Protein 5KXC (pdb70)

Sequence (952 aa):
KETTSFVFTRFSPDPQNLLLQGDTVVTSSGHLQLTQVKDGEPVYSSLGRALYYAPIHIWDSNTDTVANFVTSFSFVIDAPNKAKAADGLAFFLAPVDTEPQKPGGLLGLFHDDRHNKSNHIVAVEFDTFKNSWDPEGTHIGINVNSIVSRKTISWDLENDEVANVVISYQASTKTLTASLVYPSSSTSYILNDVVDLKQILPEYVRVGFTAASGLSKDHVETHDVLAWTFDSDLPDPSKETTSFVFTRFSPDPQNLLLQGDTVVTSSGHLQLTQVKDGEPVYSSLGRALYYAPIHIWDSNTDTVANFVTSFSFVIDAPNKAKAADGLAFFLAPVDTEPQKPGGLLGLFHDDRHNKSNHIVAVEFDTFKNSWDPEGTHIGINVNSIVSRKTISWDLENDEVANVVISYQASTKTLTASLVYPSSSTSYILNDVVDLKQILPEYVRVGFTAASGLSKDHVETHDVLAWTFDSDLPDPSKETTSFVFTRFSPDPQNLLLQGDTVVTSSGHLQLTQVKDGEPVYSSLGRALYYAPIHIWDSNTDTVANFVTSFSFVIDAPNKAKAADGLAFFLAPVDTEPQKPGGLLGLFHDDRHNKSNHIVAVEFDTFKNSWDPEGTHIGINVNSIVSRKTISWDLENDEVANVVISYQASTKTLTASLVYPSSSTSYILNDVVDLKQILPEYVRVGFTAASGLSKDHVETHDVLAWTFDSDLPDPSKETTSFVFTRFSPDPQNLLLQGDTVVTSSGHLQLTQVKDGEPVYSSLGRALYYAPIHIWDSNTDTVANFVTSFSFVIDAPNKAKAADGLAFFLAPVDTEPQKPGGLLGLFHDDRHNKSNHIVAVEFDTFKNSWDPEGTHIGINVNSIVSRKTISWDLENDEVANVVISYQASTKTLTASLVYPSSSTSYILNDVVDLKQILPEYVRVGFTAASGLSKDHVETHDVLAWTFDSDLPDPS

Solvent-accessible surface area: 34605 Å² total; per-residue (Å²): 74,14,26,7,22,1,32,6,67,80,0,9,77,96,8,71,3,9,54,62,16,60,52,10,72,24,34,123,63,1,50,0,24,0,0,76,45,133,131,65,102,14,42,81,58,1,21,0,0,0,0,0,50,0,1,0,8,0,34,6,60,96,35,119,13,35,0,57,3,74,0,36,6,21,2,17,1,49,1,83,68,98,96,74,7,2,6,0,0,0,1,0,2,0,31,33,118,14,110,39,73,89,45,0,11,23,1,0,4,3,122,44,67,168,120,73,119,77,43,62,8,0,1,2,0,1,4,6,74,93,27,109,58,13,52,140,44,44,3,3,0,0,0,3,1,6,1,68,25,119,66,43,46,84,3,79,4,38,53,85,70,58,0,31,1,64,1,32,5,63,19,97,52,88,4,2,20,2,16,0,13,2,13,80,52,23,43,24,38,18,2,0,26,72,0,26,1,97,125,16,5,44,55,11,0,19,0,0,0,0,0,0,0,1,103,55,159,73,40,19,0,16,0,24,0,33,26,1,41,0,70,9,47,8,51,77,78,156,84,17,28,8,21,1,31,4,65,80,1,10,70,104,6,70,4,9,56,60,17,59,52,11,74,30,36,121,67,0,50,0,23,0,0,73,48,128,140,65,101,15,40,80,55,2,21,0,1,0,0,0,54,0,3,0,9,0,41,8,72,98,38,106,12,23,0,50,3,75,0,37,6,21,2,18,2,54,2,84,67,94,96,74,5,2,6,0,0,0,1,0,3,0,31,35,117,16,107,43,73,88,47,0,12,23,2,0,5,4,120,45,70,167,110,80,157,85,46,66,8,1,0,2,0,0,4,6,71,101,25,108,61,13,54,157,44,41,2,2,0,0,0,9,2,5,0,73,24,122,61,45,46,92,1,77,3,30,47,84,72,60,0,31,1,62,0,31,4,65,19,98,52,77,3,1,17,2,14,0,10,1,9,76,55,19,43,23,35,18,3,0,24,70,0,30,0,54,131,29,6,44,54,12,0,17,0,0,0,0,0,0,0,1,105,53,157,73,42,18,0,15,0,24,0,33,26,1,39,0,70,9,54,10,55,80,74,169,79,16,27,7,21,1,31,5,65,98,1,13,79,95,8,72,4,9,55,63,17,59,53,10,73,24,35,121,65,1,49,0,22,0,0,75,44,130,132,64,102,14,42,80,58,2,22,0,1,0,0,0,53,0,2,0,9,1,42,7,71,89,36,107,11,25,1,54,6,66,0,42,6,22,3,18,6,49,2,84,74,119,95,80,8,2,6,0,0,0,1,0,3,0,31,35,117,15,106,43,74,108,47,0,12,23,1,0,5,4,94,47,70,175,119,60,157,74,30,65,8,0,1,2,0,1,4,7,75,89,28,110,60,12,51,145,45,42,3,3,0,0,0,8,2,6,1,72,25,122,63,45,45,83,1,92,13,52,52,83,72,59,0,34,1,64,0,38,5,60,19,99,52,76,4,2,18,2,14,0,12,6,14,74,43,22,45,23,36,17,2,0,22,70,0,28,0,60,136,31,5,43,53,11,0,18,0,0,0,0,0,0,0,2,105,53,157,81,33,19,0,15,0,23,0,33,26,2,38,0,53,10,58,9,58,78,78,155,85,18,27,8,22,1,32,4,64,74,1,7,78,94,7,73,4,9,55,62,19,61,54,11,63,23,35,122,72,2,49,0,19,0,0,59,40,144,137,65,100,14,49,76,55,2,21,0,0,0,0,0,52,0,1,0,8,0,41,9,72,98,43,106,13,24,1,51,7,65,0,37,6,20,2,17,1,49,1,83,68,100,96,74,6,2,6,0,0,0,1,0,4,0,30,34,118,16,107,42,73,94,48,0,12,23,1,0,7,3,124,44,69,166,110,73,159,84,41,65,8,0,1,2,1,1,4,7,74,101,27,108,58,13,50,152,46,41,2,3,0,0,1,7,2,6,1,71,22,119,74,47,50,93,1,78,3,34,53,84,72,59,1,32,1,64,1,37,5,65,19,98,49,78,3,2,17,2,14,0,9,2,10,78,56,18,44,26,36,20,6,1,24,68,0,32,0,58,132,26,5,43,54,12,0,17,0,0,0,0,0,0,0,2,102,55,156,70,40,18,0,15,0,24,0,34,27,1,41,0,59,8,54,9,56,77,73,167

B-factor: mean 31.54, std 11.01, range [17.3, 119.8]

CATH classification: 2.60.120.200

Secondary structure (DSSP, 8-state):
-EEEEEEESS--SS-TTEEEEET-EE-TTS-EE-S-EETTEEPSS-EEEEEESS-EE-EETTTTEE-EEEEEEEEE---SSGGG--EEEEEEEEETT------GGGTTT-SSSS--GGG--EEEEEE-S--TTSPSSSEEEEEESSSS-SEEEE----TT--EEEEEEEEGGGTEEEEEEEETTTTEEEEEEEE--HHHHS-SEEEEEEEEEE-SSTT-----EEEEEEEEEEEPPP-/-EEEEEEESS--SS-TTEEEEET-EE-TTS-EE-S-EETTEEPTT-EEEEEESS-EE-EETTTTEE-EEEEEEEEE---SSGGG--EEEEEEEEETT------GGGTTT-SSSS--GGG--EEEEEE-S--TTSPSSSEEEEEESSSS-SEEEE----TT--EEEEEEEEGGGTEEEEEEEETTTTEEEEEEEE--HHHHS-SEEEEEEEEEE-SSTTS----EEEEEEEEEEEPPP-/-EEEEEEESS--SS-TTEEEEET-EE-TTS-EE-S-EETTEEPSS-EEEEEESS-EE-EETTTTEE-EEEEEEEEE---SSGGG--EEEEEEEEETT------GGGTTT-SSSS--GGG--EEEEEE-S--TTSPSSSEEEEEESSSS-SEEEE----TT--EEEEEEEEGGGTEEEEEEEETTTTEEEEEEEE--HHHHS-SEEEEEEEEEE-SSTTS----EEEEEEEEEEEPPP-/-EEEEEEESS--SS-TTEEEEET-EE-TTS-EE-S-EETTEEPSS-EEEEEESS-EE-EETTTTEE-EEEEEEEEE---SSGGG--EEEEEEEEETT------GGGTTT-SSSS--GGG--EEEEEE-S--TTSPSSSEEEEEESSSS-SEEEE----TT--EEEEEEEEGGGTEEEEEEEETTTTEEEEEEEE--HHHHS-SEEEEEEEEEE-SSTT-----EEEEEEEEEEEPPP-

Radius of gyration: 29.43 Å; Cα contacts (8 Å, |Δi|>4): 2967; chains: 4; bounding box: 68×69×78 Å

Structure (mmCIF, N/CA/C/O backbone):
data_5KXC
#
_entry.id   5KXC
#
_cell.length_a   79.745
_cell.length_b   103.383
_cell.length_c   148.922
_cell.angle_alpha   90.000
_cell.angle_beta   90.000
_cell.angle_gamma   90.000
#
_symmetry.space_group_name_H-M   'P 21 21 21'
#
loop_
_entity.id
_entity.type
_entity.pdbx_description
1 polymer 'Wisteria floribunda agglutinin'
2 branched alpha-L-fucopyranose-(1-3)-2-acetamido-2-deoxy-beta-D-glucopyranose
3 branched beta-D-mannopyranose-(1-4)-2-acetamido-2-deoxy-beta-D-glucopyranose-(1-4)-[alpha-L-fucopyranose-(1-3)]2-acetamido-2-deoxy-beta-D-glucopyranose
4 non-polymer ~{N}-[(2~{S},3~{R},4~{R},5~{R},6~{R})-2-[(2~{R},3~{S},4~{R},5~{R},6~{S})-5-acetamido-2-(hydroxymethyl)-6-(4-nitrophenoxy)-4-oxidanyl-oxan-3-yl]oxy-6-(hydroxymethyl)-4,5-bis(oxidanyl)oxan-3-yl]ethanamide
5 non-polymer 'CALCIUM ION'
6 non-polymer 'MANGANESE (II) ION'
7 non-polymer 2-acetamido-2-deoxy-beta-D-glucopyranose
8 water water
#
loop_
_atom_site.group_PDB
_atom_site.id
_atom_site.type_symbol
_atom_site.label_atom_id
_atom_site.label_alt_id
_atom_site.label_comp_id
_atom_site.label_asym_id
_atom_site.label_entity_id
_atom_site.label_seq_id
_atom_site.pdbx_PDB_ins_code
_atom_site.Cartn_x
_atom_site.Cartn_y
_atom_site.Cartn_z
_atom_site.occupancy
_atom_site.B_iso_or_equiv
_atom_site.auth_seq_id
_atom_site.auth_comp_id
_atom_site.auth_asym_id
_atom_site.auth_atom_id
_atom_site.pdbx_PDB_model_num
ATOM 1 N N . LYS A 1 1 ? 30.848 -2.197 -54.090 1.00 30.20 31 LYS A N 1
ATOM 2 C CA . LYS A 1 1 ? 30.142 -1.524 -52.970 1.00 30.39 31 LYS A CA 1
ATOM 3 C C . LYS A 1 1 ? 28.642 -1.880 -53.023 1.00 26.92 31 LYS A C 1
ATOM 4 O O . LYS A 1 1 ? 28.068 -1.888 -54.100 1.00 23.94 31 LYS A O 1
ATOM 10 N N . GLU A 1 2 ? 28.061 -2.186 -51.880 1.00 26.60 32 GLU A N 1
ATOM 11 C CA . GLU A 1 2 ? 26.628 -2.453 -51.770 1.00 27.58 32 GLU A CA 1
ATOM 12 C C . GLU A 1 2 ? 26.089 -1.694 -50.578 1.00 31.05 32 GLU A C 1
ATOM 13 O O . GLU A 1 2 ? 26.767 -1.569 -49.552 1.00 34.40 32 GLU A O 1
ATOM 19 N N . THR A 1 3 ? 24.908 -1.102 -50.736 1.00 27.42 33 THR A N 1
ATOM 20 C CA . THR A 1 3 ? 24.236 -0.454 -49.620 1.00 27.83 33 THR A CA 1
ATOM 21 C C . THR A 1 3 ? 22.758 -0.861 -49.608 1.00 29.22 33 THR A C 1
ATOM 22 O O . THR A 1 3 ? 22.195 -1.214 -50.644 1.00 27.84 33 THR A O 1
ATOM 26 N N . THR A 1 4 ? 22.177 -0.853 -48.411 1.00 26.87 34 THR A N 1
ATOM 27 C CA . THR A 1 4 ? 20.765 -1.107 -48.204 1.00 27.89 34 THR A CA 1
ATOM 28 C C . THR A 1 4 ? 20.271 -0.090 -47.206 1.00 27.81 34 THR A C 1
ATOM 29 O O . THR A 1 4 ? 20.935 0.159 -46.199 1.00 26.88 34 THR A O 1
ATOM 33 N N . SER A 1 5 ? 19.095 0.472 -47.460 1.00 26.41 35 SER A N 1
ATOM 34 C CA . SER A 1 5 ? 18.579 1.489 -46.584 1.00 26.89 35 SER A CA 1
ATOM 35 C C . SER A 1 5 ? 17.042 1.434 -46.612 1.00 26.94 35 SER A C 1
ATOM 36 O O . SER A 1 5 ? 16.439 1.100 -47.649 1.00 25.98 35 SER A O 1
ATOM 39 N N . PHE A 1 6 ? 16.423 1.675 -45.454 1.00 26.24 36 PHE A N 1
ATOM 40 C CA . PHE A 1 6 ? 14.975 1.832 -45.387 1.00 26.65 36 PHE A CA 1
ATOM 41 C C . PHE A 1 6 ? 14.560 2.692 -44.205 1.00 29.08 36 PHE A C 1
ATOM 42 O O . PHE A 1 6 ? 15.298 2.797 -43.209 1.00 28.52 36 PHE A O 1
ATOM 50 N N . VAL A 1 7 ? 13.382 3.324 -44.345 1.00 25.62 37 VAL A N 1
ATOM 51 C CA . VAL A 1 7 ? 12.783 4.148 -43.298 1.00 24.73 37 VAL A CA 1
ATOM 52 C C . VAL A 1 7 ? 11.296 3.775 -43.217 1.00 24.32 37 VAL A C 1
ATOM 53 O O . VAL A 1 7 ? 10.623 3.652 -44.255 1.00 22.98 37 VAL A O 1
ATOM 57 N N . PHE A 1 8 ? 10.810 3.570 -41.992 1.00 23.28 38 PHE A N 1
ATOM 58 C CA . PHE A 1 8 ? 9.391 3.546 -41.670 1.00 24.16 38 PHE A CA 1
ATOM 59 C C . PHE A 1 8 ? 9.192 4.562 -40.547 1.00 25.23 38 PHE A C 1
ATOM 60 O O . PHE A 1 8 ? 9.763 4.382 -39.475 1.00 23.90 38 PHE A O 1
ATOM 68 N N . THR A 1 9 ? 8.428 5.636 -40.756 1.00 23.20 39 THR A N 1
ATOM 69 C CA . THR A 1 9 ? 8.061 6.523 -39.646 1.00 24.50 39 THR A CA 1
ATOM 70 C C . THR A 1 9 ? 6.767 6.054 -38.969 1.00 26.23 39 THR A C 1
ATOM 71 O O . THR A 1 9 ? 6.406 6.562 -37.903 1.00 25.30 39 THR A O 1
ATOM 75 N N . ARG A 1 10 ? 6.094 5.120 -39.613 1.00 25.81 40 ARG A N 1
ATOM 76 C CA . ARG A 1 10 ? 4.972 4.350 -39.072 1.00 29.88 40 ARG A CA 1
ATOM 77 C C . ARG A 1 10 ? 4.792 3.150 -40.007 1.00 27.71 40 ARG A C 1
ATOM 78 O O . ARG A 1 10 ? 5.419 3.107 -41.068 1.00 31.39 40 ARG A O 1
ATOM 86 N N . PHE A 1 11 ? 3.933 2.202 -39.652 1.00 26.76 41 PHE A N 1
ATOM 87 C CA . PHE A 1 11 ? 3.794 0.974 -40.390 1.00 26.52 41 PHE A CA 1
ATOM 88 C C . PHE A 1 11 ? 2.382 0.851 -40.930 1.00 29.94 41 PHE A C 1
ATOM 89 O O . PHE A 1 11 ? 1.454 1.269 -40.274 1.00 29.64 41 PHE A O 1
ATOM 97 N N . SER A 1 12 ? 2.256 0.318 -42.145 1.00 30.36 42 SER A N 1
ATOM 98 C CA . SER A 1 12 ? 0.959 0.199 -42.820 1.00 35.44 42 SER A CA 1
ATOM 99 C C . SER A 1 12 ? 0.373 -1.206 -42.535 1.00 34.46 42 SER A C 1
ATOM 100 O O . SER A 1 12 ? 1.116 -2.133 -42.169 1.00 33.90 42 SER A O 1
ATOM 103 N N . PRO A 1 13 ? -0.952 -1.364 -42.681 1.00 37.43 43 PRO A N 1
ATOM 104 C CA . PRO A 1 13 ? -1.588 -2.573 -42.142 1.00 37.15 43 PRO A CA 1
ATOM 105 C C . PRO A 1 13 ? -1.136 -3.896 -42.711 1.00 38.06 43 PRO A C 1
ATOM 106 O O . PRO A 1 13 ? -1.155 -4.849 -41.964 1.00 44.48 43 PRO A O 1
ATOM 110 N N . ASP A 1 14 ? -0.686 -4.004 -43.956 1.00 34.16 44 ASP A N 1
ATOM 111 C CA . ASP A 1 14 ? -0.214 -5.322 -44.420 1.00 35.22 44 ASP A CA 1
ATOM 112 C C . ASP A 1 14 ? 1.184 -5.133 -45.019 1.00 33.06 44 ASP A C 1
ATOM 113 O O . ASP A 1 14 ? 1.319 -5.058 -46.240 1.00 33.18 44 ASP A O 1
ATOM 118 N N . PRO A 1 15 ? 2.225 -5.025 -44.163 1.00 32.49 45 PRO A N 1
ATOM 119 C CA . PRO A 1 15 ? 3.552 -4.629 -44.659 1.00 31.41 45 PRO A CA 1
ATOM 120 C C . PRO A 1 15 ? 4.260 -5.818 -45.326 1.00 29.31 45 PRO A C 1
ATOM 121 O O . PRO A 1 15 ? 4.940 -6.609 -44.670 1.00 30.35 45 PRO A O 1
ATOM 125 N N . GLN A 1 16 ? 4.125 -5.910 -46.642 1.00 26.60 46 GLN A N 1
ATOM 126 C CA . GLN A 1 16 ? 4.652 -7.047 -47.390 1.00 27.60 46 GLN A CA 1
ATOM 127 C C . GLN A 1 16 ? 6.159 -7.052 -47.517 1.00 26.62 46 GLN A C 1
ATOM 128 O O . GLN A 1 16 ? 6.727 -8.071 -47.930 1.00 27.35 46 GLN A O 1
ATOM 134 N N . ASN A 1 17 ? 6.813 -5.937 -47.171 1.00 24.87 47 ASN A N 1
ATOM 135 C CA . ASN A 1 17 ? 8.281 -5.928 -47.094 1.00 27.29 47 ASN A CA 1
ATOM 136 C C . ASN A 1 17 ? 8.830 -6.213 -45.680 1.00 26.49 47 ASN A C 1
ATOM 137 O O . ASN A 1 17 ? 10.017 -6.050 -45.450 1.00 25.64 47 ASN A O 1
ATOM 142 N N . LEU A 1 18 ? 7.954 -6.639 -44.765 1.00 25.84 48 LEU A N 1
ATOM 143 C CA . LEU A 1 18 ? 8.335 -7.182 -43.482 1.00 25.54 48 LEU A CA 1
ATOM 144 C C . LEU A 1 18 ? 7.843 -8.616 -43.392 1.00 28.32 48 LEU A C 1
ATOM 145 O O . LEU A 1 18 ? 6.761 -8.943 -43.865 1.00 25.53 48 LEU A O 1
ATOM 150 N N . LEU A 1 19 ? 8.674 -9.464 -42.804 1.00 29.69 49 LEU A N 1
ATOM 151 C CA . LEU A 1 19 ? 8.328 -10.845 -42.532 1.00 30.49 49 LEU A CA 1
ATOM 152 C C . LEU A 1 19 ? 7.896 -10.878 -41.057 1.00 33.34 49 LEU A C 1
ATOM 153 O O . LEU A 1 19 ? 8.731 -10.713 -40.136 1.00 30.52 49 LEU A O 1
ATOM 158 N N . LEU A 1 20 ? 6.579 -10.993 -40.837 1.00 30.70 50 LEU A N 1
ATOM 159 C CA . LEU A 1 20 ? 6.025 -11.036 -39.496 1.00 31.66 50 LEU A CA 1
ATOM 160 C C . LEU A 1 20 ? 5.966 -12.486 -39.042 1.00 34.09 50 LEU A C 1
ATOM 161 O O . LEU A 1 20 ? 5.539 -13.343 -39.794 1.00 36.26 50 LEU A O 1
ATOM 166 N N . GLN A 1 21 ? 6.437 -12.757 -37.827 1.00 31.70 51 GLN A N 1
ATOM 167 C CA . GLN A 1 21 ? 6.507 -14.116 -37.293 1.00 29.67 51 GLN A CA 1
ATOM 168 C C . GLN A 1 21 ? 5.832 -14.146 -35.940 1.00 29.62 51 GLN A C 1
ATOM 169 O O . GLN A 1 21 ? 5.833 -13.144 -35.210 1.00 29.35 51 GLN A O 1
ATOM 175 N N . GLY A 1 22 ? 5.225 -15.290 -35.617 1.00 30.88 52 GLY A N 1
ATOM 176 C CA . GLY A 1 22 ? 4.475 -15.434 -34.364 1.00 29.26 52 GLY A CA 1
ATOM 177 C C . GLY A 1 22 ? 3.300 -14.496 -34.269 1.00 29.49 52 GLY A C 1
ATOM 178 O O . GLY A 1 22 ? 2.572 -14.314 -35.223 1.00 31.10 52 GLY A O 1
ATOM 179 N N . ASP A 1 23 ? 3.153 -13.838 -33.131 1.00 30.56 53 ASP A N 1
ATOM 180 C CA . ASP A 1 23 ? 1.965 -13.030 -32.824 1.00 28.91 53 ASP A CA 1
ATOM 181 C C . ASP A 1 23 ? 1.915 -11.625 -33.386 1.00 29.79 53 ASP A C 1
ATOM 182 O O . ASP A 1 23 ? 0.898 -10.950 -33.220 1.00 28.86 53 ASP A O 1
ATOM 187 N N . THR A 1 24 ? 2.971 -11.176 -34.076 1.00 28.40 54 THR A N 1
ATOM 188 C CA . THR A 1 24 ? 3.026 -9.784 -34.487 1.00 29.08 54 THR A CA 1
ATOM 189 C C . THR A 1 24 ? 1.877 -9.338 -35.379 1.00 28.93 54 THR A C 1
ATOM 190 O O . THR A 1 24 ? 1.553 -10.021 -36.349 1.00 31.78 54 THR A O 1
ATOM 194 N N . VAL A 1 25 ? 1.304 -8.176 -35.076 1.00 29.48 55 VAL A N 1
ATOM 195 C CA . VAL A 1 25 ? 0.374 -7.495 -35.981 1.00 32.61 55 VAL A CA 1
ATOM 196 C C . VAL A 1 25 ? 0.713 -6.017 -36.075 1.00 33.15 55 VAL A C 1
ATOM 197 O O . VAL A 1 25 ? 1.428 -5.475 -35.226 1.00 34.24 55 VAL A O 1
ATOM 201 N N . VAL A 1 26 ? 0.145 -5.352 -37.058 1.00 31.57 56 VAL A N 1
ATOM 202 C CA . VAL A 1 26 ? 0.199 -3.912 -37.142 1.00 32.35 56 VAL A CA 1
ATOM 203 C C . VAL A 1 26 ? -1.086 -3.317 -36.596 1.00 35.98 56 VAL A C 1
ATOM 204 O O . VAL A 1 26 ? -2.163 -3.713 -37.007 1.00 37.57 56 VAL A O 1
ATOM 208 N N . THR A 1 27 ? -0.972 -2.346 -35.700 1.00 33.91 57 THR A N 1
ATOM 209 C CA . THR A 1 27 ? -2.160 -1.737 -35.081 1.00 36.91 57 THR A CA 1
ATOM 210 C C . THR A 1 27 ? -2.739 -0.682 -35.989 1.00 39.72 57 THR A C 1
ATOM 211 O O . THR A 1 27 ? -2.093 -0.222 -36.932 1.00 38.36 57 THR A O 1
ATOM 215 N N . SER A 1 28 ? -3.948 -0.239 -35.671 1.00 40.93 58 SER A N 1
ATOM 216 C CA . SER A 1 28 ? -4.588 0.816 -36.463 1.00 44.58 58 SER A CA 1
ATOM 217 C C . SER A 1 28 ? -3.849 2.155 -36.305 1.00 39.95 58 SER A C 1
ATOM 218 O O . SER A 1 28 ? -3.963 2.998 -37.168 1.00 43.05 58 SER A O 1
ATOM 221 N N . SER A 1 29 ? -3.098 2.344 -35.230 1.00 39.29 59 SER A N 1
ATOM 222 C CA . SER A 1 29 ? -2.228 3.521 -35.087 1.00 40.76 59 SER A CA 1
ATOM 223 C C . SER A 1 29 ? -0.912 3.412 -35.893 1.00 38.24 59 SER A C 1
ATOM 224 O O . SER A 1 29 ? -0.103 4.315 -35.843 1.00 42.39 59 SER A O 1
ATOM 227 N N . GLY A 1 30 ? -0.691 2.294 -36.575 1.00 35.05 60 GLY A N 1
ATOM 228 C CA . GLY A 1 30 ? 0.500 2.060 -37.367 1.00 34.56 60 GLY A CA 1
ATOM 229 C C . GLY A 1 30 ? 1.743 1.673 -36.605 1.00 30.94 60 GLY A C 1
ATOM 230 O O . GLY A 1 30 ? 2.855 1.996 -37.022 1.00 29.50 60 GLY A O 1
ATOM 231 N N . HIS A 1 31 ? 1.553 0.960 -35.501 1.00 30.32 61 HIS A N 1
ATOM 232 C CA . HIS A 1 31 ? 2.640 0.416 -34.717 1.00 30.50 61 HIS A CA 1
ATOM 233 C C . HIS A 1 31 ? 2.774 -1.068 -34.952 1.00 28.67 61 HIS A C 1
ATOM 234 O O . HIS A 1 31 ? 1.795 -1.779 -35.199 1.00 29.34 61 HIS A O 1
ATOM 241 N N . LEU A 1 32 ? 3.997 -1.549 -34.811 1.00 26.20 62 LEU A N 1
ATOM 242 C CA . LEU A 1 32 ? 4.291 -2.967 -34.853 1.00 28.40 62 LEU A CA 1
ATOM 243 C C . LEU A 1 32 ? 4.076 -3.512 -33.444 1.00 31.26 62 LEU A C 1
ATOM 244 O O . LEU A 1 32 ? 4.863 -3.253 -32.538 1.00 29.58 62 LEU A O 1
ATOM 249 N N . GLN A 1 33 ? 2.982 -4.247 -33.245 1.00 30.67 63 GLN A N 1
ATOM 250 C CA . GLN A 1 33 ? 2.635 -4.798 -31.948 1.00 30.05 63 GLN A CA 1
ATOM 251 C C . GLN A 1 33 ? 3.167 -6.209 -31.881 1.00 31.88 63 GLN A C 1
ATOM 252 O O . GLN A 1 33 ? 2.545 -7.131 -32.413 1.00 32.84 63 GLN A O 1
ATOM 258 N N . LEU A 1 34 ? 4.326 -6.387 -31.249 1.00 27.05 64 LEU A N 1
ATOM 259 C CA . LEU A 1 34 ? 5.018 -7.666 -31.330 1.00 28.03 64 LEU A CA 1
ATOM 260 C C . LEU A 1 34 ? 4.369 -8.746 -30.461 1.00 30.27 64 LEU A C 1
ATOM 261 O O . LEU A 1 34 ? 4.336 -9.900 -30.850 1.00 31.27 64 LEU A O 1
ATOM 266 N N . THR A 1 35 ? 3.844 -8.361 -29.304 1.00 31.32 65 THR A N 1
ATOM 267 C CA . THR A 1 35 ? 3.143 -9.316 -28.420 1.00 34.06 65 THR A CA 1
ATOM 268 C C . THR A 1 35 ? 1.672 -8.932 -28.283 1.00 31.77 65 THR A C 1
ATOM 269 O O . THR A 1 35 ? 1.277 -7.762 -28.403 1.00 29.56 65 THR A O 1
ATOM 273 N N . GLN A 1 36 ? 0.862 -9.951 -28.045 1.00 35.92 66 GLN A N 1
ATOM 274 C CA . GLN A 1 36 ? -0.584 -9.869 -28.246 1.00 39.09 66 GLN A CA 1
ATOM 275 C C . GLN A 1 36 ? -1.230 -8.978 -27.205 1.00 35.90 66 GLN A C 1
ATOM 276 O O . GLN A 1 36 ? -0.816 -8.950 -26.047 1.00 32.42 66 GLN A O 1
ATOM 282 N N . VAL A 1 37 ? -2.238 -8.244 -27.663 1.00 34.64 67 VAL A N 1
ATOM 283 C CA . VAL A 1 37 ? -3.081 -7.433 -26.816 1.00 39.31 67 VAL A CA 1
ATOM 284 C C . VAL A 1 37 ? -4.515 -7.907 -27.072 1.00 44.05 67 VAL A C 1
ATOM 285 O O . VAL A 1 37 ? -4.924 -8.009 -28.221 1.00 40.86 67 VAL A O 1
ATOM 289 N N . LYS A 1 38 ? -5.252 -8.184 -25.998 1.00 49.51 68 LYS A N 1
ATOM 290 C CA . LYS A 1 38 ? -6.656 -8.579 -26.085 1.00 54.17 68 LYS A CA 1
ATOM 291 C C . LYS A 1 38 ? -7.460 -7.677 -25.164 1.00 50.03 68 LYS A C 1
ATOM 292 O O . LYS A 1 38 ? -7.162 -7.601 -23.973 1.00 42.54 68 LYS A O 1
ATOM 298 N N . ASP A 1 39 ? -8.449 -6.975 -25.718 1.00 51.10 69 ASP A N 1
ATOM 299 C CA . ASP A 1 39 ? -9.279 -6.026 -24.965 1.00 55.35 69 ASP A CA 1
ATOM 300 C C . ASP A 1 39 ? -8.447 -5.021 -24.171 1.00 53.03 69 ASP A C 1
ATOM 301 O O . ASP A 1 39 ? -8.681 -4.809 -22.983 1.00 55.10 69 ASP A O 1
ATOM 306 N N . GLY A 1 40 ? -7.458 -4.433 -24.832 1.00 48.71 70 GLY A N 1
ATOM 307 C CA . GLY A 1 40 ? -6.589 -3.424 -24.204 1.00 47.57 70 GLY A CA 1
ATOM 308 C C . GLY A 1 40 ? -5.517 -3.936 -23.239 1.00 45.39 70 GLY A C 1
ATOM 309 O O . GLY A 1 40 ? -4.761 -3.130 -22.706 1.00 45.99 70 GLY A O 1
ATOM 310 N N . GLU A 1 41 ? -5.427 -5.251 -23.016 1.00 43.63 71 GLU A N 1
ATOM 311 C CA . GLU A 1 41 ? -4.512 -5.820 -22.019 1.00 43.99 71 GLU A CA 1
ATOM 312 C C . GLU A 1 41 ? -3.510 -6.773 -22.684 1.00 41.04 71 GLU A C 1
ATOM 313 O O . GLU A 1 41 ? -3.897 -7.578 -23.543 1.00 36.24 71 GLU A O 1
ATOM 319 N N . PRO A 1 42 ? -2.233 -6.706 -22.269 1.00 35.64 72 PRO A N 1
ATOM 320 C CA . PRO A 1 42 ? -1.255 -7.612 -22.823 1.00 34.24 72 PRO A CA 1
ATOM 321 C C . PRO A 1 42 ? -1.485 -9.042 -22.386 1.00 37.49 72 PRO A C 1
ATOM 322 O O . PRO A 1 42 ? -1.796 -9.280 -21.228 1.00 39.67 72 PRO A O 1
ATOM 326 N N . VAL A 1 43 ? -1.272 -9.965 -23.310 1.00 34.69 73 VAL A N 1
ATOM 327 C CA . VAL A 1 43 ? -1.508 -11.379 -23.101 1.00 38.05 73 VAL A CA 1
ATOM 328 C C . VAL A 1 43 ? -0.215 -12.085 -22.755 1.00 36.52 73 VAL A C 1
ATOM 329 O O . VAL A 1 43 ? 0.834 -11.780 -23.333 1.00 32.46 73 VAL A O 1
ATOM 333 N N . TYR A 1 44 ? -0.273 -13.033 -21.814 1.00 33.52 74 TYR A N 1
ATOM 334 C CA . TYR A 1 44 ? 0.925 -13.806 -21.430 1.00 33.28 74 TYR A CA 1
ATOM 335 C C . TYR A 1 44 ? 1.280 -14.843 -22.486 1.00 33.14 74 TYR A C 1
ATOM 336 O O . TYR A 1 44 ? 0.484 -15.145 -23.366 1.00 32.24 74 TYR A O 1
ATOM 345 N N . SER A 1 45 ? 2.487 -15.374 -22.390 1.00 30.33 75 SER A N 1
ATOM 346 C CA . SER A 1 45 ? 2.998 -16.412 -23.285 1.00 35.17 75 SER A CA 1
ATOM 347 C C . SER A 1 45 ? 2.926 -16.019 -24.768 1.00 35.00 75 SER A C 1
ATOM 348 O O . SER A 1 45 ? 2.694 -16.865 -25.614 1.00 37.39 75 SER A O 1
ATOM 351 N N . SER A 1 46 ? 3.140 -14.741 -25.067 1.00 32.37 76 SER A N 1
ATOM 352 C CA . SER A 1 46 ? 3.085 -14.228 -26.429 1.00 31.84 76 SER A CA 1
ATOM 353 C C . SER A 1 46 ? 4.513 -13.997 -26.921 1.00 31.60 76 SER A C 1
ATOM 354 O O . SER A 1 46 ? 5.382 -13.585 -26.135 1.00 30.88 76 SER A O 1
ATOM 357 N N . LEU A 1 47 ? 4.743 -14.303 -28.190 1.00 30.29 77 LEU A N 1
ATOM 358 C CA . LEU A 1 47 ? 6.035 -14.112 -28.838 1.00 31.12 77 LEU A CA 1
ATOM 359 C C . LEU A 1 47 ? 5.770 -13.645 -30.244 1.00 31.97 77 LEU A C 1
ATOM 360 O O . LEU A 1 47 ? 4.979 -14.285 -30.976 1.00 31.22 77 LEU A O 1
ATOM 365 N N . GLY A 1 48 ? 6.406 -12.537 -30.640 1.00 28.85 78 GLY A N 1
ATOM 366 C CA . GLY A 1 48 ? 6.314 -12.062 -32.010 1.00 27.54 78 GLY A CA 1
ATOM 367 C C . GLY A 1 48 ? 7.622 -11.472 -32.488 1.00 29.55 78 GLY A C 1
ATOM 368 O O . GLY A 1 48 ? 8.392 -10.910 -31.690 1.00 26.66 78 GLY A O 1
ATOM 369 N N . ARG A 1 49 ? 7.876 -11.619 -33.787 1.00 26.67 79 ARG A N 1
ATOM 370 C CA . ARG A 1 49 ? 9.061 -11.073 -34.421 1.00 24.71 79 ARG A CA 1
ATOM 371 C C . ARG A 1 49 ? 8.658 -10.345 -35.709 1.00 25.24 79 ARG A C 1
ATOM 372 O O . ARG A 1 49 ? 7.532 -10.488 -36.202 1.00 24.12 79 ARG A O 1
ATOM 380 N N . ALA A 1 50 ? 9.548 -9.492 -36.202 1.00 24.07 80 ALA A N 1
ATOM 381 C CA . ALA A 1 50 ? 9.350 -8.786 -37.443 1.00 25.28 80 ALA A CA 1
ATOM 382 C C . ALA A 1 50 ? 10.703 -8.506 -38.061 1.00 27.66 80 ALA A C 1
ATOM 383 O O . ALA A 1 50 ? 11.540 -7.864 -37.432 1.00 25.65 80 ALA A O 1
ATOM 385 N N . LEU A 1 51 ? 10.901 -9.002 -39.273 1.00 27.78 81 LEU A N 1
ATOM 386 C CA . LEU A 1 51 ? 12.175 -8.894 -39.965 1.00 28.61 81 LEU A CA 1
ATOM 387 C C . LEU A 1 51 ? 11.994 -8.117 -41.258 1.00 27.84 81 LEU A C 1
ATOM 388 O O . LEU A 1 51 ? 10.961 -8.245 -41.922 1.00 24.83 81 LEU A O 1
ATOM 393 N N . TYR A 1 52 ? 12.998 -7.330 -41.645 1.00 24.61 82 TYR A N 1
ATOM 394 C CA . TYR A 1 52 ? 12.966 -6.756 -42.985 1.00 25.48 82 TYR A CA 1
ATOM 395 C C . TYR A 1 52 ? 13.076 -7.875 -43.993 1.00 25.55 82 TYR A C 1
ATOM 396 O O . TYR A 1 52 ? 13.841 -8.833 -43.800 1.00 25.33 82 TYR A O 1
ATOM 405 N N . TYR A 1 53 ? 12.302 -7.775 -45.072 1.00 27.82 83 TYR A N 1
ATOM 406 C CA . TYR A 1 53 ? 12.184 -8.886 -46.033 1.00 29.50 83 TYR A CA 1
ATOM 407 C C . TYR A 1 53 ? 13.498 -9.193 -46.752 1.00 27.55 83 TYR A C 1
ATOM 408 O O . TYR A 1 53 ? 13.861 -10.361 -46.888 1.00 27.88 83 TYR A O 1
ATOM 417 N N . ALA A 1 54 ? 14.225 -8.161 -47.181 1.00 26.36 84 ALA A N 1
ATOM 418 C CA . ALA A 1 54 ? 15.452 -8.386 -47.920 1.00 28.37 84 ALA A CA 1
ATOM 419 C C . ALA A 1 54 ? 16.602 -8.738 -46.976 1.00 27.18 84 ALA A C 1
ATOM 420 O O . ALA A 1 54 ? 16.831 -8.043 -45.990 1.00 26.64 84 ALA A O 1
ATOM 422 N N . PRO A 1 55 ? 17.341 -9.801 -47.307 1.00 25.85 85 PRO A N 1
ATOM 423 C CA . PRO A 1 55 ? 18.596 -10.049 -46.635 1.00 25.86 85 PRO A CA 1
ATOM 424 C C . PRO A 1 55 ? 19.535 -8.860 -46.766 1.00 26.86 85 PRO A C 1
ATOM 425 O O . PRO A 1 55 ? 19.495 -8.125 -47.776 1.00 24.34 85 PRO A O 1
ATOM 429 N N . ILE A 1 56 ? 20.358 -8.678 -45.746 1.00 25.17 86 ILE A N 1
ATOM 430 C CA . ILE A 1 56 ? 21.359 -7.642 -45.694 1.00 25.27 86 ILE A CA 1
ATOM 431 C C . ILE A 1 56 ? 22.723 -8.315 -45.911 1.00 26.73 86 ILE A C 1
ATOM 432 O O . ILE A 1 56 ? 23.038 -9.316 -45.268 1.00 28.67 86 ILE A O 1
ATOM 437 N N . HIS A 1 57 ? 23.524 -7.752 -46.789 1.00 24.50 87 HIS A N 1
ATOM 438 C CA . HIS A 1 57 ? 24.856 -8.273 -47.085 1.00 26.62 87 HIS A CA 1
ATOM 439 C C . HIS A 1 57 ? 25.813 -7.653 -46.091 1.00 28.60 87 HIS A C 1
ATOM 440 O O . HIS A 1 57 ? 26.200 -6.469 -46.236 1.00 29.96 87 HIS A O 1
ATOM 447 N N . ILE A 1 58 ? 26.185 -8.414 -45.063 1.00 25.87 88 ILE A N 1
ATOM 448 C CA . ILE A 1 58 ? 27.004 -7.844 -43.975 1.00 27.07 88 ILE A CA 1
ATOM 449 C C . ILE A 1 58 ? 28.505 -8.101 -44.115 1.00 24.25 88 ILE A C 1
ATOM 450 O O . ILE A 1 58 ? 29.312 -7.374 -43.529 1.00 23.81 88 ILE A O 1
ATOM 455 N N . TRP A 1 59 ? 28.883 -9.146 -44.845 1.00 27.41 89 TRP A N 1
ATOM 456 C CA . TRP A 1 59 ? 30.289 -9.310 -45.236 1.00 28.82 89 TRP A CA 1
ATOM 457 C C . TRP A 1 59 ? 30.395 -10.138 -46.503 1.00 29.97 89 TRP A C 1
ATOM 458 O O . TRP A 1 59 ? 29.454 -10.855 -46.871 1.00 29.58 89 TRP A O 1
ATOM 469 N N . ASP A 1 60 ? 31.543 -10.015 -47.166 1.00 31.12 90 ASP A N 1
ATOM 470 C CA . ASP A 1 60 ? 31.718 -10.660 -48.467 1.00 34.02 90 ASP A CA 1
ATOM 471 C C . ASP A 1 60 ? 33.063 -11.385 -48.501 1.00 31.40 90 ASP A C 1
ATOM 472 O O . ASP A 1 60 ? 34.118 -10.745 -48.430 1.00 27.75 90 ASP A O 1
ATOM 477 N N . SER A 1 61 ? 33.014 -12.715 -48.626 1.00 35.40 91 SER A N 1
ATOM 478 C CA . SER A 1 61 ? 34.223 -13.550 -48.667 1.00 38.31 91 SER A CA 1
ATOM 479 C C . SER A 1 61 ? 35.012 -13.340 -49.957 1.00 36.62 91 SER A C 1
ATOM 480 O O . SER A 1 61 ? 36.220 -13.493 -49.973 1.00 36.93 91 SER A O 1
ATOM 483 N N . ASN A 1 62 ? 34.319 -12.995 -51.026 1.00 36.63 92 ASN A N 1
ATOM 484 C CA . ASN A 1 62 ? 34.936 -12.737 -52.324 1.00 37.29 92 ASN A CA 1
ATOM 485 C C . ASN A 1 62 ? 35.899 -11.545 -52.313 1.00 36.75 92 ASN A C 1
ATOM 486 O O . ASN A 1 62 ? 36.990 -11.599 -52.889 1.00 35.36 92 ASN A O 1
ATOM 491 N N . THR A 1 63 ? 35.524 -10.464 -51.626 1.00 35.50 93 THR A N 1
ATOM 492 C CA . THR A 1 63 ? 36.313 -9.212 -51.585 1.00 35.26 93 THR A CA 1
ATOM 493 C C . THR A 1 63 ? 36.978 -8.951 -50.227 1.00 34.82 93 THR A C 1
ATOM 494 O O . THR A 1 63 ? 37.650 -7.949 -50.075 1.00 36.95 93 THR A O 1
ATOM 498 N N . ASP A 1 64 ? 36.806 -9.868 -49.271 1.00 34.88 94 ASP A N 1
ATOM 499 C CA . ASP A 1 64 ? 37.235 -9.725 -47.876 1.00 39.63 94 ASP A CA 1
ATOM 500 C C . ASP A 1 64 ? 36.827 -8.369 -47.231 1.00 37.97 94 ASP A C 1
ATOM 501 O O . ASP A 1 64 ? 37.638 -7.695 -46.568 1.00 37.06 94 ASP A O 1
ATOM 506 N N . THR A 1 65 ? 35.573 -7.958 -47.439 1.00 32.73 95 THR A N 1
ATOM 507 C CA . THR A 1 65 ? 35.052 -6.737 -46.843 1.00 30.76 95 THR A CA 1
ATOM 508 C C . THR A 1 65 ? 33.968 -7.043 -45.821 1.00 27.93 95 THR A C 1
ATOM 509 O O . THR A 1 65 ? 33.315 -8.110 -45.879 1.00 26.87 95 THR A O 1
ATOM 513 N N . VAL A 1 66 ? 33.764 -6.099 -44.905 1.00 26.66 96 VAL A N 1
ATOM 514 C CA . VAL A 1 66 ? 32.768 -6.208 -43.852 1.00 27.58 96 VAL A CA 1
ATOM 515 C C . VAL A 1 66 ? 31.991 -4.893 -43.798 1.00 24.50 96 VAL A C 1
ATOM 516 O O . VAL A 1 66 ? 32.560 -3.827 -43.915 1.00 22.44 96 VAL A O 1
ATOM 520 N N . ALA A 1 67 ? 30.691 -4.997 -43.592 1.00 22.81 97 ALA A N 1
ATOM 521 C CA . ALA A 1 67 ? 29.807 -3.835 -43.620 1.00 23.42 97 ALA A CA 1
ATOM 522 C C . ALA A 1 67 ? 29.771 -3.047 -42.317 1.00 23.67 97 ALA A C 1
ATOM 523 O O . ALA A 1 67 ? 29.931 -3.627 -41.238 1.00 22.41 97 ALA A O 1
ATOM 525 N N . ASN A 1 68 ? 29.539 -1.736 -42.430 1.00 22.71 98 ASN A N 1
ATOM 526 C CA . ASN A 1 68 ? 29.043 -0.939 -41.324 1.00 25.39 98 ASN A CA 1
ATOM 527 C C . ASN A 1 68 ? 27.516 -0.958 -41.356 1.00 26.14 98 ASN A C 1
ATOM 528 O O . ASN A 1 68 ? 26.896 -1.149 -42.427 1.00 28.13 98 ASN A O 1
ATOM 533 N N . PHE A 1 69 ? 26.894 -0.723 -40.206 1.00 23.14 99 PHE A N 1
ATOM 534 C CA . PHE A 1 69 ? 25.435 -0.409 -40.239 1.00 24.20 99 PHE A CA 1
ATOM 535 C C . PHE A 1 69 ? 25.057 0.505 -39.106 1.00 21.84 99 PHE A C 1
ATOM 536 O O . PHE A 1 69 ? 25.752 0.572 -38.101 1.00 21.94 99 PHE A O 1
ATOM 544 N N . VAL A 1 70 ? 23.946 1.208 -39.269 1.00 25.07 100 VAL A N 1
ATOM 545 C CA . VAL A 1 70 ? 23.345 1.998 -38.202 1.00 24.50 100 VAL A CA 1
ATOM 546 C C . VAL A 1 70 ? 21.840 1.791 -38.322 1.00 26.01 100 VAL A C 1
ATOM 547 O O . VAL A 1 70 ? 21.276 1.909 -39.422 1.00 25.56 100 VAL A O 1
ATOM 551 N N . THR A 1 71 ? 21.194 1.518 -37.195 1.00 23.19 101 THR A N 1
ATOM 552 C CA . THR A 1 71 ? 19.736 1.419 -37.153 1.00 22.02 101 THR A CA 1
ATOM 553 C C . THR A 1 71 ? 19.202 2.278 -36.014 1.00 21.08 101 THR A C 1
ATOM 554 O O . THR A 1 71 ? 19.837 2.419 -34.955 1.00 20.18 101 THR A O 1
ATOM 558 N N . SER A 1 72 ? 18.038 2.886 -36.233 1.00 21.33 102 SER A N 1
ATOM 559 C CA . SER A 1 72 ? 17.385 3.646 -35.179 1.00 20.08 102 SER A CA 1
ATOM 560 C C . SER A 1 72 ? 15.955 3.152 -35.106 1.00 20.24 102 SER A C 1
ATOM 561 O O . SER A 1 72 ? 15.369 2.790 -36.118 1.00 21.57 102 SER A O 1
ATOM 564 N N . PHE A 1 73 ? 15.414 3.115 -33.909 1.00 20.17 103 PHE A N 1
ATOM 565 C CA . PHE A 1 73 ? 13.991 2.799 -33.759 1.00 21.54 103 PHE A CA 1
ATOM 566 C C . PHE A 1 73 ? 13.448 3.364 -32.467 1.00 20.89 103 PHE A C 1
ATOM 567 O O . PHE A 1 73 ? 14.208 3.682 -31.556 1.00 20.36 103 PHE A O 1
ATOM 575 N N . SER A 1 74 ? 12.123 3.479 -32.415 1.00 22.55 104 SER A N 1
ATOM 576 C CA . SER A 1 74 ? 11.398 3.916 -31.242 1.00 22.55 104 SER A CA 1
ATOM 577 C C . SER A 1 74 ? 10.496 2.779 -30.780 1.00 23.34 104 SER A C 1
ATOM 578 O O . SER A 1 74 ? 9.858 2.111 -31.601 1.00 23.71 104 SER A O 1
ATOM 581 N N . PHE A 1 75 ? 10.473 2.530 -29.470 1.00 21.54 105 PHE A N 1
ATOM 582 C CA . PHE A 1 75 ? 9.625 1.484 -28.914 1.00 22.78 105 PHE A CA 1
ATOM 583 C C . PHE A 1 75 ? 9.010 1.897 -27.598 1.00 22.92 105 PHE A C 1
ATOM 584 O O . PHE A 1 75 ? 9.511 2.811 -26.914 1.00 22.77 105 PHE A O 1
ATOM 592 N N . VAL A 1 76 ? 7.916 1.202 -27.252 1.00 21.84 106 VAL A N 1
ATOM 593 C CA . VAL A 1 76 ? 7.234 1.406 -26.003 1.00 22.66 106 VAL A CA 1
ATOM 594 C C . VAL A 1 76 ? 6.954 0.042 -25.380 1.00 25.12 106 VAL A C 1
ATOM 595 O O . VAL A 1 76 ? 6.485 -0.874 -26.058 1.00 23.23 106 VAL A O 1
ATOM 599 N N . ILE A 1 77 ? 7.228 -0.064 -24.077 1.00 24.20 107 ILE A N 1
ATOM 600 C CA . ILE A 1 77 ? 6.807 -1.192 -23.249 1.00 25.48 107 ILE A CA 1
ATOM 601 C C . ILE A 1 77 ? 5.860 -0.612 -22.195 1.00 28.28 107 ILE A C 1
ATOM 602 O O . ILE A 1 77 ? 6.201 0.353 -21.490 1.00 27.80 107 ILE A O 1
ATOM 607 N N . ASP A 1 78 ? 4.669 -1.206 -22.106 1.00 31.24 108 ASP A N 1
ATOM 608 C CA . ASP A 1 78 ? 3.648 -0.823 -21.117 1.00 30.85 108 ASP A CA 1
ATOM 609 C C . ASP A 1 78 ? 3.299 -2.061 -20.280 1.00 33.18 108 ASP A C 1
ATOM 610 O O . ASP A 1 78 ? 2.659 -2.978 -20.778 1.00 30.73 108 ASP A O 1
ATOM 615 N N . ALA A 1 79 ? 3.785 -2.098 -19.050 1.00 31.79 109 ALA A N 1
ATOM 616 C CA . ALA A 1 79 ? 3.492 -3.172 -18.099 1.00 35.53 109 ALA A CA 1
ATOM 617 C C . ALA A 1 79 ? 2.398 -2.678 -17.148 1.00 36.38 109 ALA A C 1
ATOM 618 O O . ALA A 1 79 ? 2.599 -1.676 -16.471 1.00 40.05 109 ALA A O 1
ATOM 620 N N . PRO A 1 80 ? 1.235 -3.355 -17.110 1.00 38.04 110 PRO A N 1
ATOM 621 C CA . PRO A 1 80 ? 0.185 -2.923 -16.143 1.00 37.23 110 PRO A CA 1
ATOM 622 C C . PRO A 1 80 ? 0.685 -2.859 -14.689 1.00 35.62 110 PRO A C 1
ATOM 623 O O . PRO A 1 80 ? 0.288 -1.976 -13.940 1.00 37.69 110 PRO A O 1
ATOM 627 N N . ASN A 1 81 ? 1.562 -3.795 -14.322 1.00 36.54 111 ASN A N 1
ATOM 628 C CA . ASN A 1 81 ? 2.225 -3.829 -13.029 1.00 39.73 111 ASN A CA 1
ATOM 629 C C . ASN A 1 81 ? 3.737 -3.887 -13.265 1.00 37.59 111 ASN A C 1
ATOM 630 O O . ASN A 1 81 ? 4.290 -4.958 -13.624 1.00 33.92 111 ASN A O 1
ATOM 635 N N . LYS A 1 82 ? 4.400 -2.753 -13.009 1.00 39.46 112 LYS A N 1
ATOM 636 C CA . LYS A 1 82 ? 5.826 -2.633 -13.297 1.00 43.03 112 LYS A CA 1
ATOM 637 C C . LYS A 1 82 ? 6.680 -3.679 -12.563 1.00 39.47 112 LYS A C 1
ATOM 638 O O . LYS A 1 82 ? 7.675 -4.172 -13.105 1.00 42.33 112 LYS A O 1
ATOM 644 N N . ALA A 1 83 ? 6.273 -4.036 -11.348 1.00 42.52 113 ALA A N 1
ATOM 645 C CA . ALA A 1 83 ? 6.980 -5.067 -10.584 1.00 42.78 113 ALA A CA 1
ATOM 646 C C . ALA A 1 83 ? 6.900 -6.474 -11.196 1.00 41.64 113 ALA A C 1
ATOM 647 O O . ALA A 1 83 ? 7.735 -7.313 -10.891 1.00 44.03 113 ALA A O 1
ATOM 649 N N . LYS A 1 84 ? 5.908 -6.734 -12.046 1.00 40.65 114 LYS A N 1
ATOM 650 C CA . LYS A 1 84 ? 5.787 -8.026 -12.737 1.00 43.23 114 LYS A CA 1
ATOM 651 C C . LYS A 1 84 ? 6.004 -7.901 -14.261 1.00 41.46 114 LYS A C 1
ATOM 652 O O . LYS A 1 84 ? 5.367 -8.599 -15.055 1.00 41.02 114 LYS A O 1
ATOM 658 N N . ALA A 1 85 ? 6.901 -7.016 -14.658 1.00 37.27 115 ALA A N 1
ATOM 659 C CA . ALA A 1 85 ? 7.258 -6.877 -16.076 1.00 32.42 115 ALA A CA 1
ATOM 660 C C . ALA A 1 85 ? 7.971 -8.140 -16.579 1.00 29.67 115 ALA A C 1
ATOM 661 O O . ALA A 1 85 ? 8.836 -8.688 -15.871 1.00 27.49 115 ALA A O 1
ATOM 663 N N . ALA A 1 86 ? 7.596 -8.608 -17.776 1.00 27.39 116 ALA A N 1
ATOM 664 C CA . ALA A 1 86 ? 8.350 -9.667 -18.468 1.00 27.30 116 ALA A CA 1
ATOM 665 C C . ALA A 1 86 ? 7.921 -9.760 -19.925 1.00 27.10 116 ALA A C 1
ATOM 666 O O . ALA A 1 86 ? 6.767 -9.417 -20.225 1.00 28.72 116 ALA A O 1
ATOM 668 N N . ASP A 1 87 ? 8.776 -10.234 -20.853 1.00 26.33 117 ASP A N 1
ATOM 669 C CA . ASP A 1 87 ? 10.202 -10.545 -20.705 1.00 26.03 117 ASP A CA 1
ATOM 670 C C . ASP A 1 87 ? 11.159 -9.550 -21.394 1.00 26.85 117 ASP A C 1
ATOM 671 O O . ASP A 1 87 ? 12.328 -9.454 -21.013 1.00 25.71 117 ASP A O 1
ATOM 676 N N . GLY A 1 88 ? 10.679 -8.875 -22.427 1.00 25.51 118 GLY A N 1
ATOM 677 C CA . GLY A 1 88 ? 11.452 -7.826 -23.079 1.00 24.37 118 GLY A CA 1
ATOM 678 C C . GLY A 1 88 ? 11.443 -7.896 -24.584 1.00 25.03 118 GLY A C 1
ATOM 679 O O . GLY A 1 88 ? 10.674 -8.642 -25.185 1.00 22.93 118 GLY A O 1
ATOM 680 N N . LEU A 1 89 ? 12.334 -7.096 -25.188 1.00 23.88 119 LEU A N 1
ATOM 681 C CA . LEU A 1 89 ? 12.377 -6.861 -26.608 1.00 24.06 119 LEU A CA 1
ATOM 682 C C . LEU A 1 89 ? 13.834 -6.873 -27.035 1.00 22.49 119 LEU A C 1
ATOM 683 O O . LEU A 1 89 ? 14.693 -6.471 -26.261 1.00 23.09 119 LEU A O 1
ATOM 688 N N . ALA A 1 90 ? 14.109 -7.322 -28.254 1.00 21.72 120 ALA A N 1
ATOM 689 C CA . ALA A 1 90 ? 15.455 -7.234 -28.806 1.00 21.47 120 ALA A CA 1
ATOM 690 C C . ALA A 1 90 ? 15.444 -6.851 -30.276 1.00 23.08 120 ALA A C 1
ATOM 691 O O . ALA A 1 90 ? 14.521 -7.192 -31.021 1.00 22.21 120 ALA A O 1
ATOM 693 N N . PHE A 1 91 ? 16.502 -6.145 -30.676 1.00 20.57 121 PHE A N 1
ATOM 694 C CA . PHE A 1 91 ? 16.889 -6.018 -32.048 1.00 20.76 121 PHE A CA 1
ATOM 695 C C . PHE A 1 91 ? 17.906 -7.083 -32.326 1.00 21.16 121 PHE A C 1
ATOM 696 O O . PHE A 1 91 ? 18.813 -7.290 -31.520 1.00 21.25 121 PHE A O 1
ATOM 704 N N . PHE A 1 92 ? 17.807 -7.746 -33.473 1.00 21.11 122 PHE A N 1
ATOM 705 C CA . PHE A 1 92 ? 18.763 -8.810 -33.792 1.00 21.26 122 PHE A CA 1
ATOM 706 C C . PHE A 1 92 ? 19.089 -8.983 -35.258 1.00 21.59 122 PHE A C 1
ATOM 707 O O . PHE A 1 92 ? 18.352 -8.506 -36.146 1.00 22.29 122 PHE A O 1
ATOM 715 N N . LEU A 1 93 ? 20.215 -9.659 -35.486 1.00 20.87 123 LEU A N 1
ATOM 716 C CA . LEU A 1 93 ? 20.659 -10.137 -36.773 1.00 21.53 123 LEU A CA 1
ATOM 717 C C . LEU A 1 93 ? 20.803 -11.662 -36.685 1.00 23.84 123 LEU A C 1
ATOM 718 O O . LEU A 1 93 ? 21.289 -12.185 -35.692 1.00 22.77 123 LEU A O 1
ATOM 723 N N . ALA A 1 94 ? 20.417 -12.353 -37.734 1.00 24.37 124 ALA A N 1
ATOM 724 C CA . ALA A 1 94 ? 20.318 -13.808 -37.715 1.00 24.79 124 ALA A CA 1
ATOM 725 C C . ALA A 1 94 ? 20.383 -14.352 -39.135 1.00 25.60 124 ALA A C 1
ATOM 726 O O . ALA A 1 94 ? 20.214 -13.597 -40.109 1.00 22.93 124 ALA A O 1
ATOM 728 N N . PRO A 1 95 ? 20.602 -15.675 -39.288 1.00 27.12 125 PRO A N 1
ATOM 729 C CA . PRO A 1 95 ? 20.526 -16.226 -40.645 1.00 26.39 125 PRO A CA 1
ATOM 730 C C . PRO A 1 95 ? 19.238 -15.901 -41.382 1.00 24.81 125 PRO A C 1
ATOM 731 O O . PRO A 1 95 ? 18.185 -15.691 -40.770 1.00 24.41 125 PRO A O 1
ATOM 735 N N . VAL A 1 96 ? 19.319 -15.883 -42.707 1.00 26.36 126 VAL A N 1
ATOM 736 C CA . VAL A 1 96 ? 18.174 -15.467 -43.536 1.00 28.67 126 VAL A CA 1
ATOM 737 C C . VAL A 1 96 ? 16.899 -16.268 -43.253 1.00 29.15 126 VAL A C 1
ATOM 738 O O . VAL A 1 96 ? 15.796 -15.701 -43.173 1.00 27.66 126 VAL A O 1
ATOM 742 N N . ASP A 1 97 ? 17.059 -17.567 -43.033 1.00 30.51 127 ASP A N 1
ATOM 743 C CA . ASP A 1 97 ? 15.921 -18.456 -42.769 1.00 31.81 127 ASP A CA 1
ATOM 744 C C . ASP A 1 97 ? 15.500 -18.536 -41.293 1.00 31.96 127 ASP A C 1
ATOM 745 O O . ASP A 1 97 ? 14.757 -19.447 -40.922 1.00 32.18 127 ASP A O 1
ATOM 750 N N . THR A 1 98 ? 15.962 -17.610 -40.450 1.00 27.91 128 THR A N 1
ATOM 751 C CA . THR A 1 98 ? 15.640 -17.611 -39.039 1.00 28.21 128 THR A CA 1
ATOM 752 C C . THR A 1 98 ? 14.146 -17.725 -38.742 1.00 27.98 128 THR A C 1
ATOM 753 O O . THR A 1 98 ? 13.309 -17.066 -39.375 1.00 28.00 128 THR A O 1
ATOM 757 N N . GLU A 1 99 ? 13.826 -18.549 -37.752 1.00 32.31 129 GLU A N 1
ATOM 758 C CA . GLU A 1 99 ? 12.475 -18.786 -37.276 1.00 33.79 129 GLU A CA 1
ATOM 759 C C . GLU A 1 99 ? 12.427 -18.532 -35.771 1.00 30.22 129 GLU A C 1
ATOM 760 O O . GLU A 1 99 ? 13.439 -18.689 -35.092 1.00 28.45 129 GLU A O 1
ATOM 766 N N . PRO A 1 100 ? 11.245 -18.185 -35.241 1.00 29.75 130 PRO A N 1
ATOM 767 C CA . PRO A 1 100 ? 11.147 -17.959 -33.791 1.00 30.07 130 PRO A CA 1
ATOM 768 C C . PRO A 1 100 ? 11.516 -19.199 -32.986 1.00 31.82 130 PRO A C 1
ATOM 769 O O . PRO A 1 100 ? 11.186 -20.298 -33.375 1.00 30.37 130 PRO A O 1
ATOM 773 N N . GLN A 1 101 ? 12.209 -18.997 -31.877 1.00 29.79 131 GLN A N 1
ATOM 774 C CA . GLN A 1 101 ? 12.623 -20.077 -31.004 1.00 30.88 131 GLN A CA 1
ATOM 775 C C . GLN A 1 101 ? 11.758 -20.040 -29.737 1.00 31.84 131 GLN A C 1
ATOM 776 O O . GLN A 1 101 ? 10.554 -19.791 -29.817 1.00 31.84 131 GLN A O 1
ATOM 782 N N . LYS A 1 102 ? 12.340 -20.282 -28.570 1.00 34.14 132 LYS A N 1
ATOM 783 C CA . LYS A 1 102 ? 11.566 -20.400 -27.346 1.00 35.58 132 LYS A CA 1
ATOM 784 C C . LYS A 1 102 ? 11.082 -19.037 -26.847 1.00 36.70 132 LYS A C 1
ATOM 785 O O . LYS A 1 102 ? 11.779 -18.032 -27.008 1.00 32.26 132 LYS A O 1
ATOM 791 N N . PRO A 1 103 ? 9.888 -19.006 -26.244 1.00 32.94 133 PRO A N 1
ATOM 792 C CA . PRO A 1 103 ? 9.323 -17.791 -25.727 1.00 31.52 133 PRO A CA 1
ATOM 793 C C . PRO A 1 103 ? 9.908 -17.387 -24.343 1.00 29.30 133 PRO A C 1
ATOM 794 O O . PRO A 1 103 ? 10.981 -17.885 -23.931 1.00 30.34 133 PRO A O 1
ATOM 798 N N . GLY A 1 104 ? 9.229 -16.484 -23.657 1.00 27.32 134 GLY A N 1
ATOM 799 C CA . GLY A 1 104 ? 9.624 -16.081 -22.318 1.00 29.33 134 GLY A CA 1
ATOM 800 C C . GLY A 1 104 ? 10.985 -15.406 -22.315 1.00 31.18 134 GLY A C 1
ATOM 8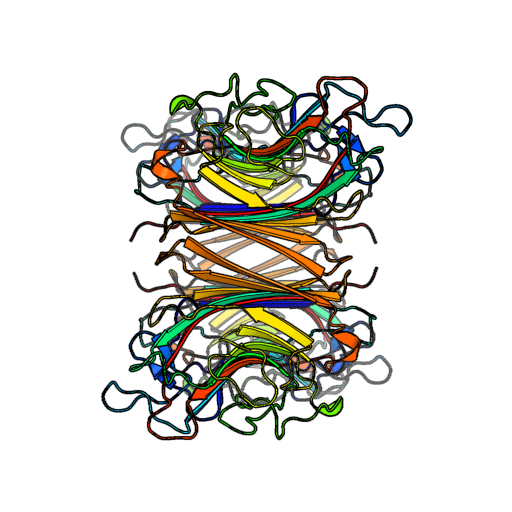01 O O . GLY A 1 104 ? 11.289 -14.619 -23.206 1.00 27.73 134 GLY A O 1
ATOM 802 N N . GLY A 1 105 ? 11.817 -15.769 -21.347 1.00 30.83 135 GLY A N 1
ATOM 803 C CA . GLY A 1 105 ? 13.143 -15.175 -21.157 1.00 28.26 135 GLY A CA 1
ATOM 804 C C . GLY A 1 105 ? 14.156 -15.487 -22.242 1.00 29.43 135 GLY A C 1
ATOM 805 O O . GLY A 1 105 ? 15.201 -14.858 -22.300 1.00 26.53 135 GLY A O 1
ATOM 806 N N . LEU A 1 106 ? 13.873 -16.442 -23.116 1.00 26.43 136 LEU A N 1
ATOM 807 C CA . LEU A 1 106 ? 14.743 -16.670 -24.273 1.00 26.75 136 LEU A CA 1
ATOM 808 C C . LEU A 1 106 ? 14.399 -15.745 -25.465 1.00 24.58 136 LEU A C 1
ATOM 809 O O . LEU A 1 106 ? 15.083 -15.779 -26.470 1.00 26.97 136 LEU A O 1
ATOM 814 N N . LEU A 1 107 ? 13.327 -14.968 -25.327 1.00 24.03 137 LEU A N 1
ATOM 815 C CA . LEU A 1 107 ? 12.987 -13.830 -26.201 1.00 26.63 137 LEU A CA 1
ATOM 816 C C . LEU A 1 107 ? 12.716 -14.183 -27.655 1.00 29.52 137 LEU A C 1
ATOM 817 O O . LEU A 1 107 ? 12.776 -13.321 -28.530 1.00 28.76 137 LEU A O 1
ATOM 822 N N . GLY A 1 108 ? 12.384 -15.445 -27.922 1.00 29.23 138 GLY A N 1
ATOM 823 C CA . GLY A 1 108 ? 12.238 -15.913 -29.284 1.00 29.85 138 GLY A CA 1
ATOM 824 C C . GLY A 1 108 ? 13.519 -16.102 -30.053 1.00 29.36 138 GLY A C 1
ATOM 825 O O . GLY A 1 108 ? 13.473 -16.412 -31.243 1.00 29.23 138 GLY A O 1
ATOM 826 N N . LEU A 1 109 ? 14.662 -15.934 -29.396 1.00 28.20 139 LEU A N 1
ATOM 827 C CA . LEU A 1 109 ? 15.937 -15.948 -30.081 1.00 28.91 139 LEU A CA 1
ATOM 828 C C . LEU A 1 109 ? 16.663 -17.261 -30.014 1.00 27.23 139 LEU A C 1
ATOM 829 O O . LEU A 1 109 ? 17.397 -17.613 -30.939 1.00 28.01 139 LEU A O 1
ATOM 834 N N . PHE A 1 110 ? 16.532 -17.950 -28.886 1.00 28.78 140 PHE A N 1
ATOM 835 C CA . PHE A 1 110 ? 17.339 -19.119 -28.599 1.00 31.07 140 PHE A CA 1
ATOM 836 C C . PHE A 1 110 ? 16.449 -20.297 -28.203 1.00 32.41 140 PHE A C 1
ATOM 837 O O . PHE A 1 110 ? 15.365 -20.107 -27.665 1.00 34.20 140 PHE A O 1
ATOM 845 N N . HIS A 1 111 ? 16.944 -21.495 -28.475 1.00 36.50 141 HIS A N 1
ATOM 846 C CA . HIS A 1 111 ? 16.238 -22.744 -28.125 1.00 43.11 141 HIS A CA 1
ATOM 847 C C . HIS A 1 111 ? 16.494 -23.109 -26.647 1.00 39.08 141 HIS A C 1
ATOM 848 O O . HIS A 1 111 ? 15.670 -23.789 -26.054 1.00 43.32 141 HIS A O 1
ATOM 855 N N . ASP A 1 112 ? 17.614 -22.656 -26.078 1.00 39.26 142 ASP A N 1
ATOM 856 C CA . ASP A 1 112 ? 17.942 -22.921 -24.677 1.00 38.57 142 ASP A CA 1
ATOM 857 C C . ASP A 1 112 ? 18.868 -21.810 -24.144 1.00 37.04 142 ASP A C 1
ATOM 858 O O . ASP A 1 112 ? 19.156 -20.861 -24.875 1.00 34.07 142 ASP A O 1
ATOM 863 N N . ASP A 1 113 ? 19.333 -21.943 -22.900 1.00 33.59 143 ASP A N 1
ATOM 864 C CA . ASP A 1 113 ? 20.187 -20.936 -22.249 1.00 36.03 143 ASP A CA 1
ATOM 865 C C . ASP A 1 113 ? 21.691 -21.142 -22.422 1.00 35.32 143 ASP A C 1
ATOM 866 O O . ASP A 1 113 ? 22.487 -20.546 -21.710 1.00 38.14 143 ASP A O 1
ATOM 871 N N . ARG A 1 114 ? 22.087 -21.988 -23.370 1.00 37.74 144 ARG A N 1
ATOM 872 C CA . ARG A 1 114 ? 23.486 -22.292 -23.590 1.00 37.75 144 ARG A CA 1
ATOM 873 C C . ARG A 1 114 ? 24.040 -21.480 -24.751 1.00 35.87 144 ARG A C 1
ATOM 874 O O . ARG A 1 114 ? 23.301 -20.933 -25.562 1.00 35.41 144 ARG A O 1
ATOM 882 N N . HIS A 1 115 ? 25.360 -21.426 -24.802 1.00 34.90 145 HIS A N 1
ATOM 883 C CA . HIS A 1 115 ? 26.093 -20.831 -25.879 1.00 34.75 145 HIS A CA 1
ATOM 884 C C . HIS A 1 115 ? 26.298 -21.850 -27.000 1.00 38.29 145 HIS A C 1
ATOM 885 O O . HIS A 1 115 ? 26.672 -23.005 -26.756 1.00 34.10 145 HIS A O 1
ATOM 892 N N . ASN A 1 116 ? 26.092 -21.400 -28.230 1.00 34.30 146 ASN A N 1
ATOM 893 C CA . ASN A 1 116 ? 26.283 -22.268 -29.393 1.00 35.52 146 ASN A CA 1
ATOM 894 C C . ASN A 1 116 ? 26.619 -21.402 -30.592 1.00 33.37 146 ASN A C 1
ATOM 895 O O . ASN A 1 116 ? 25.786 -20.602 -31.040 1.00 31.53 146 ASN A O 1
ATOM 900 N N . LYS A 1 117 ? 27.833 -21.561 -31.104 1.00 34.15 147 LYS A N 1
ATOM 901 C CA . LYS A 1 117 ? 28.326 -20.859 -32.302 1.00 42.27 147 LYS A CA 1
ATOM 902 C C . LYS A 1 117 ? 27.426 -21.014 -33.538 1.00 40.00 147 LYS A C 1
ATOM 903 O O . LYS A 1 117 ? 27.408 -20.140 -34.384 1.00 36.63 147 LYS A O 1
ATOM 909 N N . SER A 1 118 ? 26.674 -22.117 -33.629 1.00 37.52 148 SER A N 1
ATOM 910 C CA . SER A 1 118 ? 25.783 -22.336 -34.766 1.00 36.33 148 SER A CA 1
ATOM 911 C C . SER A 1 118 ? 24.450 -21.600 -34.653 1.00 34.21 148 SER A C 1
ATOM 912 O O . SER A 1 118 ? 23.631 -21.670 -35.560 1.00 33.37 148 SER A O 1
ATOM 915 N N . ASN A 1 119 ? 24.216 -20.895 -33.553 1.00 32.51 149 ASN A N 1
ATOM 916 C CA . ASN A 1 119 ? 23.056 -19.999 -33.476 1.00 30.80 149 ASN A CA 1
ATOM 917 C C . ASN A 1 119 ? 23.164 -18.849 -34.508 1.00 29.21 149 ASN A C 1
ATOM 918 O O . ASN A 1 119 ? 22.167 -18.477 -35.129 1.00 28.38 149 ASN A O 1
ATOM 923 N N . HIS A 1 120 ? 24.377 -18.341 -34.712 1.00 27.55 150 HIS A N 1
ATOM 924 C CA . HIS A 1 120 ? 24.616 -17.175 -35.560 1.00 30.48 150 HIS A CA 1
ATOM 925 C C . HIS A 1 120 ? 23.662 -16.008 -35.252 1.00 27.90 150 HIS A C 1
ATOM 926 O O . HIS A 1 120 ? 22.991 -15.498 -36.157 1.00 29.03 150 HIS A O 1
ATOM 933 N N . ILE A 1 121 ? 23.597 -15.614 -33.980 1.00 26.33 151 ILE A N 1
ATOM 934 C CA . ILE A 1 121 ? 22.739 -14.521 -33.537 1.00 26.85 151 ILE A CA 1
ATOM 935 C C . ILE A 1 121 ? 23.574 -13.434 -32.864 1.00 26.24 151 ILE A C 1
ATOM 936 O O . ILE A 1 121 ? 24.395 -13.724 -31.986 1.00 25.09 151 ILE A O 1
ATOM 941 N N . VAL A 1 122 ? 23.325 -12.184 -33.260 1.00 23.73 152 VAL A N 1
ATOM 942 C CA . VAL A 1 122 ? 23.804 -11.009 -32.537 1.00 24.18 152 VAL A CA 1
ATOM 943 C C . VAL A 1 122 ? 22.564 -10.202 -32.210 1.00 22.29 152 VAL A C 1
ATOM 944 O O . VAL A 1 122 ? 21.746 -9.968 -33.100 1.00 23.40 152 VAL A O 1
ATOM 948 N N . ALA A 1 123 ? 22.412 -9.796 -30.951 1.00 20.89 153 ALA A N 1
ATOM 949 C CA . ALA A 1 123 ? 21.214 -9.097 -30.509 1.00 21.63 153 ALA A CA 1
ATOM 950 C C . ALA A 1 123 ? 21.533 -8.040 -29.474 1.00 21.83 153 ALA A C 1
ATOM 951 O O . ALA A 1 123 ? 22.524 -8.156 -28.719 1.00 21.86 153 ALA A O 1
ATOM 953 N N . VAL A 1 124 ? 20.691 -7.018 -29.438 1.00 20.33 154 VAL A N 1
ATOM 954 C CA . VAL A 1 124 ? 20.682 -6.058 -28.366 1.00 21.54 154 VAL A CA 1
ATOM 955 C C . VAL A 1 124 ? 19.346 -6.201 -27.690 1.00 21.84 154 VAL A C 1
ATOM 956 O O . VAL A 1 124 ? 18.308 -5.973 -28.306 1.00 22.45 154 VAL A O 1
ATOM 960 N N . GLU A 1 125 ? 19.376 -6.577 -26.419 1.00 22.12 155 GLU A N 1
ATOM 961 C CA . GLU A 1 125 ? 18.165 -6.867 -25.650 1.00 21.22 155 GLU A CA 1
ATOM 962 C C . GLU A 1 125 ? 17.839 -5.781 -24.651 1.00 22.51 155 GLU A C 1
ATOM 963 O O . GLU A 1 125 ? 18.737 -5.148 -24.123 1.00 23.59 155 GLU A O 1
ATOM 969 N N . PHE A 1 126 ? 16.545 -5.571 -24.449 1.00 20.90 156 PHE A N 1
ATOM 970 C CA . PHE A 1 126 ? 15.955 -4.685 -23.462 1.00 23.06 156 PHE A CA 1
ATOM 971 C C . PHE A 1 126 ? 15.155 -5.637 -22.578 1.00 24.89 156 PHE A C 1
ATOM 972 O O . PHE A 1 126 ? 14.041 -6.006 -22.912 1.00 23.66 156 PHE A O 1
ATOM 980 N N . ASP A 1 127 ? 15.801 -6.048 -21.484 1.00 23.24 157 ASP A N 1
ATOM 981 C CA . ASP A 1 127 ? 15.415 -7.232 -20.704 1.00 24.26 157 ASP A CA 1
ATOM 982 C C . ASP A 1 127 ? 14.755 -6.798 -19.407 1.00 25.41 157 ASP A C 1
ATOM 983 O O . ASP A 1 127 ? 15.414 -6.205 -18.534 1.00 21.70 157 ASP A O 1
ATOM 988 N N . THR A 1 128 ? 13.456 -7.085 -19.293 1.00 25.43 158 THR A N 1
ATOM 989 C CA . THR A 1 128 ? 12.628 -6.602 -18.198 1.00 25.07 158 THR A CA 1
ATOM 990 C C . THR A 1 128 ? 12.403 -7.657 -17.079 1.00 24.82 158 THR A C 1
ATOM 991 O O . THR A 1 128 ? 11.713 -7.366 -16.105 1.00 25.72 158 THR A O 1
ATOM 995 N N . PHE A 1 129 ? 12.980 -8.850 -17.210 1.00 25.24 159 PHE A N 1
ATOM 996 C CA . PHE A 1 129 ? 12.753 -9.912 -16.208 1.00 28.20 159 PHE A CA 1
ATOM 997 C C . PHE A 1 129 ? 14.038 -10.637 -15.880 1.00 27.73 159 PHE A C 1
ATOM 998 O O . PHE A 1 129 ? 14.736 -11.122 -16.783 1.00 27.95 159 PHE A O 1
ATOM 1006 N N . LYS A 1 130 ? 14.336 -10.734 -14.582 1.00 29.68 160 LYS A N 1
ATOM 1007 C CA . LYS A 1 130 ? 15.564 -11.400 -14.135 1.00 30.91 160 LYS A CA 1
ATOM 1008 C C . LYS A 1 130 ? 15.453 -12.923 -14.167 1.00 33.84 160 LYS A C 1
ATOM 1009 O O . LYS A 1 130 ? 14.858 -13.544 -13.287 1.00 33.21 160 LYS A O 1
ATOM 1015 N N . ASN A 1 131 ? 16.050 -13.521 -15.185 1.00 31.27 161 ASN A N 1
ATOM 1016 C CA . ASN A 1 131 ? 16.206 -14.964 -15.277 1.00 32.48 161 ASN A CA 1
ATOM 1017 C C . ASN A 1 131 ? 17.453 -15.388 -14.483 1.00 34.00 161 ASN A C 1
ATOM 1018 O O . ASN A 1 131 ? 18.213 -14.541 -13.963 1.00 32.55 161 ASN A O 1
ATOM 1023 N N . SER A 1 132 ? 17.666 -16.700 -14.381 1.00 34.01 162 SER A N 1
ATOM 1024 C CA . SER A 1 132 ? 18.781 -17.235 -13.594 1.00 35.79 162 SER A CA 1
ATOM 1025 C C . SER A 1 132 ? 20.151 -16.819 -14.130 1.00 34.50 162 SER A C 1
ATOM 1026 O O . SER A 1 132 ? 21.116 -16.733 -13.384 1.00 31.06 162 SER A O 1
ATOM 1029 N N . TRP A 1 133 ? 20.219 -16.576 -15.436 1.00 30.24 163 TRP A N 1
ATOM 1030 C CA . TRP A 1 133 ? 21.439 -16.140 -16.128 1.00 30.10 163 TRP A CA 1
ATOM 1031 C C . TRP A 1 133 ? 21.646 -14.601 -16.162 1.00 27.93 163 TRP A C 1
ATOM 1032 O O . TRP A 1 133 ? 22.642 -14.123 -16.685 1.00 27.68 163 TRP A O 1
ATOM 1043 N N . ASP A 1 134 ? 20.701 -13.840 -15.626 1.00 27.49 164 ASP A N 1
ATOM 1044 C CA . ASP A 1 134 ? 20.687 -12.385 -15.761 1.00 26.12 164 ASP A CA 1
ATOM 1045 C C . ASP A 1 134 ? 21.386 -11.670 -14.605 1.00 32.21 164 ASP A C 1
ATOM 1046 O O . ASP A 1 134 ? 21.392 -12.159 -13.468 1.00 31.02 164 ASP A O 1
ATOM 1051 N N . PRO A 1 135 ? 21.945 -10.477 -14.883 1.00 29.17 165 PRO A N 1
ATOM 1052 C CA . PRO A 1 135 ? 22.382 -9.624 -13.791 1.00 30.09 165 PRO A CA 1
ATOM 1053 C C . PRO A 1 135 ? 21.183 -9.117 -12.993 1.00 31.62 165 PRO A C 1
ATOM 1054 O O . PRO A 1 135 ? 20.036 -9.255 -13.428 1.00 33.11 165 PRO A O 1
ATOM 1058 N N . GLU A 1 136 ? 21.456 -8.492 -11.850 1.00 34.71 166 GLU A N 1
ATOM 1059 C CA . GLU A 1 136 ? 20.393 -7.897 -11.039 1.00 36.81 166 GLU A CA 1
ATOM 1060 C C . GLU A 1 136 ? 19.842 -6.657 -11.739 1.00 32.76 166 GLU A C 1
ATOM 1061 O O . GLU A 1 136 ? 20.596 -5.845 -12.269 1.00 32.93 166 GLU A O 1
ATOM 1067 N N . GLY A 1 137 ? 18.533 -6.516 -11.728 1.00 27.38 167 GLY A N 1
ATOM 1068 C CA . GLY A 1 137 ? 17.846 -5.374 -12.287 1.00 30.14 167 GLY A CA 1
ATOM 1069 C C . GLY A 1 137 ? 17.612 -5.501 -13.781 1.00 25.84 167 GLY A C 1
ATOM 1070 O O . GLY A 1 137 ? 18.325 -6.204 -14.489 1.00 26.43 167 GLY A O 1
ATOM 1071 N N . THR A 1 138 ? 16.629 -4.751 -14.248 1.00 28.49 168 THR A N 1
ATOM 1072 C CA . THR A 1 138 ? 16.339 -4.625 -15.681 1.00 27.42 168 THR A CA 1
ATOM 1073 C C . THR A 1 138 ? 17.569 -4.003 -16.375 1.00 26.51 168 THR A C 1
ATOM 1074 O O . THR A 1 138 ? 18.310 -3.197 -15.784 1.00 24.85 168 THR A O 1
ATOM 1078 N N . HIS A 1 139 ? 17.844 -4.443 -17.596 1.00 23.99 169 HIS A N 1
ATOM 1079 C CA . HIS A 1 139 ? 19.124 -4.137 -18.238 1.00 22.60 169 HIS A CA 1
ATOM 1080 C C . HIS A 1 139 ? 19.034 -4.167 -19.745 1.00 22.66 169 HIS A C 1
ATOM 1081 O O . HIS A 1 139 ? 18.132 -4.758 -20.309 1.00 21.34 169 HIS A O 1
ATOM 1088 N N . ILE A 1 140 ? 19.989 -3.502 -20.372 1.00 21.00 170 ILE A N 1
ATOM 1089 C CA . ILE A 1 140 ? 20.252 -3.595 -21.792 1.00 21.19 170 ILE A CA 1
ATOM 1090 C C . ILE A 1 140 ? 21.454 -4.522 -21.922 1.00 21.43 170 ILE A C 1
ATOM 1091 O O . ILE A 1 140 ? 22.414 -4.396 -21.170 1.00 22.43 170 ILE A O 1
ATOM 1096 N N . GLY A 1 141 ? 21.414 -5.424 -22.878 1.00 20.20 171 GLY A N 1
ATOM 1097 C CA . GLY A 1 141 ? 22.524 -6.331 -23.114 1.00 22.31 171 GLY A CA 1
ATOM 1098 C C . GLY A 1 141 ? 22.897 -6.519 -24.575 1.00 21.88 171 GLY A C 1
ATOM 1099 O O . GLY A 1 141 ? 22.048 -6.403 -25.452 1.00 24.25 171 GLY A O 1
ATOM 1100 N N . ILE A 1 142 ? 24.174 -6.798 -24.820 1.00 20.52 172 ILE A N 1
ATOM 1101 C CA . ILE A 1 142 ? 24.677 -7.256 -26.100 1.00 22.26 172 ILE A CA 1
ATOM 1102 C C . ILE A 1 142 ? 24.849 -8.769 -26.018 1.00 24.17 172 ILE A C 1
ATOM 1103 O O . ILE A 1 142 ? 25.591 -9.277 -25.155 1.00 25.69 172 ILE A O 1
ATOM 1108 N N . ASN A 1 143 ? 24.167 -9.473 -26.901 1.00 22.65 173 ASN A N 1
ATOM 1109 C CA . ASN A 1 143 ? 24.138 -10.936 -26.914 1.00 23.05 173 ASN A CA 1
ATOM 1110 C C . ASN A 1 143 ? 24.790 -11.452 -28.172 1.00 22.97 173 ASN A C 1
ATOM 1111 O O . ASN A 1 143 ? 24.506 -10.940 -29.263 1.00 23.66 173 ASN A O 1
ATOM 1116 N N . VAL A 1 144 ? 25.680 -12.452 -28.027 1.00 22.23 174 VAL A N 1
ATOM 1117 C CA . VAL A 1 144 ? 26.314 -13.077 -29.142 1.00 22.49 174 VAL A CA 1
ATOM 1118 C C . VAL A 1 144 ? 26.214 -14.587 -28.956 1.00 26.50 174 VAL A C 1
ATOM 1119 O O . VAL A 1 144 ? 26.894 -15.152 -28.065 1.00 24.49 174 VAL A O 1
ATOM 1123 N N . ASN A 1 145 ? 25.349 -15.234 -29.736 1.00 26.40 175 ASN A N 1
ATOM 1124 C CA . ASN A 1 145 ? 25.177 -16.700 -29.708 1.00 27.58 175 ASN A CA 1
ATOM 1125 C C . ASN A 1 145 ? 24.645 -17.313 -28.408 1.00 29.90 175 ASN A C 1
ATOM 1126 O O . ASN A 1 145 ? 24.653 -18.552 -28.262 1.00 31.68 175 ASN A O 1
ATOM 1131 N N . SER A 1 146 ? 24.134 -16.475 -27.517 1.00 29.58 176 SER A N 1
ATOM 1132 C CA . SER A 1 146 ? 23.632 -16.905 -26.231 1.00 29.78 176 SER A CA 1
ATOM 1133 C C . SER A 1 146 ? 22.699 -15.853 -25.635 1.00 28.29 176 SER A C 1
ATOM 1134 O O . SER A 1 146 ? 22.930 -14.639 -25.805 1.00 26.22 176 SER A O 1
ATOM 1137 N N . ILE A 1 147 ? 21.704 -16.316 -24.883 1.00 24.41 177 ILE A N 1
ATOM 1138 C CA . ILE A 1 147 ? 20.895 -15.441 -24.037 1.00 27.11 177 ILE A CA 1
ATOM 1139 C C . ILE A 1 147 ? 21.684 -14.816 -22.859 1.00 25.51 177 ILE A C 1
ATOM 1140 O O . ILE A 1 147 ? 21.248 -13.818 -22.270 1.00 25.56 177 ILE A O 1
ATOM 1145 N N . VAL A 1 148 ? 22.841 -15.381 -22.545 1.00 26.68 178 VAL A N 1
ATOM 1146 C CA . VAL A 1 148 ? 23.695 -14.878 -21.472 1.00 26.79 178 VAL A CA 1
ATOM 1147 C C . VAL A 1 148 ? 24.550 -13.774 -22.089 1.00 23.69 178 VAL A C 1
ATOM 1148 O O . VAL A 1 148 ? 25.525 -14.065 -22.770 1.00 24.30 178 VAL A O 1
ATOM 1152 N N . SER A 1 149 ? 24.164 -12.520 -21.868 1.00 25.06 179 SER A N 1
ATOM 1153 C CA . SER A 1 149 ? 24.776 -11.404 -22.572 1.00 23.42 179 SER A CA 1
ATOM 1154 C C . SER A 1 149 ? 26.279 -11.332 -22.360 1.00 25.92 179 SER A C 1
ATOM 1155 O O . SER A 1 149 ? 26.774 -11.595 -21.257 1.00 25.64 179 SER A O 1
ATOM 1158 N N . ARG A 1 150 ? 26.993 -10.963 -23.413 1.00 26.00 180 ARG A N 1
ATOM 1159 C CA . ARG A 1 150 ? 28.413 -10.631 -23.327 1.00 26.18 180 ARG A CA 1
ATOM 1160 C C . ARG A 1 150 ? 28.683 -9.411 -22.454 1.00 26.97 180 ARG A C 1
ATOM 1161 O O . ARG A 1 150 ? 29.698 -9.351 -21.787 1.00 26.67 180 ARG A O 1
ATOM 1169 N N . LYS A 1 151 ? 27.767 -8.458 -22.455 1.00 24.09 181 LYS A N 1
ATOM 1170 C CA . LYS A 1 151 ? 27.915 -7.233 -21.655 1.00 24.49 181 LYS A CA 1
ATOM 1171 C C . LYS A 1 151 ? 26.526 -6.659 -21.406 1.00 24.11 181 LYS A C 1
ATOM 1172 O O . LYS A 1 151 ? 25.645 -6.759 -22.271 1.00 23.12 181 LYS A O 1
ATOM 1178 N N . THR A 1 152 ? 26.317 -6.126 -20.208 1.00 23.48 182 THR A N 1
ATOM 1179 C CA . THR A 1 152 ? 25.052 -5.517 -19.810 1.00 23.31 182 THR A CA 1
ATOM 1180 C C . THR A 1 152 ? 25.309 -4.201 -19.105 1.00 24.06 182 THR A C 1
ATOM 1181 O O . THR A 1 152 ? 26.389 -3.984 -18.563 1.00 23.02 182 THR A O 1
ATOM 1185 N N . ILE A 1 153 ? 24.307 -3.333 -19.147 1.00 23.78 183 ILE A N 1
ATOM 1186 C CA . ILE A 1 153 ? 24.206 -2.179 -18.293 1.00 24.24 183 ILE A CA 1
ATOM 1187 C C . ILE A 1 153 ? 22.824 -2.055 -17.741 1.00 24.44 183 ILE A C 1
ATOM 1188 O O . ILE A 1 153 ? 21.840 -2.498 -18.351 1.00 22.91 183 ILE A O 1
ATOM 1193 N N . SER A 1 154 ? 22.729 -1.430 -16.581 1.00 22.93 184 SER A N 1
ATOM 1194 C CA . SER A 1 154 ? 21.472 -1.180 -15.951 1.00 24.30 184 SER A CA 1
ATOM 1195 C C . SER A 1 154 ? 20.611 -0.224 -16.799 1.00 24.89 184 SER A C 1
ATOM 1196 O O . SER A 1 154 ? 21.132 0.711 -17.391 1.00 22.66 184 SER A O 1
ATOM 1199 N N . TRP A 1 155 ? 19.309 -0.503 -16.861 1.00 23.77 185 TRP A N 1
ATOM 1200 C CA . TRP A 1 155 ? 18.345 0.308 -17.576 1.00 24.22 185 TRP A CA 1
ATOM 1201 C C . TRP A 1 155 ? 17.027 0.249 -16.839 1.00 27.30 185 TRP A C 1
ATOM 1202 O O . TRP A 1 155 ? 16.491 -0.832 -16.632 1.00 28.50 185 TRP A O 1
ATOM 1213 N N . ASP A 1 156 ? 16.483 1.388 -16.442 1.00 27.24 186 ASP A N 1
ATOM 1214 C CA . ASP A 1 156 ? 15.191 1.459 -15.774 1.00 28.23 186 ASP A CA 1
ATOM 1215 C C . ASP A 1 156 ? 14.096 1.690 -16.815 1.00 28.28 186 ASP A C 1
ATOM 1216 O O . ASP A 1 156 ? 14.101 2.726 -17.525 1.00 24.98 186 ASP A O 1
ATOM 1221 N N . LEU A 1 157 ? 13.162 0.739 -16.898 1.00 24.66 187 LEU A N 1
ATOM 1222 C CA . LEU A 1 157 ? 12.000 0.902 -17.767 1.00 26.40 187 LEU A CA 1
ATOM 1223 C C . LEU A 1 157 ? 11.161 2.113 -17.360 1.00 24.99 187 LEU A C 1
ATOM 1224 O O . LEU A 1 157 ? 10.760 2.217 -16.200 1.00 27.01 187 LEU A O 1
ATOM 1229 N N . GLU A 1 158 ? 10.933 3.031 -18.288 1.00 26.20 188 GLU A N 1
ATOM 1230 C CA . GLU A 1 158 ? 9.979 4.099 -18.071 1.00 27.39 188 GLU A CA 1
ATOM 1231 C C . GLU A 1 158 ? 8.699 3.664 -18.727 1.00 28.62 188 GLU A C 1
ATOM 1232 O O . GLU A 1 158 ? 8.574 3.603 -19.970 1.00 24.74 188 GLU A O 1
ATOM 1238 N N . ASN A 1 159 ? 7.766 3.293 -17.870 1.00 29.44 189 ASN A N 1
ATOM 1239 C CA . ASN A 1 159 ? 6.601 2.566 -18.313 1.00 30.66 189 ASN A CA 1
ATOM 1240 C C . ASN A 1 159 ? 5.745 3.397 -19.259 1.00 27.14 189 ASN A C 1
ATOM 1241 O O . ASN A 1 159 ? 5.454 4.567 -18.974 1.00 27.50 189 ASN A O 1
ATOM 1246 N N . ASP A 1 160 ? 5.391 2.810 -20.390 1.00 27.44 190 ASP A N 1
ATOM 1247 C CA . ASP A 1 160 ? 4.583 3.460 -21.410 1.00 27.88 190 ASP A CA 1
ATOM 1248 C C . ASP A 1 160 ? 5.143 4.797 -21.987 1.00 28.71 190 ASP A C 1
ATOM 1249 O O . ASP A 1 160 ? 4.393 5.613 -22.498 1.00 28.35 190 ASP A O 1
ATOM 1254 N N . GLU A 1 161 ? 6.449 4.995 -21.914 1.00 25.68 191 GLU A N 1
ATOM 1255 C CA . GLU A 1 161 ? 7.123 6.140 -22.509 1.00 25.62 191 GLU A CA 1
ATOM 1256 C C . GLU A 1 161 ? 7.923 5.693 -23.738 1.00 26.84 191 GLU A C 1
ATOM 1257 O O . GLU A 1 161 ? 8.429 4.576 -23.780 1.00 22.68 191 GLU A O 1
ATOM 1263 N N . VAL A 1 162 ? 8.056 6.598 -24.714 1.00 24.88 192 VAL A N 1
ATOM 1264 C CA . VAL A 1 162 ? 8.773 6.255 -25.956 1.00 24.66 192 VAL A CA 1
ATOM 1265 C C . VAL A 1 162 ? 10.289 6.246 -25.669 1.00 23.24 192 VAL A C 1
ATOM 1266 O O . VAL A 1 162 ? 10.832 7.212 -25.134 1.00 23.05 192 VAL A O 1
ATOM 1270 N N . ALA A 1 163 ? 10.928 5.137 -26.013 1.00 21.70 193 ALA A N 1
ATOM 1271 C CA . ALA A 1 163 ? 12.369 5.012 -25.994 1.00 21.95 193 ALA A CA 1
ATOM 1272 C C . ALA A 1 163 ? 12.921 5.136 -27.426 1.00 21.54 193 ALA A C 1
ATOM 1273 O O . ALA A 1 163 ? 12.423 4.475 -28.343 1.00 22.95 193 ALA A O 1
ATOM 1275 N N . ASN A 1 164 ? 13.964 5.923 -27.599 1.00 20.59 194 ASN A N 1
ATOM 1276 C CA . ASN A 1 164 ? 14.627 6.083 -28.894 1.00 22.10 194 ASN A CA 1
ATOM 1277 C C . ASN A 1 164 ? 15.973 5.388 -28.837 1.00 21.52 194 ASN A C 1
ATOM 1278 O O . ASN A 1 164 ? 16.834 5.772 -28.044 1.00 23.26 194 ASN A O 1
ATOM 1283 N N . VAL A 1 165 ? 16.135 4.359 -29.654 1.00 19.37 195 VAL A N 1
ATOM 1284 C CA . VAL A 1 165 ? 17.332 3.526 -29.688 1.00 19.30 195 VAL A CA 1
ATOM 1285 C C . VAL A 1 165 ? 18.111 3.794 -30.968 1.00 20.37 195 VAL A C 1
ATOM 1286 O O . VAL A 1 165 ? 17.515 3.976 -32.033 1.00 18.85 195 VAL A O 1
ATOM 1290 N N . VAL A 1 166 ? 19.445 3.767 -30.851 1.00 19.51 196 VAL A N 1
ATOM 1291 C CA . VAL A 1 166 ? 20.357 3.771 -31.981 1.00 19.96 196 VAL A CA 1
ATOM 1292 C C . VAL A 1 166 ? 21.385 2.657 -31.755 1.00 20.01 196 VAL A C 1
ATOM 1293 O O . VAL A 1 166 ? 22.015 2.584 -30.697 1.00 21.51 196 VAL A O 1
ATOM 1297 N N . ILE A 1 167 ? 21.525 1.790 -32.735 1.00 20.29 197 ILE A N 1
ATOM 1298 C CA . ILE A 1 167 ? 22.506 0.693 -32.687 1.00 20.88 197 ILE A CA 1
ATOM 1299 C C . ILE A 1 167 ? 23.369 0.813 -33.913 1.00 21.55 197 ILE A C 1
ATOM 1300 O O . ILE A 1 167 ? 22.853 0.897 -35.046 1.00 22.73 197 ILE A O 1
ATOM 1305 N N . SER A 1 168 ? 24.690 0.786 -33.729 1.00 21.27 198 SER A N 1
ATOM 1306 C CA . SER A 1 168 ? 25.606 0.942 -34.847 1.00 22.35 198 SER A CA 1
ATOM 1307 C C . SER A 1 168 ? 26.790 -0.013 -34.757 1.00 22.38 198 SER A C 1
ATOM 1308 O O . SER A 1 168 ? 27.180 -0.427 -33.671 1.00 22.18 198 SER A O 1
ATOM 1311 N N . TYR A 1 169 ? 27.308 -0.396 -35.910 1.00 21.82 199 TYR A N 1
ATOM 1312 C CA . TYR A 1 169 ? 28.433 -1.315 -36.025 1.00 22.68 199 TYR A CA 1
ATOM 1313 C C . TYR A 1 169 ? 29.493 -0.667 -36.874 1.00 23.46 199 TYR A C 1
ATOM 1314 O O . TYR A 1 169 ? 29.218 -0.259 -38.002 1.00 22.29 199 TYR A O 1
ATOM 1323 N N . GLN A 1 170 ? 30.709 -0.575 -36.310 1.00 23.89 200 GLN A N 1
ATOM 1324 C CA . GLN A 1 170 ? 31.857 0.008 -36.990 1.00 25.03 200 GLN A CA 1
ATOM 1325 C C . GLN A 1 170 ? 32.812 -1.156 -37.287 1.00 22.92 200 GLN A C 1
ATOM 1326 O O . GLN A 1 170 ? 33.450 -1.693 -36.365 1.00 22.40 200 GLN A O 1
ATOM 1332 N N . ALA A 1 171 ? 32.848 -1.567 -38.545 1.00 21.92 201 ALA A N 1
ATOM 1333 C CA . ALA A 1 171 ? 33.631 -2.744 -38.956 1.00 24.25 201 ALA A CA 1
ATOM 1334 C C . ALA A 1 171 ? 35.126 -2.605 -38.663 1.00 24.71 201 ALA A C 1
ATOM 1335 O O . ALA A 1 171 ? 35.757 -3.553 -38.235 1.00 24.47 201 ALA A O 1
ATOM 1337 N N . SER A 1 172 ? 35.663 -1.404 -38.833 1.00 25.45 202 SER A N 1
ATOM 1338 C CA . SER A 1 172 ? 37.117 -1.170 -38.680 1.00 28.00 202 SER A CA 1
ATOM 1339 C C . SER A 1 172 ? 37.618 -1.471 -37.249 1.00 28.83 202 SER A C 1
ATOM 1340 O O . SER A 1 172 ? 38.761 -1.855 -37.070 1.00 30.51 202 SER A O 1
ATOM 1343 N N . THR A 1 173 ? 36.759 -1.296 -36.250 1.00 27.24 203 THR A N 1
ATOM 1344 C CA . THR A 1 173 ? 37.084 -1.563 -34.852 1.00 27.62 203 THR A CA 1
ATOM 1345 C C . THR A 1 173 ? 36.306 -2.736 -34.269 1.00 26.07 203 THR A C 1
ATOM 1346 O O . THR A 1 173 ? 36.419 -3.022 -33.081 1.00 24.90 203 THR A O 1
ATOM 1350 N N . LYS A 1 174 ? 35.493 -3.398 -35.095 1.00 26.81 204 LYS A N 1
ATOM 1351 C CA . LYS A 1 174 ? 34.643 -4.500 -34.665 1.00 27.98 204 LYS A CA 1
ATOM 1352 C C . LYS A 1 174 ? 33.768 -4.174 -33.446 1.00 27.36 204 LYS A C 1
ATOM 1353 O O . LYS A 1 174 ? 33.525 -5.025 -32.583 1.00 32.55 204 LYS A O 1
ATOM 1359 N N . THR A 1 175 ? 33.279 -2.949 -33.395 1.00 26.78 205 THR A N 1
ATOM 1360 C CA . THR A 1 175 ? 32.575 -2.410 -32.225 1.00 29.41 205 THR A CA 1
ATOM 1361 C C . THR A 1 175 ? 31.077 -2.238 -32.532 1.00 24.39 205 THR A C 1
ATOM 1362 O O . THR A 1 175 ? 30.700 -1.550 -33.491 1.00 24.65 205 THR A O 1
ATOM 1366 N N . LEU A 1 176 ? 30.246 -2.833 -31.684 1.00 25.33 206 LEU A N 1
ATOM 1367 C CA . LEU A 1 176 ? 28.795 -2.631 -31.689 1.00 24.38 206 LEU A CA 1
ATOM 1368 C C . LEU A 1 176 ? 28.438 -1.697 -30.555 1.00 23.22 206 LEU A C 1
ATOM 1369 O O . LEU A 1 176 ? 28.779 -1.972 -29.427 1.00 24.53 206 LEU A O 1
ATOM 1374 N N . THR A 1 177 ? 27.701 -0.617 -30.847 1.00 22.44 207 THR A N 1
ATOM 1375 C CA . THR A 1 177 ? 27.256 0.348 -29.872 1.00 20.72 207 THR A CA 1
ATOM 1376 C C . THR A 1 177 ? 25.733 0.395 -29.844 1.00 21.07 207 THR A C 1
ATOM 1377 O O . THR A 1 177 ? 25.107 0.360 -30.894 1.00 20.56 207 THR A O 1
ATOM 1381 N N . ALA A 1 178 ? 25.163 0.496 -28.656 1.00 19.95 208 ALA A N 1
ATOM 1382 C CA . ALA A 1 178 ? 23.738 0.652 -28.469 1.00 19.95 208 ALA A CA 1
ATOM 1383 C C . ALA A 1 178 ? 23.451 1.747 -27.483 1.00 18.90 208 ALA A C 1
ATOM 1384 O O . ALA A 1 178 ? 24.042 1.771 -26.414 1.00 19.52 208 ALA A O 1
ATOM 1386 N N . SER A 1 179 ? 22.532 2.654 -27.827 1.00 19.16 209 SER A N 1
ATOM 1387 C CA . SER A 1 179 ? 22.111 3.705 -26.928 1.00 20.33 209 SER A CA 1
ATOM 1388 C C . SER A 1 179 ? 20.603 3.779 -26.868 1.00 20.19 209 SER A C 1
ATOM 1389 O O . SER A 1 179 ? 19.920 3.438 -27.838 1.00 21.56 209 SER A O 1
ATOM 1392 N N . LEU A 1 180 ? 20.098 4.226 -25.728 1.00 20.26 210 LEU A N 1
ATOM 1393 C CA . LEU A 1 180 ? 18.680 4.433 -25.527 1.00 20.58 210 LEU A CA 1
ATOM 1394 C C . LEU A 1 180 ? 18.470 5.762 -24.850 1.00 21.01 210 LEU A C 1
ATOM 1395 O O . LEU A 1 180 ? 19.146 6.063 -23.857 1.00 22.49 210 LEU A O 1
ATOM 1400 N N . VAL A 1 181 ? 17.522 6.542 -25.358 1.00 19.62 211 VAL A N 1
ATOM 1401 C CA . VAL A 1 181 ? 17.144 7.811 -24.780 1.00 21.71 211 VAL A CA 1
ATOM 1402 C C . VAL A 1 181 ? 15.654 7.843 -24.530 1.00 22.18 211 VAL A C 1
ATOM 1403 O O . VAL A 1 181 ? 14.879 7.449 -25.406 1.00 22.61 211 VAL A O 1
ATOM 1407 N N . TYR A 1 182 ? 15.265 8.336 -23.344 1.00 20.99 212 TYR A N 1
ATOM 1408 C CA . TYR A 1 182 ? 13.881 8.723 -23.069 1.00 22.05 212 TYR A CA 1
ATOM 1409 C C . TYR A 1 182 ? 13.804 10.255 -23.090 1.00 23.44 212 TYR A C 1
ATOM 1410 O O . TYR A 1 182 ? 14.222 10.925 -22.127 1.00 24.09 212 TYR A O 1
ATOM 1419 N N . PRO A 1 183 ? 13.300 10.828 -24.171 1.00 24.88 213 PRO A N 1
ATOM 1420 C CA . PRO A 1 183 ? 13.262 12.285 -24.232 1.00 27.76 213 PRO A CA 1
ATOM 1421 C C . PRO A 1 183 ? 12.353 12.911 -23.192 1.00 27.55 213 PRO A C 1
ATOM 1422 O O . PRO A 1 183 ? 12.638 14.024 -22.736 1.00 27.17 213 PRO A O 1
ATOM 1426 N N . SER A 1 184 ? 11.295 12.201 -22.806 1.00 29.62 214 SER A N 1
ATOM 1427 C CA . SER A 1 184 ? 10.333 12.693 -21.806 1.00 32.07 214 SER A CA 1
ATOM 1428 C C . SER A 1 184 ? 11.010 13.009 -20.456 1.00 31.92 214 SER A C 1
ATOM 1429 O O . SER A 1 184 ? 10.689 14.004 -19.848 1.00 33.68 214 SER A O 1
ATOM 1432 N N . SER A 1 185 ? 11.953 12.192 -20.008 1.00 28.25 215 SER A N 1
ATOM 1433 C CA . SER A 1 185 ? 12.662 12.432 -18.745 1.00 30.61 215 SER A CA 1
ATOM 1434 C C . SER A 1 185 ? 14.130 12.917 -18.867 1.00 28.31 215 SER A C 1
ATOM 1435 O O . SER A 1 185 ? 14.805 13.066 -17.867 1.00 26.52 215 SER A O 1
ATOM 1438 N N . SER A 1 186 ? 14.640 13.073 -20.083 1.00 26.69 216 SER A N 1
ATOM 1439 C CA . SER A 1 186 ? 16.035 13.401 -20.333 1.00 25.88 216 SER A CA 1
ATOM 1440 C C . SER A 1 186 ? 17.015 12.396 -19.697 1.00 24.30 216 SER A C 1
ATOM 1441 O O . SER A 1 186 ? 18.037 12.756 -19.081 1.00 23.51 216 SER A O 1
ATOM 1444 N N . THR A 1 187 ? 16.683 11.119 -19.837 1.00 23.93 217 THR A N 1
ATOM 1445 C CA . THR A 1 187 ? 17.487 10.045 -19.350 1.00 23.85 217 THR A CA 1
ATOM 1446 C C . THR A 1 187 ? 18.094 9.329 -20.553 1.00 23.88 217 THR A C 1
ATOM 1447 O O . THR A 1 187 ? 17.451 9.196 -21.584 1.00 23.80 217 THR A O 1
ATOM 1451 N N . SER A 1 188 ? 19.304 8.823 -20.412 1.00 23.18 218 SER A N 1
ATOM 1452 C CA . SER A 1 188 ? 19.961 8.091 -21.469 1.00 22.75 218 SER A CA 1
ATOM 1453 C C . SER A 1 188 ? 20.928 7.023 -20.983 1.00 21.52 218 SER A C 1
ATOM 1454 O O . SER A 1 188 ? 21.420 7.076 -19.880 1.00 24.65 218 SER A O 1
ATOM 1457 N N . TYR A 1 189 ? 21.192 6.076 -21.862 1.00 20.59 219 TYR A N 1
ATOM 1458 C CA . TYR A 1 189 ? 22.042 4.909 -21.609 1.00 20.73 219 TYR A CA 1
ATOM 1459 C C . TYR A 1 189 ? 22.838 4.593 -22.844 1.00 19.15 219 TYR A C 1
ATOM 1460 O O . TYR A 1 189 ? 22.357 4.793 -23.961 1.00 20.76 219 TYR A O 1
ATOM 1469 N N . ILE A 1 190 ? 24.009 3.983 -22.664 1.00 20.19 220 ILE A N 1
ATOM 1470 C CA . ILE A 1 190 ? 24.808 3.544 -23.770 1.00 20.02 220 ILE A CA 1
ATOM 1471 C C . ILE A 1 190 ? 25.756 2.439 -23.336 1.00 20.57 220 ILE A C 1
ATOM 1472 O O . ILE A 1 190 ? 26.221 2.424 -22.206 1.00 20.52 220 ILE A O 1
ATOM 1477 N N . LEU A 1 191 ? 26.044 1.523 -24.242 1.00 20.25 221 LEU A N 1
ATOM 1478 C CA . LEU A 1 191 ? 27.134 0.559 -24.077 1.00 21.87 221 LEU A CA 1
ATOM 1479 C C . LEU A 1 191 ? 27.699 0.147 -25.390 1.00 21.06 221 LEU A C 1
ATOM 1480 O O . LEU A 1 191 ? 27.058 0.304 -26.429 1.00 21.07 221 LEU A O 1
ATOM 1485 N N . ASN A 1 192 ? 28.899 -0.411 -25.350 1.00 21.48 222 ASN A N 1
ATOM 1486 C CA . ASN A 1 192 ? 29.470 -0.979 -26.520 1.00 25.25 222 ASN A CA 1
ATOM 1487 C C . ASN A 1 192 ? 30.396 -2.140 -26.202 1.00 25.17 222 ASN A C 1
ATOM 1488 O O . ASN A 1 192 ? 30.869 -2.271 -25.077 1.00 23.42 222 ASN A O 1
ATOM 1493 N N . ASP A 1 193 ? 30.606 -2.983 -27.204 1.00 23.87 223 ASP A N 1
ATOM 1494 C CA . ASP A 1 193 ? 31.472 -4.130 -27.047 1.00 26.03 223 ASP A CA 1
ATOM 1495 C C . ASP A 1 193 ? 31.964 -4.626 -28.398 1.00 26.37 223 ASP A C 1
ATOM 1496 O O . ASP A 1 193 ? 31.394 -4.305 -29.456 1.00 22.02 223 ASP A O 1
ATOM 1501 N N . VAL A 1 194 ? 33.032 -5.413 -28.350 1.00 27.84 224 VAL A N 1
ATOM 1502 C CA . VAL A 1 194 ? 33.651 -6.003 -29.509 1.00 29.89 224 VAL A CA 1
ATOM 1503 C C . VAL A 1 194 ? 32.820 -7.193 -29.940 1.00 30.39 224 VAL A C 1
ATOM 1504 O O . VAL A 1 194 ? 32.529 -8.074 -29.113 1.00 30.52 224 VAL A O 1
ATOM 1508 N N . VAL A 1 195 ? 32.387 -7.178 -31.198 1.00 27.59 225 VAL A N 1
ATOM 1509 C CA . VAL A 1 195 ? 31.704 -8.325 -31.805 1.00 28.89 225 VAL A CA 1
ATOM 1510 C C . VAL A 1 195 ? 32.235 -8.420 -33.216 1.00 31.12 225 VAL A C 1
ATOM 1511 O O . VAL A 1 195 ? 32.071 -7.493 -33.994 1.00 31.62 225 VAL A O 1
ATOM 1515 N N . ASP A 1 196 ? 32.850 -9.525 -33.586 1.00 28.13 226 ASP A N 1
ATOM 1516 C CA . ASP A 1 196 ? 33.399 -9.680 -34.937 1.00 32.19 226 ASP A CA 1
ATOM 1517 C C . ASP A 1 196 ? 32.349 -10.319 -35.842 1.00 28.99 226 ASP A C 1
ATOM 1518 O O . ASP A 1 196 ? 32.200 -11.540 -35.860 1.00 25.90 226 ASP A O 1
ATOM 1523 N N . LEU A 1 197 ? 31.620 -9.494 -36.578 1.00 30.84 227 LEU A N 1
ATOM 1524 C CA . LEU A 1 197 ? 30.502 -10.000 -37.393 1.00 32.23 227 LEU A CA 1
ATOM 1525 C C . LEU A 1 197 ? 30.913 -11.048 -38.417 1.00 31.09 227 LEU A C 1
ATOM 1526 O O . LEU A 1 197 ? 30.192 -12.027 -38.608 1.00 28.80 227 LEU A O 1
ATOM 1531 N N . LYS A 1 198 ? 32.060 -10.855 -39.045 1.00 31.38 228 LYS A N 1
ATOM 1532 C CA . LYS A 1 198 ? 32.571 -11.823 -40.008 1.00 35.75 228 LYS A CA 1
ATOM 1533 C C . LYS A 1 198 ? 32.748 -13.237 -39.398 1.00 35.11 228 LYS A C 1
ATOM 1534 O O . LYS A 1 198 ? 32.530 -14.226 -40.074 1.00 33.14 228 LYS A O 1
ATOM 1540 N N . GLN A 1 199 ? 33.142 -13.316 -38.127 1.00 34.78 229 GLN A N 1
ATOM 1541 C CA . GLN A 1 199 ? 33.322 -14.605 -37.453 1.00 36.42 229 GLN A CA 1
ATOM 1542 C C . GLN A 1 199 ? 32.049 -15.172 -36.900 1.00 33.05 229 GLN A C 1
ATOM 1543 O O . GLN A 1 199 ? 31.968 -16.365 -36.684 1.00 34.14 229 GLN A O 1
ATOM 1549 N N . ILE A 1 200 ? 31.055 -14.333 -36.629 1.00 28.76 230 ILE A N 1
ATOM 1550 C CA . ILE A 1 200 ? 29.837 -14.771 -35.950 1.00 28.03 230 ILE A CA 1
ATOM 1551 C C . ILE A 1 200 ? 28.691 -15.090 -36.892 1.00 27.32 230 ILE A C 1
ATOM 1552 O O . ILE A 1 200 ? 27.945 -16.054 -36.660 1.00 25.80 230 ILE A O 1
ATOM 1557 N N . LEU A 1 201 ? 28.495 -14.238 -37.909 1.00 24.92 231 LEU A N 1
ATOM 1558 C CA . LEU A 1 201 ? 27.306 -14.284 -38.754 1.00 24.99 231 LEU A CA 1
ATOM 1559 C C . LEU A 1 201 ? 27.625 -14.778 -40.156 1.00 24.06 231 LEU A C 1
ATOM 1560 O O . LEU A 1 201 ? 28.755 -14.655 -40.629 1.00 24.59 231 LEU A O 1
ATOM 1565 N N . PRO A 1 202 ? 26.605 -15.301 -40.853 1.00 23.32 232 PRO A N 1
ATOM 1566 C CA . PRO A 1 202 ? 26.790 -15.618 -42.266 1.00 23.83 232 PRO A CA 1
ATOM 1567 C C . PRO A 1 202 ? 26.885 -14.332 -43.089 1.00 23.85 232 PRO A C 1
ATOM 1568 O O . PRO A 1 202 ? 26.608 -13.240 -42.578 1.00 23.47 232 PRO A O 1
ATOM 1572 N N . GLU A 1 203 ? 27.327 -14.470 -44.330 1.00 25.73 233 GLU A N 1
ATOM 1573 C CA . GLU A 1 203 ? 27.508 -13.328 -45.240 1.00 27.28 233 GLU A CA 1
ATOM 1574 C C . GLU A 1 203 ? 26.241 -12.476 -45.413 1.00 25.90 233 GLU A C 1
ATOM 1575 O O . GLU A 1 203 ? 26.332 -11.260 -45.524 1.00 25.86 233 GLU A O 1
ATOM 1581 N N . TYR A 1 204 ? 25.096 -13.138 -45.489 1.00 23.79 234 TYR A N 1
ATOM 1582 C CA . TYR A 1 204 ? 23.798 -12.475 -45.512 1.00 27.28 234 TYR A CA 1
ATOM 1583 C C . TYR A 1 204 ? 23.007 -12.836 -44.278 1.00 26.12 234 TYR A C 1
ATOM 1584 O O . TYR A 1 204 ? 22.990 -13.990 -43.856 1.00 25.40 234 TYR A O 1
ATOM 1593 N N . VAL A 1 205 ? 22.309 -11.848 -43.737 1.00 24.24 235 VAL A N 1
ATOM 1594 C CA . VAL A 1 205 ? 21.433 -12.020 -42.582 1.00 24.15 235 VAL A CA 1
ATOM 1595 C C . VAL A 1 205 ? 20.105 -11.332 -42.800 1.00 23.95 235 VAL A C 1
ATOM 1596 O O . VAL A 1 205 ? 19.974 -10.513 -43.686 1.00 23.93 235 VAL A O 1
ATOM 1600 N N . ARG A 1 206 ? 19.122 -11.663 -41.985 1.00 23.70 236 ARG A N 1
ATOM 1601 C CA . ARG A 1 206 ? 17.971 -10.809 -41.822 1.00 25.12 236 ARG A CA 1
ATOM 1602 C C . ARG A 1 206 ? 18.050 -10.085 -40.498 1.00 26.56 236 ARG A C 1
ATOM 1603 O O . ARG A 1 206 ? 18.624 -10.598 -39.513 1.00 26.48 236 ARG A O 1
ATOM 1611 N N . VAL A 1 207 ? 17.460 -8.896 -40.481 1.00 23.39 237 VAL A N 1
ATOM 1612 C CA . VAL A 1 207 ? 17.495 -8.041 -39.315 1.00 22.35 237 VAL A CA 1
ATOM 1613 C C . VAL A 1 207 ? 16.082 -7.673 -38.897 1.00 22.85 237 VAL A C 1
ATOM 1614 O O . VAL A 1 207 ? 15.193 -7.574 -39.740 1.00 22.98 237 VAL A O 1
ATOM 1618 N N . GLY A 1 208 ? 15.890 -7.470 -37.598 1.00 21.42 238 GLY A N 1
ATOM 1619 C CA . GLY A 1 208 ? 14.613 -7.071 -37.064 1.00 21.57 238 GLY A CA 1
ATOM 1620 C C . GLY A 1 208 ? 14.455 -7.156 -35.572 1.00 21.45 238 GLY A C 1
ATOM 1621 O O . GLY A 1 208 ? 15.422 -7.039 -34.825 1.00 21.16 238 GLY A O 1
ATOM 1622 N N . PHE A 1 209 ? 13.211 -7.339 -35.149 1.00 20.57 239 PHE A N 1
ATOM 1623 C CA . PHE A 1 209 ? 12.808 -7.272 -33.765 1.00 20.19 239 PHE A CA 1
ATOM 1624 C C . PHE A 1 209 ? 12.188 -8.572 -33.304 1.00 23.25 239 PHE A C 1
ATOM 1625 O O . PHE A 1 209 ? 11.582 -9.297 -34.110 1.00 23.12 239 PHE A O 1
ATOM 1633 N N . THR A 1 210 ? 12.334 -8.828 -32.011 1.00 22.39 240 THR A N 1
ATOM 1634 C CA . THR A 1 210 ? 11.618 -9.910 -31.332 1.00 22.59 240 THR A CA 1
ATOM 1635 C C . THR A 1 210 ? 11.213 -9.451 -29.957 1.00 24.45 240 THR A C 1
ATOM 1636 O O . THR A 1 210 ? 11.851 -8.573 -29.355 1.00 25.76 240 THR A O 1
ATOM 1640 N N . ALA A 1 211 ? 10.131 -10.024 -29.436 1.00 23.28 241 ALA A N 1
ATOM 1641 C CA . ALA A 1 211 ? 9.689 -9.683 -28.110 1.00 23.75 241 ALA A CA 1
ATOM 1642 C C . ALA A 1 211 ? 8.815 -10.796 -27.561 1.00 25.51 241 ALA A C 1
ATOM 1643 O O . ALA A 1 211 ? 8.171 -11.507 -28.333 1.00 27.66 241 ALA A O 1
ATOM 1645 N N . ALA A 1 212 ? 8.797 -10.916 -26.241 1.00 26.22 242 ALA A N 1
ATOM 1646 C CA . ALA A 1 212 ? 8.034 -11.955 -25.566 1.00 27.34 242 ALA A CA 1
ATOM 1647 C C . ALA A 1 212 ? 7.449 -11.435 -24.260 1.00 29.73 242 ALA A C 1
ATOM 1648 O O . ALA A 1 212 ? 8.120 -10.688 -23.521 1.00 29.85 242 ALA A O 1
ATOM 1650 N N . SER A 1 213 ? 6.187 -11.782 -23.988 1.00 28.98 243 SER A N 1
ATOM 1651 C CA . SER A 1 213 ? 5.607 -11.530 -22.678 1.00 29.58 243 SER A CA 1
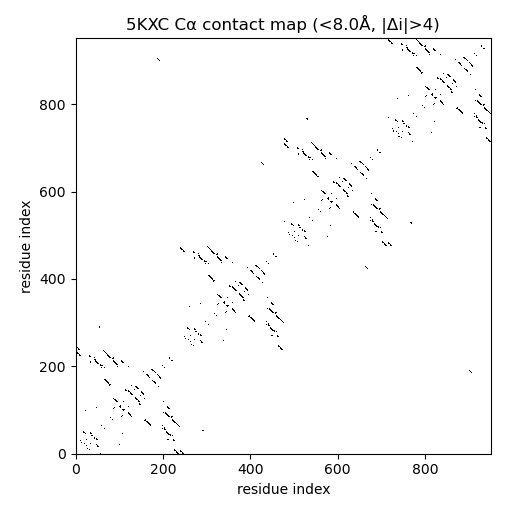ATOM 1652 C C . SER A 1 213 ? 5.915 -12.722 -21.749 1.00 29.84 243 SER A C 1
ATOM 1653 O O . SER A 1 213 ? 6.436 -13.754 -22.182 1.00 28.85 243 SER A O 1
ATOM 1656 N N . GLY A 1 214 ? 5.633 -12.558 -20.466 1.00 30.60 244 GLY A N 1
ATOM 1657 C CA . GLY A 1 214 ? 5.992 -13.560 -19.468 1.00 34.95 244 GLY A CA 1
ATOM 1658 C C . GLY A 1 214 ? 5.234 -14.877 -19.608 1.00 35.96 244 GLY A C 1
ATOM 1659 O O . GLY A 1 214 ? 4.144 -14.917 -20.190 1.00 34.27 244 GLY A O 1
ATOM 1660 N N . LEU A 1 215 ? 5.837 -15.932 -19.063 1.00 37.05 245 LEU A N 1
ATOM 1661 C CA . LEU A 1 215 ? 5.252 -17.271 -19.099 1.00 37.90 245 LEU A CA 1
ATOM 1662 C C . LEU A 1 215 ? 4.329 -17.593 -17.912 1.00 40.85 245 LEU A C 1
ATOM 1663 O O . LEU A 1 215 ? 3.913 -18.730 -17.778 1.00 44.47 245 LEU A O 1
ATOM 1668 N N . SER A 1 216 ? 4.023 -16.601 -17.075 1.00 42.43 246 SER A N 1
ATOM 1669 C CA . SER A 1 216 ? 2.937 -16.713 -16.087 1.00 44.23 246 SER A CA 1
ATOM 1670 C C . SER A 1 216 ? 1.961 -15.566 -16.314 1.00 43.57 246 SER A C 1
ATOM 1671 O O . SER A 1 216 ? 2.345 -14.490 -16.790 1.00 44.22 246 SER A O 1
ATOM 1674 N N . LYS A 1 217 ? 0.705 -15.800 -15.959 1.00 40.36 247 LYS A N 1
ATOM 1675 C CA . LYS A 1 217 ? -0.389 -14.902 -16.333 1.00 43.20 247 LYS A CA 1
ATOM 1676 C C . LYS A 1 217 ? -0.328 -13.500 -15.829 1.00 38.56 247 LYS A C 1
ATOM 1677 O O . LYS A 1 217 ? -0.912 -12.626 -16.418 1.00 39.81 247 LYS A O 1
ATOM 1683 N N . ASP A 1 218 ? 0.344 -13.299 -14.707 1.00 39.63 248 ASP A N 1
ATOM 1684 C CA . ASP A 1 218 ? 0.468 -11.969 -14.103 1.00 44.73 248 ASP A CA 1
ATOM 1685 C C . ASP A 1 218 ? 1.759 -11.227 -14.515 1.00 41.87 248 ASP A C 1
ATOM 1686 O O . ASP A 1 218 ? 1.944 -10.085 -14.105 1.00 45.52 248 ASP A O 1
ATOM 1691 N N . HIS A 1 219 ? 2.638 -11.853 -15.302 1.00 39.03 249 HIS A N 1
ATOM 1692 C CA . HIS A 1 219 ? 3.880 -11.189 -15.743 1.00 37.77 249 HIS A CA 1
ATOM 1693 C C . HIS A 1 219 ? 3.783 -10.796 -17.226 1.00 34.30 249 HIS A C 1
ATOM 1694 O O . HIS A 1 219 ? 4.309 -11.482 -18.100 1.00 36.70 249 HIS A O 1
ATOM 1701 N N . VAL A 1 220 ? 3.093 -9.702 -17.484 1.00 32.06 250 VAL A N 1
ATOM 1702 C CA . VAL A 1 220 ? 2.776 -9.281 -18.847 1.00 33.73 250 VAL A CA 1
ATOM 1703 C C . VAL A 1 220 ? 3.145 -7.825 -19.108 1.00 32.51 250 VAL A C 1
ATOM 1704 O O . VAL A 1 220 ? 3.177 -7.000 -18.193 1.00 33.14 250 VAL A O 1
ATOM 1708 N N . GLU A 1 221 ? 3.391 -7.527 -20.381 1.00 31.89 251 GLU A N 1
ATOM 1709 C CA . GLU A 1 221 ? 3.624 -6.160 -20.848 1.00 31.01 251 GLU A CA 1
ATOM 1710 C C . GLU A 1 221 ? 3.480 -6.158 -22.378 1.00 29.10 251 GLU A C 1
ATOM 1711 O O . GLU A 1 221 ? 3.612 -7.214 -23.017 1.00 28.22 251 GLU A O 1
ATOM 1717 N N . THR A 1 222 ? 3.205 -4.990 -22.944 1.00 29.26 252 THR A N 1
ATOM 1718 C CA . THR A 1 222 ? 3.233 -4.796 -24.398 1.00 29.53 252 THR A CA 1
ATOM 1719 C C . THR A 1 222 ? 4.672 -4.524 -24.870 1.00 30.27 252 THR A C 1
ATOM 1720 O O . THR A 1 222 ? 5.524 -4.112 -24.088 1.00 29.77 252 THR A O 1
ATOM 1724 N N . HIS A 1 223 ? 4.919 -4.784 -26.146 1.00 26.84 253 HIS A N 1
ATOM 1725 C CA . HIS A 1 223 ? 6.187 -4.467 -26.812 1.00 28.29 253 HIS A CA 1
ATOM 1726 C C . HIS A 1 223 ? 5.887 -3.951 -28.217 1.00 27.95 253 HIS A C 1
ATOM 1727 O O . HIS A 1 223 ? 5.694 -4.744 -29.128 1.00 30.95 253 HIS A O 1
ATOM 1734 N N . ASP A 1 224 ? 5.810 -2.631 -28.366 1.00 26.60 254 ASP A N 1
ATOM 1735 C CA . ASP A 1 224 ? 5.421 -2.002 -29.607 1.00 26.22 254 ASP A CA 1
ATOM 1736 C C . ASP A 1 224 ? 6.581 -1.220 -30.219 1.00 26.12 254 ASP A C 1
ATOM 1737 O O . ASP A 1 224 ? 7.227 -0.443 -29.517 1.00 28.13 254 ASP A O 1
ATOM 1742 N N . VAL A 1 225 ? 6.807 -1.413 -31.519 1.00 23.38 255 VAL A N 1
ATOM 1743 C CA . VAL A 1 225 ? 7.782 -0.604 -32.277 1.00 24.03 255 VAL A CA 1
ATOM 1744 C C . VAL A 1 225 ? 7.035 0.414 -33.110 1.00 23.02 255 VAL A C 1
ATOM 1745 O O . VAL A 1 225 ? 6.108 0.067 -33.863 1.00 23.81 255 VAL A O 1
ATOM 1749 N N . LEU A 1 226 ? 7.413 1.673 -32.947 1.00 23.35 256 LEU A N 1
ATOM 1750 C CA . LEU A 1 226 ? 6.714 2.796 -33.543 1.00 24.56 256 LEU A CA 1
ATOM 1751 C C . LEU A 1 226 ? 7.307 3.271 -34.865 1.00 24.55 256 LEU A C 1
ATOM 1752 O O . LEU A 1 226 ? 6.592 3.844 -35.677 1.00 23.05 256 LEU A O 1
ATOM 1757 N N . ALA A 1 227 ? 8.608 3.081 -35.057 1.00 21.71 257 ALA A N 1
ATOM 1758 C CA . ALA A 1 227 ? 9.320 3.647 -36.196 1.00 21.72 257 ALA A CA 1
ATOM 1759 C C . ALA A 1 227 ? 10.677 2.957 -36.276 1.00 22.80 257 ALA A C 1
ATOM 1760 O O . ALA A 1 227 ? 11.182 2.494 -35.251 1.00 22.56 257 ALA A O 1
ATOM 1762 N N . TRP A 1 228 ? 11.219 2.858 -37.483 1.00 21.98 258 TRP A N 1
ATOM 1763 C CA . TRP A 1 228 ? 12.468 2.128 -37.703 1.00 21.64 258 TRP A CA 1
ATOM 1764 C C . TRP A 1 228 ? 13.192 2.637 -38.947 1.00 21.46 258 TRP A C 1
ATOM 1765 O O . TRP A 1 228 ? 12.583 2.732 -40.011 1.00 21.17 258 TRP A O 1
ATOM 1776 N N . THR A 1 229 ? 14.489 2.970 -38.800 1.00 22.11 259 THR A N 1
ATOM 1777 C CA . THR A 1 229 ? 15.351 3.257 -39.938 1.00 22.00 259 THR A CA 1
ATOM 1778 C C . THR A 1 229 ? 16.543 2.311 -39.883 1.00 24.52 259 THR A C 1
ATOM 1779 O O . THR A 1 229 ? 17.018 1.964 -38.790 1.00 23.94 259 THR A O 1
ATOM 1783 N N . PHE A 1 230 ? 17.063 1.931 -41.059 1.00 23.35 260 PHE A N 1
ATOM 1784 C CA . PHE A 1 230 ? 18.224 1.048 -41.134 1.00 23.06 260 PHE A CA 1
ATOM 1785 C C . PHE A 1 230 ? 19.073 1.481 -42.326 1.00 24.20 260 PHE A C 1
ATOM 1786 O O . PHE A 1 230 ? 18.527 1.806 -43.378 1.00 23.61 260 PHE A O 1
ATOM 1794 N N . ASP A 1 231 ? 20.393 1.487 -42.157 1.00 23.53 261 ASP A N 1
ATOM 1795 C CA . ASP A 1 231 ? 21.332 1.757 -43.259 1.00 24.47 261 ASP A CA 1
ATOM 1796 C C . ASP A 1 231 ? 22.534 0.855 -43.100 1.00 24.56 261 ASP A C 1
ATOM 1797 O O . ASP A 1 231 ? 23.076 0.773 -42.003 1.00 22.89 261 ASP A O 1
ATOM 1802 N N . SER A 1 232 ? 22.937 0.175 -44.164 1.00 23.35 262 SER A N 1
ATOM 1803 C CA . SER A 1 232 ? 24.185 -0.609 -44.142 1.00 24.64 262 SER A CA 1
ATOM 1804 C C . SER A 1 232 ? 24.987 -0.298 -45.381 1.00 26.82 262 SER A C 1
ATOM 1805 O O . SER A 1 232 ? 24.420 0.051 -46.420 1.00 26.55 262 SER A O 1
ATOM 1808 N N . ASP A 1 233 ? 26.313 -0.388 -45.262 1.00 24.39 263 ASP A N 1
ATOM 1809 C CA . ASP A 1 233 ? 27.191 -0.154 -46.373 1.00 25.48 263 ASP A CA 1
ATOM 1810 C C . ASP A 1 233 ? 28.364 -1.136 -46.345 1.00 23.71 263 ASP A C 1
ATOM 1811 O O . ASP A 1 233 ? 29.110 -1.200 -45.355 1.00 24.02 263 ASP A O 1
ATOM 1816 N N . LEU A 1 234 ? 28.462 -1.929 -47.394 1.00 23.36 264 LEU A N 1
ATOM 1817 C CA . LEU A 1 234 ? 29.538 -2.885 -47.599 1.00 25.04 264 LEU A CA 1
ATOM 1818 C C . LEU A 1 234 ? 30.487 -2.269 -48.594 1.00 24.19 264 LEU A C 1
ATOM 1819 O O . LEU A 1 234 ? 30.138 -2.138 -49.759 1.00 26.89 264 LEU A O 1
ATOM 1824 N N . PRO A 1 235 ? 31.671 -1.848 -48.141 1.00 26.15 265 PRO A N 1
ATOM 1825 C CA . PRO A 1 235 ? 32.546 -1.090 -49.017 1.00 26.09 265 PRO A CA 1
ATOM 1826 C C . PRO A 1 235 ? 33.282 -1.935 -50.060 1.00 27.04 265 PRO A C 1
ATOM 1827 O O . PRO A 1 235 ? 33.280 -3.161 -49.989 1.00 25.32 265 PRO A O 1
ATOM 1831 N N . ASP A 1 236 ? 33.863 -1.259 -51.045 1.00 28.85 266 ASP A N 1
ATOM 1832 C CA . ASP A 1 236 ? 34.832 -1.876 -51.946 1.00 32.67 266 ASP A CA 1
ATOM 1833 C C . ASP A 1 236 ? 36.094 -2.213 -51.176 1.00 34.34 266 ASP A C 1
ATOM 1834 O O . ASP A 1 236 ? 36.402 -1.537 -50.203 1.00 33.30 266 ASP A O 1
ATOM 1839 N N . PRO A 1 237 ? 36.843 -3.231 -51.631 1.00 40.22 267 PRO A N 1
ATOM 1840 C CA . PRO A 1 237 ? 38.145 -3.509 -50.992 1.00 45.16 267 PRO A CA 1
ATOM 1841 C C . PRO A 1 237 ? 39.132 -2.349 -51.176 1.00 52.21 267 PRO A C 1
ATOM 1842 O O . PRO A 1 237 ? 38.953 -1.519 -52.080 1.00 50.32 267 PRO A O 1
ATOM 1846 N N . SER A 1 238 ? 40.154 -2.295 -50.316 1.00 62.79 268 SER A N 1
ATOM 1847 C CA . SER A 1 238 ? 41.167 -1.223 -50.349 1.00 68.60 268 SER A CA 1
ATOM 1848 C C . SER A 1 238 ? 42.272 -1.643 -51.342 1.00 71.68 268 SER A C 1
ATOM 1849 O O . SER A 1 238 ? 42.626 -0.860 -52.198 1.00 75.08 268 SER A O 1
ATOM 1852 N N . LYS B 1 1 ? 5.428 7.894 -43.538 1.00 33.35 31 LYS B N 1
ATOM 1853 C CA . LYS B 1 1 ? 6.440 8.006 -44.630 1.00 33.96 31 LYS B CA 1
ATOM 1854 C C . LYS B 1 1 ? 7.269 6.723 -44.653 1.00 31.55 31 LYS B C 1
ATOM 1855 O O . LYS B 1 1 ? 7.621 6.195 -43.592 1.00 27.88 31 LYS B O 1
ATOM 1861 N N . GLU B 1 2 ? 7.551 6.214 -45.846 1.00 28.91 32 GLU B N 1
ATOM 1862 C CA . GLU B 1 2 ? 8.419 5.054 -46.011 1.00 29.01 32 GLU B CA 1
ATOM 1863 C C . GLU B 1 2 ? 9.404 5.367 -47.123 1.00 33.22 32 GLU B C 1
ATOM 1864 O O . GLU B 1 2 ? 9.046 6.027 -48.108 1.00 32.21 32 GLU B O 1
ATOM 1870 N N . THR B 1 3 ? 10.644 4.914 -46.963 1.00 29.66 33 THR B N 1
ATOM 1871 C CA . THR B 1 3 ? 11.608 4.939 -48.055 1.00 29.43 33 THR B CA 1
ATOM 1872 C C . THR B 1 3 ? 12.330 3.596 -48.136 1.00 31.77 33 THR B C 1
ATOM 1873 O O . THR B 1 3 ? 12.423 2.877 -47.149 1.00 26.02 33 THR B O 1
ATOM 1877 N N . THR B 1 4 ? 12.762 3.247 -49.355 1.00 31.52 34 THR B N 1
ATOM 1878 C CA . THR B 1 4 ? 13.535 2.064 -49.629 1.00 30.98 34 THR B CA 1
ATOM 1879 C C . THR B 1 4 ? 14.641 2.462 -50.570 1.00 30.49 34 THR B C 1
ATOM 1880 O O . THR B 1 4 ? 14.422 3.202 -51.521 1.00 30.84 34 THR B O 1
ATOM 1884 N N . SER B 1 5 ? 15.828 1.935 -50.350 1.00 26.67 35 SER B N 1
ATOM 1885 C CA . SER B 1 5 ? 16.972 2.327 -51.137 1.00 26.33 35 SER B CA 1
ATOM 1886 C C . SER B 1 5 ? 17.961 1.151 -51.179 1.00 26.56 35 SER B C 1
ATOM 1887 O O . SER B 1 5 ? 18.076 0.383 -50.204 1.00 24.62 35 SER B O 1
ATOM 1890 N N . PHE B 1 6 ? 18.616 0.979 -52.325 1.00 23.15 36 PHE B N 1
ATOM 1891 C CA . PHE B 1 6 ? 19.735 0.055 -52.439 1.00 22.10 36 PHE B CA 1
ATOM 1892 C C . PHE B 1 6 ? 20.691 0.482 -53.544 1.00 24.17 36 PHE B C 1
ATOM 1893 O O . PHE B 1 6 ? 20.305 1.178 -54.480 1.00 23.33 36 PHE B O 1
ATOM 1901 N N . VAL B 1 7 ? 21.949 0.085 -53.408 1.00 23.35 37 VAL B N 1
ATOM 1902 C CA . VAL B 1 7 ? 23.021 0.358 -54.363 1.00 22.88 37 VAL B CA 1
ATOM 1903 C C . VAL B 1 7 ? 23.800 -0.970 -54.536 1.00 24.10 37 VAL B C 1
ATOM 1904 O O . VAL B 1 7 ? 24.115 -1.653 -53.554 1.00 22.12 37 VAL B O 1
ATOM 1908 N N . PHE B 1 8 ? 24.046 -1.324 -55.797 1.00 22.84 38 PHE B N 1
ATOM 1909 C CA . PHE B 1 8 ? 25.038 -2.310 -56.178 1.00 23.88 38 PHE B CA 1
ATOM 1910 C C . PHE B 1 8 ? 25.967 -1.632 -57.172 1.00 24.32 38 PHE B C 1
ATOM 1911 O O . PHE B 1 8 ? 25.501 -1.260 -58.249 1.00 24.06 38 PHE B O 1
ATOM 1919 N N . THR B 1 9 ? 27.246 -1.439 -56.847 1.00 22.13 39 THR B N 1
ATOM 1920 C CA . THR B 1 9 ? 28.196 -0.953 -57.878 1.00 24.40 39 THR B CA 1
ATOM 1921 C C . THR B 1 9 ? 28.818 -2.135 -58.639 1.00 23.95 39 THR B C 1
ATOM 1922 O O . THR B 1 9 ? 29.478 -1.935 -59.637 1.00 26.18 39 THR B O 1
ATOM 1926 N N . ARG B 1 10 ? 28.592 -3.332 -58.121 1.00 24.75 40 ARG B N 1
ATOM 1927 C CA . ARG B 1 10 ? 28.887 -4.606 -58.752 1.00 29.07 40 ARG B CA 1
ATOM 1928 C C . ARG B 1 10 ? 28.098 -5.673 -57.973 1.00 27.11 40 ARG B C 1
ATOM 1929 O O . ARG B 1 10 ? 27.535 -5.372 -56.933 1.00 27.83 40 ARG B O 1
ATOM 1937 N N . PHE B 1 11 ? 28.080 -6.903 -58.462 1.00 24.22 41 PHE B N 1
ATOM 1938 C CA . PHE B 1 11 ? 27.243 -7.947 -57.904 1.00 25.90 41 PHE B CA 1
ATOM 1939 C C . PHE B 1 11 ? 28.117 -9.095 -57.425 1.00 27.32 41 PHE B C 1
ATOM 1940 O O . PHE B 1 11 ? 29.139 -9.367 -58.027 1.00 25.81 41 PHE B O 1
ATOM 1948 N N . SER B 1 12 ? 27.701 -9.739 -56.352 1.00 29.77 42 SER B N 1
ATOM 1949 C CA . SER B 1 12 ? 28.437 -10.828 -55.729 1.00 32.45 42 SER B CA 1
ATOM 1950 C C . SER B 1 12 ? 27.849 -12.154 -56.210 1.00 35.01 42 SER B C 1
ATOM 1951 O O . SER B 1 12 ? 26.707 -12.207 -56.674 1.00 33.27 42 SER B O 1
ATOM 1954 N N . PRO B 1 13 ? 28.605 -13.273 -56.071 1.00 35.38 43 PRO B N 1
ATOM 1955 C CA . PRO B 1 13 ? 28.032 -14.584 -56.402 1.00 37.49 43 PRO B CA 1
ATOM 1956 C C . PRO B 1 13 ? 26.897 -14.983 -55.426 1.00 36.24 43 PRO B C 1
ATOM 1957 O O . PRO B 1 13 ? 26.959 -14.682 -54.241 1.00 34.96 43 PRO B O 1
ATOM 1961 N N . ASP B 1 14 ? 25.964 -15.789 -55.851 1.00 40.01 44 ASP B N 1
ATOM 1962 C CA . ASP B 1 14 ? 24.805 -16.057 -54.995 1.00 47.25 44 ASP B CA 1
ATOM 1963 C C . ASP B 1 14 ? 24.300 -14.811 -54.191 1.00 42.91 44 ASP B C 1
ATOM 1964 O O . ASP B 1 14 ? 24.315 -14.758 -52.944 1.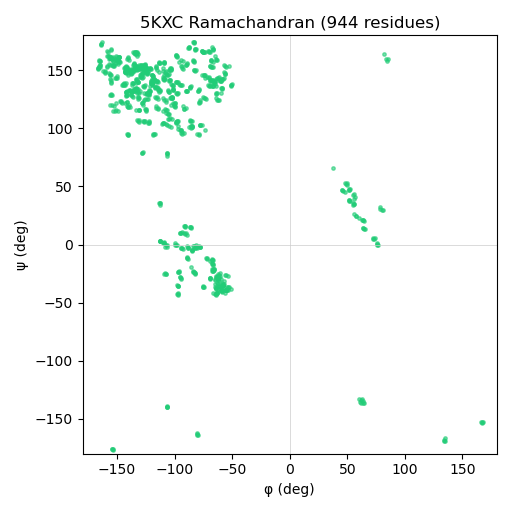00 43.49 44 ASP B O 1
ATOM 1969 N N . PRO B 1 15 ? 23.786 -13.805 -54.924 1.00 35.99 45 PRO B N 1
ATOM 1970 C CA . PRO B 1 15 ? 23.218 -12.612 -54.274 1.00 35.28 45 PRO B CA 1
ATOM 1971 C C . PRO B 1 15 ? 21.855 -12.912 -53.633 1.00 34.45 45 PRO B C 1
ATOM 1972 O O . PRO B 1 15 ? 20.820 -12.943 -54.302 1.00 33.52 45 PRO B O 1
ATOM 1976 N N . GLN B 1 16 ? 21.879 -13.146 -52.328 1.00 31.46 46 GLN B N 1
ATOM 1977 C CA . GLN B 1 16 ? 20.676 -13.562 -51.599 1.00 28.63 46 GLN B CA 1
ATOM 1978 C C . GLN B 1 16 ? 19.598 -12.498 -51.463 1.00 28.21 46 GLN B C 1
ATOM 1979 O O . GLN B 1 16 ? 18.478 -12.802 -51.092 1.00 27.62 46 GLN B O 1
ATOM 1985 N N . ASN B 1 17 ? 19.950 -11.250 -51.746 1.00 25.79 47 ASN B N 1
ATOM 1986 C CA . ASN B 1 17 ? 18.951 -10.174 -51.806 1.00 25.51 47 ASN B CA 1
ATOM 1987 C C . ASN B 1 17 ? 18.438 -9.890 -53.217 1.00 24.38 47 ASN B C 1
ATOM 1988 O O . ASN B 1 17 ? 17.725 -8.915 -53.400 1.00 22.97 47 ASN B O 1
ATOM 1993 N N . LEU B 1 18 ? 18.769 -10.748 -54.175 1.00 25.01 48 LEU B N 1
ATOM 1994 C CA . LEU B 1 18 ? 18.194 -10.741 -55.512 1.00 25.37 48 LEU B CA 1
ATOM 1995 C C . LEU B 1 18 ? 17.506 -12.077 -55.756 1.00 28.45 48 LEU B C 1
ATOM 1996 O O . LEU B 1 18 ? 17.993 -13.117 -55.337 1.00 28.59 48 LEU B O 1
ATOM 2001 N N . LEU B 1 19 ? 16.380 -12.041 -56.432 1.00 26.49 49 LEU B N 1
ATOM 2002 C CA . LEU B 1 19 ? 15.680 -13.223 -56.881 1.00 28.26 49 LEU B CA 1
ATOM 2003 C C . LEU B 1 19 ? 16.076 -13.399 -58.361 1.00 29.10 49 LEU B C 1
ATOM 2004 O O . LEU B 1 19 ? 15.639 -12.616 -59.230 1.00 27.53 49 LEU B O 1
ATOM 2009 N N . LEU B 1 20 ? 16.951 -14.373 -58.621 1.00 25.81 50 LEU B N 1
ATOM 2010 C CA . LEU B 1 20 ? 17.393 -14.676 -59.962 1.00 26.92 50 LEU B CA 1
ATOM 2011 C C . LEU B 1 20 ? 16.465 -15.703 -60.580 1.00 27.93 50 LEU B C 1
ATOM 2012 O O . LEU B 1 20 ? 16.127 -16.682 -59.935 1.00 28.52 50 LEU B O 1
ATOM 2017 N N . GLN B 1 21 ? 16.009 -15.450 -61.808 1.00 26.03 51 GLN B N 1
ATOM 2018 C CA . GLN B 1 21 ? 15.042 -16.306 -62.483 1.00 24.49 51 GLN B CA 1
ATOM 2019 C C . GLN B 1 21 ? 15.576 -16.660 -63.857 1.00 25.89 51 GLN B C 1
ATOM 2020 O O . GLN B 1 21 ? 16.313 -15.893 -64.463 1.00 25.14 51 GLN B O 1
ATOM 2026 N N . GLY B 1 22 ? 15.196 -17.831 -64.368 1.00 24.94 52 GLY B N 1
ATOM 2027 C CA . GLY B 1 22 ? 15.693 -18.337 -65.634 1.00 25.13 52 GLY B CA 1
ATOM 2028 C C . GLY B 1 22 ? 17.201 -18.522 -65.654 1.00 25.23 52 GLY B C 1
ATOM 2029 O O . GLY B 1 22 ? 17.775 -19.010 -64.705 1.00 25.17 52 GLY B O 1
ATOM 2030 N N . ASP B 1 23 ? 17.840 -18.052 -66.706 1.00 24.80 53 ASP B N 1
ATOM 2031 C CA . ASP B 1 23 ? 19.261 -18.297 -66.955 1.00 26.42 53 ASP B CA 1
ATOM 2032 C C . ASP B 1 23 ? 20.253 -17.397 -66.241 1.00 25.17 53 ASP B C 1
ATOM 2033 O O . ASP B 1 23 ? 21.458 -17.597 -66.382 1.00 24.92 53 ASP B O 1
ATOM 2038 N N . THR B 1 24 ? 19.784 -16.411 -65.486 1.00 25.33 54 THR B N 1
ATOM 2039 C CA . THR B 1 24 ? 20.687 -15.422 -64.924 1.00 26.17 54 THR B CA 1
ATOM 2040 C C . THR B 1 24 ? 21.787 -16.003 -64.024 1.00 26.30 54 THR B C 1
ATOM 2041 O O . THR B 1 24 ? 21.505 -16.808 -63.148 1.00 25.03 54 THR B O 1
ATOM 2045 N N . VAL B 1 25 ? 23.016 -15.550 -64.232 1.00 25.64 55 VAL B N 1
ATOM 2046 C CA . VAL B 1 25 ? 24.125 -15.823 -63.333 1.00 28.39 55 VAL B CA 1
ATOM 2047 C C . VAL B 1 25 ? 24.930 -14.562 -63.115 1.00 27.92 55 VAL B C 1
ATOM 2048 O O . VAL B 1 25 ? 24.809 -13.578 -63.835 1.00 28.40 55 VAL B O 1
ATOM 2052 N N . VAL B 1 26 ? 25.778 -14.597 -62.111 1.00 25.64 56 VAL B N 1
ATOM 2053 C CA . VAL B 1 26 ? 26.727 -13.527 -61.873 1.00 26.17 56 VAL B CA 1
ATOM 2054 C C . VAL B 1 26 ? 28.078 -13.924 -62.429 1.00 27.37 56 VAL B C 1
ATOM 2055 O O . VAL B 1 26 ? 28.569 -15.000 -62.142 1.00 28.45 56 VAL B O 1
ATOM 2059 N N . THR B 1 27 ? 28.696 -13.053 -63.214 1.00 26.32 57 THR B N 1
ATOM 2060 C CA . THR B 1 27 ? 29.994 -13.357 -63.843 1.00 29.95 57 THR B CA 1
ATOM 2061 C C . THR B 1 27 ? 31.117 -13.120 -62.858 1.00 31.44 57 THR B C 1
ATOM 2062 O O . THR B 1 27 ? 30.928 -12.465 -61.815 1.00 29.15 57 THR B O 1
ATOM 2066 N N . SER B 1 28 ? 32.306 -13.590 -63.215 1.00 31.94 58 SER B N 1
ATOM 2067 C CA . SER B 1 28 ? 33.474 -13.394 -62.363 1.00 34.52 58 SER B CA 1
ATOM 2068 C C . SER B 1 28 ? 33.868 -11.909 -62.273 1.00 34.57 58 SER B C 1
ATOM 2069 O O . SER B 1 28 ? 34.504 -11.516 -61.324 1.00 31.92 58 SER B O 1
ATOM 2072 N N . SER B 1 29 ? 33.479 -11.090 -63.261 1.00 32.63 59 SER B N 1
ATOM 2073 C CA . SER B 1 29 ? 33.667 -9.641 -63.164 1.00 34.56 59 SER B CA 1
ATOM 2074 C C . SER B 1 29 ? 32.625 -8.939 -62.281 1.00 32.47 59 SER B C 1
ATOM 2075 O O . SER B 1 29 ? 32.681 -7.726 -62.100 1.00 32.68 59 SER B O 1
ATOM 2078 N N . GLY B 1 30 ? 31.665 -9.682 -61.735 1.00 30.42 60 GLY B N 1
ATOM 2079 C CA . GLY B 1 30 ? 30.623 -9.122 -60.860 1.00 28.02 60 GLY B CA 1
ATOM 2080 C C . GLY B 1 30 ? 29.485 -8.457 -61.630 1.00 27.20 60 GLY B C 1
ATOM 2081 O O . GLY B 1 30 ? 28.880 -7.512 -61.123 1.00 24.94 60 GLY B O 1
ATOM 2082 N N . HIS B 1 31 ? 29.196 -8.933 -62.839 1.00 26.77 61 HIS B N 1
ATOM 2083 C CA . HIS B 1 31 ? 28.081 -8.461 -63.620 1.00 24.78 61 HIS B CA 1
ATOM 2084 C C . HIS B 1 31 ? 26.942 -9.457 -63.580 1.00 26.03 61 HIS B C 1
ATOM 2085 O O . HIS B 1 31 ? 27.133 -10.670 -63.470 1.00 25.90 61 HIS B O 1
ATOM 2092 N N . LEU B 1 32 ? 25.744 -8.941 -63.737 1.00 24.75 62 LEU B N 1
ATOM 2093 C CA . LEU B 1 32 ? 24.542 -9.756 -63.818 1.00 27.05 62 LEU B CA 1
ATOM 2094 C C . LEU B 1 32 ? 24.379 -10.147 -65.287 1.00 26.86 62 LEU B C 1
ATOM 2095 O O . LEU B 1 32 ? 24.039 -9.324 -66.123 1.00 26.16 62 LEU B O 1
ATOM 2100 N N . GLN B 1 33 ? 24.651 -11.407 -65.600 1.00 25.92 63 GLN B N 1
ATOM 2101 C CA . GLN B 1 33 ? 24.568 -11.923 -66.962 1.00 25.13 63 GLN B CA 1
ATOM 2102 C C . GLN B 1 33 ? 23.214 -12.535 -67.143 1.00 24.98 63 GLN B C 1
ATOM 2103 O O . GLN B 1 33 ? 22.976 -13.671 -66.727 1.00 26.21 63 GLN B O 1
ATOM 2109 N N . LEU B 1 34 ? 22.289 -11.787 -67.751 1.00 24.33 64 LEU B N 1
ATOM 2110 C CA . LEU B 1 34 ? 20.900 -12.223 -67.795 1.00 24.24 64 LEU B CA 1
ATOM 2111 C C . LEU B 1 34 ? 20.691 -13.368 -68.797 1.00 25.08 64 LEU B C 1
ATOM 2112 O O . LEU B 1 34 ? 19.882 -14.256 -68.529 1.00 25.58 64 LEU B O 1
ATOM 2117 N N . THR B 1 35 ? 21.395 -13.331 -69.922 1.00 23.57 65 THR B N 1
ATOM 2118 C CA . THR B 1 35 ? 21.282 -14.403 -70.922 1.00 27.13 65 THR B CA 1
ATOM 2119 C C . THR B 1 35 ? 22.613 -15.137 -71.091 1.00 27.53 65 THR B C 1
ATOM 2120 O O . THR B 1 35 ? 23.689 -14.581 -70.914 1.00 27.79 65 THR B O 1
ATOM 2124 N N . GLN B 1 36 ? 22.506 -16.387 -71.479 1.00 31.00 66 GLN B N 1
ATOM 2125 C CA . GLN B 1 36 ? 23.594 -17.365 -71.331 1.00 33.81 66 GLN B CA 1
ATOM 2126 C C . GLN B 1 36 ? 24.714 -17.088 -72.294 1.00 30.41 66 GLN B C 1
ATOM 2127 O O . GLN B 1 36 ? 24.490 -16.631 -73.430 1.00 26.98 66 GLN B O 1
ATOM 2133 N N . VAL B 1 37 ? 25.924 -17.339 -71.828 1.00 31.62 67 VAL B N 1
ATOM 2134 C CA . VAL B 1 37 ? 27.133 -17.262 -72.643 1.00 35.49 67 VAL B CA 1
ATOM 2135 C C . VAL B 1 37 ? 27.827 -18.620 -72.536 1.00 39.08 67 VAL B C 1
ATOM 2136 O O . VAL B 1 37 ? 27.996 -19.126 -71.445 1.00 38.00 67 VAL B O 1
ATOM 2140 N N . LYS B 1 38 ? 28.200 -19.194 -73.675 1.00 44.18 68 LYS B N 1
ATOM 2141 C CA . LYS B 1 38 ? 28.913 -20.472 -73.727 1.00 47.04 68 LYS B CA 1
ATOM 2142 C C . LYS B 1 38 ? 30.152 -20.290 -74.586 1.00 45.80 68 LYS B C 1
ATOM 2143 O O . LYS B 1 38 ? 30.045 -19.879 -75.737 1.00 40.67 68 LYS B O 1
ATOM 2149 N N . ASP B 1 39 ? 31.324 -20.560 -74.012 1.00 48.31 69 ASP B N 1
ATOM 2150 C CA . ASP B 1 39 ? 32.614 -20.384 -74.702 1.00 52.54 69 ASP B CA 1
ATOM 2151 C C . ASP B 1 39 ? 32.757 -18.993 -75.326 1.00 48.42 69 ASP B C 1
ATOM 2152 O O . ASP B 1 39 ? 33.122 -18.861 -76.486 1.00 51.96 69 ASP B O 1
ATOM 2157 N N . GLY B 1 40 ? 32.433 -17.967 -74.548 1.00 46.23 70 GLY B N 1
ATOM 2158 C CA . GLY B 1 40 ? 32.542 -16.570 -74.996 1.00 45.50 70 GLY B CA 1
ATOM 2159 C C . GLY B 1 40 ? 31.471 -16.059 -75.961 1.00 43.30 70 GLY B C 1
ATOM 2160 O O . GLY B 1 40 ? 31.532 -14.905 -76.368 1.00 43.06 70 GLY B O 1
ATOM 2161 N N . GLU B 1 41 ? 30.494 -16.894 -76.323 1.00 40.78 71 GLU B N 1
ATOM 2162 C CA . GLU B 1 41 ? 29.479 -16.537 -77.330 1.00 40.16 71 GLU B CA 1
ATOM 2163 C C . GLU B 1 41 ? 28.082 -16.585 -76.719 1.00 35.88 71 GLU B C 1
ATOM 2164 O O . GLU B 1 41 ? 27.763 -17.522 -75.963 1.00 34.40 71 GLU B O 1
ATOM 2170 N N . PRO B 1 42 ? 27.231 -15.591 -77.059 1.00 32.69 72 PRO B N 1
ATOM 2171 C CA . PRO B 1 42 ? 25.866 -15.619 -76.530 1.00 31.34 72 PRO B CA 1
ATOM 2172 C C . PRO B 1 42 ? 25.066 -16.750 -77.111 1.00 30.06 72 PRO B C 1
ATOM 2173 O O . PRO B 1 42 ? 25.163 -17.016 -78.322 1.00 33.07 72 PRO B O 1
ATOM 2177 N N . VAL B 1 43 ? 24.248 -17.366 -76.271 1.00 31.45 73 VAL B N 1
ATOM 2178 C CA . VAL B 1 43 ? 23.446 -18.525 -76.634 1.00 34.13 73 VAL B CA 1
ATOM 2179 C C . VAL B 1 43 ? 22.036 -18.044 -76.986 1.00 33.85 73 VAL B C 1
ATOM 2180 O O . VAL B 1 43 ? 21.477 -17.174 -76.322 1.00 29.39 73 VAL B O 1
ATOM 2184 N N . TYR B 1 44 ? 21.464 -18.637 -78.022 1.00 30.62 74 TYR B N 1
ATOM 2185 C CA . TYR B 1 44 ? 20.111 -18.315 -78.440 1.00 30.69 74 TYR B CA 1
ATOM 2186 C C . TYR B 1 44 ? 19.076 -18.924 -77.505 1.00 29.54 74 TYR B C 1
ATOM 2187 O O . TYR B 1 44 ? 19.383 -19.797 -76.703 1.00 29.18 74 TYR B O 1
ATOM 2196 N N . SER B 1 45 ? 17.845 -18.446 -77.625 1.00 27.73 75 SER B N 1
ATOM 2197 C CA . SER B 1 45 ? 16.718 -18.926 -76.843 1.00 29.24 75 SER B CA 1
ATOM 2198 C C . SER B 1 45 ? 16.946 -18.868 -75.323 1.00 29.09 75 SER B C 1
ATOM 2199 O O . SER B 1 45 ? 16.467 -19.714 -74.606 1.00 30.87 75 SER B O 1
ATOM 2202 N N . SER B 1 46 ? 17.676 -17.861 -74.854 1.00 27.55 76 SER B N 1
ATOM 2203 C CA . SER B 1 46 ? 18.001 -17.695 -73.436 1.00 27.15 76 SER B CA 1
ATOM 2204 C C . SER B 1 46 ? 17.130 -16.584 -72.865 1.00 27.27 76 SER B C 1
ATOM 2205 O O . SER B 1 46 ? 16.848 -15.596 -73.556 1.00 25.43 76 SER B O 1
ATOM 2208 N N . LEU B 1 47 ? 16.679 -16.768 -71.632 1.00 25.42 77 LEU B N 1
ATOM 2209 C CA . LEU B 1 47 ? 15.856 -15.791 -70.926 1.00 26.31 77 LEU B CA 1
ATOM 2210 C C . LEU B 1 47 ? 16.295 -15.794 -69.480 1.00 28.96 77 LEU B C 1
ATOM 2211 O O . LEU B 1 47 ? 16.378 -16.858 -68.855 1.00 28.23 77 LEU B O 1
ATOM 2216 N N . GLY B 1 48 ? 16.582 -14.610 -68.939 1.00 27.30 78 GLY B N 1
ATOM 2217 C CA . GLY B 1 48 ? 16.897 -14.470 -67.517 1.00 25.72 78 GLY B CA 1
ATOM 2218 C C . GLY B 1 48 ? 16.349 -13.197 -66.933 1.00 25.30 78 GLY B C 1
ATOM 2219 O O . GLY B 1 48 ? 16.225 -12.187 -67.638 1.00 22.68 78 GLY B O 1
ATOM 2220 N N . ARG B 1 49 ? 16.002 -13.251 -65.652 1.00 23.00 79 ARG B N 1
ATOM 2221 C CA . ARG B 1 49 ? 15.496 -12.088 -64.921 1.00 24.55 79 ARG B CA 1
ATOM 2222 C C . ARG B 1 49 ? 16.219 -11.979 -63.574 1.00 24.89 79 ARG B C 1
ATOM 2223 O O . ARG B 1 49 ? 16.900 -12.905 -63.138 1.00 26.16 79 ARG B O 1
ATOM 2231 N N . ALA B 1 50 ? 16.099 -10.814 -62.945 1.00 24.10 80 ALA B N 1
ATOM 2232 C CA . ALA B 1 50 ? 16.699 -10.547 -61.653 1.00 23.77 80 ALA B CA 1
ATOM 2233 C C . ALA B 1 50 ? 15.895 -9.471 -60.972 1.00 25.50 80 ALA B C 1
ATOM 2234 O O . ALA B 1 50 ? 15.776 -8.362 -61.505 1.00 24.01 80 ALA B O 1
ATOM 2236 N N . LEU B 1 51 ? 15.348 -9.791 -59.811 1.00 26.49 81 LEU B N 1
ATOM 2237 C CA . LEU B 1 51 ? 14.483 -8.885 -59.072 1.00 26.22 81 LEU B CA 1
ATOM 2238 C C . LEU B 1 51 ? 15.091 -8.589 -57.710 1.00 26.67 81 LEU B C 1
ATOM 2239 O O . LEU B 1 51 ? 15.682 -9.479 -57.100 1.00 25.14 81 LEU B O 1
ATOM 2244 N N . TYR B 1 52 ? 14.911 -7.375 -57.203 1.00 24.36 82 TYR B N 1
ATOM 2245 C CA . TYR B 1 52 ? 15.249 -7.119 -55.811 1.00 24.11 82 TYR B CA 1
ATOM 2246 C C . TYR B 1 52 ? 14.323 -7.938 -54.930 1.00 26.64 82 TYR B C 1
ATOM 2247 O O . TYR B 1 52 ? 13.122 -8.073 -55.198 1.00 22.15 82 TYR B O 1
ATOM 2256 N N . TYR B 1 53 ? 14.895 -8.524 -53.875 1.00 27.61 83 TYR B N 1
ATOM 2257 C CA . TYR B 1 53 ? 14.164 -9.517 -53.072 1.00 31.31 83 TYR B CA 1
ATOM 2258 C C . TYR B 1 53 ? 12.977 -8.906 -52.314 1.00 29.73 83 TYR B C 1
ATOM 2259 O O . TYR B 1 53 ? 11.896 -9.502 -52.294 1.00 30.64 83 TYR B O 1
ATOM 2268 N N . ALA B 1 54 ? 13.154 -7.718 -51.743 1.00 27.61 84 ALA B N 1
ATOM 2269 C CA . ALA B 1 54 ? 12.078 -7.105 -50.983 1.00 30.32 84 ALA B CA 1
ATOM 2270 C C . ALA B 1 54 ? 11.050 -6.456 -51.916 1.00 29.71 84 ALA B C 1
ATOM 2271 O O . ALA B 1 54 ? 11.415 -5.711 -52.813 1.00 29.14 84 ALA B O 1
ATOM 2273 N N . PRO B 1 55 ? 9.772 -6.704 -51.654 1.00 28.20 85 PRO B N 1
ATOM 2274 C CA . PRO B 1 55 ? 8.727 -5.908 -52.293 1.00 28.68 85 PRO B CA 1
ATOM 2275 C C . PRO B 1 55 ? 8.919 -4.429 -52.023 1.00 28.12 85 PRO B C 1
ATOM 2276 O O . PRO B 1 55 ? 9.416 -4.049 -50.949 1.00 27.74 85 PRO B O 1
ATOM 2280 N N . ILE B 1 56 ? 8.540 -3.615 -53.008 1.00 26.64 86 ILE B N 1
ATOM 2281 C CA . ILE B 1 56 ? 8.592 -2.184 -52.912 1.00 27.24 86 ILE B CA 1
ATOM 2282 C C . ILE B 1 56 ? 7.146 -1.696 -52.739 1.00 27.78 86 ILE B C 1
ATOM 2283 O O . ILE B 1 56 ? 6.255 -2.099 -53.476 1.00 24.75 86 ILE B O 1
ATOM 2288 N N . HIS B 1 57 ? 6.941 -0.804 -51.774 1.00 26.25 87 HIS B N 1
ATOM 2289 C CA . HIS B 1 57 ? 5.652 -0.224 -51.514 1.00 26.43 87 HIS B CA 1
ATOM 2290 C C . HIS B 1 57 ? 5.477 0.972 -52.427 1.00 28.33 87 HIS B C 1
ATOM 2291 O O . HIS B 1 57 ? 6.046 2.037 -52.174 1.00 29.70 87 HIS B O 1
ATOM 2298 N N . ILE B 1 58 ? 4.714 0.798 -53.509 1.00 27.36 88 ILE B N 1
ATOM 2299 C CA . ILE B 1 58 ? 4.600 1.893 -54.516 1.00 28.66 88 ILE B CA 1
ATOM 2300 C C . ILE B 1 58 ? 3.355 2.756 -54.336 1.00 28.40 88 ILE B C 1
ATOM 2301 O O . ILE B 1 58 ? 3.339 3.899 -54.801 1.00 30.07 88 ILE B O 1
ATOM 2306 N N . TRP B 1 59 ? 2.310 2.226 -53.695 1.00 27.72 89 TRP B N 1
ATOM 2307 C CA . TRP B 1 59 ? 1.196 3.071 -53.254 1.00 29.15 89 TRP B CA 1
ATOM 2308 C C . TRP B 1 59 ? 0.459 2.448 -52.096 1.00 30.71 89 TRP B C 1
ATOM 2309 O O . TRP B 1 59 ? 0.600 1.255 -51.830 1.00 29.44 89 TRP B O 1
ATOM 2320 N N . ASP B 1 60 ? -0.298 3.263 -51.374 1.00 31.98 90 ASP B N 1
ATOM 2321 C CA . ASP B 1 60 ? -0.944 2.820 -50.140 1.00 34.39 90 ASP B CA 1
ATOM 2322 C C . ASP B 1 60 ? -2.418 3.212 -50.146 1.00 35.63 90 ASP B C 1
ATOM 2323 O O . ASP B 1 60 ? -2.734 4.403 -50.151 1.00 35.07 90 ASP B O 1
ATOM 2328 N N . SER B 1 61 ? -3.294 2.210 -50.154 1.00 36.77 91 SER B N 1
ATOM 2329 C CA . SER B 1 61 ? -4.754 2.437 -50.171 1.00 41.29 91 SER B CA 1
ATOM 2330 C C . SER B 1 61 ? -5.253 3.019 -48.866 1.00 43.93 91 SER B C 1
ATOM 2331 O O . SER B 1 61 ? -6.240 3.742 -48.855 1.00 46.69 91 SER B O 1
ATOM 2334 N N . ASN B 1 62 ? -4.562 2.705 -47.774 1.00 45.72 92 ASN B N 1
ATOM 2335 C CA . ASN B 1 62 ? -4.919 3.202 -46.449 1.00 49.50 92 ASN B CA 1
ATOM 2336 C C . ASN B 1 62 ? -4.818 4.742 -46.354 1.00 51.85 92 ASN B C 1
ATOM 2337 O O . ASN B 1 62 ? -5.676 5.379 -45.754 1.00 52.94 92 ASN B O 1
ATOM 2342 N N . THR B 1 63 ? -3.769 5.325 -46.935 1.00 47.14 93 THR B N 1
ATOM 2343 C CA . THR B 1 63 ? -3.505 6.773 -46.845 1.00 46.05 93 THR B CA 1
ATOM 2344 C C . THR B 1 63 ? -3.724 7.525 -48.166 1.00 45.65 93 THR B C 1
ATOM 2345 O O . THR B 1 63 ? -3.512 8.732 -48.221 1.00 52.52 93 THR B O 1
ATOM 2349 N N . ASP B 1 64 ? -4.149 6.816 -49.211 1.00 43.59 94 ASP B N 1
ATOM 2350 C CA . ASP B 1 64 ? -4.202 7.313 -50.593 1.00 47.58 94 ASP B CA 1
ATOM 2351 C C . ASP B 1 64 ? -2.940 8.081 -51.068 1.00 48.08 94 ASP B C 1
ATOM 2352 O O . ASP B 1 64 ? -3.034 9.141 -51.675 1.00 47.40 94 ASP B O 1
ATOM 2357 N N . THR B 1 65 ? -1.767 7.515 -50.804 1.00 43.59 95 THR B N 1
ATOM 2358 C CA . THR B 1 65 ? -0.502 8.102 -51.258 1.00 37.77 95 THR B CA 1
ATOM 2359 C C . THR B 1 65 ? 0.147 7.191 -52.294 1.00 33.08 95 THR B C 1
ATOM 2360 O O . THR B 1 65 ? -0.103 5.982 -52.349 1.00 34.53 95 THR B O 1
ATOM 2364 N N . VAL B 1 66 ? 0.990 7.801 -53.118 1.00 30.24 96 VAL B N 1
ATOM 2365 C CA . VAL B 1 66 ? 1.689 7.122 -54.195 1.00 28.66 96 VAL B CA 1
ATOM 2366 C C . VAL B 1 66 ? 3.155 7.504 -54.131 1.00 26.51 96 VAL B C 1
ATOM 2367 O O . VAL B 1 66 ? 3.491 8.656 -53.877 1.00 22.85 96 VAL B O 1
ATOM 2371 N N . ALA B 1 67 ? 4.015 6.519 -54.367 1.00 25.20 97 ALA B N 1
ATOM 2372 C CA . ALA B 1 67 ? 5.460 6.729 -54.214 1.00 25.53 97 ALA B CA 1
ATOM 2373 C C . ALA B 1 67 ? 6.098 7.377 -55.448 1.00 25.96 97 ALA B C 1
ATOM 2374 O O . ALA B 1 67 ? 5.643 7.166 -56.590 1.00 24.45 97 ALA B O 1
ATOM 2376 N N . ASN B 1 68 ? 7.166 8.136 -55.210 1.00 23.78 98 ASN B N 1
ATOM 2377 C CA . ASN B 1 68 ? 8.131 8.471 -56.224 1.00 24.99 98 ASN B CA 1
ATOM 2378 C C . ASN B 1 68 ? 9.221 7.402 -56.237 1.00 25.51 98 ASN B C 1
ATOM 2379 O O . ASN B 1 68 ? 9.474 6.745 -55.226 1.00 25.06 98 ASN B O 1
ATOM 2384 N N . PHE B 1 69 ? 9.878 7.233 -57.372 1.00 22.61 99 PHE B N 1
ATOM 2385 C CA . PHE B 1 69 ? 11.132 6.458 -57.385 1.00 23.04 99 PHE B CA 1
ATOM 2386 C C . PHE B 1 69 ? 12.082 6.955 -58.429 1.00 23.61 99 PHE B C 1
ATOM 2387 O O . PHE B 1 69 ? 11.680 7.575 -59.402 1.00 20.10 99 PHE B O 1
ATOM 2395 N N . VAL B 1 70 ? 13.365 6.671 -58.235 1.00 22.42 100 VAL B N 1
ATOM 2396 C CA . VAL B 1 70 ? 14.384 6.886 -59.255 1.00 22.43 100 VAL B CA 1
ATOM 2397 C C . VAL B 1 70 ? 15.292 5.661 -59.192 1.00 22.08 100 VAL B C 1
ATOM 2398 O O . VAL B 1 70 ? 15.739 5.262 -58.097 1.00 21.02 100 VAL B O 1
ATOM 2402 N N . THR B 1 71 ? 15.563 5.089 -60.356 1.00 22.11 101 THR B N 1
ATOM 2403 C CA . THR B 1 71 ? 16.516 3.982 -60.461 1.00 21.75 101 THR B CA 1
ATOM 2404 C C . THR B 1 71 ? 17.533 4.297 -61.545 1.00 22.17 101 THR B C 1
ATOM 2405 O O . THR B 1 71 ? 17.225 4.937 -62.570 1.00 21.54 101 THR B O 1
ATOM 2409 N N . SER B 1 72 ? 18.780 3.899 -61.302 1.00 20.93 102 SER B N 1
ATOM 2410 C CA . SER B 1 72 ? 19.817 4.067 -62.302 1.00 19.81 102 SER B CA 1
ATOM 2411 C C . SER B 1 72 ? 20.493 2.723 -62.475 1.00 21.08 102 SER B C 1
ATOM 2412 O O . SER B 1 72 ? 20.581 1.945 -61.523 1.00 20.71 102 SER B O 1
ATOM 2415 N N . PHE B 1 73 ? 20.921 2.437 -63.680 1.00 19.55 103 PHE B N 1
ATOM 2416 C CA . PHE B 1 73 ? 21.699 1.221 -63.916 1.00 21.57 103 PHE B CA 1
ATOM 2417 C C . PHE B 1 73 ? 22.549 1.368 -65.152 1.00 22.21 103 PHE B C 1
ATOM 2418 O O . PHE B 1 73 ? 22.279 2.233 -65.999 1.00 21.40 103 PHE B O 1
ATOM 2426 N N . SER B 1 74 ? 23.578 0.526 -65.238 1.00 20.22 104 SER B N 1
ATOM 2427 C CA . SER B 1 74 ? 24.451 0.449 -66.401 1.00 21.32 104 SER B CA 1
ATOM 2428 C C . SER B 1 74 ? 24.313 -0.932 -67.018 1.00 21.38 104 SER B C 1
ATOM 2429 O O . SER B 1 74 ? 24.271 -1.927 -66.295 1.00 23.06 104 SER B O 1
ATOM 2432 N N . PHE B 1 75 ? 24.184 -1.003 -68.339 1.00 20.21 105 PHE B N 1
ATOM 2433 C CA . PHE B 1 75 ? 24.114 -2.292 -69.028 1.00 22.22 105 PHE B CA 1
ATOM 2434 C C . PHE B 1 75 ? 24.885 -2.298 -70.334 1.00 23.26 105 PHE B C 1
ATOM 2435 O O . PHE B 1 75 ? 25.194 -1.247 -70.885 1.00 21.67 105 PHE B O 1
ATOM 2443 N N . VAL B 1 76 ? 25.211 -3.506 -70.794 1.00 22.83 106 VAL B N 1
ATOM 2444 C CA . VAL B 1 76 ? 25.897 -3.727 -72.041 1.00 23.32 106 VAL B CA 1
ATOM 2445 C C . VAL B 1 76 ? 25.182 -4.812 -72.821 1.00 22.87 106 VAL B C 1
ATOM 2446 O O . VAL B 1 76 ? 24.829 -5.845 -72.259 1.00 22.59 106 VAL B O 1
ATOM 2450 N N . ILE B 1 77 ? 24.966 -4.542 -74.107 1.00 22.95 107 ILE B N 1
ATOM 2451 C CA . ILE B 1 77 ? 24.513 -5.545 -75.081 1.00 23.79 107 ILE B CA 1
ATOM 2452 C C . ILE B 1 77 ? 25.635 -5.702 -76.105 1.00 25.44 107 ILE B C 1
ATOM 2453 O O . ILE B 1 77 ? 26.076 -4.708 -76.702 1.00 24.80 107 ILE B O 1
ATOM 2458 N N . ASP B 1 78 ? 26.072 -6.945 -76.300 1.00 25.60 108 ASP B N 1
ATOM 2459 C CA . ASP B 1 78 ? 27.131 -7.298 -77.258 1.00 28.34 108 ASP B CA 1
ATOM 2460 C C . ASP B 1 78 ? 26.573 -8.331 -78.245 1.00 27.33 108 ASP B C 1
ATOM 2461 O O . ASP B 1 78 ? 26.366 -9.497 -77.883 1.00 25.77 108 ASP B O 1
ATOM 2466 N N . ALA B 1 79 ? 26.278 -7.868 -79.465 1.00 27.35 109 ALA B N 1
ATOM 2467 C CA . ALA B 1 79 ? 25.770 -8.723 -80.522 1.00 27.99 109 ALA B CA 1
ATOM 2468 C C . ALA B 1 79 ? 26.932 -9.044 -81.465 1.00 29.89 109 ALA B C 1
ATOM 2469 O O . ALA B 1 79 ? 27.537 -8.127 -82.002 1.00 27.77 109 ALA B O 1
ATOM 2471 N N . PRO B 1 80 ? 27.261 -10.317 -81.675 1.00 31.89 110 PRO B N 1
ATOM 2472 C CA . PRO B 1 80 ? 28.293 -10.652 -82.710 1.00 32.83 110 PRO B CA 1
ATOM 2473 C C . PRO B 1 80 ? 28.033 -10.017 -84.083 1.00 32.77 110 PRO B C 1
ATOM 2474 O O . PRO B 1 80 ? 28.977 -9.569 -84.736 1.00 32.26 110 PRO B O 1
ATOM 2478 N N . ASN B 1 81 ? 26.773 -9.956 -84.479 1.00 30.63 111 ASN B N 1
ATOM 2479 C CA . ASN B 1 81 ? 26.336 -9.275 -85.717 1.00 34.09 111 ASN B CA 1
ATOM 2480 C C . ASN B 1 81 ? 25.228 -8.295 -85.339 1.00 30.14 111 ASN B C 1
ATOM 2481 O O . ASN B 1 81 ? 24.097 -8.700 -85.084 1.00 28.88 111 ASN B O 1
ATOM 2486 N N . LYS B 1 82 ? 25.546 -7.013 -85.330 1.00 27.20 112 LYS B N 1
ATOM 2487 C CA . LYS B 1 82 ? 24.598 -5.983 -84.890 1.00 28.45 112 LYS B CA 1
ATOM 2488 C C . LYS B 1 82 ? 23.290 -5.983 -85.685 1.00 29.47 112 LYS B C 1
ATOM 2489 O O . LYS B 1 82 ? 22.238 -5.718 -85.138 1.00 26.54 112 LYS B O 1
ATOM 2495 N N . ALA B 1 83 ? 23.340 -6.310 -86.973 1.00 27.99 113 ALA B N 1
ATOM 2496 C CA . ALA B 1 83 ? 22.120 -6.410 -87.783 1.00 29.18 113 ALA B CA 1
ATOM 2497 C C . ALA B 1 83 ? 21.191 -7.563 -87.376 1.00 27.54 113 ALA B C 1
ATOM 2498 O O . ALA B 1 83 ? 20.008 -7.523 -87.670 1.00 28.62 113 ALA B O 1
ATOM 2500 N N . LYS B 1 84 ? 21.715 -8.578 -86.695 1.00 28.28 114 LYS B N 1
ATOM 2501 C CA . LYS B 1 84 ? 20.899 -9.700 -86.199 1.00 30.59 114 LYS B CA 1
ATOM 2502 C C . LYS B 1 84 ? 20.828 -9.721 -84.661 1.00 31.85 114 LYS B C 1
ATOM 2503 O O . LYS B 1 84 ? 20.760 -10.757 -84.020 1.00 31.92 114 LYS B O 1
ATOM 2509 N N . ALA B 1 85 ? 20.826 -8.532 -84.052 1.00 30.99 115 ALA B N 1
ATOM 2510 C CA . ALA B 1 85 ? 20.589 -8.368 -82.643 1.00 29.48 115 ALA B CA 1
ATOM 2511 C C . ALA B 1 85 ? 19.169 -8.812 -82.296 1.00 27.77 115 ALA B C 1
ATOM 2512 O O . ALA B 1 85 ? 18.224 -8.531 -83.020 1.00 28.69 115 ALA B O 1
ATOM 2514 N N . ALA B 1 86 ? 19.034 -9.557 -81.204 1.00 24.11 116 ALA B N 1
ATOM 2515 C CA . ALA B 1 86 ? 17.746 -9.892 -80.614 1.00 24.85 116 ALA B CA 1
ATOM 2516 C C . ALA B 1 86 ? 17.929 -10.426 -79.199 1.00 22.52 116 ALA B C 1
ATOM 2517 O O . ALA B 1 86 ? 18.976 -11.024 -78.925 1.00 24.11 116 ALA B O 1
ATOM 2519 N N . ASP B 1 87 ? 16.955 -10.281 -78.290 1.00 22.54 117 ASP B N 1
ATOM 2520 C CA . ASP B 1 87 ? 15.702 -9.484 -78.426 1.00 21.62 117 ASP B CA 1
ATOM 2521 C C . ASP B 1 87 ? 15.665 -8.207 -77.583 1.00 21.50 117 ASP B C 1
ATOM 2522 O O . ASP B 1 87 ? 14.915 -7.286 -77.895 1.00 22.96 117 ASP B O 1
ATOM 2527 N N . GLY B 1 88 ? 16.424 -8.175 -76.499 1.00 23.13 118 GLY B N 1
ATOM 2528 C CA . GLY B 1 88 ? 16.569 -6.964 -75.698 1.00 23.63 118 GLY B CA 1
ATOM 2529 C C . GLY B 1 88 ? 16.453 -7.171 -74.226 1.00 21.89 118 GLY B C 1
ATOM 2530 O O . GLY B 1 88 ? 16.454 -8.294 -73.752 1.00 21.51 118 GLY B O 1
ATOM 2531 N N . LEU B 1 89 ? 16.359 -6.037 -73.520 1.00 20.39 119 LEU B N 1
ATOM 2532 C CA . LEU B 1 89 ? 16.412 -5.985 -72.075 1.00 20.76 119 LEU B CA 1
ATOM 2533 C C . LEU B 1 89 ? 15.348 -5.016 -71.615 1.00 21.31 119 LEU B C 1
ATOM 2534 O O . LEU B 1 89 ? 15.068 -4.043 -72.294 1.00 20.65 119 LEU B O 1
ATOM 2539 N N . ALA B 1 90 ? 14.761 -5.277 -70.453 1.00 20.55 120 ALA B N 1
ATOM 2540 C CA . ALA B 1 90 ? 13.836 -4.334 -69.845 1.00 21.39 120 ALA B CA 1
ATOM 2541 C C . ALA B 1 90 ? 14.028 -4.224 -68.346 1.00 22.15 120 ALA B C 1
ATOM 2542 O O . ALA B 1 90 ? 14.452 -5.175 -67.682 1.00 21.94 120 ALA B O 1
ATOM 2544 N N . PHE B 1 91 ? 13.751 -3.022 -67.847 1.00 20.36 121 PHE B N 1
ATOM 2545 C CA . PHE B 1 91 ? 13.520 -2.782 -66.447 1.00 21.01 121 PHE B CA 1
ATOM 2546 C C . PHE B 1 91 ? 12.016 -2.858 -66.248 1.00 21.26 121 PHE B C 1
ATOM 2547 O O . PHE B 1 91 ? 11.263 -2.279 -67.033 1.00 22.56 121 PHE B O 1
ATOM 2555 N N . PHE B 1 92 ? 11.573 -3.505 -65.186 1.00 20.85 122 PHE B N 1
ATOM 2556 C CA . PHE B 1 92 ? 10.130 -3.630 -64.953 1.00 21.49 122 PHE B CA 1
ATOM 2557 C C . PHE B 1 92 ? 9.700 -3.668 -63.495 1.00 23.01 122 PHE B C 1
ATOM 2558 O O . PHE B 1 92 ? 10.510 -3.921 -62.597 1.00 24.41 122 PHE B O 1
ATOM 2566 N N . LEU B 1 93 ? 8.407 -3.390 -63.310 1.00 22.51 123 LEU B N 1
ATOM 2567 C CA . LEU B 1 93 ? 7.689 -3.529 -62.071 1.00 21.75 123 LEU B CA 1
ATOM 2568 C C . LEU B 1 93 ? 6.539 -4.513 -62.318 1.00 22.46 123 LEU B C 1
ATOM 2569 O O . LEU B 1 93 ? 5.863 -4.452 -63.349 1.00 23.82 123 LEU B O 1
ATOM 2574 N N . ALA B 1 94 ? 6.298 -5.388 -61.361 1.00 22.72 124 ALA B N 1
ATOM 2575 C CA . ALA B 1 94 ? 5.342 -6.463 -61.540 1.00 23.32 124 ALA B CA 1
ATOM 2576 C C . ALA B 1 94 ? 4.821 -6.920 -60.179 1.00 25.03 124 ALA B C 1
ATOM 2577 O O . ALA B 1 94 ? 5.425 -6.605 -59.144 1.00 24.11 124 ALA B O 1
ATOM 2579 N N . PRO B 1 95 ? 3.746 -7.731 -60.175 1.00 26.67 125 PRO B N 1
ATOM 2580 C CA . PRO B 1 95 ? 3.327 -8.276 -58.870 1.00 28.64 125 PRO B CA 1
ATOM 2581 C C . PRO B 1 95 ? 4.447 -9.045 -58.159 1.00 25.47 125 PRO B C 1
ATOM 2582 O O . PRO B 1 95 ? 5.375 -9.585 -58.805 1.00 26.70 125 PRO B O 1
ATOM 2586 N N . VAL B 1 96 ? 4.361 -9.087 -56.835 1.00 25.07 126 VAL B N 1
ATOM 2587 C CA . VAL B 1 96 ? 5.418 -9.680 -56.019 1.00 25.82 126 VAL B CA 1
ATOM 2588 C C . VAL B 1 96 ? 5.771 -11.117 -56.431 1.00 26.98 126 VAL B C 1
ATOM 2589 O O . VAL B 1 96 ? 6.957 -11.494 -56.486 1.00 26.22 126 VAL B O 1
ATOM 2593 N N . ASP B 1 97 ? 4.755 -11.898 -56.772 1.00 28.32 127 ASP B N 1
ATOM 2594 C CA . ASP B 1 97 ? 4.960 -13.302 -57.173 1.00 33.29 127 ASP B CA 1
ATOM 2595 C C . ASP B 1 97 ? 5.291 -13.521 -58.667 1.00 30.54 127 ASP B C 1
ATOM 2596 O O . ASP B 1 97 ? 5.199 -14.628 -59.152 1.00 28.66 127 ASP B O 1
ATOM 2601 N N . THR B 1 98 ? 5.660 -12.461 -59.386 1.00 27.02 128 THR B N 1
ATOM 2602 C CA . THR B 1 98 ? 5.965 -12.553 -60.811 1.00 25.37 128 THR B CA 1
ATOM 2603 C C . THR B 1 98 ? 6.972 -13.667 -61.152 1.00 26.05 128 THR B C 1
ATOM 2604 O O . THR B 1 98 ? 7.994 -13.844 -60.476 1.00 27.62 128 THR B O 1
ATOM 2608 N N . GLU B 1 99 ? 6.674 -14.385 -62.231 1.00 26.14 129 GLU B N 1
ATOM 2609 C CA . GLU B 1 99 ? 7.514 -15.466 -62.752 1.00 29.13 129 GLU B CA 1
ATOM 2610 C C . GLU B 1 99 ? 7.816 -15.186 -64.227 1.00 27.71 129 GLU B C 1
ATOM 2611 O O . GLU B 1 99 ? 7.019 -14.528 -64.894 1.00 27.87 129 GLU B O 1
ATOM 2617 N N . PRO B 1 100 ? 8.928 -15.708 -64.744 1.00 27.84 130 PRO B N 1
ATOM 2618 C CA . PRO B 1 100 ? 9.239 -15.482 -66.170 1.00 28.32 130 PRO B CA 1
ATOM 2619 C C . PRO B 1 100 ? 8.167 -16.027 -67.096 1.00 29.12 130 PRO B C 1
ATOM 2620 O O . PRO B 1 100 ? 7.612 -17.081 -66.831 1.00 28.82 130 PRO B O 1
ATOM 2624 N N . GLN B 1 101 ? 7.875 -15.291 -68.157 1.00 26.75 131 GLN B N 1
ATOM 2625 C CA . GLN B 1 101 ? 6.887 -15.697 -69.135 1.00 27.61 131 GLN B CA 1
ATOM 2626 C C . GLN B 1 101 ? 7.600 -16.144 -70.412 1.00 28.31 131 GLN B C 1
ATOM 2627 O O . GLN B 1 101 ? 8.632 -16.809 -70.336 1.00 28.97 131 GLN B O 1
ATOM 2633 N N . LYS B 1 102 ? 7.079 -15.790 -71.584 1.00 30.17 132 LYS B N 1
ATOM 2634 C CA . LYS B 1 102 ? 7.629 -16.290 -72.835 1.00 31.43 132 LYS B CA 1
ATOM 2635 C C . LYS B 1 102 ? 8.945 -15.613 -73.192 1.00 29.04 132 LYS B C 1
ATOM 2636 O O . LYS B 1 102 ? 9.126 -14.427 -72.903 1.00 28.71 132 LYS B O 1
ATOM 2642 N N . PRO B 1 103 ? 9.859 -16.359 -73.826 1.00 27.41 133 PRO B N 1
ATOM 2643 C CA . PRO B 1 103 ? 11.141 -15.805 -74.231 1.00 28.80 133 PRO B CA 1
ATOM 2644 C C . PRO B 1 103 ? 11.047 -14.995 -75.558 1.00 26.93 133 PRO B C 1
ATOM 2645 O O . PRO B 1 103 ? 9.962 -14.566 -75.967 1.00 26.63 133 PRO B O 1
ATOM 2649 N N . GLY B 1 104 ? 12.192 -14.764 -76.200 1.00 25.62 134 GLY B N 1
ATOM 2650 C CA . GLY B 1 104 ? 12.249 -14.042 -77.445 1.00 25.83 134 GLY B CA 1
ATOM 2651 C C . GLY B 1 104 ? 11.738 -12.628 -77.324 1.00 26.42 134 GLY B C 1
ATOM 2652 O O . GLY B 1 104 ? 12.026 -11.942 -76.332 1.00 23.45 134 GLY B O 1
ATOM 2653 N N . GLY B 1 105 ? 10.929 -12.217 -78.298 1.00 26.35 135 GLY B N 1
ATOM 2654 C CA . GLY B 1 105 ? 10.398 -10.849 -78.362 1.00 25.11 135 GLY B CA 1
ATOM 2655 C C . GLY B 1 105 ? 9.425 -10.469 -77.278 1.00 24.33 135 GLY B C 1
ATOM 2656 O O . GLY B 1 105 ? 9.125 -9.294 -77.122 1.00 24.73 135 GLY B O 1
ATOM 2657 N N . LEU B 1 106 ? 8.913 -11.437 -76.536 1.00 25.14 136 LEU B N 1
ATOM 2658 C CA . LEU B 1 106 ? 8.069 -11.111 -75.375 1.00 24.56 136 LEU B CA 1
ATOM 2659 C C . LEU B 1 106 ? 8.892 -10.822 -74.108 1.00 24.53 136 LEU B C 1
ATOM 2660 O O . LEU B 1 106 ? 8.325 -10.474 -73.096 1.00 23.12 136 LEU B O 1
ATOM 2665 N N . LEU B 1 107 ? 10.211 -11.002 -74.193 1.00 25.63 137 LEU B N 1
ATOM 2666 C CA . LEU B 1 107 ? 11.195 -10.500 -73.212 1.00 26.74 137 LEU B CA 1
ATOM 2667 C C . LEU B 1 107 ? 11.066 -11.087 -71.816 1.00 26.22 137 LEU B C 1
ATOM 2668 O O . LEU B 1 107 ? 11.576 -10.519 -70.851 1.00 26.03 137 LEU B O 1
ATOM 2673 N N . GLY B 1 108 ? 10.424 -12.251 -71.699 1.00 25.58 138 GLY B N 1
ATOM 2674 C CA . GLY B 1 108 ? 10.125 -12.817 -70.404 1.00 25.64 138 GLY B CA 1
ATOM 2675 C C . GLY B 1 108 ? 9.032 -12.131 -69.617 1.00 26.64 138 GLY B C 1
ATOM 2676 O O . GLY B 1 108 ? 8.785 -12.505 -68.475 1.00 26.33 138 GLY B O 1
ATOM 2677 N N . LEU B 1 109 ? 8.369 -11.139 -70.216 1.00 26.17 139 LEU B N 1
ATOM 2678 C CA . LEU B 1 109 ? 7.400 -10.339 -69.505 1.00 26.75 139 LEU B CA 1
ATOM 2679 C C . LEU B 1 109 ? 5.963 -10.783 -69.691 1.00 24.83 139 LEU B C 1
ATOM 2680 O O . LEU B 1 109 ? 5.150 -10.631 -68.789 1.00 23.90 139 LEU B O 1
AT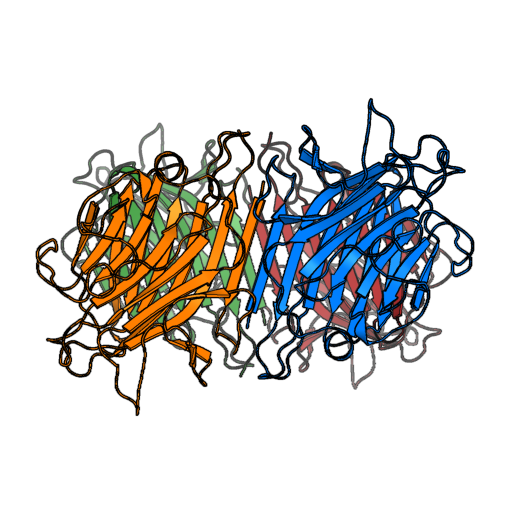OM 2685 N N . PHE B 1 110 ? 5.644 -11.252 -70.892 1.00 27.20 140 PHE B N 1
ATOM 2686 C CA . PHE B 1 110 ? 4.268 -11.507 -71.276 1.00 27.00 140 PHE B CA 1
ATOM 2687 C C . PHE B 1 110 ? 4.127 -12.916 -71.840 1.00 29.60 140 PHE B C 1
ATOM 2688 O O . PHE B 1 110 ? 5.069 -13.481 -72.379 1.00 26.45 140 PHE B O 1
ATOM 2696 N N . HIS B 1 111 ? 2.934 -13.471 -71.684 1.00 31.70 141 HIS B N 1
ATOM 2697 C CA . HIS B 1 111 ? 2.601 -14.809 -72.180 1.00 37.82 141 HIS B CA 1
ATOM 2698 C C . HIS B 1 111 ? 2.228 -14.756 -73.672 1.00 37.71 141 HIS B C 1
ATOM 2699 O O . HIS B 1 111 ? 2.381 -15.755 -74.361 1.00 34.04 141 HIS B O 1
ATOM 2706 N N . ASP B 1 112 ? 1.765 -13.603 -74.156 1.00 38.10 142 ASP B N 1
ATOM 2707 C CA . ASP B 1 112 ? 1.410 -13.422 -75.563 1.00 40.35 142 ASP B CA 1
ATOM 2708 C C . ASP B 1 112 ? 1.550 -11.938 -75.939 1.00 37.28 142 ASP B C 1
ATOM 2709 O O . ASP B 1 112 ? 1.961 -11.128 -75.106 1.00 36.62 142 ASP B O 1
ATOM 2714 N N . ASP B 1 113 ? 1.195 -11.594 -77.174 1.00 35.80 143 ASP B N 1
ATOM 2715 C CA . ASP B 1 113 ? 1.318 -10.218 -77.694 1.00 32.09 143 ASP B CA 1
ATOM 2716 C C . ASP B 1 113 ? 0.071 -9.333 -77.506 1.00 32.34 143 ASP B C 1
ATOM 2717 O O . ASP B 1 113 ? -0.041 -8.292 -78.128 1.00 32.27 143 ASP B O 1
ATOM 2722 N N . ARG B 1 114 ? -0.843 -9.745 -76.643 1.00 35.54 144 ARG B N 1
ATOM 2723 C CA . ARG B 1 114 ? -2.067 -9.004 -76.401 1.00 40.46 144 ARG B CA 1
ATOM 2724 C C . ARG B 1 114 ? -1.966 -8.148 -75.145 1.00 39.82 144 ARG B C 1
ATOM 2725 O O . ARG B 1 114 ? -1.095 -8.354 -74.303 1.00 41.31 144 ARG B O 1
ATOM 2733 N N . HIS B 1 115 ? -2.877 -7.194 -75.041 1.00 38.07 145 HIS B N 1
ATOM 2734 C CA . HIS B 1 115 ? -3.026 -6.361 -73.875 1.00 35.77 145 HIS B CA 1
ATOM 2735 C C . HIS B 1 115 ? -3.939 -7.029 -72.855 1.00 37.57 145 HIS B C 1
ATOM 2736 O O . HIS B 1 115 ? -4.995 -7.547 -73.203 1.00 32.33 145 HIS B O 1
ATOM 2743 N N . ASN B 1 116 ? -3.545 -6.992 -71.595 1.00 33.97 146 ASN B N 1
ATOM 2744 C CA . ASN B 1 116 ? -4.361 -7.564 -70.517 1.00 38.14 146 ASN B CA 1
ATOM 2745 C C . ASN B 1 116 ? -4.078 -6.806 -69.226 1.00 39.84 146 ASN B C 1
ATOM 2746 O O . ASN B 1 116 ? -2.951 -6.851 -68.718 1.00 33.33 146 ASN B O 1
ATOM 2751 N N . LYS B 1 117 ? -5.095 -6.113 -68.710 1.00 37.78 147 LYS B N 1
ATOM 2752 C CA . LYS B 1 117 ? -5.004 -5.360 -67.453 1.00 42.01 147 LYS B CA 1
ATOM 2753 C C . LYS B 1 117 ? -4.555 -6.191 -66.249 1.00 36.63 147 LYS B C 1
ATOM 2754 O O . LYS B 1 117 ? -3.966 -5.640 -65.310 1.00 34.97 147 LYS B O 1
ATOM 2760 N N . SER B 1 118 ? -4.801 -7.500 -66.277 1.00 33.75 148 SER B N 1
ATOM 2761 C CA . SER B 1 118 ? -4.383 -8.379 -65.182 1.00 34.00 148 SER B CA 1
ATOM 2762 C C . SER B 1 118 ? -2.913 -8.776 -65.233 1.00 33.90 148 SER B C 1
ATOM 2763 O O . SER B 1 118 ? -2.437 -9.479 -64.354 1.00 31.76 148 SER B O 1
ATOM 2766 N N . ASN B 1 119 ? -2.187 -8.350 -66.260 1.00 32.37 149 ASN B N 1
ATOM 2767 C CA . ASN B 1 119 ? -0.729 -8.519 -66.256 1.00 32.89 149 ASN B CA 1
ATOM 2768 C C . ASN B 1 119 ? -0.070 -7.724 -65.123 1.00 30.59 149 ASN B C 1
ATOM 2769 O O . ASN B 1 119 ? 0.866 -8.209 -64.500 1.00 32.13 149 ASN B O 1
ATOM 2774 N N . HIS B 1 120 ? -0.581 -6.525 -64.852 1.00 29.69 150 HIS B N 1
ATOM 2775 C CA . HIS B 1 120 ? 0.016 -5.603 -63.873 1.00 30.22 150 HIS B CA 1
ATOM 2776 C C . HIS B 1 120 ? 1.521 -5.425 -64.089 1.00 29.08 150 HIS B C 1
ATOM 2777 O O . HIS B 1 120 ? 2.310 -5.612 -63.155 1.00 27.70 150 HIS B O 1
ATOM 2784 N N . ILE B 1 121 ? 1.911 -5.085 -65.321 1.00 26.32 151 ILE B N 1
ATOM 2785 C CA . ILE B 1 121 ? 3.307 -4.866 -65.677 1.00 26.66 151 ILE B CA 1
ATOM 2786 C C . ILE B 1 121 ? 3.496 -3.452 -66.207 1.00 26.43 151 ILE B C 1
ATOM 2787 O O . ILE B 1 121 ? 2.739 -2.996 -67.082 1.00 25.52 151 ILE B O 1
ATOM 2792 N N . VAL B 1 122 ? 4.518 -2.774 -65.689 1.00 24.52 152 VAL B N 1
ATOM 2793 C CA . VAL B 1 122 ? 5.035 -1.543 -66.261 1.00 22.65 152 VAL B CA 1
ATOM 2794 C C . VAL B 1 122 ? 6.503 -1.818 -66.543 1.00 22.61 152 VAL B C 1
ATOM 2795 O O . VAL B 1 122 ? 7.208 -2.312 -65.666 1.00 24.31 152 VAL B O 1
ATOM 2799 N N . ALA B 1 123 ? 6.955 -1.515 -67.758 1.00 20.36 153 ALA B N 1
ATOM 2800 C CA . ALA B 1 123 ? 8.329 -1.807 -68.158 1.00 21.68 153 ALA B CA 1
ATOM 2801 C C . ALA B 1 123 ? 8.877 -0.710 -69.049 1.00 21.84 153 ALA B C 1
ATOM 2802 O O . ALA B 1 123 ? 8.123 -0.040 -69.779 1.00 23.62 153 ALA B O 1
ATOM 2804 N N . VAL B 1 124 ? 10.193 -0.556 -68.993 1.00 21.91 154 VAL B N 1
ATOM 2805 C CA . VAL B 1 124 ? 10.927 0.223 -69.956 1.00 20.78 154 VAL B CA 1
ATOM 2806 C C . VAL B 1 124 ? 11.801 -0.774 -70.695 1.00 20.20 154 VAL B C 1
ATOM 2807 O O . VAL B 1 124 ? 12.684 -1.400 -70.102 1.00 20.35 154 VAL B O 1
ATOM 2811 N N . GLU B 1 125 ? 11.563 -0.907 -72.005 1.00 20.42 155 GLU B N 1
ATOM 2812 C CA . GLU B 1 125 ? 12.283 -1.874 -72.831 1.00 20.52 155 GLU B CA 1
ATOM 2813 C C . GLU B 1 125 ? 13.325 -1.206 -73.703 1.00 20.87 155 GLU B C 1
ATOM 2814 O O . GLU B 1 125 ? 13.146 -0.064 -74.134 1.00 22.60 155 GLU B O 1
ATOM 2820 N N . PHE B 1 126 ? 14.416 -1.934 -73.915 1.00 20.08 156 PHE B N 1
ATOM 2821 C CA . PHE B 1 126 ? 15.489 -1.606 -74.832 1.00 21.02 156 PHE B CA 1
ATOM 2822 C C . PHE B 1 126 ? 15.453 -2.742 -75.835 1.00 21.17 156 PHE B C 1
ATOM 2823 O O . PHE B 1 126 ? 15.992 -3.832 -75.587 1.00 23.23 156 PHE B O 1
ATOM 2831 N N . ASP B 1 127 ? 14.742 -2.480 -76.937 1.00 22.10 157 ASP B N 1
ATOM 2832 C CA . ASP B 1 127 ? 14.226 -3.521 -77.837 1.00 22.87 157 ASP B CA 1
ATOM 2833 C C . ASP B 1 127 ? 15.076 -3.526 -79.102 1.00 22.90 157 ASP B C 1
ATOM 2834 O O . ASP B 1 127 ? 15.056 -2.558 -79.887 1.00 21.43 157 ASP B O 1
ATOM 2839 N N . THR B 1 128 ? 15.834 -4.623 -79.279 1.00 22.28 158 THR B N 1
ATOM 2840 C CA . THR B 1 128 ? 16.838 -4.712 -80.306 1.00 23.30 158 THR B CA 1
ATOM 2841 C C . THR B 1 128 ? 16.339 -5.492 -81.563 1.00 23.19 158 THR B C 1
ATOM 2842 O O . THR B 1 128 ? 17.088 -5.624 -82.520 1.00 24.01 158 THR B O 1
ATOM 2846 N N . PHE B 1 129 ? 15.104 -5.974 -81.556 1.00 22.38 159 PHE B N 1
ATOM 2847 C CA . PHE B 1 129 ? 14.574 -6.760 -82.679 1.00 24.59 159 PHE B CA 1
ATOM 2848 C C . PHE B 1 129 ? 13.178 -6.336 -83.036 1.00 24.10 159 PHE B C 1
ATOM 2849 O O . PHE B 1 129 ? 12.296 -6.315 -82.186 1.00 25.18 159 PHE B O 1
ATOM 2857 N N . LYS B 1 130 ? 12.972 -6.021 -84.323 1.00 25.41 160 LYS B N 1
ATOM 2858 C CA . LYS B 1 130 ? 11.659 -5.650 -84.813 1.00 26.61 160 LYS B CA 1
ATOM 2859 C C . LYS B 1 130 ? 10.730 -6.871 -84.979 1.00 26.64 160 LYS B C 1
ATOM 2860 O O . LYS B 1 130 ? 10.829 -7.612 -85.958 1.00 26.12 160 LYS B O 1
ATOM 2866 N N . ASN B 1 131 ? 9.827 -7.029 -84.023 1.00 24.88 161 ASN B N 1
ATOM 2867 C CA . ASN B 1 131 ? 8.753 -7.992 -84.104 1.00 28.07 161 ASN B CA 1
ATOM 2868 C C . ASN B 1 131 ? 7.609 -7.407 -84.915 1.00 29.15 161 ASN B C 1
ATOM 2869 O O . ASN B 1 131 ? 7.622 -6.226 -85.288 1.00 25.56 161 ASN B O 1
ATOM 2874 N N . SER B 1 132 ? 6.597 -8.241 -85.184 1.00 31.04 162 SER B N 1
ATOM 2875 C CA . SER B 1 132 ? 5.453 -7.814 -86.000 1.00 30.51 162 SER B CA 1
ATOM 2876 C C . SER B 1 132 ? 4.666 -6.672 -85.365 1.00 31.55 162 SER B C 1
ATOM 2877 O O . SER B 1 132 ? 4.055 -5.886 -86.083 1.00 29.52 162 SER B O 1
ATOM 2880 N N . TRP B 1 133 ? 4.699 -6.584 -84.039 1.00 30.21 163 TRP B N 1
ATOM 2881 C CA . TRP B 1 133 ? 4.032 -5.505 -83.278 1.00 27.80 163 TRP B CA 1
ATOM 2882 C C . TRP B 1 133 ? 4.885 -4.229 -83.048 1.00 25.72 163 TRP B C 1
ATOM 2883 O O . TRP B 1 133 ? 4.404 -3.269 -82.474 1.00 27.04 163 TRP B O 1
ATOM 2894 N N . ASP B 1 134 ? 6.121 -4.233 -83.499 1.00 26.70 164 ASP B N 1
ATOM 2895 C CA . ASP B 1 134 ? 7.079 -3.161 -83.174 1.00 26.95 164 ASP B CA 1
ATOM 2896 C C . ASP B 1 134 ? 7.130 -2.047 -84.218 1.00 29.46 164 ASP B C 1
ATOM 2897 O O . ASP B 1 134 ? 6.897 -2.308 -85.401 1.00 30.82 164 ASP B O 1
ATOM 2902 N N . PRO B 1 135 ? 7.511 -0.835 -83.798 1.00 30.12 165 PRO B N 1
ATOM 2903 C CA . PRO B 1 135 ? 7.882 0.176 -84.791 1.00 28.48 165 PRO B CA 1
ATOM 2904 C C . PRO B 1 135 ? 9.165 -0.225 -85.532 1.00 31.39 165 PRO B C 1
ATOM 2905 O O . PRO B 1 135 ? 9.861 -1.147 -85.117 1.00 27.92 165 PRO B O 1
ATOM 2909 N N . GLU B 1 136 ? 9.471 0.459 -86.620 1.00 33.38 166 GLU B N 1
ATOM 2910 C CA . GLU B 1 136 ? 10.689 0.180 -87.379 1.00 39.00 166 GLU B CA 1
ATOM 2911 C C . GLU B 1 136 ? 11.927 0.622 -86.594 1.00 33.64 166 GLU B C 1
ATOM 2912 O O . GLU B 1 136 ? 11.929 1.692 -86.047 1.00 36.98 166 GLU B O 1
ATOM 2918 N N . GLY B 1 137 ? 12.949 -0.222 -86.602 1.00 29.26 167 GLY B N 1
ATOM 2919 C CA . GLY B 1 137 ? 14.217 0.086 -85.981 1.00 30.78 167 GLY B CA 1
ATOM 2920 C C . GLY B 1 137 ? 14.225 -0.198 -84.480 1.00 28.31 167 GLY B C 1
ATOM 2921 O O . GLY B 1 137 ? 13.169 -0.248 -83.827 1.00 26.60 167 GLY B O 1
ATOM 2922 N N . THR B 1 138 ? 15.427 -0.334 -83.952 1.00 28.03 168 THR B N 1
ATOM 2923 C CA . THR B 1 138 ? 15.643 -0.533 -82.537 1.00 26.48 168 THR B CA 1
ATOM 2924 C C . THR B 1 138 ? 15.128 0.705 -81.768 1.00 25.03 168 THR B C 1
ATOM 2925 O O . THR B 1 138 ? 15.183 1.828 -82.261 1.00 24.71 168 THR B O 1
ATOM 2929 N N . HIS B 1 139 ? 14.552 0.463 -80.598 1.00 23.69 169 HIS B N 1
ATOM 2930 C CA . HIS B 1 139 ? 13.816 1.496 -79.892 1.00 22.46 169 HIS B CA 1
ATOM 2931 C C . HIS B 1 139 ? 13.791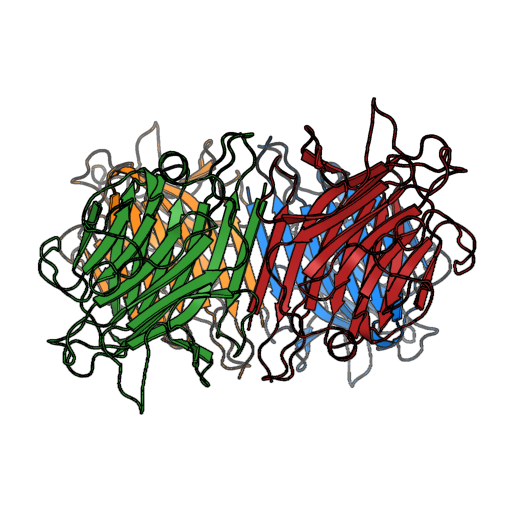 1.267 -78.401 1.00 22.32 169 HIS B C 1
ATOM 2932 O O . HIS B 1 139 ? 13.978 0.156 -77.916 1.00 20.92 169 HIS B O 1
ATOM 2939 N N . ILE B 1 140 ? 13.554 2.352 -77.685 1.00 22.13 170 ILE B N 1
ATOM 2940 C CA . ILE B 1 140 ? 13.246 2.331 -76.264 1.00 21.57 170 ILE B CA 1
ATOM 2941 C C . ILE B 1 140 ? 11.743 2.513 -76.163 1.00 22.61 170 ILE B C 1
ATOM 2942 O O . ILE B 1 140 ? 11.170 3.336 -76.877 1.00 24.00 170 ILE B O 1
ATOM 2947 N N . GLY B 1 141 ? 11.110 1.732 -75.309 1.00 21.67 171 GLY B N 1
ATOM 2948 C CA . GLY B 1 141 ? 9.663 1.803 -75.154 1.00 21.84 171 GLY B CA 1
ATOM 2949 C C . GLY B 1 141 ? 9.204 1.783 -73.717 1.00 23.27 171 GLY B C 1
ATOM 2950 O O . GLY B 1 141 ? 9.844 1.188 -72.850 1.00 21.20 171 GLY B O 1
ATOM 2951 N N . ILE B 1 142 ? 8.078 2.452 -73.459 1.00 21.51 172 ILE B N 1
ATOM 2952 C CA . ILE B 1 142 ? 7.348 2.385 -72.204 1.00 21.67 172 ILE B CA 1
ATOM 2953 C C . ILE B 1 142 ? 6.177 1.414 -72.459 1.00 24.67 172 ILE B C 1
ATOM 2954 O O . ILE B 1 142 ? 5.339 1.636 -73.343 1.00 23.66 172 ILE B O 1
ATOM 2959 N N . ASN B 1 143 ? 6.129 0.346 -71.678 1.00 23.02 173 ASN B N 1
ATOM 2960 C CA . ASN B 1 143 ? 5.130 -0.714 -71.829 1.00 24.14 173 ASN B CA 1
ATOM 2961 C C . ASN B 1 143 ? 4.242 -0.731 -70.608 1.00 24.13 173 ASN B C 1
ATOM 2962 O O . ASN B 1 143 ? 4.740 -0.672 -69.477 1.00 23.50 173 ASN B O 1
ATOM 2967 N N . VAL B 1 144 ? 2.932 -0.821 -70.842 1.00 24.24 174 VAL B N 1
ATOM 2968 C CA . VAL B 1 144 ? 1.953 -0.947 -69.792 1.00 25.21 174 VAL B CA 1
ATOM 2969 C C . VAL B 1 144 ? 1.032 -2.098 -70.175 1.00 26.68 174 VAL B C 1
ATOM 2970 O O . VAL B 1 144 ? 0.244 -1.969 -71.105 1.00 25.95 174 VAL B O 1
ATOM 2974 N N . ASN B 1 145 ? 1.169 -3.232 -69.490 1.00 25.87 175 ASN B N 1
ATOM 2975 C CA . ASN B 1 145 ? 0.293 -4.407 -69.661 1.00 25.01 175 ASN B CA 1
ATOM 2976 C C . ASN B 1 145 ? 0.311 -5.104 -71.018 1.00 26.79 175 ASN B C 1
ATOM 2977 O O . ASN B 1 145 ? -0.544 -5.977 -71.295 1.00 28.25 175 ASN B O 1
ATOM 2982 N N . SER B 1 146 ? 1.308 -4.790 -71.838 1.00 25.21 176 SER B N 1
ATOM 2983 C CA . SER B 1 146 ? 1.439 -5.338 -73.173 1.00 24.88 176 SER B CA 1
ATOM 2984 C C . SER B 1 146 ? 2.858 -5.152 -73.683 1.00 25.60 176 SER B C 1
ATOM 2985 O O . SER B 1 146 ? 3.529 -4.137 -73.366 1.00 24.10 176 SER B O 1
ATOM 2988 N N . ILE B 1 147 ? 3.295 -6.096 -74.527 1.00 24.27 177 ILE B N 1
ATOM 2989 C CA . ILE B 1 147 ? 4.537 -5.929 -75.292 1.00 25.69 177 ILE B CA 1
ATOM 2990 C C . ILE B 1 147 ? 4.456 -4.820 -76.358 1.00 24.82 177 ILE B C 1
ATOM 2991 O O . ILE B 1 147 ? 5.466 -4.367 -76.885 1.00 23.89 177 ILE B O 1
ATOM 2996 N N . VAL B 1 148 ? 3.241 -4.400 -76.699 1.00 25.94 178 VAL B N 1
ATOM 2997 C CA . VAL B 1 148 ? 3.016 -3.332 -77.664 1.00 27.06 178 VAL B CA 1
ATOM 2998 C C . VAL B 1 148 ? 3.110 -2.021 -76.893 1.00 24.52 178 VAL B C 1
ATOM 2999 O O . VAL B 1 148 ? 2.175 -1.636 -76.206 1.00 25.62 178 VAL B O 1
ATOM 3003 N N . SER B 1 149 ? 4.253 -1.352 -76.996 1.00 24.84 179 SER B N 1
ATOM 3004 C CA . SER B 1 149 ? 4.540 -0.198 -76.154 1.00 24.23 179 SER B CA 1
ATOM 3005 C C . SER B 1 149 ? 3.494 0.910 -76.268 1.00 25.86 179 SER B C 1
ATOM 3006 O O . SER B 1 149 ? 2.983 1.171 -77.347 1.00 26.69 179 SER B O 1
ATOM 3009 N N . ARG B 1 150 ? 3.204 1.558 -75.161 1.00 24.31 180 ARG B N 1
ATOM 3010 C CA . ARG B 1 150 ? 2.438 2.824 -75.135 1.00 26.64 180 ARG B CA 1
ATOM 3011 C C . ARG B 1 150 ? 3.142 3.943 -75.912 1.00 25.52 180 ARG B C 1
ATOM 3012 O O . ARG B 1 150 ? 2.496 4.763 -76.546 1.00 25.77 180 ARG B O 1
ATOM 3020 N N . LYS B 1 151 ? 4.468 3.978 -75.845 1.00 23.14 181 LYS B N 1
ATOM 3021 C CA . LYS B 1 151 ? 5.250 5.064 -76.438 1.00 22.37 181 LYS B CA 1
ATOM 3022 C C . LYS B 1 151 ? 6.645 4.534 -76.728 1.00 22.79 181 LYS B C 1
ATOM 3023 O O . LYS B 1 151 ? 7.175 3.753 -75.919 1.00 21.99 181 LYS B O 1
ATOM 3029 N N . THR B 1 152 ? 7.217 4.903 -77.863 1.00 20.72 182 THR B N 1
ATOM 3030 C CA . THR B 1 152 ? 8.548 4.504 -78.254 1.00 23.27 182 THR B CA 1
ATOM 3031 C C . THR B 1 152 ? 9.302 5.676 -78.813 1.00 24.31 182 THR B C 1
ATOM 3032 O O . THR B 1 152 ? 8.702 6.633 -79.309 1.00 24.43 182 THR B O 1
ATOM 3036 N N . ILE B 1 153 ? 10.621 5.592 -78.708 1.00 23.77 183 ILE B N 1
ATOM 3037 C CA . ILE B 1 153 ? 11.532 6.431 -79.455 1.00 23.16 183 ILE B CA 1
ATOM 3038 C C . ILE B 1 153 ? 12.626 5.593 -80.067 1.00 24.17 183 ILE B C 1
ATOM 3039 O O . ILE B 1 153 ? 12.983 4.533 -79.569 1.00 23.14 183 ILE B O 1
ATOM 3044 N N . SER B 1 154 ? 13.162 6.101 -81.165 1.00 25.60 184 SER B N 1
ATOM 3045 C CA . SER B 1 154 ? 14.240 5.452 -81.847 1.00 26.86 184 SER B CA 1
ATOM 3046 C C . SER B 1 154 ? 15.500 5.494 -80.962 1.00 25.43 184 SER B C 1
ATOM 3047 O O . SER B 1 154 ? 15.770 6.498 -80.281 1.00 24.11 184 SER B O 1
ATOM 3050 N N . TRP B 1 155 ? 16.252 4.401 -80.978 1.00 24.20 185 TRP B N 1
ATOM 3051 C CA . TRP B 1 155 ? 17.491 4.267 -80.197 1.00 24.38 185 TRP B CA 1
ATOM 3052 C C . TRP B 1 155 ? 18.443 3.400 -80.981 1.00 24.19 185 TRP B C 1
ATOM 3053 O O . TRP B 1 155 ? 18.099 2.275 -81.323 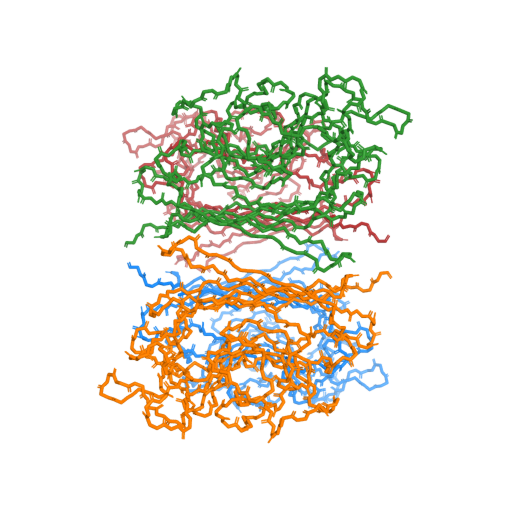1.00 27.51 185 TRP B O 1
ATOM 3064 N N . ASP B 1 156 ? 19.633 3.895 -81.264 1.00 23.11 186 ASP B N 1
ATOM 3065 C CA . ASP B 1 156 ? 20.680 3.133 -81.933 1.00 26.21 186 ASP B CA 1
ATOM 3066 C C . ASP B 1 156 ? 21.570 2.443 -80.904 1.00 25.87 186 ASP B C 1
ATOM 3067 O O . ASP B 1 156 ? 22.243 3.082 -80.083 1.00 24.67 186 ASP B O 1
ATOM 3072 N N . LEU B 1 157 ? 21.552 1.116 -80.946 1.00 27.46 187 LEU B N 1
ATOM 3073 C CA . LEU B 1 157 ? 22.387 0.277 -80.089 1.00 27.95 187 LEU B CA 1
ATOM 3074 C C . LEU B 1 157 ? 23.844 0.540 -80.408 1.00 26.26 187 LEU B C 1
ATOM 3075 O O . LEU B 1 157 ? 24.264 0.470 -81.577 1.00 25.48 187 LEU B O 1
ATOM 3080 N N . GLU B 1 158 ? 24.626 0.898 -79.396 1.00 26.88 188 GLU B N 1
ATOM 3081 C CA . GLU B 1 158 ? 26.070 0.971 -79.549 1.00 29.79 188 GLU B CA 1
ATOM 3082 C C . GLU B 1 158 ? 26.614 -0.311 -79.018 1.00 28.48 188 GLU B C 1
ATOM 3083 O O . GLU B 1 158 ? 26.638 -0.579 -77.815 1.00 26.43 188 GLU B O 1
ATOM 3089 N N . ASN B 1 159 ? 27.030 -1.127 -79.963 1.00 29.22 189 ASN B N 1
ATOM 3090 C CA . ASN B 1 159 ? 27.365 -2.512 -79.675 1.00 28.74 189 ASN B CA 1
ATOM 3091 C C . ASN B 1 159 ? 28.536 -2.623 -78.730 1.00 26.70 189 ASN B C 1
ATOM 3092 O O . ASN B 1 159 ? 29.540 -1.979 -78.907 1.00 27.76 189 ASN B O 1
ATOM 3097 N N . ASP B 1 160 ? 28.364 -3.432 -77.697 1.00 26.05 190 ASP B N 1
ATOM 3098 C CA . ASP B 1 160 ? 29.356 -3.656 -76.629 1.00 28.00 190 ASP B CA 1
ATOM 3099 C C . ASP B 1 160 ? 29.843 -2.399 -75.900 1.00 27.48 190 ASP B C 1
ATOM 3100 O O . ASP B 1 160 ? 30.939 -2.400 -75.352 1.00 25.36 190 ASP B O 1
ATOM 3105 N N . GLU B 1 161 ? 29.026 -1.346 -75.862 1.00 24.71 191 GLU B N 1
ATOM 3106 C CA . GLU B 1 161 ? 29.362 -0.130 -75.112 1.00 25.54 191 GLU B CA 1
ATOM 3107 C C . GLU B 1 161 ? 28.438 -0.015 -73.888 1.00 25.52 191 GLU B C 1
ATOM 3108 O O . GLU B 1 161 ? 27.297 -0.447 -73.938 1.00 23.16 191 GLU B O 1
ATOM 3114 N N . VAL B 1 162 ? 28.931 0.587 -72.817 1.00 23.18 192 VAL B N 1
ATOM 3115 C CA . VAL B 1 162 ? 28.153 0.768 -71.590 1.00 23.35 192 VAL B CA 1
ATOM 3116 C C . VAL B 1 162 ? 27.089 1.834 -71.775 1.00 21.59 192 VAL B C 1
ATOM 3117 O O . VAL B 1 162 ? 27.389 2.935 -72.183 1.00 23.53 192 VAL B O 1
ATOM 3121 N N . ALA B 1 163 ? 25.850 1.475 -71.501 1.00 20.15 193 ALA B N 1
ATOM 3122 C CA . ALA B 1 163 ? 24.722 2.400 -71.453 1.00 19.90 193 ALA B CA 1
ATOM 3123 C C . ALA B 1 163 ? 24.383 2.742 -70.007 1.00 21.41 193 ALA B C 1
ATOM 3124 O O . ALA B 1 163 ? 24.236 1.849 -69.184 1.00 20.70 193 ALA B O 1
ATOM 3126 N N . ASN B 1 164 ? 24.196 4.027 -69.722 1.00 18.97 194 ASN B N 1
ATOM 3127 C CA . ASN B 1 164 ? 23.783 4.490 -68.388 1.00 18.84 194 ASN B CA 1
ATOM 3128 C C . ASN B 1 164 ? 22.335 4.936 -68.471 1.00 19.00 194 ASN B C 1
ATOM 3129 O O . ASN B 1 164 ? 22.019 5.882 -69.201 1.00 20.34 194 ASN B O 1
ATOM 3134 N N . VAL B 1 165 ? 21.461 4.237 -67.752 1.00 20.25 195 VAL B N 1
ATOM 3135 C CA . VAL B 1 165 ? 20.020 4.459 -67.786 1.00 19.93 195 VAL B CA 1
ATOM 3136 C C . VAL B 1 165 ? 19.581 5.068 -66.461 1.00 20.95 195 VAL B C 1
ATOM 3137 O O . VAL B 1 165 ? 20.089 4.683 -65.392 1.00 18.63 195 VAL B O 1
ATOM 3141 N N . VAL B 1 166 ? 18.621 6.004 -66.540 1.00 18.38 196 VAL B N 1
ATOM 3142 C CA . VAL B 1 166 ? 17.936 6.545 -65.378 1.00 19.43 196 VAL B CA 1
ATOM 3143 C C . VAL B 1 166 ? 16.431 6.498 -65.682 1.00 19.57 196 VAL B C 1
ATOM 3144 O O . VAL B 1 166 ? 15.972 6.990 -66.717 1.00 20.98 196 VAL B O 1
ATOM 3148 N N . ILE B 1 167 ? 15.688 5.872 -64.798 1.00 18.87 197 ILE B N 1
ATOM 3149 C CA . ILE B 1 167 ? 14.237 5.773 -64.905 1.00 19.08 197 ILE B CA 1
ATOM 3150 C C . ILE B 1 167 ? 13.659 6.373 -63.637 1.00 19.90 197 ILE B C 1
ATOM 3151 O O . ILE B 1 167 ? 14.045 5.997 -62.515 1.00 20.52 197 ILE B O 1
ATOM 3156 N N . SER B 1 168 ? 12.712 7.292 -63.796 1.00 21.15 198 SER B N 1
ATOM 3157 C CA . SER B 1 168 ? 12.124 7.963 -62.650 1.00 21.95 198 SER B CA 1
ATOM 3158 C C . SER B 1 168 ? 10.620 8.090 -62.767 1.00 23.14 198 SER B C 1
ATOM 3159 O O . SER B 1 168 ? 10.095 8.149 -63.874 1.00 22.49 198 SER B O 1
ATOM 3162 N N . TYR B 1 169 ? 9.947 8.042 -61.619 1.00 22.18 199 TYR B N 1
ATOM 3163 C CA . TYR B 1 169 ? 8.517 8.232 -61.549 1.00 21.15 199 TYR B CA 1
ATOM 3164 C C . TYR B 1 169 ? 8.204 9.364 -60.607 1.00 21.92 199 TYR B C 1
ATOM 3165 O O . TYR B 1 169 ? 8.635 9.359 -59.446 1.00 21.45 199 TYR B O 1
ATOM 3174 N N . GLN B 1 170 ? 7.453 10.348 -61.110 1.00 22.00 200 GLN B N 1
ATOM 3175 C CA . GLN B 1 170 ? 7.030 11.506 -60.333 1.00 24.38 200 GLN B CA 1
ATOM 3176 C C . GLN B 1 170 ? 5.525 11.343 -60.131 1.00 24.52 200 GLN B C 1
ATOM 3177 O O . GLN B 1 170 ? 4.741 11.522 -61.063 1.00 25.96 200 GLN B O 1
ATOM 3183 N N . ALA B 1 171 ? 5.138 10.948 -58.923 1.00 24.60 201 ALA B N 1
ATOM 3184 C CA . ALA B 1 171 ? 3.725 10.644 -58.617 1.00 26.67 201 ALA B CA 1
ATOM 3185 C C . ALA B 1 171 ? 2.817 11.866 -58.816 1.00 26.64 201 ALA B C 1
ATOM 3186 O O . ALA B 1 171 ? 1.708 11.703 -59.310 1.00 27.54 201 ALA B O 1
ATOM 3188 N N . SER B 1 172 ? 3.304 13.068 -58.503 1.00 27.74 202 SER B N 1
ATOM 3189 C CA . SER B 1 172 ? 2.457 14.275 -58.575 1.00 29.52 202 SER B CA 1
ATOM 3190 C C . SER B 1 172 ? 1.949 14.570 -59.996 1.00 31.17 202 SER B C 1
ATOM 3191 O O . SER B 1 172 ? 0.876 15.131 -60.166 1.00 31.16 202 SER B O 1
ATOM 3194 N N . THR B 1 173 ? 2.718 14.174 -61.011 1.00 28.45 203 THR B N 1
ATOM 3195 C CA . THR B 1 173 ? 2.361 14.362 -62.413 1.00 29.20 203 THR B CA 1
ATOM 3196 C C . THR B 1 173 ? 2.092 13.042 -63.139 1.00 29.34 203 THR B C 1
ATOM 3197 O O . THR B 1 173 ? 1.867 13.037 -64.350 1.00 25.10 203 THR B O 1
ATOM 3201 N N . LYS B 1 174 ? 2.154 11.927 -62.415 1.00 25.98 204 LYS B N 1
ATOM 3202 C CA . LYS B 1 174 ? 1.991 10.579 -62.975 1.00 27.78 204 LYS B CA 1
ATOM 3203 C C . LYS B 1 174 ? 2.891 10.315 -64.192 1.00 25.71 204 LYS B C 1
ATOM 3204 O O . LYS B 1 174 ? 2.507 9.620 -65.114 1.00 25.21 204 LYS B O 1
ATOM 3210 N N . THR B 1 175 ? 4.110 10.836 -64.136 1.00 22.75 205 THR B N 1
ATOM 3211 C CA . THR B 1 175 ? 5.043 10.821 -65.242 1.00 24.86 205 THR B CA 1
ATOM 3212 C C . THR B 1 175 ? 6.190 9.832 -65.004 1.00 24.02 205 THR B C 1
ATOM 3213 O O . THR B 1 175 ? 6.905 9.944 -64.009 1.00 24.20 205 THR B O 1
ATOM 3217 N N . LEU B 1 176 ? 6.363 8.902 -65.944 1.00 21.98 206 LEU B N 1
ATOM 3218 C CA . LEU B 1 176 ? 7.495 7.989 -65.993 1.00 20.61 206 LEU B CA 1
ATOM 3219 C C . LEU B 1 176 ? 8.449 8.491 -67.041 1.00 20.85 206 LEU B C 1
ATOM 3220 O O . LEU B 1 176 ? 8.056 8.671 -68.188 1.00 22.03 206 LEU B O 1
ATOM 3225 N N . THR B 1 177 ? 9.731 8.674 -66.680 1.00 21.61 207 THR B N 1
ATOM 3226 C CA . THR B 1 177 ? 10.762 9.144 -67.575 1.00 20.97 207 THR B CA 1
ATOM 3227 C C . THR B 1 177 ? 11.854 8.079 -67.674 1.00 20.80 207 THR B C 1
ATOM 3228 O O . THR B 1 177 ? 12.227 7.492 -66.651 1.00 20.19 207 THR B O 1
ATOM 3232 N N . ALA B 1 178 ? 12.357 7.858 -68.878 1.00 19.16 208 ALA B N 1
ATOM 3233 C CA . ALA B 1 178 ? 13.511 6.995 -69.092 1.00 19.44 208 ALA B CA 1
ATOM 3234 C C . ALA B 1 178 ? 14.521 7.709 -69.968 1.00 20.16 208 ALA B C 1
ATOM 3235 O O . ALA B 1 178 ? 14.167 8.247 -71.019 1.00 20.98 208 ALA B O 1
ATOM 3237 N N . SER B 1 179 ? 15.784 7.730 -69.530 1.00 20.92 209 SER B N 1
ATOM 3238 C CA . SER B 1 179 ? 16.864 8.232 -70.343 1.00 20.06 209 SER B CA 1
ATOM 3239 C C . SER B 1 179 ? 17.994 7.206 -70.443 1.00 21.72 209 SER B C 1
ATOM 3240 O O . SER B 1 179 ? 18.173 6.384 -69.537 1.00 21.45 209 SER B O 1
ATOM 3243 N N . LEU B 1 180 ? 18.706 7.247 -71.548 1.00 20.43 210 LEU B N 1
ATOM 3244 C CA . LEU B 1 180 ? 19.864 6.415 -71.776 1.00 19.98 210 LEU B CA 1
ATOM 3245 C C . LEU B 1 180 ? 20.985 7.285 -72.328 1.00 21.78 210 LEU B C 1
ATOM 3246 O O . LEU B 1 180 ? 20.754 8.056 -73.266 1.00 22.60 210 LEU B O 1
ATOM 3251 N N . VAL B 1 181 ? 22.192 7.130 -71.780 1.00 20.77 211 VAL B N 1
ATOM 3252 C CA . VAL B 1 181 ? 23.373 7.828 -72.259 1.00 21.79 211 VAL B CA 1
ATOM 3253 C C . VAL B 1 181 ? 24.478 6.824 -72.544 1.00 21.91 211 VAL B C 1
ATOM 3254 O O . VAL B 1 181 ? 24.705 5.927 -71.736 1.00 20.10 211 VAL B O 1
ATOM 3258 N N . TYR B 1 182 ? 25.163 6.999 -73.663 1.00 21.19 212 TYR B N 1
ATOM 3259 C CA . TYR B 1 182 ? 26.425 6.297 -73.955 1.00 22.52 212 TYR B CA 1
ATOM 3260 C C . TYR B 1 182 ? 27.565 7.295 -73.810 1.00 22.80 212 TYR B C 1
ATOM 3261 O O . TYR B 1 182 ? 27.796 8.098 -74.713 1.00 23.92 212 TYR B O 1
ATOM 3270 N N . PRO B 1 183 ? 28.294 7.229 -72.712 1.00 24.61 213 PRO B N 1
ATOM 3271 C CA . PRO B 1 183 ? 29.414 8.162 -72.557 1.00 27.52 213 PRO B CA 1
ATOM 3272 C C . PRO B 1 183 ? 30.499 8.007 -73.595 1.00 27.94 213 PRO B C 1
ATOM 3273 O O . PRO B 1 183 ? 31.132 8.980 -73.969 1.00 26.42 213 PRO B O 1
ATOM 3277 N N . SER B 1 184 ? 30.688 6.782 -74.089 1.00 27.59 214 SER B N 1
ATOM 3278 C CA . SER B 1 184 ? 31.724 6.491 -75.100 1.00 31.10 214 SER B CA 1
ATOM 3279 C C . SER B 1 184 ? 31.535 7.309 -76.390 1.00 32.70 214 SER B C 1
ATOM 3280 O O . SER B 1 184 ? 32.500 7.812 -76.949 1.00 33.02 214 SER B O 1
ATOM 3283 N N . SER B 1 185 ? 30.293 7.473 -76.853 1.00 29.15 215 SER B N 1
ATOM 3284 C CA . SER B 1 185 ? 30.018 8.263 -78.065 1.00 29.53 215 SER B CA 1
ATOM 3285 C C . SER B 1 185 ? 29.343 9.631 -77.836 1.00 29.63 215 SER B C 1
ATOM 3286 O O . SER B 1 185 ? 29.020 10.338 -78.807 1.00 28.82 215 SER B O 1
ATOM 3289 N N . SER B 1 186 ? 29.059 9.985 -76.588 1.00 28.52 216 SER B N 1
ATOM 3290 C CA . SER B 1 186 ? 28.292 11.199 -76.271 1.00 28.85 216 SER B CA 1
ATOM 3291 C C . SER B 1 186 ? 26.919 11.257 -76.942 1.00 27.01 216 SER B C 1
ATOM 3292 O O . SER B 1 186 ? 26.480 12.281 -77.397 1.00 29.13 216 SER B O 1
ATOM 3295 N N . THR B 1 187 ? 26.244 10.120 -76.964 1.00 27.98 217 THR B N 1
ATOM 3296 C CA . THR B 1 187 ? 24.925 9.997 -77.536 1.00 27.46 217 THR B CA 1
ATOM 3297 C C . THR B 1 187 ? 23.932 9.773 -76.409 1.00 23.74 217 THR B C 1
ATOM 3298 O O . THR B 1 187 ? 24.268 9.142 -75.416 1.00 21.44 217 THR B O 1
ATOM 3302 N N . SER B 1 188 ? 22.740 10.328 -76.529 1.00 22.36 218 SER B N 1
ATOM 3303 C CA . SER B 1 188 ? 21.746 10.204 -75.471 1.00 23.75 218 SER B CA 1
ATOM 3304 C C . SER B 1 188 ? 20.304 10.253 -75.978 1.00 23.73 218 SER B C 1
ATOM 3305 O O . SER B 1 188 ? 20.029 10.762 -77.063 1.00 22.81 218 SER B O 1
ATOM 3308 N N . TYR B 1 189 ? 19.413 9.672 -75.193 1.00 21.01 219 TYR B N 1
ATOM 3309 C CA . TYR B 1 189 ? 18.003 9.472 -75.540 1.00 21.44 219 TYR B CA 1
ATOM 3310 C C . TYR B 1 189 ? 17.138 9.664 -74.331 1.00 22.14 219 TYR B C 1
ATOM 3311 O O . TYR B 1 189 ? 17.566 9.352 -73.216 1.00 19.97 219 TYR B O 1
ATOM 3320 N N . ILE B 1 190 ? 15.900 10.128 -74.537 1.00 21.26 220 ILE B N 1
ATOM 3321 C CA . ILE B 1 190 ? 14.992 10.303 -73.439 1.00 21.44 220 ILE B CA 1
ATOM 3322 C C . ILE B 1 190 ? 13.555 10.259 -73.928 1.00 22.85 220 ILE B C 1
ATOM 3323 O O . ILE B 1 190 ? 13.263 10.720 -75.039 1.00 22.17 220 ILE B O 1
ATOM 3328 N N . LEU B 1 191 ? 12.673 9.717 -73.105 1.00 22.72 221 LEU B N 1
ATOM 3329 C CA . LEU B 1 191 ? 11.232 9.838 -73.335 1.00 24.34 221 LEU B CA 1
ATOM 3330 C C . LEU B 1 191 ? 10.489 9.795 -72.043 1.00 22.22 221 LEU B C 1
ATOM 3331 O O . LEU B 1 191 ? 11.001 9.320 -71.016 1.00 22.83 221 LEU B O 1
ATOM 3336 N N . ASN B 1 192 ? 9.271 10.313 -72.078 1.00 20.98 222 ASN B N 1
ATOM 3337 C CA . ASN B 1 192 ? 8.430 10.198 -70.921 1.00 23.81 222 ASN B CA 1
ATOM 3338 C C . ASN B 1 192 ? 6.961 10.145 -71.290 1.00 25.72 222 ASN B C 1
ATOM 3339 O O . ASN B 1 192 ? 6.560 10.552 -72.383 1.00 24.12 222 ASN B O 1
ATOM 3344 N N . ASP B 1 193 ? 6.177 9.610 -70.375 1.00 24.46 223 ASP B N 1
ATOM 3345 C CA . ASP B 1 193 ? 4.745 9.478 -70.603 1.00 24.14 223 ASP B CA 1
ATOM 3346 C C . ASP B 1 193 ? 3.994 9.373 -69.292 1.00 27.34 223 ASP B C 1
ATOM 3347 O O . ASP B 1 193 ? 4.576 9.052 -68.238 1.00 24.22 223 ASP B O 1
ATOM 3352 N N . VAL B 1 194 ? 2.690 9.628 -69.368 1.00 26.06 224 VAL B N 1
ATOM 3353 C CA . VAL B 1 194 ? 1.794 9.515 -68.247 1.00 26.48 224 VAL B CA 1
ATOM 3354 C C . VAL B 1 194 ? 1.475 8.034 -68.047 1.00 26.10 224 VAL B C 1
ATOM 3355 O O . VAL B 1 194 ? 1.037 7.368 -68.969 1.00 26.56 224 VAL B O 1
ATOM 3359 N N . VAL B 1 195 ? 1.769 7.534 -66.849 1.00 25.15 225 VAL B N 1
ATOM 3360 C CA . VAL B 1 195 ? 1.491 6.161 -66.466 1.00 27.92 225 VAL B CA 1
ATOM 3361 C C . VAL B 1 195 ? 1.015 6.241 -65.025 1.00 28.61 225 VAL B C 1
ATOM 3362 O O . VAL B 1 195 ? 1.741 6.702 -64.156 1.00 31.14 225 VAL B O 1
ATOM 3366 N N . ASP B 1 196 ? -0.211 5.828 -64.770 1.00 29.90 226 ASP B N 1
ATOM 3367 C CA . ASP B 1 196 ? -0.784 5.985 -63.434 1.00 32.39 226 ASP B CA 1
ATOM 3368 C C . ASP B 1 196 ? -0.556 4.698 -62.660 1.00 29.36 226 ASP B C 1
ATOM 3369 O O . ASP B 1 196 ? -1.329 3.741 -62.776 1.00 30.41 226 ASP B O 1
ATOM 3374 N N . LEU B 1 197 ? 0.510 4.674 -61.858 1.00 30.46 227 LEU B N 1
ATOM 3375 C CA . LEU B 1 197 ? 0.899 3.447 -61.165 1.00 30.91 227 LEU B CA 1
ATOM 3376 C C . LEU B 1 197 ? -0.181 2.924 -60.235 1.00 29.51 227 LEU B C 1
ATOM 3377 O O . LEU B 1 197 ? -0.386 1.714 -60.147 1.00 28.70 227 LEU B O 1
ATOM 3382 N N . LYS B 1 198 ? -0.874 3.824 -59.546 1.00 31.25 228 LYS B N 1
ATOM 3383 C CA . LYS B 1 198 ? -1.957 3.428 -58.656 1.00 34.54 228 LYS B CA 1
ATOM 3384 C C . LYS B 1 198 ? -3.065 2.645 -59.379 1.00 34.34 228 LYS B C 1
ATOM 3385 O O . LYS B 1 198 ? -3.641 1.737 -58.805 1.00 33.63 228 LYS B O 1
ATOM 3391 N N . GLN B 1 199 ? -3.343 2.982 -60.638 1.00 35.85 229 GLN B N 1
ATOM 3392 C CA . GLN B 1 199 ? -4.364 2.271 -61.425 1.00 36.54 229 GLN B CA 1
ATOM 3393 C C . GLN B 1 199 ? -3.855 1.013 -62.071 1.00 33.95 229 GLN B C 1
ATOM 3394 O O . GLN B 1 199 ? -4.636 0.150 -62.400 1.00 34.61 229 GLN B O 1
ATOM 3400 N N . ILE B 1 200 ? -2.549 0.902 -62.291 1.00 30.73 230 ILE B N 1
ATOM 3401 C CA . ILE B 1 200 ? -1.985 -0.213 -63.052 1.00 29.31 230 ILE B CA 1
ATOM 3402 C C . ILE B 1 200 ? -1.462 -1.351 -62.175 1.00 28.01 230 ILE B C 1
ATOM 3403 O O . ILE B 1 200 ? -1.613 -2.540 -62.512 1.00 27.20 230 ILE B O 1
ATOM 3408 N N . LEU B 1 201 ? -0.765 -0.985 -61.101 1.00 28.97 231 LEU B N 1
ATOM 3409 C CA . LEU B 1 201 ? 0.010 -1.936 -60.299 1.00 28.46 231 LEU B CA 1
ATOM 3410 C C . LEU B 1 201 ? -0.623 -2.177 -58.938 1.00 26.20 231 LEU B C 1
ATOM 3411 O O . LEU B 1 201 ? -1.338 -1.322 -58.419 1.00 25.69 231 LEU B O 1
ATOM 3416 N N . PRO B 1 202 ? -0.319 -3.334 -58.335 1.00 25.60 232 PRO B N 1
ATOM 3417 C CA . PRO B 1 202 ? -0.723 -3.544 -56.944 1.00 26.68 232 PRO B CA 1
ATOM 3418 C C . PRO B 1 202 ? 0.089 -2.649 -56.006 1.00 25.62 232 PRO B C 1
ATOM 3419 O O . PRO B 1 202 ? 1.081 -2.039 -56.420 1.00 24.47 232 PRO B O 1
ATOM 3423 N N . GLU B 1 203 ? -0.375 -2.540 -54.769 1.00 26.31 233 GLU B N 1
ATOM 3424 C CA . GLU B 1 203 ? 0.293 -1.695 -53.762 1.00 27.85 233 GLU B CA 1
ATOM 3425 C C . GLU B 1 203 ? 1.768 -2.021 -53.538 1.00 26.52 233 GLU B C 1
ATOM 3426 O O . GLU B 1 203 ? 2.570 -1.123 -53.319 1.00 24.60 233 GLU B O 1
ATOM 3432 N N . TYR B 1 204 ? 2.084 -3.312 -53.551 1.00 26.58 234 TYR B N 1
ATOM 3433 C CA . TYR B 1 204 ? 3.468 -3.784 -53.501 1.00 25.68 234 TYR B CA 1
ATOM 3434 C C . TYR B 1 204 ? 3.815 -4.496 -54.783 1.00 24.91 234 TYR B C 1
ATOM 3435 O O . TYR B 1 204 ? 3.013 -5.270 -55.316 1.00 25.64 234 TYR B O 1
ATOM 3444 N N . VAL B 1 205 ? 5.036 -4.262 -55.252 1.00 23.65 235 VAL B N 1
ATOM 3445 C CA . VAL B 1 205 ? 5.564 -4.892 -56.460 1.00 24.38 235 VAL B CA 1
ATOM 3446 C C . VAL B 1 205 ? 6.975 -5.391 -56.217 1.00 24.81 235 VAL B C 1
ATOM 3447 O O . VAL B 1 205 ? 7.637 -4.975 -55.256 1.00 26.55 235 VAL B O 1
ATOM 3451 N N . ARG B 1 206 ? 7.463 -6.235 -57.112 1.00 23.88 236 ARG B N 1
ATOM 3452 C CA . ARG B 1 206 ? 8.908 -6.409 -57.243 1.00 25.05 236 ARG B CA 1
ATOM 3453 C C . ARG B 1 206 ? 9.412 -5.678 -58.456 1.00 24.25 236 ARG B C 1
ATOM 3454 O O . ARG B 1 206 ? 8.690 -5.526 -59.455 1.00 23.70 236 ARG B O 1
ATOM 3462 N N . VAL B 1 207 ? 10.656 -5.230 -58.359 1.00 22.32 237 VAL B N 1
ATOM 3463 C CA . VAL B 1 207 ? 11.290 -4.490 -59.438 1.00 22.40 237 VAL B CA 1
ATOM 3464 C C . VAL B 1 207 ? 12.578 -5.195 -59.858 1.00 22.11 237 VAL B C 1
ATOM 3465 O O . VAL B 1 207 ? 13.235 -5.826 -59.037 1.00 22.54 237 VAL B O 1
ATOM 3469 N N . GLY B 1 208 ? 12.924 -5.060 -61.135 1.00 21.49 238 GLY B N 1
ATOM 3470 C CA . GLY B 1 208 ? 14.147 -5.609 -61.666 1.00 20.14 238 GLY B CA 1
ATOM 3471 C C . GLY B 1 208 ? 14.278 -5.641 -63.165 1.00 19.85 238 GLY B C 1
ATOM 3472 O O . GLY B 1 208 ? 13.709 -4.811 -63.860 1.00 20.73 238 GLY B O 1
ATOM 3473 N N . PHE B 1 209 ? 15.061 -6.597 -63.647 1.00 18.97 239 PHE B N 1
ATOM 3474 C CA . PHE B 1 209 ? 15.470 -6.696 -65.023 1.00 19.95 239 PHE B CA 1
ATOM 3475 C C . PHE B 1 209 ? 15.034 -8.012 -65.631 1.00 19.94 239 PHE B C 1
ATOM 3476 O O . PHE B 1 209 ? 14.928 -9.028 -64.942 1.00 20.83 239 PHE B O 1
ATOM 3484 N N . THR B 1 210 ? 14.824 -7.967 -66.936 1.00 20.65 240 THR B N 1
ATOM 3485 C CA . THR B 1 210 ? 14.628 -9.166 -67.755 1.00 22.75 240 THR B CA 1
ATOM 3486 C C . THR B 1 210 ? 15.300 -8.981 -69.086 1.00 23.44 240 THR B C 1
ATOM 3487 O O . THR B 1 210 ? 15.467 -7.851 -69.565 1.00 22.16 240 THR B O 1
ATOM 3491 N N . ALA B 1 211 ? 15.743 -10.084 -69.679 1.00 23.74 241 ALA B N 1
ATOM 3492 C CA . ALA B 1 211 ? 16.334 -10.020 -71.003 1.00 23.19 241 ALA B CA 1
ATOM 3493 C C . ALA B 1 211 ? 16.231 -11.360 -71.696 1.00 23.79 241 ALA B C 1
ATOM 3494 O O . ALA B 1 211 ? 16.154 -12.393 -71.034 1.00 24.77 241 ALA B O 1
ATOM 3496 N N . ALA B 1 212 ? 16.236 -11.330 -73.020 1.00 23.79 242 ALA B N 1
ATOM 3497 C CA . ALA B 1 212 ? 16.083 -12.545 -73.832 1.00 24.92 242 ALA B CA 1
ATOM 3498 C C . ALA B 1 212 ? 16.908 -12.436 -75.104 1.00 25.46 242 ALA B C 1
ATOM 3499 O O . ALA B 1 212 ? 16.962 -11.362 -75.732 1.00 25.10 242 ALA B O 1
ATOM 3501 N N . SER B 1 213 ? 17.585 -13.525 -75.473 1.00 23.58 243 SER B N 1
ATOM 3502 C CA . SER B 1 213 ? 18.240 -13.607 -76.766 1.00 25.80 243 SER B CA 1
ATOM 3503 C C . SER B 1 213 ? 17.266 -14.131 -77.807 1.00 26.60 243 SER B C 1
ATOM 3504 O O . SER B 1 213 ? 16.153 -14.577 -77.471 1.00 27.04 243 SER B O 1
ATOM 3507 N N . GLY B 1 214 ? 17.669 -14.047 -79.088 1.00 27.03 244 GLY B N 1
ATOM 3508 C CA . GLY B 1 214 ? 16.755 -14.397 -80.170 1.00 26.89 244 GLY B CA 1
ATOM 3509 C C . GLY B 1 214 ? 16.425 -15.870 -80.242 1.00 25.33 244 GLY B C 1
ATOM 3510 O O . GLY B 1 214 ? 17.156 -16.710 -79.707 1.00 24.26 244 GLY B O 1
ATOM 3511 N N . LEU B 1 215 ? 15.311 -16.162 -80.895 1.00 26.43 245 LEU B N 1
ATOM 3512 C CA . LEU B 1 215 ? 14.809 -17.540 -81.020 1.00 27.88 245 LEU B CA 1
ATOM 3513 C C . LEU B 1 215 ? 15.311 -18.255 -82.284 1.00 30.82 245 LEU B C 1
ATOM 3514 O O . LEU B 1 215 ? 14.831 -19.350 -82.578 1.00 34.26 245 LEU B O 1
ATOM 3519 N N . SER B 1 216 ? 16.271 -17.667 -82.996 1.00 27.62 246 SER B N 1
ATOM 3520 C CA . SER B 1 216 ? 17.046 -18.384 -84.027 1.00 29.45 246 SER B CA 1
ATOM 3521 C C . SER B 1 216 ? 18.510 -18.255 -83.709 1.00 31.33 246 SER B C 1
ATOM 3522 O O . SER B 1 216 ? 18.944 -17.278 -83.108 1.00 30.65 246 SER B O 1
ATOM 3525 N N . LYS B 1 217 ? 19.298 -19.238 -84.125 1.00 29.46 247 LYS B N 1
ATOM 3526 C CA . LYS B 1 217 ? 20.696 -19.344 -83.687 1.00 32.24 247 LYS B CA 1
ATOM 3527 C C . LYS B 1 217 ? 21.592 -18.216 -84.174 1.00 30.56 247 LYS B C 1
ATOM 3528 O O . LYS B 1 217 ? 22.623 -17.988 -83.522 1.00 31.88 247 LYS B O 1
ATOM 3534 N N . ASP B 1 218 ? 21.233 -17.510 -85.246 1.00 30.38 248 ASP B N 1
ATOM 3535 C CA . ASP B 1 218 ? 22.042 -16.388 -85.697 1.00 32.00 248 ASP B CA 1
ATOM 3536 C C . ASP B 1 218 ? 21.608 -15.005 -85.126 1.00 31.45 248 ASP B C 1
ATOM 3537 O O . ASP B 1 218 ? 22.262 -13.992 -85.401 1.00 29.47 248 ASP B O 1
ATOM 3542 N N . HIS B 1 219 ? 20.518 -14.967 -84.360 1.00 27.22 249 HIS B N 1
ATOM 3543 C CA . HIS B 1 219 ? 20.035 -13.720 -83.765 1.00 28.16 249 HIS B CA 1
ATOM 3544 C C . HIS B 1 219 ? 20.320 -13.701 -82.252 1.00 26.14 249 HIS B C 1
ATOM 3545 O O . HIS B 1 219 ? 19.431 -13.898 -81.444 1.00 28.35 249 HIS B O 1
ATOM 3552 N N . VAL B 1 220 ? 21.571 -13.463 -81.902 1.00 26.23 250 VAL B N 1
ATOM 3553 C CA . VAL B 1 220 ? 22.014 -13.563 -80.515 1.00 27.48 250 VAL B CA 1
ATOM 3554 C C . VAL B 1 220 ? 22.733 -12.287 -80.043 1.00 26.39 250 VAL B C 1
ATOM 3555 O O . VAL B 1 220 ? 23.299 -11.589 -80.835 1.00 25.98 250 VAL B O 1
ATOM 3559 N N . GLU B 1 221 ? 22.690 -12.069 -78.739 1.00 25.81 251 GLU B N 1
ATOM 3560 C CA . GLU B 1 221 ? 23.433 -11.006 -78.088 1.00 24.52 251 GLU B CA 1
ATOM 3561 C C . GLU B 1 221 ? 23.465 -11.282 -76.581 1.00 24.32 251 GLU B C 1
ATOM 3562 O O . GLU B 1 221 ? 22.619 -11.996 -76.067 1.00 23.77 251 GLU B O 1
ATOM 3568 N N . THR B 1 222 ? 24.443 -10.710 -75.892 1.00 22.58 252 THR B N 1
ATOM 3569 C CA . THR B 1 222 ? 24.506 -10.717 -74.433 1.00 24.86 252 THR B CA 1
ATOM 3570 C C . THR B 1 222 ? 23.645 -9.563 -73.877 1.00 26.75 252 THR B C 1
ATOM 3571 O O . THR B 1 222 ? 23.353 -8.579 -74.575 1.00 26.17 252 THR B O 1
ATOM 3575 N N . HIS B 1 223 ? 23.236 -9.713 -72.621 1.00 26.23 253 HIS B N 1
ATOM 3576 C CA . HIS B 1 223 ? 22.524 -8.669 -71.878 1.00 25.05 253 HIS B CA 1
ATOM 3577 C C . HIS B 1 223 ? 23.028 -8.662 -70.440 1.00 23.50 253 HIS B C 1
ATOM 3578 O O . HIS B 1 223 ? 22.556 -9.434 -69.618 1.00 26.09 253 HIS B O 1
ATOM 3585 N N . ASP B 1 224 ? 24.014 -7.812 -70.164 1.00 22.51 254 ASP B N 1
ATOM 3586 C CA . ASP B 1 224 ? 24.669 -7.758 -68.880 1.00 22.12 254 ASP B CA 1
ATOM 3587 C C . ASP B 1 224 ? 24.363 -6.452 -68.153 1.00 21.95 254 ASP B C 1
ATOM 3588 O O . ASP B 1 224 ? 24.480 -5.396 -68.742 1.00 21.86 254 ASP B O 1
ATOM 3593 N N . VAL B 1 225 ? 24.002 -6.553 -66.877 1.00 22.70 255 VAL B N 1
ATOM 3594 C CA . VAL B 1 225 ? 23.807 -5.376 -66.013 1.00 22.75 255 VAL B CA 1
ATOM 3595 C C . VAL B 1 225 ? 25.012 -5.259 -65.086 1.00 22.34 255 VAL B C 1
ATOM 3596 O O . VAL B 1 225 ? 25.385 -6.230 -64.409 1.00 23.40 255 VAL B O 1
ATOM 3600 N N . LEU B 1 226 ? 25.626 -4.089 -65.098 1.00 20.95 256 LEU B N 1
ATOM 3601 C CA . LEU B 1 226 ? 26.878 -3.844 -64.404 1.00 23.06 256 LEU B CA 1
ATOM 3602 C C . LEU B 1 226 ? 26.730 -3.247 -63.008 1.00 21.94 256 LEU B C 1
ATOM 3603 O O . LEU B 1 226 ? 27.571 -3.443 -62.161 1.00 20.91 256 LEU B O 1
ATOM 3608 N N . ALA B 1 227 ? 25.664 -2.487 -62.798 1.00 20.08 257 ALA B N 1
ATOM 3609 C CA . ALA B 1 227 ? 25.472 -1.721 -61.581 1.00 20.65 257 ALA B CA 1
ATOM 3610 C C . ALA B 1 227 ? 24.009 -1.290 -61.538 1.00 20.18 257 ALA B C 1
ATOM 3611 O O . ALA B 1 227 ? 23.393 -1.154 -62.586 1.00 20.74 257 ALA B O 1
ATOM 3613 N N . TRP B 1 228 ? 23.493 -1.063 -60.344 1.00 19.79 258 TRP B N 1
ATOM 3614 C CA . TRP B 1 228 ? 22.095 -0.720 -60.146 1.00 20.24 258 TRP B CA 1
ATOM 3615 C C . TRP B 1 228 ? 21.894 0.033 -58.835 1.00 21.80 258 TRP B C 1
ATOM 3616 O O . TRP B 1 228 ? 22.327 -0.440 -57.795 1.00 20.59 258 TRP B O 1
ATOM 3627 N N . THR B 1 229 ? 21.216 1.186 -58.878 1.00 21.68 259 THR B N 1
ATOM 3628 C CA . THR B 1 229 ? 20.754 1.877 -57.675 1.00 22.11 259 THR B CA 1
ATOM 3629 C C . THR B 1 229 ? 19.258 2.078 -57.788 1.00 23.90 259 THR B C 1
ATOM 3630 O O . THR B 1 229 ? 18.737 2.284 -58.886 1.00 21.39 259 THR B O 1
ATOM 3634 N N . PHE B 1 230 ? 18.565 2.048 -56.645 1.00 22.74 260 PHE B N 1
ATOM 3635 C CA . PHE B 1 230 ? 17.126 2.294 -56.596 1.00 22.39 260 PHE B CA 1
ATOM 3636 C C . PHE B 1 230 ? 16.810 3.087 -55.348 1.00 23.42 260 PHE B C 1
ATOM 3637 O O . PHE B 1 230 ? 17.375 2.815 -54.290 1.00 23.53 260 PHE B O 1
ATOM 3645 N N . ASP B 1 231 ? 15.914 4.059 -55.460 1.00 22.68 261 ASP B N 1
ATOM 3646 C CA . ASP B 1 231 ? 15.425 4.835 -54.294 1.00 23.94 261 ASP B CA 1
ATOM 3647 C C . ASP B 1 231 ? 13.954 5.098 -54.495 1.00 25.58 261 ASP B C 1
ATOM 3648 O O . ASP B 1 231 ? 13.567 5.542 -55.575 1.00 23.49 261 ASP B O 1
ATOM 3653 N N . SER B 1 232 ? 13.139 4.831 -53.483 1.00 26.15 262 SER B N 1
ATOM 3654 C CA . SER B 1 232 ? 11.707 5.147 -53.542 1.00 26.90 262 SER B CA 1
ATOM 3655 C C . SER B 1 232 ? 11.307 5.844 -52.258 1.00 29.29 262 SER B C 1
ATOM 3656 O O . SER B 1 232 ? 11.907 5.609 -51.217 1.00 29.29 262 SER B O 1
ATOM 3659 N N . ASP B 1 233 ? 10.296 6.701 -52.340 1.00 29.57 263 ASP B N 1
ATOM 3660 C CA . ASP B 1 233 ? 9.774 7.395 -51.185 1.00 29.55 263 ASP B CA 1
ATOM 3661 C C . ASP B 1 233 ? 8.243 7.494 -51.287 1.00 30.12 263 ASP B C 1
ATOM 3662 O O . ASP B 1 233 ? 7.706 7.999 -52.259 1.00 25.78 263 ASP B O 1
ATOM 3667 N N . LEU B 1 234 ? 7.589 6.962 -50.262 1.00 27.87 264 LEU B N 1
ATOM 3668 C CA . LEU B 1 234 ? 6.135 6.985 -50.148 1.00 30.15 264 LEU B CA 1
ATOM 3669 C C . LEU B 1 234 ? 5.841 8.043 -49.079 1.00 29.65 264 LEU B C 1
ATOM 3670 O O . LEU B 1 234 ? 6.141 7.840 -47.894 1.00 30.45 264 LEU B O 1
ATOM 3675 N N . PRO B 1 235 ? 5.317 9.203 -49.482 1.00 29.78 265 PRO B N 1
ATOM 3676 C CA . PRO B 1 235 ? 5.103 10.279 -48.522 1.00 30.84 265 PRO B CA 1
ATOM 3677 C C . PRO B 1 235 ? 3.914 10.058 -47.566 1.00 33.10 265 PRO B C 1
ATOM 3678 O O . PRO B 1 235 ? 3.082 9.168 -47.774 1.00 29.42 265 PRO B O 1
ATOM 3682 N N . ASP B 1 236 ? 3.885 10.866 -46.513 1.00 36.23 266 ASP B N 1
ATOM 3683 C CA . ASP B 1 236 ? 2.726 10.978 -45.636 1.00 39.19 266 ASP B CA 1
ATOM 3684 C C . ASP B 1 236 ? 1.592 11.643 -46.404 1.00 41.24 266 ASP B C 1
ATOM 3685 O O . ASP B 1 236 ? 1.862 12.437 -47.308 1.00 34.72 266 ASP B O 1
ATOM 3690 N N . PRO B 1 237 ? 0.334 11.358 -46.030 1.00 47.02 267 PRO B N 1
ATOM 3691 C CA . PRO B 1 237 ? -0.785 12.091 -46.641 1.00 50.67 267 PRO B CA 1
ATOM 3692 C C . PRO B 1 237 ? -0.758 13.585 -46.336 1.00 52.18 267 PRO B C 1
ATOM 3693 O O . PRO B 1 237 ? -0.101 13.997 -45.380 1.00 52.70 267 PRO B O 1
ATOM 3697 N N . SER B 1 238 ? -1.443 14.371 -47.170 1.00 61.32 268 SER B N 1
ATOM 3698 C CA . SER B 1 238 ? -1.496 15.836 -47.027 1.00 71.13 268 SER B CA 1
ATOM 3699 C C . SER B 1 238 ? -2.471 16.340 -45.940 1.00 68.71 268 SER B C 1
ATOM 3700 O O . SER B 1 238 ? -3.439 15.678 -45.553 1.00 69.23 268 SER B O 1
ATOM 3703 N N . LYS C 1 1 ? 37.505 10.464 -48.527 1.00 27.54 31 LYS C N 1
ATOM 3704 C CA . LYS C 1 1 ? 36.187 10.619 -49.164 1.00 29.50 31 LYS C CA 1
ATOM 3705 C C . LYS C 1 1 ? 35.493 11.867 -48.626 1.00 28.20 31 LYS C C 1
ATOM 3706 O O . LYS C 1 1 ? 35.536 12.124 -47.430 1.00 27.73 31 LYS C O 1
ATOM 3712 N N . GLU C 1 2 ? 34.886 12.645 -49.518 1.00 25.77 32 GLU C N 1
ATOM 3713 C CA . GLU C 1 2 ? 34.111 13.825 -49.138 1.00 28.50 32 GLU C CA 1
ATOM 3714 C C . GLU C 1 2 ? 32.803 13.796 -49.891 1.00 29.82 32 GLU C C 1
ATOM 3715 O O . GLU C 1 2 ? 32.764 13.364 -51.046 1.00 30.13 32 GLU C O 1
ATOM 3721 N N . THR C 1 3 ? 31.723 14.200 -49.227 1.00 26.76 33 THR C N 1
ATOM 3722 C CA . THR C 1 3 ? 30.449 14.405 -49.910 1.00 26.61 33 THR C CA 1
ATOM 3723 C C . THR C 1 3 ? 29.832 15.717 -49.461 1.00 28.36 33 THR C C 1
ATOM 3724 O O . THR C 1 3 ? 30.115 16.209 -48.356 1.00 27.57 33 THR C O 1
ATOM 3728 N N . THR C 1 4 ? 29.030 16.309 -50.346 1.00 28.05 34 THR C N 1
ATOM 3729 C CA . THR C 1 4 ? 28.265 17.503 -50.064 1.00 28.19 34 THR C CA 1
ATOM 3730 C C . THR C 1 4 ? 26.885 17.285 -50.648 1.00 27.38 34 THR C C 1
ATOM 3731 O O . THR C 1 4 ? 26.747 16.806 -51.767 1.00 26.02 34 THR C O 1
ATOM 3735 N N . SER C 1 5 ? 25.867 17.695 -49.914 1.00 23.50 35 SER C N 1
ATOM 3736 C CA . SER C 1 5 ? 24.514 17.491 -50.358 1.00 24.44 35 SER C CA 1
ATOM 3737 C C . SER C 1 5 ? 23.621 18.610 -49.796 1.00 23.55 35 SER C C 1
ATOM 3738 O O . SER C 1 5 ? 23.880 19.123 -48.692 1.00 21.99 35 SER C O 1
ATOM 3741 N N . PHE C 1 6 ? 22.646 19.036 -50.600 1.00 22.62 36 PHE C N 1
ATOM 3742 C CA . PHE C 1 6 ? 21.599 19.925 -50.113 1.00 21.69 36 PHE C CA 1
ATOM 3743 C C . PHE C 1 6 ? 20.315 19.745 -50.915 1.00 22.30 36 PHE C C 1
ATOM 3744 O O . PHE C 1 6 ? 20.343 19.316 -52.086 1.00 21.11 36 PHE C O 1
ATOM 3752 N N . VAL C 1 7 ? 19.190 20.072 -50.260 1.00 21.47 37 VAL C N 1
ATOM 3753 C CA . VAL C 1 7 ? 17.861 20.023 -50.865 1.00 21.29 37 VAL C CA 1
ATOM 3754 C C . VAL C 1 7 ? 17.129 21.300 -50.478 1.00 21.21 37 VAL C C 1
ATOM 3755 O O . VAL C 1 7 ? 17.159 21.704 -49.296 1.00 22.13 37 VAL C O 1
ATOM 3759 N N . PHE C 1 8 ? 16.520 21.942 -51.475 1.00 21.33 38 PHE C N 1
ATOM 3760 C CA . PHE C 1 8 ? 15.494 22.965 -51.262 1.00 20.75 38 PHE C CA 1
ATOM 3761 C C . PHE C 1 8 ? 14.277 22.525 -52.056 1.00 21.06 38 PHE C C 1
ATOM 3762 O O . PHE C 1 8 ? 14.362 22.409 -53.279 1.00 21.78 38 PHE C O 1
ATOM 3770 N N . THR C 1 9 ? 13.149 22.242 -51.417 1.00 22.24 39 THR C N 1
ATOM 3771 C CA . THR C 1 9 ? 11.901 21.991 -52.183 1.00 24.61 39 THR C CA 1
ATOM 3772 C C . THR C 1 9 ? 11.142 23.306 -52.416 1.00 24.78 39 THR C C 1
ATOM 3773 O O . THR C 1 9 ? 10.197 23.336 -53.190 1.00 26.20 39 THR C O 1
ATOM 3777 N N . ARG C 1 10 ? 11.573 24.345 -51.722 1.00 25.25 40 ARG C N 1
ATOM 3778 C CA . ARG C 1 10 ? 11.204 25.742 -51.946 1.00 29.00 40 ARG C CA 1
ATOM 3779 C C . ARG C 1 10 ? 12.229 26.588 -51.217 1.00 27.00 40 ARG C C 1
ATOM 3780 O O . ARG C 1 10 ? 13.034 26.049 -50.463 1.00 26.94 40 ARG C O 1
ATOM 3788 N N . PHE C 1 11 ? 12.183 27.905 -51.371 1.00 23.75 41 PHE C N 1
ATOM 3789 C CA . PHE C 1 11 ? 13.202 28.784 -50.816 1.00 23.81 41 PHE C CA 1
ATOM 3790 C C . PHE C 1 11 ? 12.556 29.726 -49.816 1.00 27.41 41 PHE C C 1
ATOM 3791 O O . PHE C 1 11 ? 11.411 30.131 -50.005 1.00 27.84 41 PHE C O 1
ATOM 3799 N N . SER C 1 12 ? 13.275 30.012 -48.734 1.00 27.27 42 SER C N 1
ATOM 3800 C CA . SER C 1 12 ? 12.774 30.882 -47.670 1.00 31.68 42 SER C CA 1
ATOM 3801 C C . SER C 1 12 ? 13.207 32.335 -47.937 1.00 31.18 42 SER C C 1
ATOM 3802 O O . SER C 1 12 ? 14.158 32.572 -48.686 1.00 29.93 42 SER C O 1
ATOM 3805 N N . PRO C 1 13 ? 12.484 33.311 -47.359 1.00 34.28 43 PRO C N 1
ATOM 3806 C CA . PRO C 1 13 ? 12.677 34.702 -47.794 1.00 35.22 43 PRO C CA 1
ATOM 3807 C C . PRO C 1 13 ? 14.063 35.287 -47.631 1.00 36.89 43 PRO C C 1
ATOM 3808 O O . PRO C 1 13 ? 14.413 36.106 -48.448 1.00 43.33 43 PRO C O 1
ATOM 3812 N N . ASP C 1 14 ? 14.879 34.880 -46.670 1.00 34.68 44 ASP C N 1
ATOM 3813 C CA . ASP C 1 14 ? 16.228 35.465 -46.597 1.00 34.08 44 ASP C CA 1
ATOM 3814 C C . ASP C 1 14 ? 17.246 34.308 -46.538 1.00 30.12 44 ASP C C 1
ATOM 3815 O O . ASP C 1 14 ? 17.707 33.963 -45.451 1.00 29.65 44 ASP C O 1
ATOM 3820 N N . PRO C 1 15 ? 17.544 33.683 -47.695 1.00 27.48 45 PRO C N 1
ATOM 3821 C CA . PRO C 1 15 ? 18.288 32.400 -47.660 1.00 28.14 45 PRO C CA 1
ATOM 3822 C C . PRO C 1 15 ? 19.790 32.669 -47.469 1.00 26.80 45 PRO C C 1
ATOM 3823 O O . PRO C 1 15 ? 20.531 32.890 -48.441 1.00 25.70 45 PRO C O 1
ATOM 3827 N N . GLN C 1 16 ? 20.236 32.624 -46.216 1.00 26.18 46 GLN C N 1
ATOM 3828 C CA . GLN C 1 16 ? 21.601 32.983 -45.879 1.00 26.78 46 GLN C CA 1
ATOM 3829 C C . GLN C 1 16 ? 22.646 31.959 -46.324 1.00 26.29 46 GLN C C 1
ATOM 3830 O O . GLN C 1 16 ? 23.829 32.256 -46.290 1.00 24.94 46 GLN C O 1
ATOM 3836 N N . ASN C 1 17 ? 22.207 30.775 -46.735 1.00 23.49 47 ASN C N 1
ATOM 3837 C CA . ASN C 1 17 ? 23.115 29.796 -47.331 1.00 24.55 47 ASN C CA 1
ATOM 3838 C C . ASN C 1 17 ? 23.138 29.834 -48.875 1.00 23.04 47 ASN C C 1
ATOM 3839 O O . ASN C 1 17 ? 23.702 28.935 -49.506 1.00 22.56 47 ASN C O 1
ATOM 3844 N N . LEU C 1 18 ? 22.515 30.864 -49.454 1.00 21.98 48 LEU C N 1
ATOM 3845 C CA . LEU C 1 18 ? 22.659 31.198 -50.858 1.00 23.16 48 LEU C CA 1
ATOM 3846 C C . LEU C 1 18 ? 23.291 32.573 -50.966 1.00 24.68 48 LEU C C 1
ATOM 3847 O O . LEU C 1 18 ? 23.003 33.473 -50.177 1.00 27.87 48 LEU C O 1
ATOM 3852 N N . LEU C 1 19 ? 24.165 32.706 -51.945 1.00 25.86 49 LEU C N 1
ATOM 3853 C CA . LEU C 1 19 ? 24.769 33.983 -52.286 1.00 29.15 49 LEU C CA 1
ATOM 3854 C C . LEU C 1 19 ? 23.975 34.513 -53.483 1.00 26.70 49 LEU C C 1
ATOM 3855 O O . LEU C 1 19 ? 24.059 33.963 -54.601 1.00 25.70 49 LEU C O 1
ATOM 3860 N N . LEU C 1 20 ? 23.127 35.515 -53.226 1.00 25.99 50 LEU C N 1
ATOM 3861 C CA . LEU C 1 20 ? 22.311 36.119 -54.259 1.00 26.53 50 LEU C CA 1
ATOM 3862 C C . LEU C 1 20 ? 23.070 37.272 -54.881 1.00 28.02 50 LEU C C 1
ATOM 3863 O O . LEU C 1 20 ? 23.655 38.074 -54.166 1.00 26.43 50 LEU C O 1
ATOM 3868 N N . GLN C 1 21 ? 23.100 37.327 -56.205 1.00 26.14 51 GLN C N 1
ATOM 3869 C CA . GLN C 1 21 ? 23.868 38.347 -56.938 1.00 25.97 51 GLN C CA 1
ATOM 3870 C C . GLN C 1 21 ? 22.949 39.012 -57.944 1.00 24.95 51 GLN C C 1
ATOM 3871 O O . GLN C 1 21 ? 22.011 38.387 -58.451 1.00 23.76 51 GLN C O 1
ATOM 3877 N N . GLY C 1 22 ? 23.195 40.295 -58.205 1.00 25.70 52 GLY C N 1
ATOM 3878 C CA . GLY C 1 22 ? 22.357 41.071 -59.125 1.00 25.72 52 GLY C CA 1
ATOM 3879 C C . GLY C 1 22 ? 20.925 41.200 -58.619 1.00 24.82 52 GLY C C 1
ATOM 3880 O O . GLY C 1 22 ? 20.687 41.410 -57.434 1.00 27.03 52 GLY C O 1
ATOM 3881 N N . ASP C 1 23 ? 19.972 40.992 -59.502 1.00 26.61 53 ASP C N 1
ATOM 3882 C CA . ASP C 1 23 ? 18.558 41.267 -59.224 1.00 29.50 53 ASP C CA 1
ATOM 3883 C C . ASP C 1 23 ? 17.782 40.184 -58.487 1.00 28.92 53 ASP C C 1
ATOM 3884 O O . ASP C 1 23 ? 16.613 40.390 -58.174 1.00 26.94 53 ASP C O 1
ATOM 3889 N N . THR C 1 24 ? 18.414 39.051 -58.172 1.00 27.70 54 THR C N 1
ATOM 3890 C CA . THR C 1 24 ? 17.676 37.935 -57.613 1.00 26.21 54 THR C CA 1
ATOM 3891 C C . THR C 1 24 ? 16.954 38.256 -56.301 1.00 26.27 54 THR C C 1
ATOM 3892 O O . THR C 1 24 ? 17.553 38.833 -55.378 1.00 24.94 54 THR C O 1
ATOM 3896 N N . VAL C 1 25 ? 15.691 37.832 -56.203 1.00 24.38 55 VAL C N 1
ATOM 3897 C CA . VAL C 1 25 ? 14.959 37.848 -54.952 1.00 27.13 55 VAL C CA 1
ATOM 3898 C C . VAL C 1 25 ? 14.228 36.538 -54.743 1.00 25.24 55 VAL C C 1
ATOM 3899 O O . VAL C 1 25 ? 14.030 35.781 -55.697 1.00 25.50 55 VAL C O 1
ATOM 3903 N N . VAL C 1 26 ? 13.797 36.305 -53.517 1.00 25.59 56 VAL C N 1
ATOM 3904 C CA . VAL C 1 26 ? 12.903 35.202 -53.240 1.00 26.89 56 VAL C CA 1
ATOM 3905 C C . VAL C 1 26 ? 11.464 35.727 -53.187 1.00 28.39 56 VAL C C 1
ATOM 3906 O O . VAL C 1 26 ? 11.185 36.675 -52.473 1.00 25.35 56 VAL C O 1
ATOM 3910 N N . THR C 1 27 ? 10.562 35.076 -53.915 1.00 27.99 57 THR C N 1
ATOM 3911 C CA . THR C 1 27 ? 9.169 35.531 -53.972 1.00 30.15 57 THR C CA 1
ATOM 3912 C C . THR C 1 27 ? 8.405 35.027 -52.761 1.00 29.93 57 THR C C 1
ATOM 3913 O O . THR C 1 27 ? 8.858 34.120 -52.048 1.00 27.43 57 THR C O 1
ATOM 3917 N N . SER C 1 28 ? 7.211 35.561 -52.567 1.00 33.72 58 SER C N 1
ATOM 3918 C CA . SER C 1 28 ? 6.369 35.117 -51.455 1.00 35.74 58 SER C CA 1
ATOM 3919 C C . SER C 1 28 ? 5.900 33.661 -51.644 1.00 32.21 58 SER C C 1
ATOM 3920 O O . SER C 1 28 ? 5.573 33.011 -50.678 1.00 33.76 58 SER C O 1
ATOM 3923 N N . SER C 1 29 ? 5.887 33.155 -52.878 1.00 33.53 59 SER C N 1
ATOM 3924 C CA . SER C 1 29 ? 5.628 31.736 -53.128 1.00 35.07 59 SER C CA 1
ATOM 3925 C C . SER C 1 29 ? 6.848 30.824 -52.851 1.00 35.40 59 SER C C 1
ATOM 3926 O O . SER C 1 29 ? 6.758 29.613 -53.005 1.00 35.69 59 SER C O 1
ATOM 3929 N N . GLY C 1 30 ? 7.986 31.405 -52.473 1.00 32.29 60 GLY C N 1
ATOM 3930 C CA . GLY C 1 30 ? 9.198 30.643 -52.198 1.00 32.20 60 GLY C CA 1
ATOM 3931 C C . GLY C 1 30 ? 9.990 30.218 -53.429 1.00 29.30 60 GLY C C 1
ATOM 3932 O O . GLY C 1 30 ? 10.657 29.186 -53.403 1.00 28.32 60 GLY C O 1
ATOM 3933 N N . HIS C 1 31 ? 9.914 31.015 -54.499 1.00 25.18 61 HIS C N 1
ATOM 3934 C CA . HIS C 1 31 ? 10.681 30.780 -55.698 1.00 25.29 61 HIS C CA 1
ATOM 3935 C C . HIS C 1 31 ? 11.861 31.736 -55.771 1.00 25.72 61 HIS C C 1
ATOM 3936 O O . HIS C 1 31 ? 11.802 32.874 -55.293 1.00 28.02 61 HIS C O 1
ATOM 3943 N N . LEU C 1 32 ? 12.911 31.271 -56.414 1.00 25.51 62 LEU C N 1
ATOM 3944 C CA . LEU C 1 32 ? 14.079 32.088 -56.689 1.00 29.08 62 LEU C CA 1
ATOM 3945 C C . LEU C 1 32 ? 13.812 32.820 -57.996 1.00 28.58 62 LEU C C 1
ATOM 3946 O O . LEU C 1 32 ? 13.808 32.229 -59.076 1.00 27.39 62 LEU C O 1
ATOM 3951 N N . GLN C 1 33 ? 13.546 34.119 -57.894 1.00 27.14 63 GLN C N 1
ATOM 3952 C CA . GLN C 1 33 ? 13.179 34.923 -59.049 1.00 26.56 63 GLN C CA 1
ATOM 3953 C C . GLN C 1 33 ? 14.444 35.612 -59.519 1.00 24.98 63 GLN C C 1
ATOM 3954 O O . GLN C 1 33 ? 14.846 36.631 -58.959 1.00 26.16 63 GLN C O 1
ATOM 3960 N N . LEU C 1 34 ? 15.076 35.060 -60.545 1.00 24.17 64 LEU C N 1
ATOM 3961 C CA . LEU C 1 34 ? 16.403 35.506 -60.936 1.00 25.59 64 LEU C CA 1
ATOM 3962 C C . LEU C 1 34 ? 16.372 36.853 -61.663 1.00 26.95 64 LEU C C 1
ATOM 3963 O O . LEU C 1 34 ? 17.262 37.690 -61.455 1.00 27.67 64 LEU C O 1
ATOM 3968 N N . THR C 1 35 ? 15.346 37.074 -62.481 1.00 26.11 65 THR C N 1
ATOM 3969 C CA . THR C 1 35 ? 15.183 38.358 -63.178 1.00 29.18 65 THR C CA 1
ATOM 3970 C C . THR C 1 35 ? 13.922 39.072 -62.697 1.00 30.17 65 THR C C 1
ATOM 3971 O O . THR C 1 35 ? 12.933 38.455 -62.291 1.00 32.44 65 THR C O 1
ATOM 3975 N N . GLN C 1 36 ? 13.984 40.390 -62.752 1.00 34.89 66 GLN C N 1
ATOM 3976 C CA . GLN C 1 36 ? 13.058 41.260 -62.036 1.00 36.22 66 GLN C CA 1
ATOM 3977 C C . GLN C 1 36 ? 11.668 41.181 -62.651 1.00 32.53 66 GLN C C 1
ATOM 3978 O O . GLN C 1 36 ? 11.510 41.042 -63.868 1.00 27.25 66 GLN C O 1
ATOM 3984 N N . VAL C 1 37 ? 10.679 41.256 -61.781 1.00 35.38 67 VAL C N 1
ATOM 3985 C CA . VAL C 1 37 ? 9.281 41.341 -62.149 1.00 38.50 67 VAL C CA 1
ATOM 3986 C C . VAL C 1 37 ? 8.743 42.576 -61.425 1.00 38.09 67 VAL C C 1
ATOM 3987 O O . VAL C 1 37 ? 8.956 42.739 -60.223 1.00 37.17 67 VAL C O 1
ATOM 3991 N N . LYS C 1 38 ? 8.057 43.437 -62.171 1.00 45.18 68 LYS C N 1
ATOM 3992 C CA . LYS C 1 38 ? 7.455 44.654 -61.617 1.00 52.10 68 LYS C CA 1
ATOM 3993 C C . LYS C 1 38 ? 5.986 44.670 -62.011 1.00 49.68 68 LYS C C 1
ATOM 3994 O O . LYS C 1 38 ? 5.666 44.608 -63.195 1.00 48.46 68 LYS C O 1
ATOM 4000 N N . ASP C 1 39 ? 5.112 44.689 -61.007 1.00 50.13 69 ASP C N 1
ATOM 4001 C CA . ASP C 1 39 ? 3.650 44.684 -61.212 1.00 53.95 69 ASP C CA 1
ATOM 4002 C C . ASP C 1 39 ? 3.209 43.537 -62.130 1.00 49.30 69 ASP C C 1
ATOM 4003 O O . ASP C 1 39 ? 2.469 43.737 -63.100 1.00 52.65 69 ASP C O 1
ATOM 4008 N N . GLY C 1 40 ? 3.708 42.338 -61.837 1.00 48.77 70 GLY C N 1
ATOM 4009 C CA . GLY C 1 40 ? 3.355 41.133 -62.597 1.00 44.10 70 GLY C CA 1
ATOM 4010 C C . GLY C 1 40 ? 4.018 40.953 -63.960 1.00 46.39 70 GLY C C 1
ATOM 4011 O O . GLY C 1 40 ? 3.781 39.930 -64.622 1.00 45.24 70 GLY C O 1
ATOM 4012 N N . GLU C 1 41 ? 4.863 41.897 -64.391 1.00 45.49 71 GLU C N 1
ATOM 4013 C CA . GLU C 1 41 ? 5.467 41.851 -65.735 1.00 47.44 71 GLU C CA 1
ATOM 4014 C C . GLU C 1 41 ? 6.991 41.781 -65.654 1.00 43.66 71 GLU C C 1
ATOM 4015 O O . GLU C 1 41 ? 7.596 42.500 -64.835 1.00 41.15 71 GLU C O 1
ATOM 4021 N N . PRO C 1 42 ? 7.614 40.932 -66.486 1.00 38.14 72 PRO C N 1
ATOM 4022 C CA . PRO C 1 42 ? 9.078 40.840 -66.448 1.00 40.18 72 PRO C CA 1
ATOM 4023 C C . PRO C 1 42 ? 9.729 42.093 -66.973 1.00 38.52 72 PRO C C 1
ATOM 4024 O O . PRO C 1 42 ? 9.266 42.644 -67.961 1.00 40.47 72 PRO C O 1
ATOM 4028 N N . VAL C 1 43 ? 10.805 42.499 -66.330 1.00 35.97 73 VAL C N 1
ATOM 4029 C CA . VAL C 1 43 ? 11.511 43.738 -66.623 1.00 37.94 73 VAL C CA 1
ATOM 4030 C C . VAL C 1 43 ? 12.713 43.405 -67.508 1.00 38.50 73 VAL C C 1
ATOM 4031 O O . VAL C 1 43 ? 13.412 42.401 -67.312 1.00 33.86 73 VAL C O 1
ATOM 4035 N N . TYR C 1 44 ? 12.955 44.268 -68.492 1.00 34.65 74 TYR C N 1
ATOM 4036 C CA . TYR C 1 44 ? 14.092 44.108 -69.387 1.00 34.66 74 TYR C CA 1
ATOM 4037 C C . TYR C 1 44 ? 15.404 44.493 -68.700 1.00 29.54 74 TYR C C 1
ATOM 4038 O O . TYR C 1 44 ? 15.414 45.105 -67.645 1.00 29.53 74 TYR C O 1
ATOM 4047 N N . SER C 1 45 ? 16.506 44.111 -69.328 1.00 33.52 75 SER C N 1
ATOM 4048 C CA . SER C 1 45 ? 17.851 44.416 -68.862 1.00 32.34 75 SER C CA 1
ATOM 4049 C C . SER C 1 45 ? 18.119 43.947 -67.437 1.00 33.14 75 SER C C 1
ATOM 4050 O O . SER C 1 45 ? 18.843 44.615 -66.696 1.00 34.69 75 SER C O 1
ATOM 4053 N N . SER C 1 46 ? 17.531 42.812 -67.044 1.00 28.24 76 SER C N 1
ATOM 4054 C CA . SER C 1 46 ? 17.681 42.287 -65.690 1.00 28.90 76 SER C CA 1
ATOM 4055 C C . SER C 1 46 ? 18.643 41.096 -65.735 1.00 29.97 76 SER C C 1
ATOM 4056 O O . SER C 1 46 ? 18.636 40.334 -66.697 1.00 29.07 76 SER C O 1
ATOM 4059 N N . LEU C 1 47 ? 19.476 40.990 -64.710 1.00 30.84 77 LEU C N 1
ATOM 4060 C CA . LEU C 1 47 ? 20.423 39.891 -64.554 1.00 30.19 77 LEU C CA 1
ATOM 4061 C C . LEU C 1 47 ? 20.458 39.528 -63.084 1.00 28.66 77 LEU C C 1
ATOM 4062 O O . LEU C 1 47 ? 20.638 40.404 -62.225 1.00 26.65 77 LEU C O 1
ATOM 4067 N N . GLY C 1 48 ? 20.284 38.244 -62.777 1.00 25.55 78 GLY C N 1
ATOM 4068 C CA . GLY C 1 48 ? 20.422 37.754 -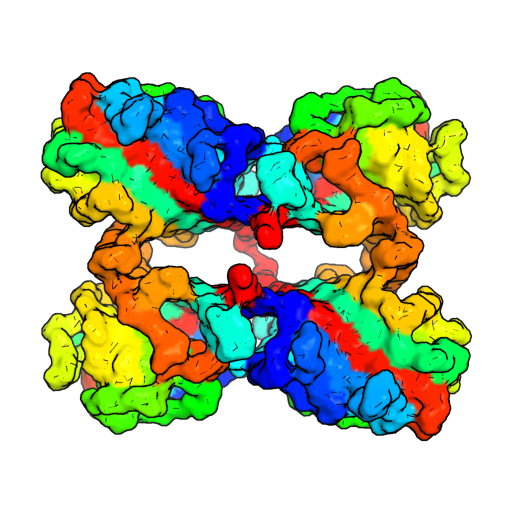61.416 1.00 23.92 78 GLY C CA 1
ATOM 4069 C C . GLY C 1 48 ? 21.051 36.380 -61.354 1.00 22.94 78 GLY C C 1
ATOM 4070 O O . GLY C 1 48 ? 20.880 35.583 -62.272 1.00 24.88 78 GLY C O 1
ATOM 4071 N N . ARG C 1 49 ? 21.780 36.129 -60.273 1.00 23.00 79 ARG C N 1
ATOM 4072 C CA . ARG C 1 49 ? 22.415 34.837 -60.032 1.00 23.77 79 ARG C CA 1
ATOM 4073 C C . ARG C 1 49 ? 22.137 34.394 -58.592 1.00 24.98 79 ARG C C 1
ATOM 4074 O O . ARG C 1 49 ? 21.697 35.178 -57.757 1.00 24.72 79 ARG C O 1
ATOM 4082 N N . ALA C 1 50 ? 22.403 33.121 -58.318 1.00 24.20 80 ALA C N 1
ATOM 4083 C CA . ALA C 1 50 ? 22.196 32.545 -57.000 1.00 23.94 80 ALA C CA 1
ATOM 4084 C C . ALA C 1 50 ? 23.108 31.337 -56.886 1.00 24.91 80 ALA C C 1
ATOM 4085 O O . ALA C 1 50 ? 22.995 30.415 -57.687 1.00 23.81 80 ALA C O 1
ATOM 4087 N N . LEU C 1 51 ? 24.011 31.378 -55.913 1.00 24.49 81 LEU C N 1
ATOM 4088 C CA . LEU C 1 51 ? 25.008 30.342 -55.730 1.00 25.66 81 LEU C CA 1
ATOM 4089 C C . LEU C 1 51 ? 24.836 29.707 -54.359 1.00 23.76 81 LEU C C 1
ATOM 4090 O O . LEU C 1 51 ? 24.513 30.403 -53.387 1.00 23.91 81 LEU C O 1
ATOM 4095 N N . TYR C 1 52 ? 25.097 28.408 -54.252 1.00 22.71 82 TYR C N 1
ATOM 4096 C CA . TYR C 1 52 ? 25.180 27.812 -52.925 1.00 22.90 82 TYR C CA 1
ATOM 4097 C C . TYR C 1 52 ? 26.391 28.399 -52.210 1.00 23.93 82 TYR C C 1
ATOM 4098 O O . TYR C 1 52 ? 27.456 28.600 -52.818 1.00 24.25 82 TYR C O 1
ATOM 4107 N N . TYR C 1 53 ? 26.223 28.684 -50.923 1.00 22.93 83 TYR C N 1
ATOM 4108 C CA . TYR C 1 53 ? 27.230 29.408 -50.169 1.00 26.34 83 TYR C CA 1
ATOM 4109 C C . TYR C 1 53 ? 28.571 28.654 -50.031 1.00 25.00 83 TYR C C 1
ATOM 4110 O O . TYR C 1 53 ? 29.636 29.241 -50.210 1.00 25.64 83 TYR C O 1
ATOM 4119 N N . ALA C 1 54 ? 28.511 27.371 -49.744 1.00 25.44 84 ALA C N 1
ATOM 4120 C CA . ALA C 1 54 ? 29.726 26.589 -49.550 1.00 26.09 84 ALA C CA 1
ATOM 4121 C C . ALA C 1 54 ? 30.347 26.204 -50.891 1.00 27.21 84 ALA C C 1
ATOM 4122 O O . ALA C 1 54 ? 29.652 25.692 -51.781 1.00 27.09 84 ALA C O 1
ATOM 4124 N N . PRO C 1 55 ? 31.660 26.408 -51.026 1.00 24.76 85 PRO C N 1
ATOM 4125 C CA . PRO C 1 55 ? 32.377 25.815 -52.134 1.00 24.39 85 PRO C CA 1
ATOM 4126 C C . PRO C 1 55 ? 32.196 24.301 -52.173 1.00 24.54 85 PRO C C 1
ATOM 4127 O O . PRO C 1 55 ? 32.053 23.664 -51.123 1.00 24.09 85 PRO C O 1
ATOM 4131 N N . ILE C 1 56 ? 32.200 23.756 -53.381 1.00 23.52 86 ILE C N 1
ATOM 4132 C CA . ILE C 1 56 ? 32.116 22.347 -53.629 1.00 25.25 86 ILE C CA 1
ATOM 4133 C C . ILE C 1 56 ? 33.516 21.861 -54.035 1.00 25.02 86 ILE C C 1
ATOM 4134 O O . ILE C 1 56 ? 34.154 22.448 -54.910 1.00 25.40 86 ILE C O 1
ATOM 4139 N N . HIS C 1 57 ? 33.967 20.782 -53.414 1.00 27.34 87 HIS C N 1
ATOM 4140 C CA . HIS C 1 57 ? 35.253 20.178 -53.732 1.00 26.30 87 HIS C CA 1
ATOM 4141 C C . HIS C 1 57 ? 35.054 19.239 -54.897 1.00 27.57 87 HIS C C 1
ATOM 4142 O O . HIS C 1 57 ? 34.539 18.120 -54.725 1.00 30.77 87 HIS C O 1
ATOM 4149 N N . ILE C 1 58 ? 35.438 19.680 -56.097 1.00 25.92 88 ILE C N 1
ATOM 4150 C CA . ILE C 1 58 ? 35.175 18.862 -57.304 1.00 27.63 88 ILE C CA 1
ATOM 4151 C C . ILE C 1 58 ? 36.348 17.996 -57.748 1.00 25.23 88 ILE C C 1
ATOM 4152 O O . ILE C 1 58 ? 36.153 17.010 -58.442 1.00 23.19 88 ILE C O 1
ATOM 4157 N N . TRP C 1 59 ? 37.570 18.369 -57.373 1.00 27.31 89 TRP C N 1
ATOM 4158 C CA . TRP C 1 59 ? 38.716 17.470 -57.540 1.00 26.58 89 TRP C CA 1
ATOM 4159 C C . TRP C 1 59 ? 39.815 17.810 -56.567 1.00 28.74 89 TRP C C 1
ATOM 4160 O O . TRP C 1 59 ? 39.839 18.913 -56.006 1.00 26.86 89 TRP C O 1
ATOM 4171 N N . ASP C 1 60 ? 40.709 16.849 -56.341 1.00 28.61 90 ASP C N 1
ATOM 4172 C CA . ASP C 1 60 ? 41.744 17.002 -55.326 1.00 33.44 90 ASP C CA 1
ATOM 4173 C C . ASP C 1 60 ? 43.111 16.649 -55.893 1.00 30.30 90 ASP C C 1
ATOM 4174 O O . ASP C 1 60 ? 43.330 15.509 -56.285 1.00 30.25 90 ASP C O 1
ATOM 4179 N N . SER C 1 61 ? 44.005 17.628 -55.948 1.00 35.29 91 SER C N 1
ATOM 4180 C CA . SER C 1 61 ? 45.364 17.438 -56.488 1.00 39.80 91 SER C CA 1
ATOM 4181 C C . SER C 1 61 ? 46.214 16.571 -55.586 1.00 46.88 91 SER C C 1
ATOM 4182 O O . SER C 1 61 ? 47.104 15.883 -56.064 1.00 52.56 91 SER C O 1
ATOM 4185 N N . ASN C 1 62 ? 45.929 16.599 -54.290 1.00 51.87 92 ASN C N 1
ATOM 4186 C CA . ASN C 1 62 ? 46.652 15.796 -53.309 1.00 57.27 92 ASN C CA 1
ATOM 4187 C C . ASN C 1 62 ? 46.479 14.275 -53.547 1.00 59.87 92 ASN C C 1
ATOM 4188 O O . ASN C 1 62 ? 47.438 13.513 -53.441 1.00 59.19 92 ASN C O 1
ATOM 4193 N N . THR C 1 63 ? 45.258 13.841 -53.883 1.00 52.73 93 THR C N 1
ATOM 4194 C CA . THR C 1 63 ? 44.936 12.413 -54.055 1.00 47.68 93 THR C CA 1
ATOM 4195 C C . THR C 1 63 ? 44.678 12.009 -55.513 1.00 46.72 93 THR C C 1
ATOM 4196 O O . THR C 1 63 ? 44.377 10.848 -55.776 1.00 46.94 93 THR C O 1
ATOM 4200 N N . ASP C 1 64 ? 44.806 12.957 -56.445 1.00 45.19 94 ASP C N 1
ATOM 4201 C CA . ASP C 1 64 ? 44.400 12.804 -57.847 1.00 47.80 94 ASP C CA 1
ATOM 4202 C C . ASP C 1 64 ? 43.002 12.165 -58.062 1.00 44.84 94 ASP C C 1
ATOM 4203 O O . ASP C 1 64 ? 42.827 11.277 -58.894 1.00 45.49 94 ASP C O 1
ATOM 4208 N N . THR C 1 65 ? 42.011 12.643 -57.318 1.00 39.38 95 THR C N 1
ATOM 4209 C CA . THR C 1 65 ? 40.631 12.159 -57.470 1.00 34.38 95 THR C CA 1
ATOM 4210 C C . THR C 1 65 ? 39.742 13.275 -58.004 1.00 28.84 95 THR C C 1
ATOM 4211 O O . THR C 1 65 ? 40.047 14.461 -57.850 1.00 27.05 95 THR C O 1
ATOM 4215 N N . VAL C 1 66 ? 38.645 12.857 -58.630 1.00 27.02 96 VAL C N 1
ATOM 4216 C CA . VAL C 1 66 ? 37.684 13.772 -59.235 1.00 26.72 96 VAL C CA 1
ATOM 4217 C C . VAL C 1 66 ? 36.296 13.360 -58.797 1.00 24.76 96 VAL C C 1
ATOM 4218 O O . VAL C 1 66 ? 35.988 12.185 -58.766 1.00 25.18 96 VAL C O 1
ATOM 4222 N N . ALA C 1 67 ? 35.465 14.353 -58.500 1.00 24.77 97 ALA C N 1
ATOM 4223 C CA . ALA C 1 67 ? 34.128 14.096 -57.967 1.00 25.80 97 ALA C CA 1
ATOM 4224 C C . ALA C 1 67 ? 33.094 13.745 -59.040 1.00 22.72 97 ALA C C 1
ATOM 4225 O O . ALA C 1 67 ? 33.193 14.240 -60.191 1.00 23.63 97 ALA C O 1
ATOM 4227 N N . ASN C 1 68 ? 32.104 12.938 -58.656 1.00 23.59 98 ASN C N 1
ATOM 4228 C CA . ASN C 1 68 ? 30.852 12.866 -59.372 1.00 23.66 98 ASN C CA 1
ATOM 4229 C C . ASN C 1 68 ? 29.893 13.891 -58.776 1.00 22.66 98 ASN C C 1
ATOM 4230 O O . ASN C 1 68 ? 30.008 14.260 -57.597 1.00 22.33 98 ASN C O 1
ATOM 4235 N N . PHE C 1 69 ? 28.934 14.347 -59.575 1.00 22.65 99 PHE C N 1
ATOM 4236 C CA . PHE C 1 69 ? 27.812 15.083 -58.978 1.00 22.60 99 PHE C CA 1
ATOM 4237 C C . PHE C 1 69 ? 26.534 14.846 -59.765 1.00 22.92 99 PHE C C 1
ATOM 4238 O O . PHE C 1 69 ? 26.571 14.504 -60.945 1.00 21.75 99 PHE C O 1
ATOM 4246 N N . VAL C 1 70 ? 25.407 15.045 -59.089 1.00 22.99 100 VAL C N 1
ATOM 4247 C CA . VAL C 1 70 ? 24.107 15.058 -59.732 1.00 22.56 100 VAL C CA 1
ATOM 4248 C C . VAL C 1 70 ? 23.333 16.213 -59.096 1.00 20.88 100 VAL C C 1
ATOM 4249 O O . VAL C 1 70 ? 23.298 16.351 -57.862 1.00 20.30 100 VAL C O 1
ATOM 4253 N N . THR C 1 71 ? 22.735 17.049 -59.941 1.00 21.88 101 THR C N 1
ATOM 4254 C CA . THR C 1 71 ? 21.869 18.121 -59.464 1.00 21.39 101 THR C CA 1
ATOM 4255 C C . THR C 1 71 ? 20.534 18.073 -60.210 1.00 21.13 101 THR C C 1
ATOM 4256 O O . THR C 1 71 ? 20.464 17.691 -61.387 1.00 21.14 101 THR C O 1
ATOM 4260 N N . SER C 1 72 ? 19.456 18.390 -59.501 1.00 21.54 102 SER C N 1
ATOM 4261 C CA . SER C 1 72 ? 18.154 18.447 -60.115 1.00 21.52 102 SER C CA 1
ATOM 4262 C C . SER C 1 72 ? 17.535 19.769 -59.729 1.00 19.61 102 SER C C 1
ATOM 4263 O O . SER C 1 72 ? 17.781 20.284 -58.637 1.00 18.75 102 SER C O 1
ATOM 4266 N N . PHE C 1 73 ? 16.762 20.330 -60.634 1.00 19.47 103 PHE C N 1
ATOM 4267 C CA . PHE C 1 73 ? 16.026 21.555 -60.307 1.00 20.90 103 PHE C CA 1
ATOM 4268 C C . PHE C 1 73 ? 14.825 21.698 -61.211 1.00 19.92 103 PHE C C 1
ATOM 4269 O O . PHE C 1 73 ? 14.767 21.095 -62.283 1.00 21.85 103 PHE C O 1
ATOM 4277 N N . SER C 1 74 ? 13.875 22.507 -60.751 1.00 21.53 104 SER C N 1
ATOM 4278 C CA . SER C 1 74 ? 12.678 22.839 -61.508 1.00 21.75 104 SER C CA 1
ATOM 4279 C C . SER C 1 74 ? 12.697 24.341 -61.789 1.00 20.53 104 SER C C 1
ATOM 4280 O O . SER C 1 74 ? 13.027 25.136 -60.912 1.00 21.78 104 SER C O 1
ATOM 4283 N N . PHE C 1 75 ? 12.382 24.714 -63.026 1.00 21.67 105 PHE C N 1
ATOM 4284 C CA . PHE C 1 75 ? 12.300 26.127 -63.384 1.00 22.94 105 PHE C CA 1
ATOM 4285 C C . PHE C 1 75 ? 11.121 26.426 -64.300 1.00 23.44 105 PHE C C 1
ATOM 4286 O O . PHE C 1 75 ? 10.577 25.530 -64.931 1.00 22.66 105 PHE C O 1
ATOM 4294 N N . VAL C 1 76 ? 10.742 27.702 -64.299 1.00 24.36 106 VAL C N 1
ATOM 4295 C CA . VAL C 1 76 ? 9.701 28.203 -65.171 1.00 24.58 106 VAL C CA 1
ATOM 4296 C C . VAL C 1 76 ? 10.227 29.461 -65.874 1.00 23.44 106 VAL C C 1
ATOM 4297 O O . VAL C 1 76 ? 10.795 30.348 -65.233 1.00 23.64 106 VAL C O 1
ATOM 4301 N N . ILE C 1 77 ? 10.041 29.494 -67.186 1.00 25.38 107 ILE C N 1
ATOM 4302 C CA . ILE C 1 77 ? 10.204 30.692 -68.003 1.00 27.59 107 ILE C CA 1
ATOM 4303 C C . ILE C 1 77 ? 8.813 31.046 -68.550 1.00 27.12 107 ILE C C 1
ATOM 4304 O O . ILE C 1 77 ? 8.133 30.198 -69.173 1.00 27.90 107 ILE C O 1
ATOM 4309 N N . ASP C 1 78 ? 8.403 32.287 -68.286 1.00 29.37 108 ASP C N 1
ATOM 4310 C CA . ASP C 1 78 ? 7.117 32.821 -68.752 1.00 31.84 108 ASP C CA 1
ATOM 4311 C C . ASP C 1 78 ? 7.409 34.075 -69.589 1.00 29.95 108 ASP C C 1
ATOM 4312 O O . ASP C 1 78 ? 7.798 35.105 -69.042 1.00 33.82 108 ASP C O 1
ATOM 4317 N N . ALA C 1 79 ? 7.274 33.950 -70.905 1.00 31.45 109 ALA C N 1
ATOM 4318 C CA . ALA C 1 79 ? 7.445 35.063 -71.834 1.00 34.84 109 ALA C CA 1
ATOM 4319 C C . ALA C 1 79 ? 6.043 35.566 -72.217 1.00 35.27 109 ALA C C 1
ATOM 4320 O O . ALA C 1 79 ? 5.255 34.798 -72.757 1.00 33.74 109 ALA C O 1
ATOM 4322 N N . PRO C 1 80 ? 5.717 36.839 -71.922 1.00 36.99 110 PRO C N 1
ATOM 4323 C CA . PRO C 1 80 ? 4.404 37.372 -72.374 1.00 40.18 110 PRO C CA 1
ATOM 4324 C C . PRO C 1 80 ? 4.164 37.199 -73.889 1.00 39.98 110 PRO C C 1
ATOM 4325 O O . PRO C 1 80 ? 3.046 36.923 -74.308 1.00 42.39 110 PRO C O 1
ATOM 4329 N N . ASN C 1 81 ? 5.226 37.346 -74.682 1.00 38.13 111 ASN C N 1
ATOM 4330 C CA . ASN C 1 81 ? 5.219 37.124 -76.111 1.00 39.66 111 ASN C CA 1
ATOM 4331 C C . ASN C 1 81 ? 6.343 36.146 -76.450 1.00 40.53 111 ASN C C 1
ATOM 4332 O O . ASN C 1 81 ? 7.552 36.513 -76.486 1.00 37.00 111 ASN C O 1
ATOM 4337 N N . LYS C 1 82 ? 5.950 34.909 -76.749 1.00 42.06 112 LYS C N 1
ATOM 4338 C CA . LYS C 1 82 ? 6.910 33.839 -76.979 1.00 44.98 112 LYS C CA 1
ATOM 4339 C C . LYS C 1 82 ? 7.875 34.135 -78.128 1.00 44.77 112 LYS C C 1
ATOM 4340 O O . LYS C 1 82 ? 9.045 33.748 -78.069 1.00 41.07 112 LYS C O 1
ATOM 4346 N N . ALA C 1 83 ? 7.402 34.846 -79.158 1.00 43.95 113 ALA C N 1
ATOM 4347 C CA . ALA C 1 83 ? 8.267 35.219 -80.273 1.00 45.12 113 ALA C CA 1
ATOM 4348 C C . ALA C 1 83 ? 9.372 36.222 -79.898 1.00 42.93 113 ALA C C 1
ATOM 4349 O O . ALA C 1 83 ? 10.360 36.323 -80.609 1.00 47.91 113 ALA C O 1
ATOM 4351 N N . LYS C 1 84 ? 9.207 36.958 -78.805 1.00 44.78 114 LYS C N 1
ATOM 4352 C CA . LYS C 1 84 ? 10.240 37.885 -78.320 1.00 49.31 114 LYS C CA 1
ATOM 4353 C C . LYS C 1 84 ? 10.851 37.442 -76.976 1.00 45.46 114 LYS C C 1
ATOM 4354 O O . LYS C 1 84 ? 11.185 38.258 -76.132 1.00 48.72 114 LYS C O 1
ATOM 4360 N N . ALA C 1 85 ? 11.002 36.144 -76.798 1.00 46.38 115 ALA C N 1
ATOM 4361 C CA . ALA C 1 85 ? 11.652 35.610 -75.590 1.00 42.35 115 ALA C CA 1
ATOM 4362 C C . ALA C 1 85 ? 13.153 35.999 -75.574 1.00 38.24 115 ALA C C 1
ATOM 4363 O O . ALA C 1 85 ? 13.818 35.909 -76.603 1.00 36.02 115 ALA C O 1
ATOM 4365 N N . ALA C 1 86 ? 13.650 36.423 -74.414 1.00 35.35 116 ALA C N 1
ATOM 4366 C CA . ALA C 1 86 ? 15.105 36.586 -74.203 1.00 33.63 116 ALA C CA 1
ATOM 4367 C C . ALA C 1 86 ? 15.425 36.723 -72.722 1.00 30.20 116 ALA C C 1
ATOM 4368 O O . ALA C 1 86 ? 14.556 37.194 -71.975 1.00 29.87 116 ALA C O 1
ATOM 4370 N N . ASP C 1 87 ? 16.629 36.370 -72.255 1.00 29.54 117 ASP C N 1
ATOM 4371 C CA . ASP C 1 87 ? 17.718 35.662 -72.977 1.00 27.00 117 ASP C CA 1
ATOM 4372 C C . ASP C 1 87 ? 17.930 34.204 -72.539 1.00 26.31 117 ASP C C 1
ATOM 4373 O O . ASP C 1 87 ? 18.473 33.411 -73.297 1.00 24.69 117 ASP C O 1
ATOM 4378 N N . GLY C 1 88 ? 17.563 33.884 -71.313 1.00 25.16 118 GLY C N 1
ATOM 4379 C CA . GLY C 1 88 ? 17.607 32.501 -70.840 1.00 25.20 118 GLY C CA 1
ATOM 4380 C C . GLY C 1 88 ? 18.212 32.352 -69.466 1.00 25.05 118 GLY C C 1
ATOM 4381 O O . GLY C 1 88 ? 18.439 33.331 -68.751 1.00 24.62 118 GLY C O 1
ATOM 4382 N N . LEU C 1 89 ? 18.477 31.089 -69.115 1.00 25.06 119 LEU C N 1
ATOM 4383 C CA . LEU C 1 89 ? 18.884 30.687 -67.779 1.00 25.20 119 LEU C CA 1
ATOM 4384 C C . LEU C 1 89 ? 19.987 29.659 -67.919 1.00 23.05 119 LEU C C 1
ATOM 4385 O O . LEU C 1 89 ? 19.999 28.916 -68.882 1.00 23.92 119 LEU C O 1
ATOM 4390 N N . ALA C 1 90 ? 20.904 29.618 -66.964 1.00 21.26 120 ALA C N 1
ATOM 4391 C CA . ALA C 1 90 ? 21.901 28.554 -66.915 1.00 21.99 120 ALA C CA 1
ATOM 4392 C C . ALA C 1 90 ? 22.177 28.075 -65.510 1.00 20.01 120 ALA C C 1
ATOM 4393 O O . ALA C 1 90 ? 22.086 28.839 -64.552 1.00 22.05 120 ALA C O 1
ATOM 4395 N N . PHE C 1 91 ? 22.535 26.791 -65.421 1.00 21.47 121 PHE C N 1
ATOM 4396 C CA . PHE C 1 91 ? 23.177 26.227 -64.270 1.00 21.10 121 PHE C CA 1
ATOM 4397 C C . PHE C 1 91 ? 24.665 26.258 -64.556 1.00 21.37 121 PHE C C 1
ATOM 4398 O O . PHE C 1 91 ? 25.092 25.897 -65.655 1.00 20.97 121 PHE C O 1
ATOM 4406 N N . PHE C 1 92 ? 25.467 26.632 -63.576 1.00 21.09 122 PHE C N 1
ATOM 4407 C CA . PHE C 1 92 ? 26.907 26.713 -63.791 1.00 21.93 122 PHE C CA 1
ATOM 4408 C C . PHE C 1 92 ? 27.771 26.410 -62.590 1.00 21.79 122 PHE C C 1
ATOM 4409 O O . PHE C 1 92 ? 27.309 26.440 -61.427 1.00 20.30 122 PHE C O 1
ATOM 4417 N N . LEU C 1 93 ? 29.036 26.105 -62.906 1.00 21.03 123 LEU C N 1
ATOM 4418 C CA . LEU C 1 93 ? 30.115 25.955 -61.951 1.00 21.52 123 LEU C CA 1
ATOM 4419 C C . LEU C 1 93 ? 31.188 26.970 -62.304 1.00 22.62 123 LEU C C 1
ATOM 4420 O O . LEU C 1 93 ? 31.504 27.151 -63.470 1.00 23.64 123 LEU C O 1
ATOM 4425 N N . ALA C 1 94 ? 31.763 27.599 -61.296 1.00 22.03 124 ALA C N 1
ATOM 4426 C CA . ALA C 1 94 ? 32.697 28.684 -61.508 1.00 22.87 124 ALA C CA 1
ATOM 4427 C C . ALA C 1 94 ? 33.640 28.809 -60.325 1.00 25.01 124 ALA C C 1
ATOM 4428 O O . ALA C 1 94 ? 33.394 28.226 -59.259 1.00 24.03 124 ALA C O 1
ATOM 4430 N N . PRO C 1 95 ? 34.715 29.607 -60.473 1.00 24.54 125 PRO C N 1
ATOM 4431 C CA . PRO C 1 95 ? 35.567 29.817 -59.290 1.00 25.51 125 PRO C CA 1
ATOM 4432 C C . PRO C 1 95 ? 34.770 30.391 -58.101 1.00 25.97 125 PRO C C 1
ATOM 4433 O O . PRO C 1 95 ? 33.735 31.064 -58.268 1.00 23.34 125 PRO C O 1
ATOM 4437 N N . VAL C 1 96 ? 35.280 30.122 -56.910 1.00 24.88 126 VAL C N 1
ATOM 4438 C CA . VAL C 1 96 ? 34.578 30.472 -55.679 1.00 26.88 126 VAL C CA 1
ATOM 4439 C C . VAL C 1 96 ? 34.212 31.966 -55.595 1.00 29.08 126 VAL C C 1
ATOM 4440 O O . VAL C 1 96 ? 33.095 32.327 -55.174 1.00 27.91 126 VAL C O 1
ATOM 4444 N N . ASP C 1 97 ? 35.119 32.825 -56.064 1.00 28.19 127 ASP C N 1
ATOM 4445 C CA . ASP C 1 97 ? 34.907 34.273 -56.037 1.00 32.71 127 ASP C CA 1
ATOM 4446 C C . ASP C 1 97 ? 34.131 34.846 -57.246 1.00 30.26 127 ASP C C 1
ATOM 4447 O O . ASP C 1 97 ? 34.139 36.050 -57.460 1.00 29.56 127 ASP C O 1
ATOM 4452 N N . THR C 1 98 ? 33.476 33.989 -58.031 1.00 27.12 128 THR C N 1
ATOM 4453 C CA . THR C 1 98 ? 32.733 34.417 -59.208 1.00 25.85 128 THR C CA 1
ATOM 4454 C C . THR C 1 98 ? 31.755 35.565 -58.942 1.00 26.40 128 THR C C 1
ATOM 4455 O O . THR C 1 98 ? 31.019 35.564 -57.942 1.00 25.85 128 THR C O 1
ATOM 4459 N N . GLU C 1 99 ? 31.748 36.529 -59.870 1.00 27.55 129 GLU C N 1
ATOM 4460 C CA . GLU C 1 99 ? 30.859 37.688 -59.828 1.00 29.39 129 GLU C CA 1
ATOM 4461 C C . GLU C 1 99 ? 30.096 37.767 -61.148 1.00 27.80 129 GLU C C 1
ATOM 4462 O O . GLU C 1 99 ? 30.588 37.298 -62.168 1.00 25.97 129 GLU C O 1
ATOM 4468 N N . PRO C 1 100 ? 28.912 38.394 -61.152 1.00 26.30 130 PRO C N 1
ATOM 4469 C CA . PRO C 1 100 ? 28.160 38.509 -62.409 1.00 26.16 130 PRO C CA 1
ATOM 4470 C C . PRO C 1 100 ? 28.913 39.274 -63.480 1.00 27.52 130 PRO C C 1
ATOM 4471 O O . PRO C 1 100 ? 29.592 40.248 -63.174 1.00 27.01 130 PRO C O 1
ATOM 4475 N N . GLN C 1 101 ? 28.809 38.819 -64.714 1.00 27.01 131 GLN C N 1
ATOM 4476 C CA . GLN C 1 101 ? 29.477 39.457 -65.841 1.00 30.66 131 GLN C CA 1
ATOM 4477 C C . GLN C 1 101 ? 28.421 40.193 -66.683 1.00 30.54 131 GLN C C 1
ATOM 4478 O O . GLN C 1 101 ? 27.521 40.807 -66.125 1.00 29.54 131 GLN C O 1
ATOM 4484 N N . LYS C 1 102 ? 28.505 40.126 -68.006 1.00 31.60 132 LYS C N 1
ATOM 4485 C CA . LYS C 1 102 ? 27.639 40.929 -68.856 1.00 32.97 132 LYS C CA 1
ATOM 4486 C C . LYS C 1 102 ? 26.224 40.365 -68.913 1.00 30.86 132 LYS C C 1
ATOM 4487 O O . LYS C 1 102 ? 26.057 39.146 -68.881 1.00 29.96 132 LYS C O 1
ATOM 4493 N N . PRO C 1 103 ? 25.217 41.238 -69.019 1.00 30.16 133 PRO C N 1
ATOM 4494 C CA . PRO C 1 103 ? 23.843 40.814 -69.115 1.00 29.62 133 PRO C CA 1
ATOM 4495 C C . PRO C 1 103 ? 23.452 40.360 -70.552 1.00 29.42 133 PRO C C 1
ATOM 4496 O O . PRO C 1 103 ? 24.315 40.043 -71.380 1.00 32.29 133 PRO C O 1
ATOM 4500 N N . GLY C 1 104 ? 22.151 40.278 -70.816 1.00 28.54 134 GLY C N 1
ATOM 4501 C CA . GLY C 1 104 ? 21.637 39.901 -72.111 1.00 30.30 134 GLY C CA 1
ATOM 4502 C C . GLY C 1 104 ? 22.073 38.479 -72.497 1.00 30.13 134 GLY C C 1
ATOM 4503 O O . GLY C 1 104 ? 22.076 37.577 -71.669 1.00 30.13 134 GLY C O 1
ATOM 4504 N N . GLY C 1 105 ? 22.492 38.321 -73.738 1.00 27.92 135 GLY C N 1
ATOM 4505 C CA . GLY C 1 105 ? 22.882 37.037 -74.311 1.00 27.31 135 GLY C CA 1
ATOM 4506 C C . GLY C 1 105 ? 24.135 36.404 -73.731 1.00 26.01 135 GLY C C 1
ATOM 4507 O O . GLY C 1 105 ? 24.400 35.228 -73.971 1.00 27.38 135 GLY C O 1
ATOM 4508 N N . LEU C 1 106 ? 24.924 37.163 -72.970 1.00 26.01 136 LEU C N 1
ATOM 4509 C CA . LEU C 1 106 ? 26.058 36.569 -72.271 1.00 26.16 136 LEU C CA 1
ATOM 4510 C C . LEU C 1 106 ? 25.660 35.959 -70.910 1.00 25.09 136 LEU C C 1
ATOM 4511 O O . LEU C 1 106 ? 26.503 35.362 -70.234 1.00 25.21 136 LEU C O 1
ATOM 4516 N N . LEU C 1 107 ? 24.388 36.138 -70.521 1.00 25.82 137 LEU C N 1
ATOM 4517 C CA . LEU C 1 107 ? 23.742 35.394 -69.429 1.00 26.00 137 LEU C CA 1
ATOM 4518 C C . LEU C 1 107 ? 24.332 35.623 -68.052 1.00 26.04 137 LEU C C 1
ATOM 4519 O O . LEU C 1 107 ? 24.109 34.833 -67.134 1.00 28.04 137 LEU C O 1
ATOM 4524 N N . GLY C 1 108 ? 25.060 36.731 -67.873 1.00 23.98 138 GLY C N 1
ATOM 4525 C CA . GLY C 1 108 ? 25.790 36.966 -66.649 1.00 24.90 138 GLY C CA 1
ATOM 4526 C C . GLY C 1 108 ? 27.021 36.119 -66.432 1.00 23.86 138 GLY C C 1
ATOM 4527 O O . GLY C 1 108 ? 27.629 36.204 -65.369 1.00 27.86 138 GLY C O 1
ATOM 4528 N N . LEU C 1 109 ? 27.393 35.317 -67.414 1.00 25.81 139 LEU C N 1
ATOM 4529 C CA . LEU C 1 109 ? 28.479 34.362 -67.249 1.00 26.36 139 LEU C CA 1
ATOM 4530 C C . LEU C 1 109 ? 29.812 34.835 -67.776 1.00 29.84 139 LEU C C 1
ATOM 4531 O O . LEU C 1 109 ? 30.861 34.467 -67.233 1.00 27.67 139 LEU C O 1
ATOM 4536 N N . PHE C 1 110 ? 29.780 35.581 -68.874 1.00 28.79 140 PHE C N 1
ATOM 4537 C CA . PHE C 1 110 ? 30.991 35.922 -69.601 1.00 29.54 140 PHE C CA 1
ATOM 4538 C C . PHE C 1 110 ? 31.035 37.436 -69.841 1.00 31.33 140 PHE C C 1
ATOM 4539 O O . PHE C 1 110 ? 29.980 38.102 -69.926 1.00 28.65 140 PHE C O 1
ATOM 4547 N N . HIS C 1 111 ? 32.249 37.962 -69.949 1.00 35.96 141 HIS C N 1
ATOM 4548 C CA . HIS C 1 111 ? 32.425 39.397 -70.222 1.00 39.31 141 HIS C CA 1
ATOM 4549 C C . HIS C 1 111 ? 32.383 39.690 -71.702 1.00 37.86 141 HIS C C 1
ATOM 4550 O O . HIS C 1 111 ? 32.071 40.819 -72.085 1.00 38.74 141 HIS C O 1
ATOM 4557 N N . ASP C 1 112 ? 32.586 38.689 -72.557 1.00 34.89 142 ASP C N 1
ATOM 4558 C CA . ASP C 1 112 ? 32.477 38.848 -74.015 1.00 34.92 142 ASP C CA 1
ATOM 4559 C C . ASP C 1 112 ? 32.115 37.507 -74.664 1.00 33.18 142 ASP C C 1
ATOM 4560 O O . ASP C 1 112 ? 31.913 36.519 -73.954 1.00 33.97 142 ASP C O 1
ATOM 4565 N N . ASP C 1 113 ? 32.063 37.470 -75.996 1.00 30.84 143 ASP C N 1
ATOM 4566 C CA . ASP C 1 113 ? 31.701 36.266 -76.760 1.00 30.45 143 ASP C CA 1
ATOM 4567 C C . ASP C 1 113 ? 32.881 35.372 -77.170 1.00 30.57 143 ASP C C 1
ATOM 4568 O O . ASP C 1 113 ? 32.736 34.513 -78.026 1.00 27.77 143 ASP C O 1
ATOM 4573 N N . ARG C 1 114 ? 34.038 35.570 -76.554 1.00 29.42 144 ARG C N 1
ATOM 4574 C CA . ARG C 1 114 ? 35.228 34.818 -76.896 1.00 32.31 144 ARG C CA 1
ATOM 4575 C C . ARG C 1 114 ? 35.452 33.673 -75.922 1.00 33.16 144 ARG C C 1
ATOM 4576 O O . ARG C 1 114 ? 34.893 33.653 -74.816 1.00 32.91 144 ARG C O 1
ATOM 4584 N N . HIS C 1 115 ? 36.282 32.725 -76.351 1.00 31.61 145 HIS C N 1
ATOM 4585 C CA . HIS C 1 115 ? 36.715 31.632 -75.513 1.00 33.29 145 HIS C CA 1
ATOM 4586 C C . HIS C 1 115 ? 37.940 32.048 -74.705 1.00 33.26 145 HIS C C 1
ATOM 4587 O O . HIS C 1 115 ? 38.875 32.655 -75.235 1.00 33.38 145 HIS C O 1
ATOM 4594 N N . ASN C 1 116 ? 37.940 31.708 -73.422 1.00 28.71 146 ASN C N 1
ATOM 4595 C CA . ASN C 1 116 ? 39.069 32.014 -72.557 1.00 30.15 146 ASN C CA 1
ATOM 4596 C C . ASN C 1 116 ? 39.167 30.928 -71.482 1.00 30.20 146 ASN C C 1
ATOM 4597 O O . ASN C 1 116 ? 38.280 30.831 -70.633 1.00 28.41 146 ASN C O 1
ATOM 4602 N N . LYS C 1 117 ? 40.258 30.162 -71.521 1.00 32.99 147 LYS C N 1
ATOM 4603 C CA . LYS C 1 117 ? 40.463 29.069 -70.568 1.00 34.54 147 LYS C CA 1
ATOM 4604 C C . LYS C 1 117 ? 40.518 29.532 -69.102 1.00 34.46 147 LYS C C 1
ATOM 4605 O O . LYS C 1 117 ? 40.268 28.769 -68.167 1.00 33.94 147 LYS C O 1
ATOM 4611 N N . SER C 1 118 ? 40.876 30.797 -68.882 1.00 30.93 148 SER C N 1
ATOM 4612 C CA . SER C 1 118 ? 40.931 31.357 -67.531 1.00 30.72 148 SER C CA 1
ATOM 4613 C C . SER C 1 118 ? 39.569 31.794 -66.993 1.00 27.66 148 SER C C 1
ATOM 4614 O O . SER C 1 118 ? 39.480 32.257 -65.860 1.00 27.84 148 SER C O 1
ATOM 4617 N N . ASN C 1 119 ? 38.504 31.638 -67.770 1.00 29.25 149 ASN C N 1
ATOM 4618 C CA . ASN C 1 119 ? 37.161 31.824 -67.235 1.00 26.64 149 ASN C CA 1
ATOM 4619 C C . ASN C 1 119 ? 36.833 30.768 -66.176 1.00 27.35 149 ASN C C 1
ATOM 4620 O O . ASN C 1 119 ? 36.182 31.081 -65.201 1.00 28.04 149 ASN C O 1
ATOM 4625 N N . HIS C 1 120 ? 37.302 29.540 -66.380 1.00 25.00 150 HIS C N 1
ATOM 4626 C CA . HIS C 1 120 ? 36.976 28.403 -65.517 1.00 27.10 150 HIS C CA 1
ATOM 4627 C C . HIS C 1 120 ? 35.470 28.272 -65.278 1.00 26.32 150 HIS C C 1
ATOM 4628 O O . HIS C 1 120 ? 35.027 28.216 -64.135 1.00 27.19 150 HIS C O 1
ATOM 4635 N N . ILE C 1 121 ? 34.702 28.238 -66.359 1.00 24.81 151 ILE C N 1
ATOM 4636 C CA . ILE C 1 121 ? 33.239 28.120 -66.300 1.00 27.19 151 ILE C CA 1
ATOM 4637 C C . ILE C 1 121 ? 32.801 26.885 -67.069 1.00 23.79 151 ILE C C 1
ATOM 4638 O O . ILE C 1 121 ? 33.191 26.674 -68.226 1.00 24.80 151 ILE C O 1
ATOM 4643 N N . VAL C 1 122 ? 31.939 26.099 -66.432 1.00 22.62 152 VAL C N 1
ATOM 4644 C CA . VAL C 1 122 ? 31.164 25.051 -67.114 1.00 21.62 152 VAL C CA 1
ATOM 4645 C C . VAL C 1 122 ? 29.710 25.384 -66.840 1.00 22.25 152 VAL C C 1
ATOM 4646 O O . VAL C 1 122 ? 29.358 25.634 -65.688 1.00 22.90 152 VAL C O 1
ATOM 4650 N N . ALA C 1 123 ? 28.885 25.397 -67.868 1.00 22.38 153 ALA C N 1
ATOM 4651 C CA . ALA C 1 123 ? 27.472 25.742 -67.731 1.00 21.37 153 ALA C CA 1
ATOM 4652 C C . ALA C 1 123 ? 26.597 24.909 -68.637 1.00 21.84 153 ALA C C 1
ATOM 4653 O O . ALA C 1 123 ? 27.018 24.456 -69.709 1.00 24.47 153 ALA C O 1
ATOM 4655 N N . VAL C 1 124 ? 25.358 24.738 -68.205 1.00 20.95 154 VAL C N 1
ATOM 4656 C CA . VAL C 1 124 ? 24.297 24.192 -69.024 1.00 20.64 154 VAL C CA 1
ATOM 4657 C C . VAL C 1 124 ? 23.295 25.332 -69.197 1.00 20.34 154 VAL C C 1
ATOM 4658 O O . VAL C 1 124 ? 22.732 25.807 -68.229 1.00 20.33 154 VAL C O 1
ATOM 4662 N N . GLU C 1 125 ? 23.121 25.773 -70.442 1.00 22.18 155 GLU C N 1
ATOM 4663 C CA . GLU C 1 125 ? 22.282 26.927 -70.751 1.00 22.99 155 GLU C CA 1
ATOM 4664 C C . GLU C 1 125 ? 20.953 26.502 -71.383 1.00 21.77 155 GLU C C 1
ATOM 4665 O O . GLU C 1 125 ? 20.903 25.523 -72.105 1.00 22.57 155 GLU C O 1
ATOM 4671 N N . PHE C 1 126 ? 19.914 27.257 -71.063 1.00 23.01 156 PHE C N 1
ATOM 4672 C CA . PHE C 1 126 ? 18.587 27.155 -71.611 1.00 24.30 156 PHE C CA 1
ATOM 4673 C C . PHE C 1 126 ? 18.349 28.494 -72.280 1.00 23.36 156 PHE C C 1
ATOM 4674 O O . PHE C 1 126 ? 17.998 29.463 -71.633 1.00 25.11 156 PHE C O 1
ATOM 4682 N N . ASP C 1 127 ? 18.614 28.517 -73.576 1.00 26.39 157 ASP C N 1
ATOM 4683 C CA . ASP C 1 127 ? 18.884 29.761 -74.339 1.00 27.37 157 ASP C CA 1
ATOM 4684 C C . ASP C 1 127 ? 17.680 30.058 -75.225 1.00 25.36 157 ASP C C 1
ATOM 4685 O O . ASP C 1 127 ? 17.380 29.312 -76.161 1.00 25.61 157 ASP C O 1
ATOM 4690 N N . THR C 1 128 ? 16.993 31.154 -74.902 1.00 26.56 158 THR C N 1
ATOM 4691 C CA . THR C 1 128 ? 15.725 31.518 -75.529 1.00 27.55 158 THR C CA 1
ATOM 4692 C C . THR C 1 128 ? 15.867 32.586 -76.650 1.00 30.19 158 THR C C 1
ATOM 4693 O O . THR C 1 128 ? 14.873 32.972 -77.251 1.00 29.69 158 THR C O 1
ATOM 4697 N N . PHE C 1 129 ? 17.092 33.059 -76.915 1.00 28.54 159 PHE C N 1
ATOM 4698 C CA . PHE C 1 129 ? 17.288 34.143 -77.904 1.00 28.93 159 PHE C CA 1
ATOM 4699 C C . PHE C 1 129 ? 18.481 33.859 -78.786 1.00 29.90 159 PHE C C 1
ATOM 4700 O O . PHE C 1 129 ? 19.590 33.623 -78.281 1.00 27.40 159 PHE C O 1
ATOM 4708 N N . LYS C 1 130 ? 18.261 33.921 -80.102 1.00 32.02 160 LYS C N 1
ATOM 4709 C CA . LYS C 1 130 ? 19.335 33.658 -81.054 1.00 36.19 160 LYS C CA 1
ATOM 4710 C C . LYS C 1 130 ? 20.284 34.846 -81.215 1.00 36.90 160 LYS C C 1
ATOM 4711 O O . LYS C 1 130 ? 19.982 35.819 -81.908 1.00 33.84 160 LYS C O 1
ATOM 4717 N N . ASN C 1 131 ? 21.445 34.737 -80.588 1.00 34.83 161 ASN C N 1
ATOM 4718 C CA . ASN C 1 131 ? 22.539 35.672 -80.786 1.00 33.34 161 ASN C CA 1
ATOM 4719 C C . ASN C 1 131 ? 23.332 35.271 -82.031 1.00 31.74 161 ASN C C 1
ATOM 4720 O O . ASN C 1 131 ? 23.080 34.230 -82.645 1.00 31.00 161 ASN C O 1
ATOM 4725 N N . SER C 1 132 ? 24.295 36.101 -82.404 1.00 32.78 162 SER C N 1
ATOM 4726 C CA . SER C 1 132 ? 25.088 35.872 -83.627 1.00 34.75 162 SER C CA 1
ATOM 4727 C C . SER C 1 132 ? 25.907 34.580 -83.566 1.00 32.39 162 SER C C 1
ATOM 4728 O O . SER C 1 132 ? 26.182 33.980 -84.594 1.00 32.56 162 SER C O 1
ATOM 4731 N N . TRP C 1 133 ? 26.281 34.169 -82.356 1.00 30.70 163 TRP C N 1
ATOM 4732 C CA . TRP C 1 133 ? 27.043 32.935 -82.108 1.00 31.18 163 TRP C CA 1
ATOM 4733 C C . TRP C 1 133 ? 26.161 31.663 -81.915 1.00 31.28 163 TRP C C 1
ATOM 4734 O O . TRP C 1 133 ? 26.685 30.566 -81.746 1.00 32.57 163 TRP C O 1
ATOM 4745 N N . ASP C 1 134 ? 24.845 31.815 -81.938 1.00 32.14 164 ASP C N 1
ATOM 4746 C CA . ASP C 1 134 ? 23.922 30.740 -81.595 1.00 32.25 164 ASP C CA 1
ATOM 4747 C C . ASP C 1 134 ? 23.452 29.932 -82.799 1.00 32.99 164 ASP C C 1
ATOM 4748 O O . ASP C 1 134 ? 23.355 30.457 -83.899 1.00 32.70 164 ASP C O 1
ATOM 4753 N N . PRO C 1 135 ? 23.112 28.652 -82.581 1.00 33.25 165 PRO C N 1
ATOM 4754 C CA . PRO C 1 135 ? 22.373 27.920 -83.604 1.00 34.61 165 PRO C CA 1
ATOM 4755 C C . PRO C 1 135 ? 20.970 28.505 -83.776 1.00 35.55 165 PRO C C 1
ATOM 4756 O O . PRO C 1 135 ? 20.508 29.294 -82.949 1.00 35.26 165 PRO C O 1
ATOM 4760 N N . GLU C 1 136 ? 20.279 28.097 -84.828 1.00 38.37 166 GLU C N 1
ATOM 4761 C CA . GLU C 1 136 ? 18.894 28.520 -85.061 1.00 40.59 166 GLU C CA 1
ATOM 4762 C C . GLU C 1 136 ? 17.976 27.885 -84.031 1.00 35.82 166 GLU C C 1
ATOM 4763 O O . GLU C 1 136 ? 18.110 26.688 -83.721 1.00 33.39 166 GLU C O 1
ATOM 4769 N N . GLY C 1 137 ? 17.049 28.681 -83.507 1.00 34.31 167 GLY C N 1
ATOM 4770 C CA . GLY C 1 137 ? 16.010 28.179 -82.613 1.00 33.84 167 GLY C CA 1
ATOM 4771 C C . GLY C 1 137 ? 16.481 28.112 -81.167 1.00 35.54 167 GLY C C 1
ATOM 4772 O O . GLY C 1 137 ? 17.695 28.082 -80.878 1.00 34.29 167 GLY C O 1
ATOM 4773 N N . THR C 1 138 ? 15.516 28.081 -80.263 1.00 31.97 168 THR C N 1
ATOM 4774 C CA . THR C 1 138 ? 15.791 27.948 -78.834 1.00 34.09 168 THR C CA 1
ATOM 4775 C C . THR C 1 138 ? 16.464 26.585 -78.586 1.00 30.48 168 THR C C 1
ATOM 4776 O O . THR C 1 138 ? 16.196 25.604 -79.283 1.00 31.16 168 THR C O 1
ATOM 4780 N N . HIS C 1 139 ? 17.404 26.559 -77.655 1.00 29.20 169 HIS C N 1
ATOM 4781 C CA . HIS C 1 139 ? 18.280 25.399 -77.505 1.00 26.93 169 HIS C CA 1
ATOM 4782 C C . HIS C 1 139 ? 18.816 25.258 -76.096 1.00 24.12 169 HIS C C 1
ATOM 4783 O O . HIS C 1 139 ? 18.858 26.213 -75.342 1.00 25.08 169 HIS C O 1
ATOM 4790 N N . ILE C 1 140 ? 19.215 24.042 -75.782 1.00 25.20 170 ILE C N 1
ATOM 4791 C CA . ILE C 1 140 ? 19.965 23.726 -74.580 1.00 25.51 170 ILE C CA 1
ATOM 4792 C C . ILE C 1 140 ? 21.403 23.549 -75.026 1.00 24.19 170 ILE C C 1
ATOM 4793 O O . ILE C 1 140 ? 21.658 22.939 -76.052 1.00 26.23 170 ILE C O 1
ATOM 4798 N N . GLY C 1 141 ? 22.339 24.089 -74.271 1.00 23.02 171 GLY C N 1
ATOM 4799 C CA . GLY C 1 141 ? 23.748 23.958 -74.593 1.00 23.13 171 GLY C CA 1
ATOM 4800 C C . GLY C 1 141 ? 24.631 23.599 -73.405 1.00 22.58 171 GLY C C 1
ATOM 4801 O O . GLY C 1 141 ? 24.338 23.963 -72.263 1.00 23.26 171 GLY C O 1
ATOM 4802 N N . ILE C 1 142 ? 25.730 22.905 -73.699 1.00 23.31 172 ILE C N 1
ATOM 4803 C CA . ILE C 1 142 ? 26.833 22.712 -72.768 1.00 23.64 172 ILE C CA 1
ATOM 4804 C C . ILE C 1 142 ? 27.922 23.721 -73.148 1.00 24.76 172 ILE C C 1
ATOM 4805 O O . ILE C 1 142 ? 28.426 23.727 -74.286 1.00 26.17 172 ILE C O 1
ATOM 4810 N N . ASN C 1 143 ? 28.271 24.564 -72.190 1.00 23.92 173 ASN C N 1
ATOM 4811 C CA . ASN C 1 143 ? 29.250 25.644 -72.394 1.00 25.14 173 ASN C CA 1
ATOM 4812 C C . ASN C 1 143 ? 30.463 25.360 -71.551 1.00 23.92 173 ASN C C 1
ATOM 4813 O O . ASN C 1 143 ? 30.348 25.035 -70.370 1.00 23.95 173 ASN C O 1
ATOM 4818 N N . VAL C 1 144 ? 31.646 25.498 -72.164 1.00 25.74 174 VAL C N 1
ATOM 4819 C CA . VAL C 1 144 ? 32.902 25.350 -71.452 1.00 24.24 174 VAL C CA 1
ATOM 4820 C C . VAL C 1 144 ? 33.752 26.559 -71.828 1.00 23.55 174 VAL C C 1
ATOM 4821 O O . VAL C 1 144 ? 34.222 26.663 -72.965 1.00 23.09 174 VAL C O 1
ATOM 4825 N N . ASN C 1 145 ? 33.882 27.500 -70.889 1.00 23.88 175 ASN C N 1
ATOM 4826 C CA . ASN C 1 145 ? 34.742 28.690 -71.043 1.00 26.21 175 ASN C CA 1
ATOM 4827 C C . ASN C 1 145 ? 34.349 29.689 -72.121 1.00 26.82 175 ASN C C 1
ATOM 4828 O O . ASN C 1 145 ? 35.129 30.623 -72.421 1.00 28.36 175 ASN C O 1
ATOM 4833 N N . SER C 1 146 ? 33.137 29.562 -72.645 1.00 26.95 176 SER C N 1
ATOM 4834 C CA . SER C 1 146 ? 32.639 30.426 -73.695 1.00 27.26 176 SER C CA 1
ATOM 4835 C C . SER C 1 146 ? 31.124 30.391 -73.762 1.00 27.44 176 SER C C 1
ATOM 4836 O O . SER C 1 146 ? 30.512 29.335 -73.506 1.00 26.55 176 SER C O 1
ATOM 4839 N N . ILE C 1 147 ? 30.522 31.508 -74.170 1.00 24.07 177 ILE C N 1
ATOM 4840 C CA . ILE C 1 147 ? 29.100 31.543 -74.538 1.00 25.36 177 ILE C CA 1
ATOM 4841 C C . ILE C 1 147 ? 28.767 30.727 -75.796 1.00 25.55 177 ILE C C 1
ATOM 4842 O O . ILE C 1 147 ? 27.611 30.396 -76.047 1.00 25.04 177 ILE C O 1
ATOM 4847 N N . VAL C 1 148 ? 29.791 30.405 -76.600 1.00 29.50 178 VAL C N 1
ATOM 4848 C CA . VAL C 1 148 ? 29.623 29.618 -77.811 1.00 29.22 178 VAL C CA 1
ATOM 4849 C C . VAL C 1 148 ? 29.661 28.162 -77.384 1.00 28.44 178 VAL C C 1
ATOM 4850 O O . VAL C 1 148 ? 30.739 27.610 -77.135 1.00 27.93 178 VAL C O 1
ATOM 4854 N N . SER C 1 149 ? 28.487 27.536 -77.286 1.00 27.56 179 SER C N 1
ATOM 4855 C CA . SER C 1 149 ? 28.394 26.207 -76.687 1.00 26.84 179 SER C CA 1
ATOM 4856 C C . SER C 1 149 ? 29.254 25.180 -77.407 1.00 25.95 179 SER C C 1
ATOM 4857 O O . SER C 1 149 ? 29.373 25.208 -78.637 1.00 26.04 179 SER C O 1
ATOM 4860 N N . ARG C 1 150 ? 29.851 24.279 -76.637 1.00 25.47 180 ARG C N 1
ATOM 4861 C CA . ARG C 1 150 ? 30.526 23.091 -77.176 1.00 27.62 180 ARG C CA 1
ATOM 4862 C C . ARG C 1 150 ? 29.546 22.166 -77.920 1.00 28.11 180 ARG C C 1
ATOM 4863 O O . ARG C 1 150 ? 29.909 21.540 -78.913 1.00 27.31 180 ARG C O 1
ATOM 4871 N N . LYS C 1 151 ? 28.306 22.094 -77.442 1.00 25.69 181 LYS C N 1
ATOM 4872 C CA . LYS C 1 151 ? 27.300 21.235 -78.028 1.00 26.22 181 LYS C CA 1
ATOM 4873 C C . LYS C 1 151 ? 25.931 21.813 -77.703 1.00 24.87 181 LYS C C 1
ATOM 4874 O O . LYS C 1 151 ? 25.735 22.338 -76.590 1.00 25.10 181 LYS C O 1
ATOM 4880 N N . THR C 1 152 ? 25.004 21.739 -78.654 1.00 24.84 182 THR C N 1
ATOM 4881 C CA . THR C 1 152 ? 23.632 22.193 -78.448 1.00 23.61 182 THR C CA 1
ATOM 4882 C C . THR C 1 152 ? 22.657 21.178 -78.990 1.00 25.67 182 THR C C 1
ATOM 4883 O O . THR C 1 152 ? 23.000 20.377 -79.847 1.00 28.12 182 THR C O 1
ATOM 4887 N N . ILE C 1 153 ? 21.443 21.221 -78.451 1.00 24.98 183 ILE C N 1
ATOM 4888 C CA . ILE C 1 153 ? 20.296 20.567 -79.023 1.00 26.72 183 ILE C CA 1
ATOM 4889 C C . ILE C 1 153 ? 19.124 21.502 -79.037 1.00 28.11 183 ILE C C 1
ATOM 4890 O O . ILE C 1 153 ? 19.000 22.407 -78.207 1.00 27.53 183 ILE C O 1
ATOM 4895 N N . SER C 1 154 ? 18.234 21.244 -79.984 1.00 31.90 184 SER C N 1
ATOM 4896 C CA . SER C 1 154 ? 17.018 22.009 -80.095 1.00 32.76 184 SER C CA 1
ATOM 4897 C C . SER C 1 154 ? 16.119 21.739 -78.871 1.00 32.40 184 SER C C 1
ATOM 4898 O O . SER C 1 154 ? 16.050 20.605 -78.382 1.00 30.22 184 SER C O 1
ATOM 4901 N N . TRP C 1 155 ? 15.461 22.779 -78.379 1.00 31.88 185 TRP C N 1
ATOM 4902 C CA . TRP C 1 155 ? 14.578 22.689 -77.220 1.00 32.48 185 TRP C CA 1
ATOM 4903 C C . TRP C 1 155 ? 13.417 23.664 -77.434 1.00 34.29 185 TRP C C 1
ATOM 4904 O O . TRP C 1 155 ? 13.666 24.869 -77.590 1.00 35.52 185 TRP C O 1
ATOM 4915 N N . ASP C 1 156 ? 12.199 23.100 -77.426 1.00 37.79 186 ASP C N 1
ATOM 4916 C CA . ASP C 1 156 ? 10.993 23.880 -77.539 1.00 40.70 186 ASP C CA 1
ATOM 4917 C C . ASP C 1 156 ? 10.462 24.319 -76.177 1.00 37.00 186 ASP C C 1
ATOM 4918 O O . ASP C 1 156 ? 10.089 23.479 -75.362 1.00 41.30 186 ASP C O 1
ATOM 4923 N N . LEU C 1 157 ? 10.413 25.609 -75.966 1.00 36.52 187 LEU C N 1
ATOM 4924 C CA . LEU C 1 157 ? 9.862 26.172 -74.745 1.00 39.87 187 LEU C CA 1
ATOM 4925 C C . LEU C 1 157 ? 8.398 25.872 -74.593 1.00 45.28 187 LEU C C 1
ATOM 4926 O O . LEU C 1 157 ? 7.622 26.145 -75.486 1.00 41.43 187 LEU C O 1
ATOM 4931 N N . GLU C 1 158 ? 8.006 25.293 -73.471 1.00 40.28 188 GLU C N 1
ATOM 4932 C CA . GLU C 1 158 ? 6.595 25.272 -73.068 1.00 36.87 188 GLU C CA 1
ATOM 4933 C C . GLU C 1 158 ? 6.398 26.405 -72.116 1.00 34.14 188 GLU C C 1
ATOM 4934 O O . GLU C 1 158 ? 6.818 26.361 -70.951 1.00 30.62 188 GLU C O 1
ATOM 4940 N N . ASN C 1 159 ? 5.810 27.476 -72.627 1.00 31.61 189 ASN C N 1
ATOM 4941 C CA . ASN C 1 159 ? 5.717 28.730 -71.902 1.00 32.74 189 ASN C CA 1
ATOM 4942 C C . ASN C 1 159 ? 4.965 28.587 -70.596 1.00 31.82 189 ASN C C 1
ATOM 4943 O O . ASN C 1 159 ? 3.869 27.990 -70.563 1.00 33.38 189 ASN C O 1
ATOM 4948 N N . ASP C 1 160 ? 5.563 29.093 -69.522 1.00 30.37 190 ASP C N 1
ATOM 4949 C CA . ASP C 1 160 ? 4.949 29.086 -68.194 1.00 33.77 190 ASP C CA 1
ATOM 4950 C C . ASP C 1 160 ? 4.623 27.680 -67.638 1.00 29.94 190 ASP C C 1
ATOM 4951 O O . ASP C 1 160 ? 3.789 27.549 -66.758 1.00 32.60 190 ASP C O 1
ATOM 4956 N N . GLU C 1 161 ? 5.300 26.643 -68.126 1.00 28.94 191 GLU C N 1
ATOM 4957 C CA . GLU C 1 161 ? 5.145 25.294 -67.612 1.00 31.59 191 GLU C CA 1
ATOM 4958 C C . GLU C 1 161 ? 6.460 24.922 -66.870 1.00 29.14 191 GLU C C 1
ATOM 4959 O O . GLU C 1 161 ? 7.556 25.398 -67.213 1.00 27.39 191 GLU C O 1
ATOM 4965 N N . VAL C 1 162 ? 6.331 24.047 -65.876 1.00 28.49 192 VAL C N 1
ATOM 4966 C CA . VAL C 1 162 ? 7.469 23.634 -65.066 1.00 27.36 192 VAL C CA 1
ATOM 4967 C C . VAL C 1 162 ? 8.355 22.681 -65.871 1.00 24.46 192 VAL C C 1
ATOM 4968 O O . VAL C 1 162 ? 7.881 21.685 -66.402 1.00 23.64 192 VAL C O 1
ATOM 4972 N N . ALA C 1 163 ? 9.637 23.019 -65.951 1.00 22.97 193 ALA C N 1
ATOM 4973 C CA . ALA C 1 163 ? 10.659 22.143 -66.500 1.00 22.84 193 ALA C CA 1
ATOM 4974 C C . ALA C 1 163 ? 11.450 21.476 -65.387 1.00 21.45 193 ALA C C 1
ATOM 4975 O O . ALA C 1 163 ? 11.898 22.155 -64.459 1.00 21.90 193 ALA C O 1
ATOM 4977 N N . ASN C 1 164 ? 11.655 20.168 -65.496 1.00 19.42 194 ASN C N 1
ATOM 4978 C CA . ASN C 1 164 ? 12.424 19.417 -64.487 1.00 20.93 194 ASN C CA 1
ATOM 4979 C C . ASN C 1 164 ? 13.740 19.011 -65.130 1.00 20.75 194 ASN C C 1
ATOM 4980 O O . ASN C 1 164 ? 13.748 18.249 -66.102 1.00 20.50 194 ASN C O 1
ATOM 4985 N N . VAL C 1 165 ? 14.840 19.552 -64.605 1.00 20.45 195 VAL C N 1
ATOM 4986 C CA . VAL C 1 165 ? 16.170 19.355 -65.146 1.00 20.20 195 VAL C CA 1
ATOM 4987 C C . VAL C 1 165 ? 16.983 18.467 -64.217 1.00 20.26 195 VAL C C 1
ATOM 4988 O O . VAL C 1 165 ? 16.869 18.587 -62.993 1.00 20.91 195 VAL C O 1
ATOM 4992 N N . VAL C 1 166 ? 17.790 17.587 -64.817 1.00 20.25 196 VAL C N 1
ATOM 4993 C CA . VAL C 1 166 ? 18.786 16.792 -64.107 1.00 21.07 196 VAL C CA 1
ATOM 4994 C C . VAL C 1 166 ? 20.113 16.931 -64.861 1.00 19.42 196 VAL C C 1
ATOM 4995 O O . VAL C 1 166 ? 20.191 16.725 -66.072 1.00 20.79 196 VAL C O 1
ATOM 4999 N N . ILE C 1 167 ? 21.142 17.329 -64.132 1.00 18.91 197 ILE C N 1
ATOM 5000 C CA . ILE C 1 167 ? 22.495 17.465 -64.690 1.00 18.68 197 ILE C CA 1
ATOM 5001 C C . ILE C 1 167 ? 23.397 16.573 -63.866 1.00 18.62 197 ILE C C 1
ATOM 5002 O O . ILE C 1 167 ? 23.424 16.683 -62.612 1.00 20.07 197 ILE C O 1
ATOM 5007 N N . SER C 1 168 ? 24.159 15.718 -64.545 1.00 19.58 198 SER C N 1
ATOM 5008 C CA . SER C 1 168 ? 25.065 14.828 -63.840 1.00 21.57 198 SER C CA 1
ATOM 5009 C C . SER C 1 168 ? 26.447 14.769 -64.489 1.00 20.90 198 SER C C 1
ATOM 5010 O O . SER C 1 168 ? 26.592 14.998 -65.685 1.00 20.00 198 SER C O 1
ATOM 5013 N N . TYR C 1 169 ? 27.452 14.546 -63.658 1.00 22.27 199 TYR C N 1
ATOM 5014 C CA . TYR C 1 169 ? 28.822 14.398 -64.104 1.00 21.17 199 TYR C CA 1
ATOM 5015 C C . TYR C 1 169 ? 29.358 13.069 -63.604 1.00 21.03 199 TYR C C 1
ATOM 5016 O O . TYR C 1 169 ? 29.316 12.804 -62.400 1.00 21.45 199 TYR C O 1
ATOM 5025 N N . GLN C 1 170 ? 29.858 12.262 -64.535 1.00 22.03 200 GLN C N 1
ATOM 5026 C CA . GLN C 1 170 ? 30.442 10.964 -64.242 1.00 24.40 200 GLN C CA 1
ATOM 5027 C C . GLN C 1 170 ? 31.939 11.085 -64.503 1.00 22.46 200 GLN C C 1
ATOM 5028 O O . GLN C 1 170 ? 32.376 11.170 -65.658 1.00 23.65 200 GLN C O 1
ATOM 5034 N N . ALA C 1 171 ? 32.710 11.186 -63.438 1.00 22.76 201 ALA C N 1
ATOM 5035 C CA . ALA C 1 171 ? 34.164 11.423 -63.522 1.00 24.06 201 ALA C CA 1
ATOM 5036 C C . ALA C 1 171 ? 34.904 10.338 -64.305 1.00 24.61 201 ALA C C 1
ATOM 5037 O O . ALA C 1 171 ? 35.799 10.651 -65.071 1.00 24.84 201 ALA C O 1
ATOM 5039 N N . SER C 1 172 ? 34.484 9.087 -64.164 1.00 25.46 202 SER C N 1
ATOM 5040 C CA . SER C 1 172 ? 35.207 7.955 -64.794 1.00 28.00 202 SER C CA 1
ATOM 5041 C C . SER C 1 172 ? 35.199 8.036 -66.329 1.00 28.51 202 SER C C 1
ATOM 5042 O O . SER C 1 172 ? 36.133 7.578 -66.975 1.00 26.33 202 SER C O 1
ATOM 5045 N N . THR C 1 173 ? 34.156 8.644 -66.905 1.00 26.42 203 THR C N 1
ATOM 5046 C CA . THR C 1 173 ? 34.037 8.823 -68.348 1.00 26.14 203 THR C CA 1
ATOM 5047 C C . THR C 1 173 ? 34.135 10.287 -68.780 1.00 25.51 203 THR C C 1
ATOM 5048 O O . THR C 1 173 ? 33.970 10.587 -69.958 1.00 26.76 203 THR C O 1
ATOM 5052 N N . LYS C 1 174 ? 34.370 11.188 -67.828 1.00 24.40 204 LYS C N 1
ATOM 5053 C CA . LYS C 1 174 ? 34.422 12.626 -68.080 1.00 27.35 204 LYS C CA 1
ATOM 5054 C C . LYS C 1 174 ? 33.205 13.164 -68.835 1.00 25.97 204 LYS C C 1
ATOM 5055 O O . LYS C 1 174 ? 33.319 14.069 -69.649 1.00 27.58 204 LYS C O 1
ATOM 5061 N N . THR C 1 175 ? 32.037 12.626 -68.504 1.00 26.28 205 THR C N 1
ATOM 5062 C CA . THR C 1 175 ? 30.800 12.887 -69.228 1.00 28.91 205 THR C CA 1
ATOM 5063 C C . THR C 1 175 ? 29.856 13.761 -68.388 1.00 26.12 205 THR C C 1
ATOM 5064 O O . THR C 1 175 ? 29.493 13.388 -67.276 1.00 24.06 205 THR C O 1
ATOM 5068 N N . LEU C 1 176 ? 29.453 14.894 -68.970 1.00 22.63 206 LEU C N 1
ATOM 5069 C CA . LEU C 1 176 ? 28.409 15.762 -68.416 1.00 22.05 206 LEU C CA 1
ATOM 5070 C C . LEU C 1 176 ? 27.132 15.517 -69.195 1.00 21.22 206 LEU C C 1
ATOM 5071 O O . LEU C 1 176 ? 27.141 15.628 -70.400 1.00 21.35 206 LEU C O 1
ATOM 5076 N N . THR C 1 177 ? 26.032 15.215 -68.509 1.00 21.58 207 THR C N 1
ATOM 5077 C CA . THR C 1 177 ? 24.735 14.984 -69.087 1.00 20.57 207 THR C CA 1
ATOM 5078 C C . THR C 1 177 ? 23.738 15.994 -68.550 1.00 21.29 207 THR C C 1
ATOM 5079 O O . THR C 1 177 ? 23.747 16.281 -67.359 1.00 21.23 207 THR C O 1
ATOM 5083 N N . ALA C 1 178 ? 22.877 16.507 -69.420 1.00 20.23 208 ALA C N 1
ATOM 5084 C CA . ALA C 1 178 ? 21.788 17.385 -69.021 1.00 22.48 208 ALA C CA 1
ATOM 5085 C C . ALA C 1 178 ? 20.500 16.923 -69.680 1.00 21.29 208 ALA C C 1
ATOM 5086 O O . ALA C 1 178 ? 20.471 16.709 -70.889 1.00 21.51 208 ALA C O 1
ATOM 5088 N N . SER C 1 179 ? 19.442 16.773 -68.887 1.00 21.05 209 SER C N 1
ATOM 5089 C CA . SER C 1 179 ? 18.120 16.452 -69.414 1.00 21.19 209 SER C CA 1
ATOM 5090 C C . SER C 1 179 ? 17.085 17.414 -68.875 1.00 20.47 209 SER C C 1
ATOM 5091 O O . SER C 1 179 ? 17.238 17.969 -67.801 1.00 20.61 209 SER C O 1
ATOM 5094 N N . LEU C 1 180 ? 16.025 17.604 -69.636 1.00 20.11 210 LEU C N 1
ATOM 5095 C CA . LEU C 1 180 ? 14.909 18.454 -69.276 1.00 20.76 210 LEU C CA 1
ATOM 5096 C C . LEU C 1 180 ? 13.636 17.716 -69.641 1.00 21.03 210 LEU C C 1
ATOM 5097 O O . LEU C 1 180 ? 13.527 17.198 -70.767 1.00 22.59 210 LEU C O 1
ATOM 5102 N N . VAL C 1 181 ? 12.685 17.677 -68.706 1.00 21.38 211 VAL C N 1
ATOM 5103 C CA . VAL C 1 181 ? 11.389 17.060 -68.944 1.00 21.00 211 VAL C CA 1
ATOM 5104 C C . VAL C 1 181 ? 10.298 18.057 -68.592 1.00 22.16 211 VAL C C 1
ATOM 5105 O O . VAL C 1 181 ? 10.371 18.719 -67.547 1.00 21.63 211 VAL C O 1
ATOM 5109 N N . TYR C 1 182 ? 9.284 18.134 -69.464 1.00 22.05 212 TYR C N 1
ATOM 5110 C CA . TYR C 1 182 ? 8.034 18.841 -69.138 1.00 22.69 212 TYR C CA 1
ATOM 5111 C C . TYR C 1 182 ? 6.967 17.772 -68.927 1.00 24.28 212 TYR C C 1
ATOM 5112 O O . TYR C 1 182 ? 6.446 17.189 -69.899 1.00 24.10 212 TYR C O 1
ATOM 5121 N N . PRO C 1 183 ? 6.621 17.496 -67.668 1.00 24.94 213 PRO C N 1
ATOM 5122 C CA . PRO C 1 183 ? 5.567 16.530 -67.430 1.00 27.89 213 PRO C CA 1
ATOM 5123 C C . PRO C 1 183 ? 4.214 16.924 -68.026 1.00 27.44 213 PRO C C 1
ATOM 5124 O O . PRO C 1 183 ? 3.451 16.052 -68.444 1.00 26.63 213 PRO C O 1
ATOM 5128 N N . SER C 1 184 ? 3.955 18.217 -68.094 1.00 26.66 214 SER C N 1
ATOM 5129 C CA . SER C 1 184 ? 2.684 18.738 -68.630 1.00 30.09 214 SER C CA 1
ATOM 5130 C C . SER C 1 184 ? 2.436 18.329 -70.084 1.00 27.99 214 SER C C 1
ATOM 5131 O O . SER C 1 184 ? 1.330 17.971 -70.446 1.00 28.60 214 SER C O 1
ATOM 5134 N N . SER C 1 185 ? 3.473 18.339 -70.922 1.00 26.94 215 SER C N 1
ATOM 5135 C CA . SER C 1 185 ? 3.338 17.930 -72.333 1.00 26.36 215 SER C CA 1
ATOM 5136 C C . SER C 1 185 ? 3.945 16.555 -72.704 1.00 25.51 215 SER C C 1
ATOM 5137 O O . SER C 1 185 ? 3.908 16.156 -73.868 1.00 25.03 215 SER C O 1
ATOM 5140 N N . SER C 1 186 ? 4.569 15.873 -71.740 1.00 23.32 216 SER C N 1
ATOM 5141 C CA . SER C 1 186 ? 5.310 14.640 -72.023 1.00 23.53 216 SER C CA 1
ATOM 5142 C C . SER C 1 186 ? 6.400 14.808 -73.087 1.00 24.50 216 SER C C 1
ATOM 5143 O O . SER C 1 186 ? 6.602 13.921 -73.926 1.00 26.44 216 SER C O 1
ATOM 5146 N N . THR C 1 187 ? 7.100 15.948 -73.051 1.00 24.22 217 THR C N 1
ATOM 5147 C CA . THR C 1 187 ? 8.167 16.199 -73.985 1.00 24.88 217 THR C CA 1
ATOM 5148 C C . THR C 1 187 ? 9.453 16.220 -73.117 1.00 23.70 217 THR C C 1
ATOM 5149 O O . THR C 1 187 ? 9.460 16.559 -71.909 1.00 24.52 217 THR C O 1
ATOM 5153 N N . SER C 1 188 ? 10.543 15.780 -73.737 1.00 24.74 218 SER C N 1
ATOM 5154 C CA . SER C 1 188 ? 11.808 15.694 -73.041 1.00 26.05 218 SER C CA 1
ATOM 5155 C C . SER C 1 188 ? 12.994 15.822 -73.978 1.00 23.94 218 SER C C 1
ATOM 5156 O O . SER C 1 188 ? 12.924 15.520 -75.188 1.00 24.45 218 SER C O 1
ATOM 5159 N N . TYR C 1 189 ? 14.098 16.287 -73.403 1.00 23.71 219 TYR C N 1
ATOM 5160 C CA . TYR C 1 189 ? 15.322 16.633 -74.125 1.00 24.60 219 TYR C CA 1
ATOM 5161 C C . TYR C 1 189 ? 16.540 16.197 -73.346 1.00 24.29 219 TYR C C 1
ATOM 5162 O O . TYR C 1 189 ? 16.511 16.192 -72.129 1.00 23.53 219 TYR C O 1
ATOM 5171 N N . ILE C 1 190 ? 17.600 15.817 -74.037 1.00 22.95 220 ILE C N 1
ATOM 5172 C CA . ILE C 1 190 ? 18.806 15.373 -73.371 1.00 21.57 220 ILE C CA 1
ATOM 5173 C C . ILE C 1 190 ? 20.019 15.570 -74.269 1.00 22.60 220 ILE C C 1
ATOM 5174 O O . ILE C 1 190 ? 19.919 15.442 -75.489 1.00 22.65 220 ILE C O 1
ATOM 5179 N N . LEU C 1 191 ? 21.146 15.892 -73.655 1.00 22.06 221 LEU C N 1
ATOM 5180 C CA . LEU C 1 191 ? 22.424 15.826 -74.339 1.00 24.74 221 LEU C CA 1
ATOM 5181 C C . LEU C 1 191 ? 23.533 15.526 -73.389 1.00 25.76 221 LEU C C 1
ATOM 5182 O O . LEU C 1 191 ? 23.402 15.711 -72.171 1.00 23.48 221 LEU C O 1
ATOM 5187 N N . ASN C 1 192 ? 24.644 15.071 -73.949 1.00 24.17 222 ASN C N 1
ATOM 5188 C CA . ASN C 1 192 ? 25.813 14.892 -73.157 1.00 27.08 222 ASN C CA 1
ATOM 5189 C C . ASN C 1 192 ? 27.071 15.105 -73.969 1.00 27.35 222 ASN C C 1
ATOM 5190 O O . ASN C 1 192 ? 27.062 15.017 -75.200 1.00 25.17 222 ASN C O 1
ATOM 5195 N N . ASP C 1 193 ? 28.147 15.390 -73.260 1.00 24.94 223 ASP C N 1
ATOM 5196 C CA . ASP C 1 193 ? 29.432 15.600 -73.905 1.00 26.31 223 ASP C CA 1
ATOM 5197 C C . ASP C 1 193 ? 30.561 15.367 -72.930 1.00 25.18 223 ASP C C 1
ATOM 5198 O O . ASP C 1 193 ? 30.372 15.385 -71.693 1.00 23.50 223 ASP C O 1
ATOM 5203 N N . VAL C 1 194 ? 31.747 15.174 -73.496 1.00 25.79 224 VAL C N 1
ATOM 5204 C CA . VAL C 1 194 ? 32.978 15.011 -72.724 1.00 29.25 224 VAL C CA 1
ATOM 5205 C C . VAL C 1 194 ? 33.423 16.389 -72.250 1.00 27.84 224 VAL C C 1
ATOM 5206 O O . VAL C 1 194 ? 33.567 17.283 -73.051 1.00 31.56 224 VAL C O 1
ATOM 5210 N N . VAL C 1 195 ? 33.564 16.548 -70.938 1.00 26.20 225 VAL C N 1
ATOM 5211 C CA . VAL C 1 195 ? 34.047 17.773 -70.327 1.00 26.50 225 VAL C CA 1
ATOM 5212 C C . VAL C 1 195 ? 34.944 17.331 -69.192 1.00 27.86 225 VAL C C 1
ATOM 5213 O O . VAL C 1 195 ? 34.489 16.665 -68.265 1.00 28.90 225 VAL C O 1
ATOM 5217 N N . ASP C 1 196 ? 36.219 17.685 -69.254 1.00 28.32 226 ASP C N 1
ATOM 5218 C CA . ASP C 1 196 ? 37.167 17.194 -68.245 1.00 31.20 226 ASP C CA 1
ATOM 5219 C C . ASP C 1 196 ? 37.282 18.212 -67.137 1.00 29.03 226 ASP C C 1
ATOM 5220 O O . ASP C 1 196 ? 38.040 19.151 -67.238 1.00 26.40 226 ASP C O 1
ATOM 5225 N N . LEU C 1 197 ? 36.517 18.028 -66.067 1.00 28.81 227 LEU C N 1
ATOM 5226 C CA . LEU C 1 197 ? 36.432 19.026 -65.006 1.00 27.90 227 LEU C CA 1
ATOM 5227 C C . LEU C 1 197 ? 37.770 19.281 -64.345 1.00 28.98 227 LEU C C 1
ATOM 5228 O O . LEU C 1 197 ? 38.085 20.447 -64.032 1.00 25.30 227 LEU C O 1
ATOM 5233 N N . LYS C 1 198 ? 38.579 18.247 -64.156 1.00 29.07 228 LYS C N 1
ATOM 5234 C CA . LYS C 1 198 ? 39.921 18.438 -63.581 1.00 34.02 228 LYS C CA 1
ATOM 5235 C C . LYS C 1 198 ? 40.799 19.390 -64.416 1.00 32.82 228 LYS C C 1
ATOM 5236 O O . LYS C 1 198 ? 41.581 20.130 -63.854 1.00 32.66 228 LYS C O 1
ATOM 5242 N N . GLN C 1 199 ? 40.654 19.384 -65.737 1.00 33.18 229 GLN C N 1
ATOM 5243 C CA . GLN C 1 199 ? 41.427 20.290 -66.608 1.00 34.29 229 GLN C CA 1
ATOM 5244 C C . GLN C 1 199 ? 40.809 21.672 -66.727 1.00 32.83 229 GLN C C 1
ATOM 5245 O O . GLN C 1 199 ? 41.505 22.598 -67.046 1.00 31.47 229 GLN C O 1
ATOM 5251 N N . ILE C 1 200 ? 39.511 21.798 -66.504 1.00 30.12 230 ILE C N 1
ATOM 5252 C CA . ILE C 1 200 ? 38.799 23.051 -66.763 1.00 29.49 230 ILE C CA 1
ATOM 5253 C C . ILE C 1 200 ? 38.611 23.917 -65.539 1.00 29.68 230 ILE C C 1
ATOM 5254 O O . ILE C 1 200 ? 38.717 25.145 -65.627 1.00 30.42 230 ILE C O 1
ATOM 5259 N N . LEU C 1 201 ? 38.271 23.291 -64.402 1.00 28.20 231 LEU C N 1
ATOM 5260 C CA . LEU C 1 201 ? 37.865 24.013 -63.199 1.00 24.92 231 LEU C CA 1
ATOM 5261 C C . LEU C 1 201 ? 38.916 23.942 -62.112 1.00 23.50 231 LEU C C 1
ATOM 5262 O O . LEU C 1 201 ? 39.714 23.001 -62.069 1.00 26.47 231 LEU C O 1
ATOM 5267 N N . PRO C 1 202 ? 38.903 24.910 -61.192 1.00 24.84 232 PRO C N 1
ATOM 5268 C CA . PRO C 1 202 ? 39.740 24.804 -60.011 1.00 25.53 232 PRO C CA 1
ATOM 5269 C C . PRO C 1 202 ? 39.225 23.696 -59.086 1.00 26.24 232 PRO C C 1
ATOM 5270 O O . PRO C 1 202 ? 38.115 23.180 -59.282 1.00 23.88 232 PRO C O 1
ATOM 5274 N N . GLU C 1 203 ? 40.050 23.307 -58.130 1.00 24.70 233 GLU C N 1
ATOM 5275 C CA . GLU C 1 203 ? 39.700 22.249 -57.184 1.00 26.77 233 GLU C CA 1
ATOM 5276 C C . GLU C 1 203 ? 38.388 22.488 -56.425 1.00 25.58 233 GLU C C 1
ATOM 5277 O O . GLU C 1 203 ? 37.645 21.539 -56.166 1.00 23.41 233 GLU C O 1
ATOM 5283 N N . TYR C 1 204 ? 38.159 23.736 -56.046 1.00 24.80 234 TYR C N 1
ATOM 5284 C CA . TYR C 1 204 ? 36.889 24.161 -55.444 1.00 26.41 234 TYR C CA 1
ATOM 5285 C C . TYR C 1 204 ? 36.178 25.136 -56.351 1.00 24.26 234 TYR C C 1
ATOM 5286 O O . TYR C 1 204 ? 36.796 26.020 -56.918 1.00 24.80 234 TYR C O 1
ATOM 5295 N N . VAL C 1 205 ? 34.866 24.985 -56.442 1.00 23.55 235 VAL C N 1
ATOM 5296 C CA . VAL C 1 205 ? 33.999 25.881 -57.208 1.00 24.38 235 VAL C CA 1
ATOM 5297 C C . VAL C 1 205 ? 32.774 26.271 -56.401 1.00 23.71 235 VAL C C 1
ATOM 5298 O O . VAL C 1 205 ? 32.450 25.637 -55.420 1.00 24.88 235 VAL C O 1
ATOM 5302 N N . ARG C 1 206 ? 32.088 27.310 -56.835 1.00 23.36 236 ARG C N 1
ATOM 5303 C CA . ARG C 1 206 ? 30.690 27.496 -56.443 1.00 22.53 236 ARG C CA 1
ATOM 5304 C C . ARG C 1 206 ? 29.775 27.119 -57.563 1.00 21.76 236 ARG C C 1
ATOM 5305 O O . ARG C 1 206 ? 30.128 27.222 -58.746 1.00 22.86 236 ARG C O 1
ATOM 5313 N N . VAL C 1 207 ? 28.578 26.665 -57.192 1.00 21.71 237 VAL C N 1
ATOM 5314 C CA . VAL C 1 207 ? 27.597 26.200 -58.134 1.00 20.55 237 VAL C CA 1
ATOM 5315 C C . VAL C 1 207 ? 26.301 26.966 -57.950 1.00 22.25 237 VAL C C 1
ATOM 5316 O O . VAL C 1 207 ? 25.985 27.389 -56.837 1.00 22.14 237 VAL C O 1
ATOM 5320 N N . GLY C 1 208 ? 25.557 27.126 -59.038 1.00 20.58 238 GLY C N 1
ATOM 5321 C CA . GLY C 1 208 ? 24.276 27.803 -58.996 1.00 22.05 238 GLY C CA 1
ATOM 5322 C C . GLY C 1 208 ? 23.685 28.181 -60.337 1.00 20.92 238 GLY C C 1
ATOM 5323 O O . GLY C 1 208 ? 23.953 27.547 -61.354 1.00 20.22 238 GLY C O 1
ATOM 5324 N N . PHE C 1 209 ? 22.857 29.223 -60.296 1.00 21.17 239 PHE C N 1
ATOM 5325 C CA . PHE C 1 209 ? 22.050 29.644 -61.410 1.00 21.66 239 PHE C CA 1
ATOM 5326 C C . PHE C 1 209 ? 22.350 31.074 -61.801 1.00 21.40 239 PHE C C 1
ATOM 5327 O O . PHE C 1 209 ? 22.741 31.889 -60.953 1.00 24.05 239 PHE C O 1
ATOM 5335 N N . THR C 1 210 ? 22.136 31.355 -63.081 1.00 22.36 240 THR C N 1
ATOM 5336 C CA . THR C 1 210 ? 22.149 32.714 -63.609 1.00 23.88 240 THR C CA 1
ATOM 5337 C C . THR C 1 210 ? 21.061 32.858 -64.650 1.00 23.99 240 THR C C 1
ATOM 5338 O O . THR C 1 210 ? 20.673 31.877 -65.309 1.00 23.74 240 THR C O 1
ATOM 5342 N N . ALA C 1 211 ? 20.546 34.076 -64.811 1.00 25.01 241 ALA C N 1
ATOM 5343 C CA . ALA C 1 211 ? 19.578 34.323 -65.849 1.00 24.30 241 ALA C CA 1
ATOM 5344 C C . ALA C 1 211 ? 19.564 35.800 -66.215 1.00 25.55 241 ALA C C 1
ATOM 5345 O O . ALA C 1 211 ? 19.882 36.632 -65.378 1.00 26.85 241 ALA C O 1
ATOM 5347 N N . ALA C 1 212 ? 19.136 36.089 -67.437 1.00 25.03 242 ALA C N 1
ATOM 5348 C CA . ALA C 1 212 ? 19.072 37.461 -67.937 1.00 29.28 242 ALA C CA 1
ATOM 5349 C C . ALA C 1 212 ? 17.853 37.648 -68.854 1.00 28.75 242 ALA C C 1
ATOM 5350 O O . ALA C 1 212 ? 17.518 36.767 -69.644 1.00 27.30 242 ALA C O 1
ATOM 5352 N N . SER C 1 213 ? 17.171 38.776 -68.703 1.00 29.75 243 SER C N 1
ATOM 5353 C CA . SER C 1 213 ? 16.133 39.173 -69.634 1.00 29.64 243 SER C CA 1
ATOM 5354 C C . SER C 1 213 ? 16.758 39.980 -70.776 1.00 32.15 243 SER C C 1
ATOM 5355 O O . SER C 1 213 ? 17.951 40.359 -70.715 1.00 27.63 243 SER C O 1
ATOM 5358 N N . GLY C 1 214 ? 15.982 40.224 -71.828 1.00 32.70 244 GLY C N 1
ATOM 5359 C CA . GLY C 1 214 ? 16.520 40.873 -73.027 1.00 32.59 244 GLY C CA 1
ATOM 5360 C C . GLY C 1 214 ? 16.907 42.330 -72.813 1.00 32.36 244 GLY C C 1
ATOM 5361 O O . GLY C 1 214 ? 16.430 42.992 -71.877 1.00 32.53 244 GLY C O 1
ATOM 5362 N N . LEU C 1 215 ? 17.779 42.816 -73.681 1.00 34.27 245 LEU C N 1
ATOM 5363 C CA . LEU C 1 215 ? 18.293 44.192 -73.603 1.00 36.39 245 LEU C CA 1
ATOM 5364 C C . LEU C 1 215 ? 17.456 45.205 -74.407 1.00 37.43 245 LEU C C 1
ATOM 5365 O O . LEU C 1 215 ? 17.872 46.348 -74.544 1.00 37.27 245 LEU C O 1
ATOM 5370 N N . SER C 1 216 ? 16.291 44.796 -74.914 1.00 39.20 246 SER C N 1
ATOM 5371 C CA . SER C 1 216 ? 15.280 45.731 -75.432 1.00 41.09 246 SER C CA 1
ATOM 5372 C C . SER C 1 216 ? 13.968 45.474 -74.700 1.00 44.19 246 SER C C 1
ATOM 5373 O O . SER C 1 216 ? 13.699 44.343 -74.244 1.00 42.02 246 SER C O 1
ATOM 5376 N N . LYS C 1 217 ? 13.153 46.516 -74.581 1.00 42.45 247 LYS C N 1
ATOM 5377 C CA . LYS C 1 217 ? 11.986 46.496 -73.700 1.00 44.43 247 LYS C CA 1
ATOM 5378 C C . LYS C 1 217 ? 10.922 45.474 -74.036 1.00 42.00 247 LYS C C 1
ATOM 5379 O O . LYS C 1 217 ? 10.171 45.086 -73.150 1.00 44.96 247 LYS C O 1
ATOM 5385 N N . ASP C 1 218 ? 10.840 45.065 -75.292 1.00 39.72 248 ASP C N 1
ATOM 5386 C CA . ASP C 1 218 ? 9.852 44.076 -75.709 1.00 47.42 248 ASP C CA 1
ATOM 5387 C C . ASP C 1 218 ? 10.364 42.620 -75.693 1.00 47.15 248 ASP C C 1
ATOM 5388 O O . ASP C 1 218 ? 9.590 41.723 -75.963 1.00 53.37 248 ASP C O 1
ATOM 5393 N N . HIS C 1 219 ? 11.639 42.398 -75.372 1.00 44.17 249 HIS C N 1
ATOM 5394 C CA . HIS C 1 219 ? 12.197 41.037 -75.326 1.00 42.13 249 HIS C CA 1
ATOM 5395 C C . HIS C 1 219 ? 12.422 40.587 -73.880 1.00 40.88 249 HIS C C 1
ATOM 5396 O O . HIS C 1 219 ? 13.539 40.623 -73.371 1.00 38.29 249 HIS C O 1
ATOM 5403 N N . VAL C 1 220 ? 11.329 40.202 -73.225 1.00 36.53 250 VAL C N 1
ATOM 5404 C CA . VAL C 1 220 ? 11.340 39.911 -71.807 1.00 36.11 250 VAL C CA 1
ATOM 5405 C C . VAL C 1 220 ? 10.702 38.560 -71.505 1.00 34.74 250 VAL C C 1
ATOM 5406 O O . VAL C 1 220 ? 9.827 38.065 -72.230 1.00 36.03 250 VAL C O 1
ATOM 5410 N N . GLU C 1 221 ? 11.123 37.990 -70.376 1.00 36.69 251 GLU C N 1
ATOM 5411 C CA . GLU C 1 221 ? 10.542 36.782 -69.821 1.00 32.51 251 GLU C CA 1
ATOM 5412 C C . GLU C 1 221 ? 11.040 36.668 -68.370 1.00 31.94 251 GLU C C 1
ATOM 5413 O O . GLU C 1 221 ? 12.069 37.268 -68.002 1.00 29.59 251 GLU C O 1
ATOM 5419 N N . THR C 1 222 ? 10.299 35.909 -67.566 1.00 30.15 252 THR C N 1
ATOM 5420 C CA . THR C 1 222 ? 10.734 35.570 -66.208 1.00 29.82 252 THR C CA 1
ATOM 5421 C C . THR C 1 222 ? 11.671 34.355 -66.256 1.00 29.52 252 THR C C 1
ATOM 5422 O O . THR C 1 222 ? 11.659 33.569 -67.226 1.00 26.25 252 THR C O 1
ATOM 5426 N N . HIS C 1 223 ? 12.470 34.213 -65.196 1.00 27.38 253 HIS C N 1
ATOM 5427 C CA . HIS C 1 223 ? 13.317 33.036 -64.999 1.00 28.92 253 HIS C CA 1
ATOM 5428 C C . HIS C 1 223 ? 13.297 32.676 -63.519 1.00 26.35 253 HIS C C 1
ATOM 5429 O O . HIS C 1 223 ? 14.052 33.241 -62.732 1.00 28.62 253 HIS C O 1
ATOM 5436 N N . ASP C 1 224 ? 12.410 31.757 -63.151 1.00 25.85 254 ASP C N 1
ATOM 5437 C CA . ASP C 1 224 ? 12.202 31.381 -61.767 1.00 24.87 254 ASP C CA 1
ATOM 5438 C C . ASP C 1 224 ? 12.655 29.944 -61.523 1.00 24.15 254 ASP C C 1
ATOM 5439 O O . ASP C 1 224 ? 12.281 29.063 -62.270 1.00 23.85 254 ASP C O 1
ATOM 5444 N N . VAL C 1 225 ? 13.423 29.748 -60.452 1.00 23.87 255 VAL C N 1
ATOM 5445 C CA . VAL C 1 225 ? 13.784 28.400 -59.973 1.00 23.94 255 VAL C CA 1
ATOM 5446 C C . VAL C 1 225 ? 12.938 28.054 -58.771 1.00 21.48 255 VAL C C 1
ATOM 5447 O O . VAL C 1 225 ? 12.856 28.816 -57.799 1.00 23.27 255 VAL C O 1
ATOM 5451 N N . LEU C 1 226 ? 12.263 26.914 -58.857 1.00 22.81 256 LEU C N 1
ATOM 5452 C CA . LEU C 1 226 ? 11.280 26.491 -57.875 1.00 21.88 256 LEU C CA 1
ATOM 5453 C C . LEU C 1 226 ? 11.832 25.569 -56.798 1.00 23.31 256 LEU C C 1
ATOM 5454 O O . LEU C 1 226 ? 11.300 25.543 -55.699 1.00 19.91 256 LEU C O 1
ATOM 5459 N N . ALA C 1 227 ? 12.866 24.794 -57.126 1.00 21.81 257 ALA C N 1
ATOM 5460 C CA . ALA C 1 227 ? 13.362 23.751 -56.228 1.00 21.36 257 ALA C CA 1
ATOM 5461 C C . ALA C 1 227 ? 14.725 23.321 -56.768 1.00 20.54 257 ALA C C 1
ATOM 5462 O O . ALA C 1 227 ? 14.979 23.455 -57.964 1.00 20.63 257 ALA C O 1
ATOM 5464 N N . TRP C 1 228 ? 15.589 22.855 -55.874 1.00 20.40 258 TRP C N 1
ATOM 5465 C CA . TRP C 1 228 ? 16.955 22.495 -56.237 1.00 19.61 258 TRP C CA 1
ATOM 5466 C C . TRP C 1 228 ? 17.520 21.443 -55.279 1.00 19.28 258 TRP C C 1
ATOM 5467 O O . TRP C 1 228 ? 17.472 21.633 -54.066 1.00 19.43 258 TRP C O 1
ATOM 5478 N N . THR C 1 229 ? 18.063 20.364 -55.831 1.00 18.27 259 THR C N 1
ATOM 5479 C CA . THR C 1 229 ? 18.834 19.375 -55.033 1.00 21.49 259 THR C CA 1
ATOM 5480 C C . THR C 1 229 ? 20.205 19.245 -55.676 1.00 20.48 259 THR C C 1
ATOM 5481 O O . THR C 1 229 ? 20.337 19.337 -56.901 1.00 18.92 259 THR C O 1
ATOM 5485 N N . PHE C 1 230 ? 21.215 19.007 -54.839 1.00 21.21 260 PHE C N 1
ATOM 5486 C CA . PHE C 1 230 ? 22.589 18.828 -55.324 1.00 20.46 260 PHE C CA 1
ATOM 5487 C C . PHE C 1 230 ? 23.262 17.770 -54.464 1.00 21.63 260 PHE C C 1
ATOM 5488 O O . PHE C 1 230 ? 23.090 17.769 -53.233 1.00 19.65 260 PHE C O 1
ATOM 5496 N N . ASP C 1 231 ? 24.012 16.877 -55.092 1.00 22.36 261 ASP C N 1
ATOM 5497 C CA . ASP C 1 231 ? 24.802 15.864 -54.364 1.00 23.84 261 ASP C CA 1
ATOM 5498 C C . ASP C 1 231 ? 26.116 15.680 -55.088 1.00 22.91 261 ASP C C 1
ATOM 5499 O O . ASP C 1 231 ? 26.114 15.509 -56.317 1.00 20.72 261 ASP C O 1
ATOM 5504 N N . SER C 1 232 ? 27.223 15.708 -54.357 1.00 22.61 262 SER C N 1
ATOM 5505 C CA . SER C 1 232 ? 28.536 15.416 -54.954 1.00 23.51 262 SER C CA 1
ATOM 5506 C C . SER C 1 232 ? 29.277 14.441 -54.064 1.00 25.27 262 SER C C 1
ATOM 5507 O O . SER C 1 232 ? 29.058 14.418 -52.845 1.00 24.42 262 SER C O 1
ATOM 5510 N N . ASP C 1 233 ? 30.144 13.644 -54.671 1.00 26.40 263 ASP C N 1
ATOM 5511 C CA . ASP C 1 233 ? 30.971 12.701 -53.927 1.00 27.30 263 ASP C CA 1
ATOM 5512 C C . ASP C 1 233 ? 32.376 12.649 -54.548 1.00 25.59 263 ASP C C 1
ATOM 5513 O O . ASP C 1 233 ? 32.545 12.389 -55.736 1.00 25.54 263 ASP C O 1
ATOM 5518 N N . LEU C 1 234 ? 33.363 12.948 -53.720 1.00 25.47 264 LEU C N 1
ATOM 5519 C CA . LEU C 1 234 ? 34.769 12.909 -54.079 1.00 25.36 264 LEU C CA 1
ATOM 5520 C C . LEU C 1 234 ? 35.322 11.634 -53.445 1.00 25.19 264 LEU C C 1
ATOM 5521 O O . LEU C 1 234 ? 35.420 11.545 -52.221 1.00 24.95 264 LEU C O 1
ATOM 5526 N N . PRO C 1 235 ? 35.634 10.629 -54.267 1.00 25.97 265 PRO C N 1
ATOM 5527 C CA . PRO C 1 235 ? 36.031 9.342 -53.700 1.00 27.91 265 PRO C CA 1
ATOM 5528 C C . PRO C 1 235 ? 37.469 9.319 -53.154 1.00 28.69 265 PRO C C 1
ATOM 5529 O O . PRO C 1 235 ? 38.252 10.222 -53.395 1.00 28.24 265 PRO C O 1
ATOM 5533 N N . ASP C 1 236 ? 37.766 8.277 -52.402 1.00 33.05 266 ASP C N 1
ATOM 5534 C CA . ASP C 1 236 ? 39.148 7.944 -52.016 1.00 36.87 266 ASP C CA 1
ATOM 5535 C C . ASP C 1 236 ? 39.892 7.483 -53.253 1.00 36.60 266 ASP C C 1
ATOM 5536 O O . ASP C 1 236 ? 39.274 6.947 -54.173 1.00 34.90 266 ASP C O 1
ATOM 5541 N N . PRO C 1 237 ? 41.221 7.650 -53.281 1.00 43.47 267 PRO C N 1
ATOM 5542 C CA . PRO C 1 237 ? 41.996 7.091 -54.411 1.00 48.17 267 PRO C CA 1
ATOM 5543 C C . PRO C 1 237 ? 41.935 5.570 -54.454 1.00 53.43 267 PRO C C 1
ATOM 5544 O O . PRO C 1 237 ? 41.613 4.941 -53.448 1.00 53.00 267 PRO C O 1
ATOM 5548 N N . SER C 1 238 ? 42.204 4.988 -55.634 1.00 64.25 268 SER C N 1
ATOM 5549 C CA . SER C 1 238 ? 42.245 3.525 -55.808 1.00 71.11 268 SER C CA 1
ATOM 5550 C C . SER C 1 238 ? 43.602 2.978 -55.420 1.00 73.58 268 SER C C 1
ATOM 5551 O O . SER C 1 238 ? 43.703 2.072 -54.599 1.00 74.77 268 SER C O 1
ATOM 5554 N N . LYS D 1 1 ? 10.671 22.234 -47.452 1.00 29.86 31 LYS D N 1
ATOM 5555 C CA . LYS D 1 1 ? 11.656 21.305 -46.808 1.00 29.59 31 LYS D CA 1
ATOM 5556 C C . LYS D 1 1 ? 13.056 21.693 -47.259 1.00 25.86 31 LYS D C 1
ATOM 5557 O O . LYS D 1 1 ? 13.261 21.984 -48.448 1.00 25.14 31 LYS D O 1
ATOM 5563 N N . GLU D 1 2 ? 14.007 21.695 -46.329 1.00 24.82 32 GLU D N 1
ATOM 5564 C CA . GLU D 1 2 ? 15.414 21.916 -46.653 1.00 26.34 32 GLU D CA 1
ATOM 5565 C C . GLU D 1 2 ? 16.241 20.868 -45.951 1.00 26.31 32 GLU D C 1
ATOM 5566 O O . GLU D 1 2 ? 15.920 20.479 -44.826 1.00 26.01 32 GLU D O 1
ATOM 5572 N N . THR D 1 3 ? 17.290 20.386 -46.614 1.00 26.61 33 THR D N 1
ATOM 5573 C CA . THR D 1 3 ? 18.277 19.527 -45.952 1.00 26.23 33 THR D CA 1
ATOM 5574 C C . THR D 1 3 ? 19.684 19.978 -46.335 1.00 26.64 33 THR D C 1
ATOM 5575 O O . THR D 1 3 ? 19.887 20.575 -47.387 1.00 25.94 33 THR D O 1
ATOM 5579 N N . THR D 1 4 ? 20.640 19.717 -45.440 1.00 26.68 34 THR D N 1
ATOM 5580 C CA . THR D 1 4 ? 22.052 19.974 -45.659 1.00 26.46 34 THR D CA 1
ATOM 5581 C C . THR D 1 4 ? 22.799 18.761 -45.148 1.00 27.42 34 THR D C 1
ATOM 5582 O O . THR D 1 4 ? 22.497 18.246 -44.070 1.00 25.91 34 THR D O 1
ATOM 5586 N N . SER D 1 5 ? 23.809 18.335 -45.883 1.00 24.58 35 SER D N 1
ATOM 5587 C CA . SER D 1 5 ? 24.563 17.176 -45.492 1.00 26.85 35 SER D CA 1
ATOM 5588 C C . SER D 1 5 ? 26.016 17.319 -45.999 1.00 27.45 35 SER D C 1
ATOM 5589 O O . SER D 1 5 ? 26.253 17.943 -47.054 1.00 24.90 35 SER D O 1
ATOM 5592 N N . PHE D 1 6 ? 26.969 16.816 -45.213 1.00 24.60 36 PHE D N 1
ATOM 5593 C CA . PHE D 1 6 ? 28.346 16.690 -45.661 1.00 24.33 36 PHE D CA 1
ATOM 5594 C C . PHE D 1 6 ? 29.074 15.572 -44.915 1.00 25.32 36 PHE D C 1
ATOM 5595 O O . PHE D 1 6 ? 28.700 15.218 -43.789 1.00 22.71 36 PHE D O 1
ATOM 5603 N N . VAL D 1 7 ? 30.099 15.020 -45.566 1.00 23.80 37 VAL D N 1
ATOM 5604 C CA . VAL D 1 7 ? 30.940 13.954 -45.022 1.00 25.19 37 VAL D CA 1
ATOM 5605 C C . VAL D 1 7 ? 32.401 14.319 -45.343 1.00 24.69 37 VAL D C 1
ATOM 5606 O O . VAL D 1 7 ? 32.715 14.705 -46.467 1.00 24.99 37 VAL D O 1
ATOM 5610 N N . PHE D 1 8 ? 33.258 14.229 -44.326 1.00 23.08 38 PHE D N 1
ATOM 5611 C CA . PHE D 1 8 ? 34.706 14.191 -44.483 1.00 22.44 38 PHE D CA 1
ATOM 5612 C C . PHE D 1 8 ? 35.189 12.924 -43.781 1.00 21.34 38 PHE D C 1
ATOM 5613 O O . PHE D 1 8 ? 35.005 12.807 -42.582 1.00 21.64 38 PHE D O 1
ATOM 5621 N N . THR D 1 9 ? 35.757 11.955 -44.494 1.00 23.13 39 THR D N 1
ATOM 5622 C CA . THR D 1 9 ? 36.410 10.812 -43.826 1.00 25.42 39 THR D CA 1
ATOM 5623 C C . THR D 1 9 ? 37.883 11.120 -43.529 1.00 25.18 39 THR D C 1
ATOM 5624 O O . THR D 1 9 ? 38.531 10.384 -42.804 1.00 24.05 39 THR D O 1
ATOM 5628 N N . ARG D 1 10 ? 38.369 12.203 -44.124 1.00 24.44 40 ARG D N 1
ATOM 5629 C CA . ARG D 1 10 ? 39.659 12.832 -43.833 1.00 28.33 40 ARG D CA 1
ATOM 5630 C C . ARG D 1 10 ? 39.597 14.225 -44.443 1.00 25.77 40 ARG D C 1
ATOM 5631 O O . ARG D 1 10 ? 38.662 14.528 -45.163 1.00 27.45 40 ARG D O 1
ATOM 5639 N N . PHE D 1 11 ? 40.598 15.065 -44.180 1.00 25.33 41 PHE D N 1
ATOM 5640 C CA . PHE D 1 11 ? 40.569 16.455 -44.610 1.00 25.42 41 PHE D CA 1
ATOM 5641 C C . PHE D 1 11 ? 41.729 16.699 -45.558 1.00 29.63 41 PHE D C 1
ATOM 5642 O O . PHE D 1 11 ? 42.792 16.122 -45.375 1.00 29.59 41 PHE D O 1
ATOM 5650 N N . SER D 1 12 ? 41.515 17.507 -46.578 1.00 32.01 42 SER D N 1
ATOM 5651 C CA . SER D 1 12 ? 42.544 17.802 -47.585 1.00 36.01 42 SER D CA 1
ATOM 5652 C C . SER D 1 12 ? 43.243 19.125 -47.186 1.00 35.81 42 SER D C 1
ATOM 5653 O O . SER D 1 12 ? 42.677 19.937 -46.416 1.00 35.90 42 SER D O 1
ATOM 5656 N N . PRO D 1 13 ? 44.479 19.334 -47.667 1.00 38.23 43 PRO D N 1
ATOM 5657 C CA . PRO D 1 13 ? 45.307 20.408 -47.138 1.00 38.82 43 PRO D CA 1
ATOM 5658 C C . PRO D 1 13 ? 44.780 21.808 -47.185 1.00 37.94 43 PRO D C 1
ATOM 5659 O O . PRO D 1 13 ? 45.103 22.542 -46.284 1.00 47.81 43 PRO D O 1
ATOM 5663 N N . ASP D 1 14 ? 43.971 22.211 -48.148 1.00 35.80 44 ASP D N 1
ATOM 5664 C CA . ASP D 1 14 ? 43.476 23.621 -48.100 1.00 40.95 44 ASP D CA 1
ATOM 5665 C C . ASP D 1 14 ? 41.940 23.585 -48.216 1.00 38.72 44 ASP D C 1
ATOM 5666 O O . ASP D 1 14 ? 41.415 23.773 -49.310 1.00 41.56 44 ASP D O 1
ATOM 5671 N N . PRO D 1 15 ? 41.237 23.283 -47.103 1.00 35.14 45 PRO D N 1
ATOM 5672 C CA . PRO D 1 15 ? 39.802 22.976 -47.205 1.00 32.26 45 PRO D CA 1
ATOM 5673 C C . PRO D 1 15 ? 38.968 24.238 -47.342 1.00 27.87 45 PRO D C 1
ATOM 5674 O O . PRO D 1 15 ? 38.584 24.855 -46.344 1.00 27.78 45 PRO D O 1
ATOM 5678 N N . GLN D 1 16 ? 38.676 24.620 -48.580 1.00 27.84 46 GLN D N 1
ATOM 5679 C CA . GLN D 1 16 ? 38.004 25.892 -48.855 1.00 27.43 46 GLN D CA 1
ATOM 5680 C C . GLN D 1 16 ? 36.540 25.913 -48.465 1.00 26.95 46 GLN D C 1
ATOM 5681 O O . GLN D 1 16 ? 35.950 26.984 -48.435 1.00 27.60 46 GLN D O 1
ATOM 5687 N N . ASN D 1 17 ? 35.962 24.748 -48.175 1.00 24.71 47 ASN D N 1
ATOM 5688 C CA . ASN D 1 17 ? 34.599 24.697 -47.627 1.00 25.79 47 ASN D CA 1
ATOM 5689 C C . ASN D 1 17 ? 34.550 24.629 -46.086 1.00 25.54 47 ASN D C 1
ATOM 5690 O O . ASN D 1 17 ? 33.490 24.382 -45.512 1.00 24.97 47 ASN D O 1
ATOM 5695 N N . LEU D 1 18 ? 35.708 24.837 -45.441 1.00 23.47 48 LEU D N 1
ATOM 5696 C CA . LEU D 1 18 ? 35.794 25.053 -44.018 1.00 23.88 48 LEU D CA 1
ATOM 5697 C C . LEU D 1 18 ? 36.368 26.434 -43.770 1.00 28.51 48 LEU D C 1
ATOM 5698 O O . LEU D 1 18 ? 37.256 26.889 -44.487 1.00 28.40 48 LEU D O 1
ATOM 5703 N N . LEU D 1 19 ? 35.831 27.099 -42.761 1.00 28.71 49 LEU D N 1
ATOM 5704 C CA . LEU D 1 19 ? 36.333 28.379 -42.298 1.00 32.88 49 LEU D CA 1
ATOM 5705 C C . LEU D 1 19 ? 37.227 28.054 -41.092 1.00 31.80 49 LEU D C 1
ATOM 5706 O O . LEU D 1 19 ? 36.745 27.640 -40.019 1.00 28.83 49 LEU D O 1
ATOM 5711 N N . LEU D 1 20 ? 38.549 28.135 -41.312 1.00 29.19 50 LEU D N 1
ATOM 5712 C CA . LEU D 1 20 ? 39.528 27.862 -40.280 1.00 31.07 50 LEU D CA 1
ATOM 5713 C C . LEU D 1 20 ? 39.818 29.156 -39.548 1.00 33.56 50 LEU D C 1
ATOM 5714 O O . LEU D 1 20 ? 40.017 30.190 -40.183 1.00 36.51 50 LEU D O 1
ATOM 5719 N N . GLN D 1 21 ? 39.793 29.111 -38.215 1.00 29.82 51 GLN D N 1
ATOM 5720 C CA . GLN D 1 21 ? 39.996 30.308 -37.390 1.00 28.68 51 GLN D CA 1
ATOM 5721 C C . GLN D 1 21 ? 41.086 30.006 -36.381 1.00 28.53 51 GLN D C 1
ATOM 5722 O O . GLN D 1 21 ? 41.260 28.850 -35.955 1.00 27.96 51 GLN D O 1
ATOM 5728 N N . GLY D 1 22 ? 41.853 31.041 -36.028 1.00 29.15 52 GLY D N 1
ATOM 5729 C CA . GLY D 1 22 ? 42.984 30.892 -35.104 1.00 26.78 52 GLY D CA 1
ATOM 5730 C C . GLY D 1 22 ? 44.050 29.971 -35.655 1.00 26.89 52 GLY D C 1
ATOM 5731 O O . GLY D 1 22 ? 44.399 30.044 -36.826 1.00 26.77 52 GLY D O 1
ATOM 5732 N N . ASP D 1 23 ? 44.521 29.039 -34.830 1.00 27.36 53 ASP D N 1
ATOM 5733 C CA . ASP D 1 23 ? 45.680 28.218 -35.153 1.00 28.81 53 ASP D CA 1
ATOM 5734 C C . ASP D 1 23 ? 45.442 26.982 -35.998 1.00 28.15 53 ASP D C 1
ATOM 5735 O O . ASP D 1 23 ? 46.397 26.251 -36.317 1.00 26.34 53 ASP D O 1
ATOM 5740 N N . THR D 1 24 ? 44.198 26.705 -36.372 1.00 28.12 54 THR D N 1
ATOM 5741 C CA . THR D 1 24 ? 43.898 25.438 -37.040 1.00 28.12 54 THR D CA 1
ATOM 5742 C C . THR D 1 24 ? 44.652 25.232 -38.352 1.00 29.88 54 THR D C 1
ATOM 5743 O O . THR D 1 24 ? 44.694 26.125 -39.189 1.00 29.79 54 THR D O 1
ATOM 5747 N N . VAL D 1 25 ? 45.203 24.033 -38.536 1.00 30.00 55 VAL D N 1
ATOM 5748 C CA . VAL D 1 25 ? 45.746 23.608 -39.826 1.00 33.91 55 VAL D CA 1
ATOM 5749 C C . VAL D 1 25 ? 45.295 22.194 -40.136 1.00 32.38 55 VAL D C 1
ATOM 5750 O O . VAL D 1 25 ? 44.874 21.457 -39.248 1.00 30.54 55 VAL D O 1
ATOM 5754 N N . VAL D 1 26 ? 45.449 21.805 -41.386 1.00 30.44 56 VAL D N 1
ATOM 5755 C CA . VAL D 1 26 ? 45.312 20.409 -41.762 1.00 33.04 56 VAL D CA 1
ATOM 5756 C C . VAL D 1 26 ? 46.680 19.744 -41.834 1.00 36.44 56 VAL D C 1
ATOM 5757 O O . VAL D 1 26 ? 47.569 20.256 -42.479 1.00 40.55 56 VAL D O 1
ATOM 5761 N N . THR D 1 27 ? 46.823 18.597 -41.192 1.00 37.70 57 THR D N 1
ATOM 5762 C CA . THR D 1 27 ? 48.108 17.893 -41.163 1.00 41.94 57 THR D CA 1
ATOM 5763 C C . THR D 1 27 ? 48.288 17.085 -42.439 1.00 47.31 57 THR D C 1
ATOM 5764 O O . THR D 1 27 ? 47.348 16.837 -43.184 1.00 40.80 57 THR D O 1
ATOM 5768 N N . SER D 1 28 ? 49.502 16.604 -42.641 1.00 51.66 58 SER D N 1
ATOM 5769 C CA . SER D 1 28 ? 49.805 15.753 -43.784 1.00 52.19 58 SER D CA 1
ATOM 5770 C C . SER D 1 28 ? 49.074 14.403 -43.695 1.00 44.88 58 SER D C 1
ATOM 5771 O O . SER D 1 28 ? 48.864 13.776 -44.705 1.00 47.85 58 SER D O 1
ATOM 5774 N N . SER D 1 29 ? 48.684 13.964 -42.503 1.00 41.62 59 SER D N 1
ATOM 5775 C CA . SER D 1 29 ? 47.847 12.780 -42.340 1.00 42.86 59 SER D CA 1
ATOM 5776 C C . SER D 1 29 ? 46.350 13.051 -42.640 1.00 37.04 59 SER D C 1
ATOM 5777 O O . SER D 1 29 ? 45.540 12.141 -42.542 1.00 36.79 59 SER D O 1
ATOM 5780 N N . GLY D 1 30 ? 45.989 14.290 -42.961 1.00 32.33 60 GLY D N 1
ATOM 5781 C CA . GLY D 1 30 ? 44.614 14.660 -43.253 1.00 34.45 60 GLY D CA 1
ATOM 5782 C C . GLY D 1 30 ? 43.719 14.851 -42.032 1.00 30.44 60 GLY D C 1
ATOM 5783 O O . GLY D 1 30 ? 42.505 14.620 -42.116 1.00 31.44 60 GLY D O 1
ATOM 5784 N N . HIS D 1 31 ? 44.309 15.281 -40.917 1.00 30.77 61 HIS D N 1
ATOM 5785 C CA . HIS D 1 31 ? 43.572 15.594 -39.717 1.00 29.79 61 HIS D CA 1
ATOM 5786 C C . HIS D 1 31 ? 43.457 17.090 -39.545 1.00 27.48 61 HIS D C 1
ATOM 5787 O O . HIS D 1 31 ? 44.352 17.855 -39.915 1.00 27.46 61 HIS D O 1
ATOM 5794 N N . LEU D 1 32 ? 42.375 17.502 -38.907 1.00 27.02 62 LEU D N 1
ATOM 5795 C CA . LEU D 1 32 ? 42.164 18.887 -38.520 1.00 28.78 62 LEU D CA 1
ATOM 5796 C C . LEU D 1 32 ? 42.860 19.082 -37.175 1.00 28.26 62 LEU D C 1
ATOM 5797 O O . LEU D 1 32 ? 42.408 18.600 -36.145 1.00 27.09 62 LEU D O 1
ATOM 5802 N N . GLN D 1 33 ? 44.002 19.772 -37.196 1.00 27.66 63 GLN D N 1
ATOM 5803 C CA . GLN D 1 33 ? 44.807 19.991 -36.010 1.00 28.69 63 GLN D CA 1
ATOM 5804 C C . GLN D 1 33 ? 44.419 21.333 -35.443 1.00 27.36 63 GLN D C 1
ATOM 5805 O O . GLN D 1 33 ? 44.880 22.367 -35.932 1.00 27.63 63 GLN D O 1
ATOM 5811 N N . LEU D 1 34 ? 43.557 21.339 -34.434 1.00 24.83 64 LEU D N 1
ATOM 5812 C CA . LEU D 1 34 ? 42.958 22.591 -33.973 1.00 24.67 64 LEU D CA 1
ATOM 5813 C C . LEU D 1 34 ? 43.944 23.431 -33.163 1.00 26.00 64 LEU D C 1
ATOM 5814 O O . LEU D 1 34 ? 43.924 24.659 -33.259 1.00 28.37 64 LEU D O 1
ATOM 5819 N N . THR D 1 35 ? 44.796 22.780 -32.376 1.00 27.88 65 THR D N 1
ATOM 5820 C CA . THR D 1 35 ? 45.816 23.490 -31.601 1.00 28.10 65 THR D CA 1
ATOM 5821 C C . THR D 1 35 ? 47.222 23.104 -32.046 1.00 29.35 65 THR D C 1
ATOM 5822 O O . THR D 1 35 ? 47.474 22.012 -32.541 1.00 28.82 65 THR D O 1
ATOM 5826 N N . GLN D 1 36 ? 48.142 24.027 -31.838 1.00 33.09 66 GLN D N 1
ATOM 5827 C CA . GLN D 1 36 ? 49.423 24.034 -32.536 1.00 34.54 66 GLN D CA 1
ATOM 5828 C C . GLN D 1 36 ? 50.320 22.944 -32.009 1.00 34.94 66 GLN D C 1
ATOM 5829 O O . GLN D 1 36 ? 50.296 22.619 -30.806 1.00 29.60 66 GLN D O 1
ATOM 5835 N N . VAL D 1 37 ? 51.080 22.357 -32.930 1.00 35.33 67 VAL D N 1
ATOM 5836 C CA . VAL D 1 37 ? 52.108 21.385 -32.609 1.00 36.95 67 VAL D CA 1
ATOM 5837 C C . VAL D 1 37 ? 53.411 21.910 -33.198 1.00 40.82 67 VAL D C 1
ATOM 5838 O O . VAL D 1 37 ? 53.446 22.300 -34.344 1.00 41.22 67 VAL D O 1
ATOM 5842 N N . LYS D 1 38 ? 54.465 21.938 -32.395 1.00 47.75 68 LYS D N 1
ATOM 5843 C CA . LYS D 1 38 ? 55.794 22.399 -32.814 1.00 54.03 68 LYS D CA 1
ATOM 5844 C C . LYS D 1 38 ? 56.802 21.333 -32.439 1.00 51.60 68 LYS D C 1
ATOM 5845 O O . LYS D 1 38 ? 56.893 20.952 -31.277 1.00 44.71 68 LYS D O 1
ATOM 5851 N N . ASP D 1 39 ? 57.533 20.823 -33.436 1.00 57.17 69 ASP D N 1
ATOM 5852 C CA . ASP D 1 39 ? 58.513 19.743 -33.245 1.00 59.85 69 ASP D CA 1
ATOM 5853 C C . ASP D 1 39 ? 57.908 18.547 -32.509 1.00 56.38 69 ASP D C 1
ATOM 5854 O O . ASP D 1 39 ? 58.495 18.044 -31.549 1.00 59.93 69 ASP D O 1
ATOM 5859 N N . GLY D 1 40 ? 56.716 18.123 -32.938 1.00 51.42 70 GLY D N 1
ATOM 5860 C CA . GLY D 1 40 ? 56.043 16.967 -32.337 1.00 49.40 70 GLY D CA 1
ATOM 5861 C C . GLY D 1 40 ? 55.376 17.170 -30.972 1.00 48.39 70 GLY D C 1
ATOM 5862 O O . GLY D 1 40 ? 54.793 16.234 -30.436 1.00 45.27 70 GLY D O 1
ATOM 5863 N N . GLU D 1 41 ? 55.430 18.384 -30.418 1.00 47.26 71 GLU D N 1
ATOM 5864 C CA . GLU D 1 41 ? 54.912 18.665 -29.069 1.00 44.64 71 GLU D CA 1
ATOM 5865 C C . GLU D 1 41 ? 53.816 19.722 -29.126 1.00 40.02 71 GLU D C 1
ATOM 5866 O O . GLU D 1 41 ? 53.941 20.717 -29.855 1.00 36.24 71 GLU D O 1
ATOM 5872 N N . PRO D 1 42 ? 52.731 19.530 -28.343 1.00 38.18 72 PRO D N 1
ATOM 5873 C CA . PRO D 1 42 ? 51.681 20.536 -28.316 1.00 37.65 72 PRO D CA 1
ATOM 5874 C C . PRO D 1 42 ? 52.149 21.829 -27.666 1.00 37.21 72 PRO D C 1
ATOM 5875 O O . PRO D 1 42 ? 52.850 21.788 -26.663 1.00 37.11 72 PRO D O 1
ATOM 5879 N N . VAL D 1 43 ? 51.716 22.938 -28.236 1.00 36.63 73 VAL D N 1
ATOM 5880 C CA . VAL D 1 43 ? 52.118 24.265 -27.820 1.00 38.54 73 VAL D CA 1
ATOM 5881 C C . VAL D 1 43 ? 51.034 24.847 -26.922 1.00 36.85 73 VAL D C 1
ATOM 5882 O O . VAL D 1 43 ? 49.836 24.685 -27.186 1.00 35.97 73 VAL D O 1
ATOM 5886 N N . TYR D 1 44 ? 51.458 25.543 -25.867 1.00 32.08 74 TYR D N 1
ATOM 5887 C CA . TYR D 1 44 ? 50.525 26.199 -24.956 1.00 31.86 74 TYR D CA 1
ATOM 5888 C C . TYR D 1 44 ? 49.916 27.452 -25.575 1.00 29.71 74 TYR D C 1
ATOM 5889 O O . TYR D 1 44 ? 50.399 27.957 -26.591 1.00 30.82 74 TYR D O 1
ATOM 5898 N N . SER D 1 45 ? 48.856 27.941 -24.956 1.00 29.37 75 SER D N 1
ATOM 5899 C CA . SER D 1 45 ? 48.159 29.153 -25.370 1.00 31.69 75 SER D CA 1
ATOM 5900 C C . SER D 1 45 ? 47.693 29.120 -26.823 1.00 31.68 75 SER D C 1
ATOM 5901 O O . SER D 1 45 ? 47.705 30.149 -27.498 1.00 34.40 75 SER D O 1
ATOM 5904 N N . SER D 1 46 ? 47.290 27.942 -27.298 1.00 28.60 76 SER D N 1
ATOM 5905 C CA . SER D 1 46 ? 46.854 27.767 -28.683 1.00 27.40 76 SER D CA 1
ATOM 5906 C C . SER D 1 46 ? 45.333 27.649 -28.685 1.00 29.35 76 SER D C 1
ATOM 5907 O O . SER D 1 46 ? 44.754 27.037 -27.777 1.00 29.78 76 SER D O 1
ATOM 5910 N N . LEU D 1 47 ? 44.707 28.257 -29.678 1.00 27.39 77 LEU D N 1
ATOM 5911 C CA . LEU D 1 47 ? 43.260 28.210 -29.866 1.00 29.13 77 LEU D CA 1
ATOM 5912 C C . LEU D 1 47 ? 43.018 28.105 -31.359 1.00 27.99 77 LEU D C 1
ATOM 5913 O O . LEU D 1 47 ? 43.553 28.898 -32.141 1.00 29.86 77 LEU D O 1
ATOM 5918 N N . GLY D 1 48 ? 42.214 27.124 -31.763 1.00 26.04 78 GLY D N 1
ATOM 5919 C CA . GLY D 1 48 ? 41.802 26.986 -33.151 1.00 25.68 78 GLY D CA 1
ATOM 5920 C C . GLY D 1 48 ? 40.364 26.530 -33.272 1.00 25.11 78 GLY D C 1
ATOM 5921 O O . GLY D 1 48 ? 39.867 25.788 -32.422 1.00 22.22 78 GLY D O 1
ATOM 5922 N N . ARG D 1 49 ? 39.708 26.994 -34.328 1.00 25.85 79 ARG D N 1
ATOM 5923 C CA . ARG D 1 49 ? 38.335 26.604 -34.633 1.00 24.78 79 ARG D CA 1
ATOM 5924 C C . ARG D 1 49 ? 38.236 26.215 -36.106 1.00 24.86 79 ARG D C 1
ATOM 5925 O O . ARG D 1 49 ? 39.143 26.496 -36.902 1.00 26.22 79 ARG D O 1
ATOM 5933 N N . ALA D 1 50 ? 37.147 25.522 -36.453 1.00 23.13 80 ALA D N 1
ATOM 5934 C CA . ALA D 1 50 ? 36.899 25.098 -37.811 1.00 23.44 80 ALA D CA 1
ATOM 5935 C C . ALA D 1 50 ? 35.405 24.976 -37.989 1.00 26.36 80 ALA D C 1
ATOM 5936 O O . ALA D 1 50 ? 34.767 24.185 -37.275 1.00 25.11 80 ALA D O 1
ATOM 5938 N N . LEU D 1 51 ? 34.852 25.758 -38.908 1.00 23.42 81 LEU D N 1
ATOM 5939 C CA . LEU D 1 51 ? 33.418 25.796 -39.133 1.00 25.55 81 LEU D CA 1
ATOM 5940 C C . LEU D 1 51 ? 33.115 25.350 -40.559 1.00 24.41 81 LEU D C 1
ATOM 5941 O O . LEU D 1 51 ? 33.877 25.664 -41.488 1.00 26.31 81 LEU D O 1
ATOM 5946 N N . TYR D 1 52 ? 31.999 24.667 -40.759 1.00 22.98 82 TYR D N 1
ATOM 5947 C CA . TYR D 1 52 ? 31.551 24.430 -42.120 1.00 23.19 82 TYR D CA 1
ATOM 5948 C C . TYR D 1 52 ? 31.177 25.774 -42.748 1.00 24.01 82 TYR D C 1
ATOM 5949 O O . TYR D 1 52 ? 30.576 26.636 -42.084 1.00 22.67 82 TYR D O 1
ATOM 5958 N N . TYR D 1 53 ? 31.548 25.942 -44.017 1.00 24.62 83 TYR D N 1
ATOM 5959 C CA . TYR D 1 53 ? 31.406 27.241 -44.668 1.00 26.25 83 TYR D CA 1
ATOM 5960 C C . TYR D 1 53 ? 29.954 27.717 -44.819 1.00 24.65 83 TYR D C 1
ATOM 5961 O O . TYR D 1 53 ? 29.655 28.870 -44.559 1.00 25.78 83 TYR D O 1
ATOM 5970 N N . ALA D 1 54 ? 29.060 26.825 -45.205 1.00 24.72 84 ALA D N 1
ATOM 5971 C CA . ALA D 1 54 ? 27.667 27.207 -45.413 1.00 25.82 84 ALA D CA 1
ATOM 5972 C C . ALA D 1 54 ? 26.927 27.306 -44.074 1.00 26.08 84 ALA D C 1
ATOM 5973 O O . ALA D 1 54 ? 26.996 26.399 -43.252 1.00 27.24 84 ALA D O 1
ATOM 5975 N N . PRO D 1 55 ? 26.182 28.390 -43.890 1.00 25.37 85 PRO D N 1
ATOM 5976 C CA . PRO D 1 55 ? 25.219 28.445 -42.808 1.00 25.80 85 PRO D CA 1
ATOM 5977 C C . PRO D 1 55 ? 24.237 27.294 -42.875 1.00 24.73 85 PRO D C 1
ATOM 5978 O O . PRO D 1 55 ? 23.899 26.827 -43.972 1.00 28.40 85 PRO D O 1
ATOM 5982 N N . ILE D 1 56 ? 23.802 26.844 -41.703 1.00 23.95 86 ILE D N 1
ATOM 5983 C CA . ILE D 1 56 ? 22.822 25.796 -41.559 1.00 23.18 86 ILE D CA 1
ATOM 5984 C C . ILE D 1 56 ? 21.503 26.466 -41.141 1.00 24.77 86 ILE D C 1
ATOM 5985 O O . ILE D 1 56 ? 21.477 27.267 -40.209 1.00 24.50 86 ILE D O 1
ATOM 5990 N N . HIS D 1 57 ? 20.420 26.115 -41.819 1.00 24.58 87 HIS D N 1
ATOM 5991 C CA . HIS D 1 57 ? 19.101 26.646 -41.502 1.00 24.07 87 HIS D CA 1
ATOM 5992 C C . HIS D 1 57 ? 18.505 25.773 -40.408 1.00 25.07 87 HIS D C 1
ATOM 5993 O O . HIS D 1 57 ? 18.021 24.667 -40.691 1.00 27.93 87 HIS D O 1
ATOM 6000 N N . ILE D 1 58 ? 18.546 26.255 -39.167 1.00 25.89 88 ILE D N 1
ATOM 6001 C CA . ILE D 1 58 ? 18.091 25.414 -38.036 1.00 28.72 88 ILE D CA 1
ATOM 6002 C C . ILE D 1 58 ? 16.650 25.661 -37.601 1.00 26.60 88 ILE D C 1
ATOM 6003 O O . ILE D 1 58 ? 16.047 24.790 -36.987 1.00 27.09 88 ILE D O 1
ATOM 6008 N N . TRP D 1 59 ? 16.103 26.839 -37.901 1.00 28.16 89 TRP D N 1
ATOM 6009 C CA . TRP D 1 59 ? 14.664 27.060 -37.755 1.00 28.28 89 TRP D CA 1
ATOM 6010 C C . TRP D 1 59 ? 14.193 28.182 -38.663 1.00 28.46 89 TRP D C 1
ATOM 6011 O O . TRP D 1 59 ? 14.993 28.981 -39.141 1.00 25.58 89 TRP D O 1
ATOM 6022 N N . ASP D 1 60 ? 12.892 28.206 -38.923 1.00 29.72 90 ASP D N 1
ATOM 6023 C CA . ASP D 1 60 ? 12.330 29.158 -39.880 1.00 32.07 90 ASP D CA 1
ATOM 6024 C C . ASP D 1 60 ? 11.131 29.875 -39.284 1.00 33.02 90 ASP D C 1
ATOM 6025 O O . ASP D 1 60 ? 10.130 29.227 -38.977 1.00 30.19 90 ASP D O 1
ATOM 6030 N N . SER D 1 61 ? 11.256 31.194 -39.119 1.00 34.74 91 SER D N 1
ATOM 6031 C CA . SER D 1 61 ? 10.174 32.022 -38.538 1.00 39.38 91 SER D CA 1
ATOM 6032 C C . SER D 1 61 ? 8.984 32.127 -39.451 1.00 39.72 91 SER D C 1
ATOM 6033 O O . SER D 1 61 ? 7.866 32.279 -38.987 1.00 48.45 91 SER D O 1
ATOM 6036 N N . ASN D 1 62 ? 9.230 32.042 -40.755 1.00 44.37 92 ASN D N 1
ATOM 6037 C CA . ASN D 1 62 ? 8.181 32.126 -41.764 1.00 45.86 92 ASN D CA 1
ATOM 6038 C C . ASN D 1 62 ? 7.174 30.959 -41.649 1.00 47.93 92 ASN D C 1
ATOM 6039 O O . ASN D 1 62 ? 5.979 31.173 -41.785 1.00 48.93 92 ASN D O 1
ATOM 6044 N N . THR D 1 63 ? 7.662 29.739 -41.407 1.00 44.01 93 THR D N 1
ATOM 6045 C CA . THR D 1 63 ? 6.825 28.533 -41.363 1.00 42.76 93 THR D CA 1
ATOM 6046 C C . THR D 1 63 ? 6.661 27.938 -39.955 1.00 43.25 93 THR D C 1
ATOM 6047 O O . THR D 1 63 ? 6.002 26.899 -39.801 1.00 38.43 93 THR D O 1
ATOM 6051 N N . ASP D 1 64 ? 7.252 28.587 -38.948 1.00 41.77 94 ASP D N 1
ATOM 6052 C CA . ASP D 1 64 ? 7.375 28.054 -37.585 1.00 46.72 94 ASP D CA 1
ATOM 6053 C C . ASP D 1 64 ? 7.849 26.577 -37.486 1.00 43.11 94 ASP D C 1
ATOM 6054 O O . ASP D 1 64 ? 7.300 25.784 -36.734 1.00 41.60 94 ASP D O 1
ATOM 6059 N N . THR D 1 65 ? 8.888 26.233 -38.234 1.00 38.56 95 THR D N 1
ATOM 6060 C CA . THR D 1 65 ? 9.479 24.886 -38.184 1.00 33.87 95 THR D CA 1
ATOM 6061 C C . THR D 1 65 ? 10.882 24.933 -37.598 1.00 30.88 95 THR D C 1
ATOM 6062 O O . THR D 1 65 ? 11.553 25.985 -37.625 1.00 28.62 95 THR D O 1
ATOM 6066 N N . VAL D 1 66 ? 11.308 23.796 -37.049 1.00 30.14 96 VAL D N 1
ATOM 6067 C CA . VAL D 1 66 ? 12.607 23.665 -36.411 1.00 27.68 96 VAL D CA 1
ATOM 6068 C C . VAL D 1 66 ? 13.272 22.398 -36.948 1.00 26.96 96 VAL D C 1
ATOM 6069 O O . VAL D 1 66 ? 12.616 21.361 -37.117 1.00 23.21 96 VAL D O 1
ATOM 6073 N N . ALA D 1 67 ? 14.569 22.478 -37.187 1.00 23.06 97 ALA D N 1
ATOM 6074 C CA . ALA D 1 67 ? 15.306 21.380 -37.805 1.00 22.74 97 ALA D CA 1
ATOM 6075 C C . ALA D 1 67 ? 15.743 20.306 -36.824 1.00 21.55 97 ALA D C 1
ATOM 6076 O O . ALA D 1 67 ? 15.989 20.592 -35.643 1.00 22.39 97 ALA D O 1
ATOM 6078 N N . ASN D 1 68 ? 15.837 19.072 -37.309 1.00 21.33 98 ASN D N 1
ATOM 6079 C CA . ASN D 1 68 ? 16.604 18.026 -36.667 1.00 23.06 98 ASN D CA 1
ATOM 6080 C C . ASN D 1 68 ? 18.033 18.069 -37.201 1.00 23.04 98 ASN D C 1
ATOM 6081 O O . ASN D 1 68 ? 18.271 18.526 -38.322 1.00 21.93 98 ASN D O 1
ATOM 6086 N N . PHE D 1 69 ? 18.974 17.575 -36.424 1.00 22.13 99 PHE D N 1
ATOM 6087 C CA . PHE D 1 69 ? 20.313 17.283 -36.992 1.00 21.88 99 PHE D CA 1
ATOM 6088 C C . PHE D 1 69 ? 20.967 16.121 -36.305 1.00 20.33 99 PHE D C 1
ATOM 6089 O O . PHE D 1 69 ? 20.638 15.805 -35.167 1.00 19.78 99 PHE D O 1
ATOM 6097 N N . VAL D 1 70 ? 21.915 15.495 -36.992 1.00 21.51 100 VAL D N 1
ATOM 6098 C CA . VAL D 1 70 ? 22.800 14.505 -36.380 1.00 21.75 100 VAL D CA 1
ATOM 6099 C C . VAL D 1 70 ? 24.191 14.782 -36.943 1.00 21.01 100 VAL D C 1
ATOM 6100 O O . VAL D 1 70 ? 24.364 14.943 -38.166 1.00 22.14 100 VAL D O 1
ATOM 6104 N N . THR D 1 71 ? 25.172 14.829 -36.049 1.00 20.21 101 THR D N 1
ATOM 6105 C CA . THR D 1 71 ? 26.571 14.943 -36.459 1.00 22.10 101 THR D CA 1
ATOM 6106 C C . THR D 1 71 ? 27.398 13.851 -35.794 1.00 21.29 101 THR D C 1
ATOM 6107 O O . THR D 1 71 ? 27.122 13.449 -34.658 1.00 18.91 101 THR D O 1
ATOM 6111 N N . SER D 1 72 ? 28.377 13.340 -36.520 1.00 20.64 102 SER D N 1
ATOM 6112 C CA . SER D 1 72 ? 29.297 12.374 -35.942 1.00 22.13 102 SER D CA 1
ATOM 6113 C C . SER D 1 72 ? 30.701 12.881 -36.241 1.00 20.67 102 SER D C 1
ATOM 6114 O O . SER D 1 72 ? 30.935 13.490 -37.278 1.00 21.19 102 SER D O 1
ATOM 6117 N N . PHE D 1 73 ? 31.623 12.620 -35.335 1.00 18.79 103 PHE D N 1
ATOM 6118 C CA . PHE D 1 73 ? 33.007 12.904 -35.593 1.00 18.82 103 PHE D CA 1
ATOM 6119 C C . PHE D 1 73 ? 33.910 12.043 -34.738 1.00 20.14 103 PHE D C 1
ATOM 6120 O O . PHE D 1 73 ? 33.478 11.510 -33.720 1.00 20.22 103 PHE D O 1
ATOM 6128 N N . SER D 1 74 ? 35.168 11.939 -35.165 1.00 19.89 104 SER D N 1
ATOM 6129 C CA . SER D 1 74 ? 36.209 11.242 -34.433 1.00 21.23 104 SER D CA 1
ATOM 6130 C C . SER D 1 74 ? 37.282 12.252 -34.040 1.00 20.29 104 SER D C 1
ATOM 6131 O O . SER D 1 74 ? 37.656 13.102 -34.847 1.00 21.96 104 SER D O 1
ATOM 6134 N N . PHE D 1 75 ? 37.742 12.187 -32.798 1.00 19.91 105 PHE D N 1
ATOM 6135 C CA . PHE D 1 75 ? 38.829 13.069 -32.345 1.00 22.32 105 PHE D CA 1
ATOM 6136 C C . PHE D 1 75 ? 39.819 12.361 -31.447 1.00 23.99 105 PHE D C 1
ATOM 6137 O O . PHE D 1 75 ? 39.509 11.309 -30.884 1.00 23.11 105 PHE D O 1
ATOM 6145 N N . VAL D 1 76 ? 41.010 12.967 -31.331 1.00 22.85 106 VAL D N 1
ATOM 6146 C CA . VAL D 1 76 ? 42.056 12.482 -30.458 1.00 24.52 106 VAL D CA 1
ATOM 6147 C C . VAL D 1 76 ? 42.609 13.644 -29.659 1.00 24.75 106 VAL D C 1
ATOM 6148 O O . VAL D 1 76 ? 42.882 14.711 -30.223 1.00 25.31 106 VAL D O 1
ATOM 6152 N N . ILE D 1 77 ? 42.766 13.437 -28.355 1.00 24.68 107 ILE D N 1
ATOM 6153 C CA . ILE D 1 77 ? 43.526 14.330 -27.474 1.00 24.12 107 ILE D CA 1
ATOM 6154 C C . ILE D 1 77 ? 44.727 13.525 -26.960 1.00 26.96 107 ILE D C 1
ATOM 6155 O O . ILE D 1 77 ? 44.560 12.415 -26.413 1.00 27.73 107 ILE D O 1
ATOM 6160 N N . ASP D 1 78 ? 45.917 14.092 -27.135 1.00 28.87 108 ASP D N 1
ATOM 6161 C CA . ASP D 1 78 ? 47.174 13.509 -26.652 1.00 30.79 108 ASP D CA 1
ATOM 6162 C C . ASP D 1 78 ? 47.867 14.502 -25.725 1.00 29.79 108 ASP D C 1
ATOM 6163 O O . ASP D 1 78 ? 48.385 15.519 -26.194 1.00 27.18 108 ASP D O 1
ATOM 6168 N N . ALA D 1 79 ? 47.813 14.241 -24.427 1.00 31.01 109 ALA D N 1
ATOM 6169 C CA . ALA D 1 79 ? 48.481 15.052 -23.410 1.00 33.86 109 ALA D CA 1
ATOM 6170 C C . ALA D 1 79 ? 49.789 14.358 -23.022 1.00 36.99 109 ALA D C 1
ATOM 6171 O O . ALA D 1 79 ? 49.749 13.230 -22.559 1.00 35.40 109 ALA D O 1
ATOM 6173 N N . PRO D 1 80 ? 50.952 15.006 -23.233 1.00 39.59 110 PRO D N 1
ATOM 6174 C CA . PRO D 1 80 ? 52.226 14.381 -22.775 1.00 39.79 110 PRO D CA 1
ATOM 6175 C C . PRO D 1 80 ? 52.212 13.968 -21.291 1.00 37.83 110 PRO D C 1
ATOM 6176 O O . PRO D 1 80 ? 52.767 12.935 -20.938 1.00 40.51 110 PRO D O 1
ATOM 6180 N N . ASN D 1 81 ? 51.565 14.774 -20.453 1.00 36.96 111 ASN D N 1
ATOM 6181 C CA . ASN D 1 81 ? 51.361 14.494 -19.038 1.00 40.53 111 ASN D CA 1
ATOM 6182 C C . ASN D 1 81 ? 49.861 14.607 -18.739 1.00 38.99 111 ASN D C 1
ATOM 6183 O O . ASN D 1 81 ? 49.307 15.726 -18.643 1.00 35.79 111 ASN D O 1
ATOM 6188 N N . LYS D 1 82 ? 49.225 13.460 -18.537 1.00 38.45 112 LYS D N 1
ATOM 6189 C CA . LYS D 1 82 ? 47.781 13.409 -18.330 1.00 39.84 112 LYS D CA 1
ATOM 6190 C C . LYS D 1 82 ? 47.313 14.249 -17.136 1.00 40.05 112 LYS D C 1
ATOM 6191 O O . LYS D 1 82 ? 46.229 14.855 -17.181 1.00 36.59 112 LYS D O 1
ATOM 6197 N N . ALA D 1 83 ? 48.126 14.314 -16.082 1.00 36.76 113 ALA D N 1
ATOM 6198 C CA . ALA D 1 83 ? 47.791 15.135 -14.922 1.00 36.11 113 ALA D CA 1
ATOM 6199 C C . ALA D 1 83 ? 47.774 16.658 -15.210 1.00 36.95 113 ALA D C 1
ATOM 6200 O O . ALA D 1 83 ? 47.152 17.410 -14.467 1.00 34.62 113 ALA D O 1
ATOM 6202 N N . LYS D 1 84 ? 48.452 17.102 -16.267 1.00 34.42 114 LYS D N 1
ATOM 6203 C CA . LYS D 1 84 ? 48.431 18.514 -16.664 1.00 36.40 114 LYS D CA 1
ATOM 6204 C C . LYS D 1 84 ? 47.730 18.742 -18.012 1.00 35.63 114 LYS D C 1
ATOM 6205 O O . LYS D 1 84 ? 48.110 19.614 -18.791 1.00 35.63 114 LYS D O 1
ATOM 6211 N N . ALA D 1 85 ? 46.693 17.965 -18.271 1.00 32.45 115 ALA D N 1
ATOM 6212 C CA . ALA D 1 85 ? 45.884 18.143 -19.488 1.00 29.81 115 ALA D CA 1
ATOM 6213 C C . ALA D 1 85 ? 45.129 19.476 -19.426 1.00 27.44 115 ALA D C 1
ATOM 6214 O O . ALA D 1 85 ? 44.594 19.841 -18.366 1.00 27.77 115 ALA D O 1
ATOM 6216 N N . ALA D 1 86 ? 45.114 20.210 -20.541 1.00 25.67 116 ALA D N 1
ATOM 6217 C CA . ALA D 1 86 ? 44.255 21.400 -20.686 1.00 24.66 116 ALA D CA 1
ATOM 6218 C C . ALA D 1 86 ? 44.177 21.833 -22.134 1.00 23.83 116 ALA D C 1
ATOM 6219 O O . ALA D 1 86 ? 45.139 21.588 -22.871 1.00 24.86 116 ALA D O 1
ATOM 6221 N N . ASP D 1 87 ? 43.101 22.490 -22.591 1.00 22.35 117 ASP D N 1
ATOM 6222 C CA . ASP D 1 87 ? 41.823 22.743 -21.889 1.00 21.59 117 ASP D CA 1
ATOM 6223 C C . ASP D 1 87 ? 40.623 21.943 -22.430 1.00 21.11 117 ASP D C 1
ATOM 6224 O O . ASP D 1 87 ? 39.664 21.739 -21.722 1.00 24.29 117 ASP D O 1
ATOM 6229 N N . GLY D 1 88 ? 40.680 21.545 -23.684 1.00 20.80 118 GLY D N 1
ATOM 6230 C CA . GLY D 1 88 ? 39.655 20.670 -24.263 1.00 22.81 118 GLY D CA 1
ATOM 6231 C C . GLY D 1 88 ? 39.162 21.084 -25.616 1.00 21.59 118 GLY D C 1
ATOM 6232 O O . GLY D 1 88 ? 39.738 21.953 -26.247 1.00 23.30 118 GLY D O 1
ATOM 6233 N N . LEU D 1 89 ? 38.047 20.468 -26.026 1.00 22.86 119 LEU D N 1
ATOM 6234 C CA . LEU D 1 89 ? 37.513 20.571 -27.364 1.00 22.39 119 LEU D CA 1
ATOM 6235 C C . LEU D 1 89 ? 36.010 20.663 -27.250 1.00 23.67 119 LEU D C 1
ATOM 6236 O O . LEU D 1 89 ? 35.431 20.064 -26.347 1.00 23.58 119 LEU D O 1
ATOM 6241 N N . ALA D 1 90 ? 35.372 21.414 -28.152 1.00 20.98 120 ALA D N 1
ATOM 6242 C CA . ALA D 1 90 ? 33.922 21.428 -28.221 1.00 21.82 120 ALA D CA 1
ATOM 6243 C C . ALA D 1 90 ? 33.411 21.404 -29.647 1.00 21.96 120 ALA D C 1
ATOM 6244 O O . ALA D 1 90 ? 34.074 21.911 -30.584 1.00 23.22 120 ALA D O 1
ATOM 6246 N N . PHE D 1 91 ? 32.233 20.809 -29.808 1.00 21.40 121 PHE D N 1
ATOM 6247 C CA . PHE D 1 91 ? 31.424 20.989 -30.979 1.00 20.86 121 PHE D CA 1
ATOM 6248 C C . PHE D 1 91 ? 30.428 22.081 -30.631 1.00 20.76 121 PHE D C 1
ATOM 6249 O O . PHE D 1 91 ? 29.840 22.060 -29.536 1.00 21.84 121 PHE D O 1
ATOM 6257 N N . PHE D 1 92 ? 30.188 23.003 -31.556 1.00 21.53 122 PHE D N 1
ATOM 6258 C CA . PHE D 1 92 ? 29.258 24.093 -31.270 1.00 21.54 122 PHE D CA 1
ATOM 6259 C C . PHE D 1 92 ? 28.477 24.620 -32.465 1.00 20.47 122 PHE D C 1
ATOM 6260 O O . PHE D 1 92 ? 28.843 24.386 -33.636 1.00 21.49 122 PHE D O 1
ATOM 6268 N N . LEU D 1 93 ? 27.381 25.310 -32.125 1.00 22.30 123 LEU D N 1
ATOM 6269 C CA . LEU D 1 93 ? 26.563 26.073 -33.035 1.00 21.14 123 LEU D CA 1
ATOM 6270 C C . LEU D 1 93 ? 26.562 27.523 -32.569 1.00 22.09 123 LEU D C 1
ATOM 6271 O O . LEU D 1 93 ? 26.462 27.796 -31.378 1.00 22.13 123 LEU D O 1
ATOM 6276 N N . ALA D 1 94 ? 26.609 28.451 -33.518 1.00 21.62 124 ALA D N 1
ATOM 6277 C CA . ALA D 1 94 ? 26.812 29.859 -33.180 1.00 23.60 124 ALA D CA 1
ATOM 6278 C C . ALA D 1 94 ? 26.304 30.732 -34.321 1.00 23.61 124 ALA D C 1
ATOM 6279 O O . ALA D 1 94 ? 26.089 30.243 -35.438 1.00 20.90 124 ALA D O 1
ATOM 6281 N N . PRO D 1 95 ? 26.156 32.045 -34.076 1.00 24.31 125 PRO D N 1
ATOM 6282 C CA . PRO D 1 95 ? 25.785 32.911 -35.214 1.00 24.43 125 PRO D CA 1
ATOM 6283 C C . PRO D 1 95 ? 26.736 32.802 -36.391 1.00 24.33 125 PRO D C 1
ATOM 6284 O O . PRO D 1 95 ? 27.936 32.464 -36.230 1.00 24.91 125 PRO D O 1
ATOM 6288 N N . VAL D 1 96 ? 26.219 33.075 -37.582 1.00 23.24 126 VAL D N 1
ATOM 6289 C CA . VAL D 1 96 ? 27.000 32.898 -38.816 1.00 26.58 126 VAL D CA 1
ATOM 6290 C C . VAL D 1 96 ? 28.345 33.650 -38.797 1.00 26.61 126 VAL D C 1
ATOM 6291 O O . VAL D 1 96 ? 29.370 33.112 -39.243 1.00 26.55 126 VAL D O 1
ATOM 6295 N N . ASP D 1 97 ? 28.338 34.851 -38.236 1.00 27.24 127 ASP D N 1
ATOM 6296 C CA . ASP D 1 97 ? 29.558 35.672 -38.163 1.00 33.51 127 ASP D CA 1
ATOM 6297 C C . ASP D 1 97 ? 30.453 35.408 -36.939 1.00 29.98 127 ASP D C 1
ATOM 6298 O O . ASP D 1 97 ? 31.311 36.215 -36.617 1.00 30.24 127 ASP D O 1
ATOM 6303 N N . THR D 1 98 ? 30.241 34.295 -36.241 1.00 26.91 128 THR D N 1
ATOM 6304 C CA . THR D 1 98 ? 31.028 33.950 -35.055 1.00 25.42 128 THR D CA 1
ATOM 6305 C C . THR D 1 98 ? 32.555 34.032 -35.287 1.00 23.71 128 THR D C 1
ATOM 6306 O O . THR D 1 98 ? 33.084 33.578 -36.303 1.00 25.15 128 THR D O 1
ATOM 6310 N N . GLU D 1 99 ? 33.238 34.587 -34.294 1.00 28.13 129 GLU D N 1
ATOM 6311 C CA . GLU D 1 99 ? 34.684 34.734 -34.276 1.00 31.21 129 GLU D CA 1
ATOM 6312 C C . GLU D 1 99 ? 35.221 34.123 -32.986 1.00 27.60 129 GLU D C 1
ATOM 6313 O O . GLU D 1 99 ? 34.518 34.099 -31.984 1.00 26.43 129 GLU D O 1
ATOM 6319 N N . PRO D 1 100 ? 36.488 33.678 -32.988 1.00 28.27 130 PRO D N 1
ATOM 6320 C CA . PRO D 1 100 ? 37.050 33.112 -31.752 1.00 30.02 130 PRO D CA 1
ATOM 6321 C C . PRO D 1 100 ? 37.052 34.112 -30.605 1.00 30.41 130 PRO D C 1
ATOM 6322 O O . PRO D 1 100 ? 37.310 35.286 -30.816 1.00 30.29 130 PRO D O 1
ATOM 6326 N N . GLN D 1 101 ? 36.754 33.638 -29.409 1.00 27.69 131 GLN D N 1
ATOM 6327 C CA . GLN D 1 101 ? 36.741 34.465 -28.219 1.00 27.92 131 GLN D CA 1
ATOM 6328 C C . GLN D 1 101 ? 37.963 34.125 -27.370 1.00 25.79 131 GLN D C 1
ATOM 6329 O O . GLN D 1 101 ? 39.051 33.932 -27.920 1.00 28.27 131 GLN D O 1
ATOM 6335 N N . LYS D 1 102 ? 37.823 34.066 -26.046 1.00 28.63 132 LYS D N 1
ATOM 6336 C CA . LYS D 1 102 ? 38.977 33.887 -25.173 1.00 29.14 132 LYS D CA 1
ATOM 6337 C C . LYS D 1 102 ? 39.509 32.457 -25.227 1.00 31.57 132 LYS D C 1
ATOM 6338 O O . LYS D 1 102 ? 38.726 31.510 -25.375 1.00 29.58 132 LYS D O 1
ATOM 6344 N N . PRO D 1 103 ? 40.832 32.297 -25.107 1.00 28.11 133 PRO D N 1
ATOM 6345 C CA . PRO D 1 103 ? 41.438 30.982 -25.126 1.00 27.69 133 PRO D CA 1
ATOM 6346 C C . PRO D 1 103 ? 41.343 30.264 -23.757 1.00 25.33 133 PRO D C 1
ATOM 6347 O O . PRO D 1 103 ? 40.519 30.621 -22.906 1.00 28.91 133 PRO D O 1
ATOM 6351 N N . GLY D 1 104 ? 42.145 29.230 -23.575 1.00 26.26 134 GLY D N 1
ATOM 6352 C CA . GLY D 1 104 ? 42.204 28.519 -22.306 1.00 27.55 134 GLY D CA 1
ATOM 6353 C C . GLY D 1 104 ? 40.872 27.841 -22.003 1.00 28.66 134 GLY D C 1
ATOM 6354 O O . GLY D 1 104 ? 40.232 27.284 -22.905 1.00 27.34 134 GLY D O 1
ATOM 6355 N N . GLY D 1 105 ? 40.436 27.949 -20.757 1.00 28.09 135 GLY D N 1
ATOM 6356 C CA . GLY D 1 105 ? 39.220 27.304 -20.274 1.00 26.67 135 GLY D CA 1
ATOM 6357 C C . GLY D 1 105 ? 37.926 27.841 -20.849 1.00 27.03 135 GLY D C 1
ATOM 6358 O O . GLY D 1 105 ? 36.869 27.217 -20.694 1.00 26.90 135 GLY D O 1
ATOM 6359 N N . LEU D 1 106 ? 37.962 28.996 -21.504 1.00 25.43 136 LEU D N 1
ATOM 6360 C CA . LEU D 1 106 ? 36.775 29.481 -22.198 1.00 25.22 136 LEU D CA 1
ATOM 6361 C C . LEU D 1 106 ? 36.633 28.890 -23.612 1.00 22.78 136 LEU D C 1
ATOM 6362 O O . LEU D 1 106 ? 35.640 29.156 -24.279 1.00 23.79 136 LEU D O 1
ATOM 6367 N N . LEU D 1 107 ? 37.628 28.114 -24.046 1.00 23.25 137 LEU D N 1
ATOM 6368 C CA . LEU D 1 107 ? 37.559 27.227 -25.212 1.00 25.39 137 LEU D CA 1
ATOM 6369 C C . LEU D 1 107 ? 37.357 27.930 -26.538 1.00 26.29 137 LEU D C 1
ATOM 6370 O O . LEU D 1 107 ? 36.960 27.310 -27.518 1.00 25.78 137 LEU D O 1
ATOM 6375 N N . GLY D 1 108 ? 37.676 29.221 -26.609 1.00 26.16 138 GLY D N 1
ATOM 6376 C CA . GLY D 1 108 ? 37.385 30.009 -27.783 1.00 25.83 138 GLY D CA 1
ATOM 6377 C C . GLY D 1 108 ? 35.927 30.369 -27.983 1.00 25.76 138 GLY D C 1
ATOM 6378 O O . GLY D 1 108 ? 35.593 30.961 -29.004 1.00 26.11 138 GLY D O 1
ATOM 6379 N N . LEU D 1 109 ? 35.064 30.019 -27.042 1.00 25.20 139 LEU D N 1
ATOM 6380 C CA . LEU D 1 109 ? 33.626 30.174 -27.225 1.00 26.42 139 LEU D CA 1
ATOM 6381 C C . LEU D 1 109 ? 33.057 31.434 -26.609 1.00 25.65 139 LEU D C 1
ATOM 6382 O O . LEU D 1 109 ? 32.087 31.992 -27.121 1.00 26.41 139 LEU D O 1
ATOM 6387 N N . PHE D 1 110 ? 33.602 31.825 -25.460 1.00 25.38 140 PHE D N 1
ATOM 6388 C CA . PHE D 1 110 ? 33.021 32.879 -24.658 1.00 26.52 140 PHE D CA 1
ATOM 6389 C C . PHE D 1 110 ? 34.073 33.930 -24.313 1.00 29.45 140 PHE D C 1
ATOM 6390 O O . PHE D 1 110 ? 35.271 33.618 -24.234 1.00 28.31 140 PHE D O 1
ATOM 6398 N N . HIS D 1 111 ? 33.608 35.156 -24.111 1.00 31.68 141 HIS D N 1
ATOM 6399 C CA . HIS D 1 111 ? 34.484 36.275 -23.726 1.00 39.73 141 HIS D CA 1
ATOM 6400 C C . HIS D 1 111 ? 34.747 36.271 -22.212 1.00 38.03 141 HIS D C 1
ATOM 6401 O O . HIS D 1 111 ? 35.763 36.778 -21.766 1.00 35.15 141 HIS D O 1
ATOM 6408 N N . ASP D 1 112 ? 33.851 35.676 -21.434 1.00 40.22 142 ASP D N 1
ATOM 6409 C CA . ASP D 1 112 ? 33.991 35.591 -19.979 1.00 41.67 142 ASP D CA 1
ATOM 6410 C C . ASP D 1 112 ? 33.224 34.369 -19.454 1.00 37.27 142 ASP D C 1
ATOM 6411 O O . ASP D 1 112 ? 32.660 33.623 -20.242 1.00 35.19 142 ASP D O 1
ATOM 6416 N N . ASP D 1 113 ? 33.191 34.194 -18.132 1.00 36.69 143 ASP D N 1
ATOM 6417 C CA . ASP D 1 113 ? 32.525 33.057 -17.482 1.00 35.99 143 ASP D CA 1
ATOM 6418 C C . ASP D 1 113 ? 31.059 33.285 -17.092 1.00 34.46 143 ASP D C 1
ATOM 6419 O O . ASP D 1 113 ? 30.497 32.524 -16.309 1.00 34.06 143 ASP D O 1
ATOM 6424 N N . ARG D 1 114 ? 30.438 34.322 -17.640 1.00 35.63 144 ARG D N 1
ATOM 6425 C CA . ARG D 1 114 ? 29.063 34.659 -17.309 1.00 37.50 144 ARG D CA 1
ATOM 6426 C C . ARG D 1 114 ? 28.093 34.124 -18.350 1.00 36.50 144 ARG D C 1
ATOM 6427 O O . ARG D 1 114 ? 28.484 33.800 -19.460 1.00 34.84 144 ARG D O 1
ATOM 6435 N N . HIS D 1 115 ? 26.827 34.048 -17.958 1.00 34.01 145 HIS D N 1
ATOM 6436 C CA . HIS D 1 115 ? 25.745 33.697 -18.845 1.00 35.17 145 HIS D CA 1
ATOM 6437 C C . HIS D 1 115 ? 25.227 34.935 -19.553 1.00 36.69 145 HIS D C 1
ATOM 6438 O O . HIS D 1 115 ? 25.003 35.974 -18.929 1.00 34.24 145 HIS D O 1
ATOM 6445 N N . ASN D 1 116 ? 25.019 34.825 -20.859 1.00 33.47 146 ASN D N 1
ATOM 6446 C CA . ASN D 1 116 ? 24.516 35.956 -21.650 1.00 34.73 146 ASN D CA 1
ATOM 6447 C C . ASN D 1 116 ? 23.732 35.385 -22.830 1.00 33.46 146 ASN D C 1
ATOM 6448 O O . ASN D 1 116 ? 24.305 34.726 -23.704 1.00 32.19 146 ASN D O 1
ATOM 6453 N N . LYS D 1 117 ? 22.433 35.664 -22.839 1.00 31.73 147 LYS D N 1
ATOM 6454 C CA . LYS D 1 117 ? 21.526 35.238 -23.917 1.00 38.41 147 LYS D CA 1
ATOM 6455 C C . LYS D 1 117 ? 21.942 35.708 -25.311 1.00 33.43 147 LYS D C 1
ATOM 6456 O O . LYS D 1 117 ? 21.617 35.040 -26.297 1.00 32.42 147 LYS D O 1
ATOM 6462 N N . SER D 1 118 ? 22.680 36.807 -25.402 1.00 31.91 148 SER D N 1
ATOM 6463 C CA . SER D 1 118 ? 23.150 37.311 -26.695 1.00 31.06 148 SER D CA 1
ATOM 6464 C C . SER D 1 118 ? 24.384 36.595 -27.222 1.00 30.88 148 SER D C 1
ATOM 6465 O O . SER D 1 118 ? 24.851 36.898 -28.315 1.00 30.46 148 SER D O 1
ATOM 6468 N N . ASN D 1 119 ? 24.931 35.648 -26.467 1.00 29.02 149 ASN D N 1
ATOM 6469 C CA . ASN D 1 119 ? 25.990 34.782 -27.005 1.00 28.67 149 ASN D CA 1
ATOM 6470 C C . ASN D 1 119 ? 25.463 33.915 -28.151 1.00 26.70 149 ASN D C 1
ATOM 6471 O O . ASN D 1 119 ? 26.169 33.722 -29.144 1.00 24.95 149 ASN D O 1
ATOM 6476 N N . HIS D 1 120 ? 24.221 33.440 -28.040 1.00 25.78 150 HIS D N 1
ATOM 6477 C CA . HIS D 1 120 ? 23.646 32.507 -29.019 1.00 26.62 150 HIS D CA 1
ATOM 6478 C C . HIS D 1 120 ? 24.569 31.321 -29.319 1.00 25.39 150 HIS D C 1
ATOM 6479 O O . HIS D 1 120 ? 24.862 31.054 -30.488 1.00 26.53 150 HIS D O 1
ATOM 6486 N N . ILE D 1 121 ? 25.038 30.646 -28.276 1.00 24.95 151 ILE D N 1
ATOM 6487 C CA . ILE D 1 121 ? 25.934 29.498 -28.404 1.00 26.00 151 ILE D CA 1
ATOM 6488 C C . ILE D 1 121 ? 25.303 28.268 -27.752 1.00 22.95 151 ILE D C 1
ATOM 6489 O O . ILE D 1 121 ? 24.841 28.326 -26.604 1.00 23.14 151 ILE D O 1
ATOM 6494 N N . VAL D 1 122 ? 25.324 27.158 -28.476 1.00 22.13 152 VAL D N 1
ATOM 6495 C CA . VAL D 1 122 ? 25.051 25.825 -27.895 1.00 21.04 152 VAL D CA 1
ATOM 6496 C C . VAL D 1 122 ? 26.292 24.995 -28.206 1.00 20.05 152 VAL D C 1
ATOM 6497 O O . VAL D 1 122 ? 26.750 24.996 -29.360 1.00 20.16 152 VAL D O 1
ATOM 6501 N N . ALA D 1 123 ? 26.846 24.337 -27.196 1.00 19.72 153 ALA D N 1
ATOM 6502 C CA . ALA D 1 123 ? 28.055 23.545 -27.379 1.00 19.82 153 ALA D CA 1
ATOM 6503 C C . ALA D 1 123 ? 28.025 22.268 -26.552 1.00 19.54 153 ALA D C 1
ATOM 6504 O O . ALA D 1 123 ? 27.358 22.185 -25.481 1.00 20.85 153 ALA D O 1
ATOM 6506 N N . VAL D 1 124 ? 28.763 21.279 -27.050 1.00 18.85 154 VAL D N 1
ATOM 6507 C CA . VAL D 1 124 ? 29.054 20.082 -26.287 1.00 19.14 154 VAL D CA 1
ATOM 6508 C C . VAL D 1 124 ? 30.552 20.084 -26.098 1.00 17.30 154 VAL D C 1
ATOM 6509 O O . VAL D 1 124 ? 31.314 20.032 -27.078 1.00 21.91 154 VAL D O 1
ATOM 6513 N N . GLU D 1 125 ? 30.981 20.127 -24.838 1.00 18.61 155 GLU D N 1
ATOM 6514 C CA . GLU D 1 125 ? 32.400 20.255 -24.500 1.00 19.17 155 GLU D CA 1
ATOM 6515 C C . GLU D 1 125 ? 32.972 18.952 -23.960 1.00 21.00 155 GLU D C 1
ATOM 6516 O O . GLU D 1 125 ? 32.282 18.205 -23.293 1.00 22.90 155 GLU D O 1
ATOM 6522 N N . PHE D 1 126 ? 34.244 18.734 -24.277 1.00 20.46 156 PHE D N 1
ATOM 6523 C CA . PHE D 1 126 ? 35.074 17.637 -23.776 1.00 21.47 156 PHE D CA 1
ATOM 6524 C C . PHE D 1 126 ? 36.197 18.354 -23.039 1.00 22.59 156 PHE D C 1
ATOM 6525 O O . PHE D 1 126 ? 37.160 18.800 -23.647 1.00 21.18 156 PHE D O 1
ATOM 6533 N N . ASP D 1 127 ? 35.990 18.507 -21.735 1.00 22.15 157 ASP D N 1
ATOM 6534 C CA . ASP D 1 127 ? 36.705 19.479 -20.889 1.00 22.44 157 ASP D CA 1
ATOM 6535 C C . ASP D 1 127 ? 37.737 18.750 -20.032 1.00 22.61 157 ASP D C 1
ATOM 6536 O O . ASP D 1 127 ? 37.381 17.960 -19.161 1.00 22.34 157 ASP D O 1
ATOM 6541 N N . THR D 1 128 ? 39.011 19.013 -20.314 1.00 24.06 158 THR D N 1
ATOM 6542 C CA . THR D 1 128 ? 40.132 18.316 -19.699 1.00 24.06 158 THR D CA 1
ATOM 6543 C C . THR D 1 128 ? 40.783 19.067 -18.509 1.00 26.06 158 THR D C 1
ATOM 6544 O O . THR D 1 128 ? 41.728 18.557 -17.915 1.00 24.61 158 THR D O 1
ATOM 6548 N N . PHE D 1 129 ? 40.285 20.250 -18.163 1.00 25.60 159 PHE D N 1
ATOM 6549 C CA . PHE D 1 129 ? 40.901 21.052 -17.067 1.00 25.49 159 PHE D CA 1
ATOM 6550 C C . PHE D 1 129 ? 39.861 21.667 -16.172 1.00 23.65 159 PHE D C 1
ATOM 6551 O O . PHE D 1 129 ? 38.946 22.331 -16.648 1.00 23.66 159 PHE D O 1
ATOM 6559 N N . LYS D 1 130 ? 40.023 21.464 -14.859 1.00 27.21 160 LYS D N 1
ATOM 6560 C CA . LYS D 1 130 ? 39.077 22.002 -13.883 1.00 29.76 160 LYS D CA 1
ATOM 6561 C C . LYS D 1 130 ? 39.277 23.488 -13.621 1.00 29.95 160 LYS D C 1
ATOM 6562 O O . LYS D 1 130 ? 40.175 23.892 -12.879 1.00 28.06 160 LYS D O 1
ATOM 6568 N N . ASN D 1 131 ? 38.413 24.296 -14.212 1.00 29.08 161 ASN D N 1
ATOM 6569 C CA . ASN D 1 131 ? 38.332 25.720 -13.919 1.00 28.61 161 ASN D CA 1
ATOM 6570 C C . ASN D 1 131 ? 37.474 25.945 -12.674 1.00 28.95 161 ASN D C 1
ATOM 6571 O O . ASN D 1 131 ? 36.862 25.003 -12.138 1.00 28.57 161 ASN D O 1
ATOM 6576 N N . SER D 1 132 ? 37.405 27.190 -12.226 1.00 28.44 162 SER D N 1
ATOM 6577 C CA . SER D 1 132 ? 36.659 27.534 -11.012 1.00 31.23 162 SER D CA 1
ATOM 6578 C C . SER D 1 132 ? 35.166 27.272 -11.144 1.00 30.86 162 SER D C 1
ATOM 6579 O O . SER D 1 132 ? 34.492 27.029 -10.156 1.00 34.97 162 SER D O 1
ATOM 6582 N N . TRP D 1 133 ? 34.654 27.327 -12.367 1.00 27.29 163 TRP D N 1
ATOM 6583 C CA . TRP D 1 133 ? 33.239 27.067 -12.681 1.00 27.96 163 TRP D CA 1
ATOM 6584 C C . TRP D 1 133 ? 32.917 25.568 -12.993 1.00 27.15 163 TRP D C 1
ATOM 6585 O O . TRP D 1 133 ? 31.774 25.215 -13.293 1.00 28.97 163 TRP D O 1
ATOM 6596 N N . ASP D 1 134 ? 33.917 24.708 -12.974 1.00 26.95 164 ASP D N 1
ATOM 6597 C CA . ASP D 1 134 ? 33.773 23.322 -13.424 1.00 25.87 164 ASP D CA 1
ATOM 6598 C C . ASP D 1 134 ? 33.455 22.344 -12.294 1.00 27.63 164 ASP D C 1
ATOM 6599 O O . ASP D 1 134 ? 33.854 22.551 -11.144 1.00 24.17 164 ASP D O 1
ATOM 6604 N N . PRO D 1 135 ? 32.792 21.226 -12.630 1.00 28.07 165 PRO D N 1
ATOM 6605 C CA . PRO D 1 135 ? 32.766 20.102 -11.701 1.00 28.93 165 PRO D CA 1
ATOM 6606 C C . PRO D 1 135 ? 34.152 19.489 -11.518 1.00 28.70 165 PRO D C 1
ATOM 6607 O O . PRO D 1 135 ? 35.057 19.774 -12.272 1.00 29.98 165 PRO D O 1
ATOM 6611 N N . GLU D 1 136 ? 34.307 18.624 -10.526 1.00 28.60 166 GLU D N 1
ATOM 6612 C CA . GLU D 1 136 ? 35.547 17.888 -10.328 1.00 33.39 166 GLU D CA 1
ATOM 6613 C C . GLU D 1 136 ? 35.775 16.872 -11.422 1.00 32.69 166 GLU D C 1
ATOM 6614 O O . GLU D 1 136 ? 34.839 16.173 -11.819 1.00 33.56 166 GLU D O 1
ATOM 6620 N N . GLY D 1 137 ? 37.010 16.814 -11.902 1.00 27.52 167 GLY D N 1
ATOM 6621 C CA . GLY D 1 137 ? 37.432 15.829 -12.874 1.00 29.51 167 GLY D CA 1
ATOM 6622 C C . GLY D 1 137 ? 37.074 16.205 -14.298 1.00 26.29 167 GLY D C 1
ATOM 6623 O O . GLY D 1 137 ? 36.212 17.064 -14.543 1.00 28.48 167 GLY D O 1
ATOM 6624 N N . THR D 1 138 ? 37.709 15.522 -15.226 1.00 25.24 168 THR D N 1
ATOM 6625 C CA . THR D 1 138 ? 37.433 15.699 -16.645 1.00 25.85 168 THR D CA 1
ATOM 6626 C C . THR D 1 138 ? 35.976 15.269 -16.926 1.00 26.36 168 THR D C 1
ATOM 6627 O O . THR D 1 138 ? 35.427 14.344 -16.277 1.00 23.64 168 THR D O 1
ATOM 6631 N N . HIS D 1 139 ? 35.321 15.993 -17.824 1.00 23.79 169 HIS D N 1
ATOM 6632 C CA . HIS D 1 139 ? 33.882 15.831 -18.010 1.00 23.35 169 HIS D CA 1
ATOM 6633 C C . HIS D 1 139 ? 33.444 16.217 -19.409 1.00 21.81 169 HIS D C 1
ATOM 6634 O O . HIS D 1 139 ? 34.144 16.942 -20.115 1.00 19.55 169 HIS D O 1
ATOM 6641 N N . ILE D 1 140 ? 32.275 15.713 -19.785 1.00 22.54 170 ILE D N 1
ATOM 6642 C CA . ILE D 1 140 ? 31.566 16.139 -20.958 1.00 23.86 170 ILE D CA 1
ATOM 6643 C C . ILE D 1 140 ? 30.447 17.041 -20.462 1.00 22.25 170 ILE D C 1
ATOM 6644 O O . ILE D 1 140 ? 29.796 16.722 -19.464 1.00 20.54 170 ILE D O 1
ATOM 6649 N N . GLY D 1 141 ? 30.206 18.139 -21.155 1.00 20.91 171 GLY D N 1
ATOM 6650 C CA . GLY D 1 141 ? 29.133 19.034 -20.788 1.00 20.46 171 GLY D CA 1
ATOM 6651 C C . GLY D 1 141 ? 28.301 19.579 -21.929 1.00 20.68 171 GLY D C 1
ATOM 6652 O O . GLY D 1 141 ? 28.795 19.677 -23.068 1.00 22.75 171 GLY D O 1
ATOM 6653 N N . ILE D 1 142 ? 27.034 19.883 -21.635 1.00 20.57 172 ILE D N 1
ATOM 6654 C CA . ILE D 1 142 ? 26.152 20.586 -22.560 1.00 21.21 172 ILE D CA 1
ATOM 6655 C C . ILE D 1 142 ? 26.060 22.031 -22.081 1.00 21.83 172 ILE D C 1
ATOM 6656 O O . ILE D 1 142 ? 25.652 22.288 -20.901 1.00 23.92 172 ILE D O 1
ATOM 6661 N N . ASN D 1 143 ? 26.483 22.959 -22.948 1.00 23.75 173 ASN D N 1
ATOM 6662 C CA . ASN D 1 143 ? 26.572 24.378 -22.608 1.00 22.64 173 ASN D CA 1
ATOM 6663 C C . ASN D 1 143 ? 25.605 25.170 -23.450 1.00 22.37 173 ASN D C 1
ATOM 6664 O O . ASN D 1 143 ? 25.535 24.978 -24.671 1.00 21.28 173 ASN D O 1
ATOM 6669 N N . VAL D 1 144 ? 24.883 26.097 -22.837 1.00 21.82 174 VAL D N 1
ATOM 6670 C CA . VAL D 1 144 ? 23.951 26.972 -23.512 1.00 22.33 174 VAL D CA 1
ATOM 6671 C C . VAL D 1 144 ? 24.221 28.394 -23.017 1.00 24.09 174 VAL D C 1
ATOM 6672 O O . VAL D 1 144 ? 23.944 28.702 -21.866 1.00 23.52 174 VAL D O 1
ATOM 6676 N N . ASN D 1 145 ? 24.814 29.216 -23.882 1.00 24.58 175 ASN D N 1
ATOM 6677 C CA . ASN D 1 145 ? 25.096 30.641 -23.591 1.00 24.93 175 ASN D CA 1
ATOM 6678 C C . ASN D 1 145 ? 26.062 30.946 -22.449 1.00 24.95 175 ASN D C 1
ATOM 6679 O O . ASN D 1 145 ? 26.187 32.102 -22.038 1.00 26.75 175 ASN D O 1
ATOM 6684 N N . SER D 1 146 ? 26.792 29.936 -21.995 1.00 23.89 176 SER D N 1
ATOM 6685 C CA . SER D 1 146 ? 27.733 30.053 -20.899 1.00 25.26 176 SER D CA 1
ATOM 6686 C C . SER D 1 146 ? 28.738 28.910 -20.916 1.00 26.10 176 SER D C 1
ATOM 6687 O O . SER D 1 146 ? 28.382 27.781 -21.285 1.00 23.20 176 SER D O 1
ATOM 6690 N N . ILE D 1 147 ? 29.958 29.190 -20.460 1.00 22.38 177 ILE D N 1
ATOM 6691 C CA . ILE D 1 147 ? 30.948 28.136 -20.178 1.00 24.77 177 ILE D CA 1
ATOM 6692 C C . ILE D 1 147 ? 30.566 27.242 -18.985 1.00 23.95 177 ILE D C 1
ATOM 6693 O O . ILE D 1 147 ? 31.122 26.153 -18.812 1.00 24.16 177 ILE D O 1
ATOM 6698 N N . VAL D 1 148 ? 29.614 27.687 -18.169 1.00 24.06 178 VAL D N 1
ATOM 6699 C CA . VAL D 1 148 ? 29.134 26.912 -17.022 1.00 26.07 178 VAL D CA 1
ATOM 6700 C C . VAL D 1 148 ? 28.061 25.974 -17.569 1.00 25.52 178 VAL D C 1
ATOM 6701 O O . VAL D 1 148 ? 26.923 26.389 -17.807 1.00 24.94 178 VAL D O 1
ATOM 6705 N N . SER D 1 149 ? 28.430 24.708 -17.765 1.00 23.08 179 SER D N 1
ATOM 6706 C CA . SER D 1 149 ? 27.546 23.756 -18.425 1.00 24.05 179 SER D CA 1
ATOM 6707 C C . SER D 1 149 ? 26.222 23.603 -17.665 1.00 22.18 179 SER D C 1
ATOM 6708 O O . SER D 1 149 ? 26.192 23.617 -16.434 1.00 24.44 179 SER D O 1
ATOM 6711 N N . ARG D 1 150 ? 25.140 23.454 -18.416 1.00 24.53 180 ARG D N 1
ATOM 6712 C CA . ARG D 1 150 ? 23.837 23.119 -17.867 1.00 27.55 180 ARG D CA 1
ATOM 6713 C C . ARG D 1 150 ? 23.838 21.723 -17.225 1.00 27.23 180 ARG D C 1
ATOM 6714 O O . ARG D 1 150 ? 23.174 21.479 -16.200 1.00 25.49 180 ARG D O 1
ATOM 6722 N N . LYS D 1 151 ? 24.615 20.811 -17.794 1.00 26.00 181 LYS D N 1
ATOM 6723 C CA . LYS D 1 151 ? 24.605 19.411 -17.350 1.00 28.13 181 LYS D CA 1
ATOM 6724 C C . LYS D 1 151 ? 25.987 18.846 -17.746 1.00 25.15 181 LYS D C 1
ATOM 6725 O O . LYS D 1 151 ? 26.534 19.182 -18.823 1.00 26.33 181 LYS D O 1
ATOM 6731 N N . THR D 1 152 ? 26.553 18.060 -16.838 1.00 24.06 182 THR D N 1
ATOM 6732 C CA . THR D 1 152 ? 27.828 17.414 -17.051 1.00 22.06 182 THR D CA 1
ATOM 6733 C C . THR D 1 152 ? 27.759 15.975 -16.615 1.00 22.68 182 THR D C 1
ATOM 6734 O O . THR D 1 152 ? 26.906 15.590 -15.793 1.00 23.54 182 THR D O 1
ATOM 6738 N N . ILE D 1 153 ? 28.634 15.176 -17.213 1.00 20.75 183 ILE D N 1
ATOM 6739 C CA . ILE D 1 153 ? 28.930 13.837 -16.764 1.00 23.39 183 ILE D CA 1
ATOM 6740 C C . ILE D 1 153 ? 30.422 13.645 -16.727 1.00 23.93 183 ILE D C 1
ATOM 6741 O O . ILE D 1 153 ? 31.183 14.258 -17.485 1.00 24.31 183 ILE D O 1
ATOM 6746 N N . SER D 1 154 ? 30.842 12.751 -15.847 1.00 23.68 184 SER D N 1
ATOM 6747 C CA . SER D 1 154 ? 32.231 12.383 -15.749 1.00 26.09 184 SER D CA 1
ATOM 6748 C C . SER D 1 154 ? 32.677 11.663 -17.032 1.00 24.30 184 SER D C 1
ATOM 6749 O O . SER D 1 154 ? 31.916 10.889 -17.620 1.00 22.08 184 SER D O 1
ATOM 6752 N N . TRP D 1 155 ? 33.894 11.955 -17.479 1.00 22.64 185 TRP D N 1
ATOM 6753 C CA . TRP D 1 155 ? 34.482 11.352 -18.672 1.00 26.79 185 TRP D CA 1
ATOM 6754 C C . TRP D 1 155 ? 35.964 11.213 -18.445 1.00 28.18 185 TRP D C 1
ATOM 6755 O O . TRP D 1 155 ? 36.625 12.197 -18.188 1.00 31.44 185 TRP D O 1
ATOM 6766 N N . ASP D 1 156 ? 36.491 9.997 -18.543 1.00 30.20 186 ASP D N 1
ATOM 6767 C CA . ASP D 1 156 ? 37.917 9.744 -18.420 1.00 31.93 186 ASP D CA 1
ATOM 6768 C C . ASP D 1 156 ? 38.575 9.798 -19.792 1.00 27.98 186 ASP D C 1
ATOM 6769 O O . ASP D 1 156 ? 38.270 9.002 -20.682 1.00 26.12 186 ASP D O 1
ATOM 6774 N N . LEU D 1 157 ? 39.483 10.755 -19.969 1.00 27.39 187 LEU D N 1
ATOM 6775 C CA . LEU D 1 157 ? 40.267 10.883 -21.180 1.00 27.63 187 LEU D CA 1
ATOM 6776 C C . LEU D 1 157 ? 41.127 9.628 -21.372 1.00 27.74 187 LEU D C 1
ATOM 6777 O O . LEU D 1 157 ? 41.882 9.245 -20.482 1.00 30.31 187 LEU D O 1
ATOM 6782 N N . GLU D 1 158 ? 40.981 8.979 -22.525 1.00 27.23 188 GLU D N 1
ATOM 6783 C CA . GLU D 1 158 ? 41.875 7.893 -22.894 1.00 29.25 188 GLU D CA 1
ATOM 6784 C C . GLU D 1 158 ? 42.887 8.517 -23.813 1.00 29.43 188 GLU D C 1
ATOM 6785 O O . GLU D 1 158 ? 42.608 8.871 -24.969 1.00 27.48 188 GLU D O 1
ATOM 6791 N N . ASN D 1 159 ? 44.075 8.680 -23.254 1.00 31.67 189 ASN D N 1
ATOM 6792 C CA . ASN D 1 159 ? 45.086 9.503 -23.873 1.00 31.64 189 ASN D CA 1
ATOM 6793 C C . ASN D 1 159 ? 45.531 8.940 -25.208 1.00 30.24 189 ASN D C 1
ATOM 6794 O O . ASN D 1 159 ? 45.817 7.760 -25.320 1.00 31.46 189 ASN D O 1
ATOM 6799 N N . ASP D 1 160 ? 45.538 9.788 -26.225 1.00 30.01 190 ASP D N 1
ATOM 6800 C CA . ASP D 1 160 ? 45.910 9.419 -27.586 1.00 29.25 190 ASP D CA 1
ATOM 6801 C C . ASP D 1 160 ? 45.101 8.270 -28.235 1.00 25.36 190 ASP D C 1
ATOM 6802 O O . ASP D 1 160 ? 45.570 7.633 -29.142 1.00 25.97 190 ASP D O 1
ATOM 6807 N N . GLU D 1 161 ? 43.878 8.043 -27.774 1.00 25.64 191 GLU D N 1
ATOM 6808 C CA . GLU D 1 161 ? 42.974 7.047 -28.361 1.00 26.76 191 GLU D CA 1
ATOM 6809 C C . GLU D 1 161 ? 41.839 7.774 -29.121 1.00 25.78 191 GLU D C 1
ATOM 6810 O O . GLU D 1 161 ? 41.437 8.867 -28.739 1.00 24.85 191 GLU D O 1
ATOM 6816 N N . VAL D 1 162 ? 41.343 7.148 -30.183 1.00 24.02 192 VAL D N 1
ATOM 6817 C CA . VAL D 1 162 ? 40.279 7.741 -30.997 1.00 23.79 192 VAL D CA 1
ATOM 6818 C C . VAL D 1 162 ? 38.948 7.678 -30.252 1.00 22.60 192 VAL D C 1
ATOM 6819 O O . VAL D 1 162 ? 38.542 6.630 -29.807 1.00 22.43 192 VAL D O 1
ATOM 6823 N N . ALA D 1 163 ? 38.305 8.825 -30.110 1.00 22.19 193 ALA D N 1
ATOM 6824 C CA . ALA D 1 163 ? 36.955 8.937 -29.579 1.00 21.42 193 ALA D CA 1
ATOM 6825 C C . ALA D 1 163 ? 35.957 9.129 -30.738 1.00 22.47 193 ALA D C 1
ATOM 6826 O O . ALA D 1 163 ? 36.162 9.982 -31.581 1.00 23.78 193 ALA D O 1
ATOM 6828 N N . ASN D 1 164 ? 34.859 8.387 -30.722 1.00 20.91 194 ASN D N 1
ATOM 6829 C CA . ASN D 1 164 ? 33.783 8.539 -31.697 1.00 21.90 194 ASN D CA 1
ATOM 6830 C C . ASN D 1 164 ? 32.594 9.203 -31.021 1.00 19.76 194 ASN D C 1
ATOM 6831 O O . ASN D 1 164 ? 32.021 8.641 -30.079 1.00 20.66 194 ASN D O 1
ATOM 6836 N N . VAL D 1 165 ? 32.246 10.397 -31.479 1.00 19.42 195 VAL D N 1
ATOM 6837 C CA . VAL D 1 165 ? 31.185 11.213 -30.914 1.00 19.70 195 VAL D CA 1
ATOM 6838 C C . VAL D 1 165 ? 30.006 11.254 -31.874 1.00 19.06 195 VAL D C 1
ATOM 6839 O O . VAL D 1 165 ? 30.193 11.333 -33.097 1.00 19.92 195 VAL D O 1
ATOM 6843 N N . VAL D 1 166 ? 28.795 11.232 -31.307 1.00 19.06 196 VAL D N 1
ATOM 6844 C CA . VAL D 1 166 ? 27.555 11.478 -32.035 1.00 19.67 196 VAL D CA 1
ATOM 6845 C C . VAL D 1 166 ? 26.747 12.489 -31.235 1.00 18.63 196 VAL D C 1
ATOM 6846 O O . VAL D 1 166 ? 26.510 12.301 -30.041 1.00 19.92 196 VAL D O 1
ATOM 6850 N N . ILE D 1 167 ? 26.340 13.555 -31.893 1.00 19.09 197 ILE D N 1
ATOM 6851 C CA . ILE D 1 167 ? 25.486 14.577 -31.290 1.00 18.56 197 ILE D CA 1
ATOM 6852 C C . ILE D 1 167 ? 24.266 14.712 -32.161 1.00 18.92 197 ILE D C 1
ATOM 6853 O O . ILE D 1 167 ? 24.363 14.875 -33.383 1.00 20.68 197 ILE D O 1
ATOM 6858 N N . SER D 1 168 ? 23.086 14.653 -31.550 1.00 22.33 198 SER D N 1
ATOM 6859 C CA . SER D 1 168 ? 21.835 14.734 -32.303 1.00 23.20 198 SER D CA 1
ATOM 6860 C C . SER D 1 168 ? 20.834 15.648 -31.615 1.00 22.44 198 SER D C 1
ATOM 6861 O O . SER D 1 168 ? 20.848 15.790 -30.394 1.00 22.68 198 SER D O 1
ATOM 6864 N N . TYR D 1 169 ? 19.987 16.275 -32.426 1.00 22.15 199 TYR D N 1
ATOM 6865 C CA . TYR D 1 169 ? 18.928 17.127 -31.948 1.00 21.85 199 TYR D CA 1
ATOM 6866 C C . TYR D 1 169 ? 17.616 16.655 -32.535 1.00 22.86 199 TYR D C 1
ATOM 6867 O O . TYR D 1 169 ? 17.489 16.542 -33.753 1.00 22.62 199 TYR D O 1
ATOM 6876 N N . GLN D 1 170 ? 16.647 16.381 -31.659 1.00 23.41 200 GLN D N 1
ATOM 6877 C CA . GLN D 1 170 ? 15.310 15.950 -32.047 1.00 25.41 200 GLN D CA 1
ATOM 6878 C C . GLN D 1 170 ? 14.376 17.126 -31.728 1.00 22.43 200 GLN D C 1
ATOM 6879 O O . GLN D 1 170 ? 14.086 17.400 -30.572 1.00 22.61 200 GLN D O 1
ATOM 6885 N N . ALA D 1 171 ? 13.962 17.840 -32.760 1.00 22.81 201 ALA D N 1
ATOM 6886 C CA . ALA D 1 171 ? 13.154 19.066 -32.585 1.00 22.85 201 ALA D CA 1
ATOM 6887 C C . ALA D 1 171 ? 11.823 18.807 -31.904 1.00 23.79 201 ALA D C 1
ATOM 6888 O O . ALA D 1 171 ? 11.406 19.614 -31.083 1.00 24.60 201 ALA D O 1
ATOM 6890 N N . SER D 1 172 ? 11.193 17.662 -32.174 1.00 25.60 202 SER D N 1
ATOM 6891 C CA . SER D 1 172 ? 9.837 17.394 -31.638 1.00 26.95 202 SER D CA 1
ATOM 6892 C C . SER D 1 172 ? 9.839 17.311 -30.090 1.00 29.47 202 SER D C 1
ATOM 6893 O O . SER D 1 172 ? 8.835 17.628 -29.462 1.00 28.49 202 SER D O 1
ATOM 6896 N N . THR D 1 173 ? 10.974 16.913 -29.491 1.00 25.34 203 THR D N 1
ATOM 6897 C CA . THR D 1 173 ? 11.121 16.828 -28.050 1.00 26.97 203 THR D CA 1
ATOM 6898 C C . THR D 1 173 ? 12.110 17.853 -27.482 1.00 25.11 203 THR D C 1
ATOM 6899 O O . THR D 1 173 ? 12.414 17.831 -26.291 1.00 25.83 203 THR D O 1
ATOM 6903 N N . LYS D 1 174 ? 12.654 18.706 -28.343 1.00 23.21 204 LYS D N 1
ATOM 6904 C CA . LYS D 1 174 ? 13.669 19.691 -27.976 1.00 25.15 204 LYS D CA 1
ATOM 6905 C C . LYS D 1 174 ? 14.868 19.087 -27.231 1.00 24.38 204 LYS D C 1
ATOM 6906 O O . LYS D 1 174 ? 15.433 19.721 -26.379 1.00 27.80 204 LYS D O 1
ATOM 6912 N N . THR D 1 175 ? 15.267 17.891 -27.640 1.00 23.81 205 THR D N 1
ATOM 6913 C CA . THR D 1 175 ? 16.275 17.103 -26.951 1.00 25.46 205 THR D CA 1
ATOM 6914 C C . THR D 1 175 ? 17.603 17.050 -27.710 1.00 22.77 205 THR D C 1
ATOM 6915 O O . THR D 1 175 ? 17.616 16.618 -28.849 1.00 22.83 205 THR D O 1
ATOM 6919 N N . LEU D 1 176 ? 18.683 17.488 -27.054 1.00 22.34 206 LEU D N 1
ATOM 6920 C CA . LEU D 1 176 ? 20.044 17.376 -27.563 1.00 21.58 206 LEU D CA 1
ATOM 6921 C C . LEU D 1 176 ? 20.726 16.233 -26.849 1.00 19.57 206 LEU D C 1
ATOM 6922 O O . LEU D 1 176 ? 20.793 16.251 -25.634 1.00 20.71 206 LEU D O 1
ATOM 6927 N N . THR D 1 177 ? 21.278 15.283 -27.595 1.00 20.60 207 THR D N 1
ATOM 6928 C CA . THR D 1 177 ? 21.939 14.103 -27.051 1.00 21.07 207 THR D CA 1
ATOM 6929 C C . THR D 1 177 ? 23.376 14.064 -27.551 1.00 19.91 207 THR D C 1
ATOM 6930 O O . THR D 1 177 ? 23.623 14.313 -28.734 1.00 19.86 207 THR D O 1
ATOM 6934 N N . ALA D 1 178 ? 24.313 13.757 -26.659 1.00 19.19 208 ALA D N 1
ATOM 6935 C CA . ALA D 1 178 ? 25.713 13.627 -27.010 1.00 18.85 208 ALA D CA 1
ATOM 6936 C C . ALA D 1 178 ? 26.267 12.333 -26.430 1.00 18.91 208 ALA D C 1
ATOM 6937 O O . ALA D 1 178 ? 26.071 12.039 -25.254 1.00 19.08 208 ALA D O 1
ATOM 6939 N N . SER D 1 179 ? 26.951 11.554 -27.264 1.00 18.44 209 SER D N 1
ATOM 6940 C CA . SER D 1 179 ? 27.598 10.337 -26.818 1.00 18.92 209 SER D CA 1
ATOM 6941 C C . SER D 1 179 ? 29.034 10.291 -27.282 1.00 18.65 209 SER D C 1
ATOM 6942 O O . SER D 1 179 ? 29.367 10.849 -28.324 1.00 20.36 209 SER D O 1
ATOM 6945 N N . LEU D 1 180 ? 29.861 9.606 -26.508 1.00 18.53 210 LEU D N 1
ATOM 6946 C CA . LEU D 1 180 ? 31.235 9.353 -26.867 1.00 19.72 210 LEU D CA 1
ATOM 6947 C C . LEU D 1 180 ? 31.545 7.886 -26.611 1.00 18.81 210 LEU D C 1
ATOM 6948 O O . LEU D 1 180 ? 31.220 7.362 -25.545 1.00 21.45 210 LEU D O 1
ATOM 6953 N N . VAL D 1 181 ? 32.200 7.253 -27.575 1.00 19.99 211 VAL D N 1
ATOM 6954 C CA . VAL D 1 181 ? 32.685 5.898 -27.458 1.00 21.03 211 VAL D CA 1
ATOM 6955 C C . VAL D 1 181 ? 34.168 5.846 -27.757 1.00 19.49 211 VAL D C 1
ATOM 6956 O O . VAL D 1 181 ? 34.618 6.440 -28.705 1.00 21.36 211 VAL D O 1
ATOM 6960 N N . TYR D 1 182 ? 34.914 5.096 -26.953 1.00 20.97 212 TYR D N 1
ATOM 6961 C CA . TYR D 1 182 ? 36.283 4.668 -27.271 1.00 22.67 212 TYR D CA 1
ATOM 6962 C C . TYR D 1 182 ? 36.260 3.212 -27.697 1.00 22.67 212 TYR D C 1
ATOM 6963 O O . TYR D 1 182 ? 36.147 2.343 -26.855 1.00 24.69 212 TYR D O 1
ATOM 6972 N N . PRO D 1 183 ? 36.327 2.941 -28.996 1.00 24.59 213 PRO D N 1
ATOM 6973 C CA . PRO D 1 183 ? 36.250 1.549 -29.422 1.00 25.85 213 PRO D CA 1
ATOM 6974 C C . PRO D 1 183 ? 37.422 0.709 -28.939 1.00 28.10 213 PRO D C 1
ATOM 6975 O O . PRO D 1 183 ? 37.233 -0.478 -28.708 1.00 31.39 213 PRO D O 1
ATOM 6979 N N . SER D 1 184 ? 38.589 1.323 -28.762 1.00 28.19 214 SER D N 1
ATOM 6980 C CA . SER D 1 184 ? 39.782 0.614 -28.253 1.00 32.34 214 SER D CA 1
ATOM 6981 C C . SER D 1 184 ? 39.546 -0.069 -26.886 1.00 31.43 214 SER D C 1
ATOM 6982 O O . SER D 1 184 ? 39.968 -1.185 -26.679 1.00 35.38 214 SER D O 1
ATOM 6985 N N . SER D 1 185 ? 38.853 0.589 -25.971 1.00 28.80 215 SER D N 1
ATOM 6986 C CA . SER D 1 185 ? 38.574 0.047 -24.640 1.00 28.20 215 SER D CA 1
ATOM 6987 C C . SER D 1 185 ? 37.106 -0.381 -24.391 1.00 27.25 215 SER D C 1
ATOM 6988 O O . SER D 1 185 ? 36.776 -0.805 -23.312 1.00 26.13 215 SER D O 1
ATOM 6991 N N . SER D 1 186 ? 36.229 -0.187 -25.367 1.00 26.30 216 SER D N 1
ATOM 6992 C CA . SER D 1 186 ? 34.779 -0.406 -25.200 1.00 29.22 216 SER D CA 1
ATOM 6993 C C . SER D 1 186 ? 34.176 0.373 -24.028 1.00 29.14 216 SER D C 1
ATOM 6994 O O . SER D 1 186 ? 33.347 -0.125 -23.273 1.00 30.53 216 SER D O 1
ATOM 6997 N N . THR D 1 187 ? 34.593 1.630 -23.902 1.00 27.00 217 THR D N 1
ATOM 6998 C CA . THR D 1 187 ? 34.086 2.511 -22.873 1.00 23.62 217 THR D CA 1
ATOM 6999 C C . THR D 1 187 ? 33.196 3.550 -23.565 1.00 22.90 217 THR D C 1
ATOM 7000 O O . THR D 1 187 ? 33.487 3.947 -24.689 1.00 22.88 217 THR D O 1
ATOM 7004 N N . SER D 1 188 ? 32.112 3.924 -22.916 1.00 22.65 218 SER D N 1
ATOM 7005 C CA . SER D 1 188 ? 31.161 4.834 -23.522 1.00 23.96 218 SER D CA 1
ATOM 7006 C C . SER D 1 188 ? 30.428 5.728 -22.518 1.00 22.03 218 SER D C 1
ATOM 7007 O O . SER D 1 188 ? 30.308 5.418 -21.359 1.00 22.08 218 SER D O 1
ATOM 7010 N N . TYR D 1 189 ? 29.968 6.868 -23.025 1.00 21.19 219 TYR D N 1
ATOM 7011 C CA . TYR D 1 189 ? 29.351 7.931 -22.247 1.00 20.67 219 TYR D CA 1
ATOM 7012 C C . TYR D 1 189 ? 28.228 8.549 -23.017 1.00 19.15 219 TYR D C 1
ATOM 7013 O O . TYR D 1 189 ? 28.300 8.633 -24.248 1.00 20.02 219 TYR D O 1
ATOM 7022 N N . ILE D 1 190 ? 27.211 9.036 -22.314 1.00 19.12 220 ILE D N 1
ATOM 7023 C CA . ILE D 1 190 ? 26.105 9.688 -22.983 1.00 18.51 220 ILE D CA 1
ATOM 7024 C C . ILE D 1 190 ? 25.412 10.643 -22.008 1.00 19.46 220 ILE D C 1
ATOM 7025 O O . ILE D 1 190 ? 25.349 10.378 -20.809 1.00 20.22 220 ILE D O 1
ATOM 7030 N N . LEU D 1 191 ? 24.899 11.737 -22.544 1.00 19.81 221 LEU D N 1
ATOM 7031 C CA . LEU D 1 191 ? 23.997 12.604 -21.809 1.00 22.12 221 LEU D CA 1
ATOM 7032 C C . LEU D 1 191 ? 23.095 13.345 -22.733 1.00 22.14 221 LEU D C 1
ATOM 7033 O O . LEU D 1 191 ? 23.344 13.460 -23.931 1.00 23.54 221 LEU D O 1
ATOM 7038 N N . ASN D 1 192 ? 22.016 13.850 -22.187 1.00 22.65 222 ASN D N 1
ATOM 7039 C CA . ASN D 1 192 ? 21.062 14.596 -22.964 1.00 24.52 222 ASN D CA 1
ATOM 7040 C C . ASN D 1 192 ? 20.349 15.642 -22.127 1.00 24.41 222 ASN D C 1
ATOM 7041 O O . ASN D 1 192 ? 20.374 15.596 -20.924 1.00 26.29 222 ASN D O 1
ATOM 7046 N N . ASP D 1 193 ? 19.826 16.649 -22.784 1.00 24.50 223 ASP D N 1
ATOM 7047 C CA . ASP D 1 193 ? 19.073 17.697 -22.120 1.00 25.54 223 ASP D CA 1
ATOM 7048 C C . ASP D 1 193 ? 18.117 18.381 -23.073 1.00 25.20 223 ASP D C 1
ATOM 7049 O O . ASP D 1 193 ? 18.267 18.305 -24.298 1.00 24.80 223 ASP D O 1
ATOM 7054 N N . VAL D 1 194 ? 17.123 19.045 -22.497 1.00 24.97 224 VAL D N 1
ATOM 7055 C CA . VAL D 1 194 ? 16.172 19.856 -23.242 1.00 25.51 224 VAL D CA 1
ATOM 7056 C C . VAL D 1 194 ? 16.838 21.176 -23.553 1.00 26.90 224 VAL D C 1
ATOM 7057 O O . VAL D 1 194 ? 17.291 21.861 -22.677 1.00 27.34 224 VAL D O 1
ATOM 7061 N N . VAL D 1 195 ? 16.943 21.504 -24.834 1.00 25.95 225 VAL D N 1
ATOM 7062 C CA . VAL D 1 195 ? 17.550 22.749 -25.313 1.00 27.90 225 VAL D CA 1
ATOM 7063 C C . VAL D 1 195 ? 16.659 23.222 -26.438 1.00 27.25 225 VAL D C 1
ATOM 7064 O O . VAL D 1 195 ? 16.499 22.526 -27.425 1.00 30.69 225 VAL D O 1
ATOM 7068 N N . ASP D 1 196 ? 16.058 24.392 -26.287 1.00 29.34 226 ASP D N 1
ATOM 7069 C CA . ASP D 1 196 ? 15.098 24.860 -27.289 1.00 29.78 226 ASP D CA 1
ATOM 7070 C C . ASP D 1 196 ? 15.837 25.728 -28.289 1.00 26.63 226 ASP D C 1
ATOM 7071 O O . ASP D 1 196 ? 16.049 26.930 -28.044 1.00 28.65 226 ASP D O 1
ATOM 7076 N N . LEU D 1 197 ? 16.2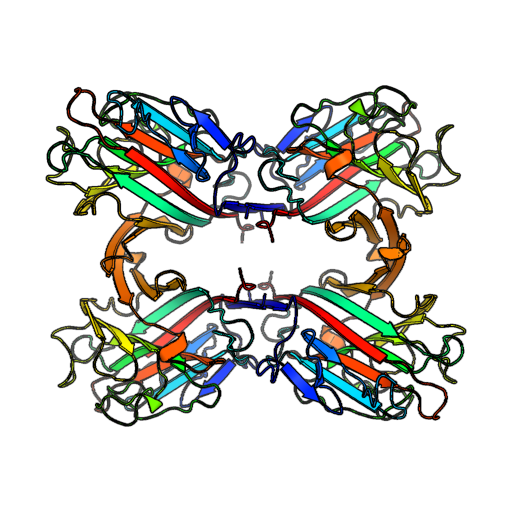31 25.132 -29.416 1.00 28.18 227 LEU D N 1
ATOM 7077 C CA . LEU D 1 197 ? 17.067 25.842 -30.385 1.00 29.08 227 LEU D CA 1
ATOM 7078 C C . LEU D 1 197 ? 16.398 27.101 -30.921 1.00 29.26 227 LEU D C 1
ATOM 7079 O O . LEU D 1 197 ? 17.069 28.119 -31.106 1.00 26.29 227 LEU D O 1
ATOM 7084 N N . LYS D 1 198 ? 15.088 27.031 -31.158 1.00 29.23 228 LYS D N 1
ATOM 7085 C CA . LYS D 1 198 ? 14.353 28.199 -31.630 1.00 34.25 228 LYS D CA 1
ATOM 7086 C C . LYS D 1 198 ? 14.460 29.404 -30.694 1.00 33.01 228 LYS D C 1
ATOM 7087 O O . LYS D 1 198 ? 14.500 30.529 -31.150 1.00 35.49 228 LYS D O 1
ATOM 7093 N N . GLN D 1 199 ? 14.511 29.171 -29.384 1.00 31.29 229 GLN D N 1
ATOM 7094 C CA . GLN D 1 199 ? 14.638 30.262 -28.400 1.00 34.32 229 GLN D CA 1
ATOM 7095 C C . GLN D 1 199 ? 16.057 30.706 -28.188 1.00 32.79 229 GLN D C 1
ATOM 7096 O O . GLN D 1 199 ? 16.268 31.797 -27.740 1.00 36.54 229 GLN D O 1
ATOM 7102 N N . ILE D 1 200 ? 17.036 29.862 -28.474 1.00 28.47 230 ILE D N 1
ATOM 7103 C CA . ILE D 1 200 ? 18.433 30.156 -28.148 1.00 27.64 230 ILE D CA 1
ATOM 7104 C C . ILE D 1 200 ? 19.227 30.716 -29.318 1.00 26.72 230 ILE D C 1
ATOM 7105 O O . ILE D 1 200 ? 20.063 31.619 -29.131 1.00 28.55 230 ILE D O 1
ATOM 7110 N N . LEU D 1 201 ? 19.031 30.139 -30.505 1.00 25.36 231 LEU D N 1
ATOM 7111 C CA . LEU D 1 201 ? 19.875 30.421 -31.666 1.00 25.11 231 LEU D CA 1
ATOM 7112 C C . LEU D 1 201 ? 19.147 31.237 -32.722 1.00 25.41 231 LEU D C 1
ATOM 7113 O O . LEU D 1 201 ? 17.918 31.201 -32.803 1.00 25.28 231 LEU D O 1
ATOM 7118 N N . PRO D 1 202 ? 19.895 31.946 -33.566 1.00 25.72 232 PRO D N 1
ATOM 7119 C CA . PRO D 1 202 ? 19.285 32.575 -34.731 1.00 26.36 232 PRO D CA 1
ATOM 7120 C C . PRO D 1 202 ? 18.849 31.520 -35.747 1.00 26.20 232 PRO D C 1
ATOM 7121 O O . PRO D 1 202 ? 19.219 30.347 -35.631 1.00 22.87 232 PRO D O 1
ATOM 7125 N N . GLU D 1 203 ? 18.031 31.932 -36.695 1.00 25.05 233 GLU D N 1
ATOM 7126 C CA . GLU D 1 203 ? 17.513 31.032 -37.729 1.00 26.85 233 GLU D CA 1
ATOM 7127 C C . GLU D 1 203 ? 18.592 30.288 -38.515 1.00 24.24 233 GLU D C 1
ATOM 7128 O O . GLU D 1 203 ? 18.402 29.122 -38.870 1.00 24.56 233 GLU D O 1
ATOM 7134 N N . TYR D 1 204 ? 19.684 30.987 -38.810 1.00 23.89 234 TYR D N 1
ATOM 7135 C CA . TYR D 1 204 ? 20.861 30.379 -39.433 1.00 23.75 234 TYR D CA 1
ATOM 7136 C C . TYR D 1 204 ? 22.035 30.454 -38.498 1.00 23.69 234 TYR D C 1
ATOM 7137 O O . TYR D 1 204 ? 22.258 31.468 -37.845 1.00 24.44 234 TYR D O 1
ATOM 7146 N N . VAL D 1 205 ? 22.815 29.372 -38.467 1.00 24.01 235 VAL D N 1
ATOM 7147 C CA . VAL D 1 205 ? 24.031 29.288 -37.659 1.00 23.17 235 VAL D CA 1
ATOM 7148 C C . VAL D 1 205 ? 25.177 28.719 -38.478 1.00 22.98 235 VAL D C 1
ATOM 7149 O O . VAL D 1 205 ? 24.966 28.144 -39.534 1.00 24.41 235 VAL D O 1
ATOM 7153 N N . ARG D 1 206 ? 26.390 28.855 -37.973 1.00 22.86 236 ARG D N 1
ATOM 7154 C CA . ARG D 1 206 ? 27.473 27.992 -38.398 1.00 21.70 236 ARG D CA 1
ATOM 7155 C C . ARG D 1 206 ? 27.766 26.960 -37.339 1.00 22.58 236 ARG D C 1
ATOM 7156 O O . ARG D 1 206 ? 27.556 27.195 -36.137 1.00 22.14 236 ARG D O 1
ATOM 7164 N N . VAL D 1 207 ? 28.277 25.816 -37.789 1.00 21.83 237 VAL D N 1
ATOM 7165 C CA . VAL D 1 207 ? 28.568 24.710 -36.921 1.00 20.53 237 VAL D CA 1
ATOM 7166 C C . VAL D 1 207 ? 30.015 24.292 -37.114 1.00 21.01 237 VAL D C 1
ATOM 7167 O O . VAL D 1 207 ? 30.565 24.416 -38.218 1.00 21.77 237 VAL D O 1
ATOM 7171 N N . GLY D 1 208 ? 30.606 23.760 -36.045 1.00 21.97 238 GLY D N 1
ATOM 7172 C CA . GLY D 1 208 ? 31.956 23.262 -36.085 1.00 21.85 238 GLY D CA 1
ATOM 7173 C C . GLY D 1 208 ? 32.602 22.993 -34.755 1.00 21.34 238 GLY D C 1
ATOM 7174 O O . GLY D 1 208 ? 31.938 22.684 -33.770 1.00 21.73 238 GLY D O 1
ATOM 7175 N N . PHE D 1 209 ? 33.934 23.102 -34.758 1.00 19.75 239 PHE D N 1
ATOM 7176 C CA . PHE D 1 209 ? 34.768 22.711 -33.651 1.00 20.31 239 PHE D CA 1
ATOM 7177 C C . PHE D 1 209 ? 35.581 23.859 -33.139 1.00 20.50 239 PHE D C 1
ATOM 7178 O O . PHE D 1 209 ? 35.925 24.783 -33.907 1.00 20.20 239 PHE D O 1
ATOM 7186 N N . THR D 1 210 ? 35.886 23.783 -31.854 1.00 21.52 240 THR D N 1
ATOM 7187 C CA . THR D 1 210 ? 36.877 24.683 -31.225 1.00 22.52 240 THR D CA 1
ATOM 7188 C C . THR D 1 210 ? 37.690 23.895 -30.229 1.00 23.51 240 THR D C 1
ATOM 7189 O O . THR D 1 210 ? 37.221 22.894 -29.662 1.00 20.76 240 THR D O 1
ATOM 7193 N N . ALA D 1 211 ? 38.920 24.328 -30.006 1.00 22.66 241 ALA D N 1
ATOM 7194 C CA . ALA D 1 211 ? 39.756 23.674 -29.017 1.00 23.33 241 ALA D CA 1
ATOM 7195 C C . ALA D 1 211 ? 40.853 24.616 -28.568 1.00 24.71 241 ALA D C 1
ATOM 7196 O O . ALA D 1 211 ? 41.252 25.504 -29.322 1.00 23.28 241 ALA D O 1
ATOM 7198 N N . ALA D 1 212 ? 41.326 24.408 -27.344 1.00 24.59 242 ALA D N 1
ATOM 7199 C CA . ALA D 1 212 ? 42.333 25.278 -26.745 1.00 23.98 242 ALA D CA 1
ATOM 7200 C C . ALA D 1 212 ? 43.285 24.468 -25.867 1.00 27.31 242 ALA D C 1
ATOM 7201 O O . ALA D 1 212 ? 42.854 23.574 -25.146 1.00 24.91 242 ALA D O 1
ATOM 7203 N N . SER D 1 213 ? 44.586 24.759 -25.956 1.00 26.23 243 SER D N 1
ATOM 7204 C CA . SER D 1 213 ? 45.551 24.231 -25.024 1.00 26.11 243 SER D CA 1
ATOM 7205 C C . SER D 1 213 ? 45.646 25.174 -23.805 1.00 27.83 243 SER D C 1
ATOM 7206 O O . SER D 1 213 ? 45.087 26.268 -23.792 1.00 27.03 243 SER D O 1
ATOM 7209 N N . GLY D 1 214 ? 46.337 24.720 -22.763 1.00 26.32 244 GLY D N 1
ATOM 7210 C CA . GLY D 1 214 ? 46.391 25.462 -21.509 1.00 27.25 244 GLY D CA 1
ATOM 7211 C C . GLY D 1 214 ? 47.171 26.772 -21.600 1.00 28.22 244 GLY D C 1
ATOM 7212 O O . GLY D 1 214 ? 48.002 26.953 -22.498 1.00 27.46 244 GLY D O 1
ATOM 7213 N N . LEU D 1 215 ? 46.881 27.671 -20.675 1.00 26.56 245 LEU D N 1
ATOM 7214 C CA . LEU D 1 215 ? 47.506 28.987 -20.615 1.00 29.65 245 LEU D CA 1
ATOM 7215 C C . LEU D 1 215 ? 48.784 29.030 -19.758 1.00 34.36 245 LEU D C 1
ATOM 7216 O O . LEU D 1 215 ? 49.306 30.124 -19.507 1.00 36.90 245 LEU D O 1
ATOM 7221 N N . SER D 1 216 ? 49.295 27.874 -19.331 1.00 33.18 246 SER D N 1
ATOM 7222 C CA . SER D 1 216 ? 50.655 27.772 -18.774 1.00 34.49 246 SER D CA 1
ATOM 7223 C C . SER D 1 216 ? 51.412 26.718 -19.562 1.00 36.90 246 SER D C 1
ATOM 7224 O O . SER D 1 216 ? 50.806 25.774 -20.109 1.00 37.10 246 SER D O 1
ATOM 7227 N N . LYS D 1 217 ? 52.734 26.871 -19.620 1.00 34.98 247 LYS D N 1
ATOM 7228 C CA . LYS D 1 217 ? 53.562 26.096 -20.545 1.00 40.16 247 LYS D CA 1
ATOM 7229 C C . LYS D 1 217 ? 53.555 24.606 -20.400 1.00 37.04 247 LYS D C 1
ATOM 7230 O O . LYS D 1 217 ? 53.827 23.900 -21.344 1.00 38.24 247 LYS D O 1
ATOM 7236 N N . ASP D 1 218 ? 53.292 24.129 -19.199 1.00 35.51 248 ASP D N 1
ATOM 7237 C CA . ASP D 1 218 ? 53.280 22.694 -18.904 1.00 39.50 248 ASP D CA 1
ATOM 7238 C C . ASP D 1 218 ? 51.871 22.064 -18.993 1.00 39.48 248 ASP D C 1
ATOM 7239 O O . ASP D 1 218 ? 51.747 20.852 -18.798 1.00 39.48 248 ASP D O 1
ATOM 7244 N N . HIS D 1 219 ? 50.828 22.860 -19.264 1.00 33.48 249 HIS D N 1
ATOM 7245 C CA . HIS D 1 219 ? 49.460 22.312 -19.369 1.00 32.66 249 HIS D CA 1
ATOM 7246 C C . HIS D 1 219 ? 49.012 22.270 -20.829 1.00 30.18 249 HIS D C 1
ATOM 7247 O O . HIS D 1 219 ? 48.291 23.136 -21.295 1.00 32.30 249 HIS D O 1
ATOM 7254 N N . VAL D 1 220 ? 49.485 21.260 -21.550 1.00 29.49 250 VAL D N 1
ATOM 7255 C CA . VAL D 1 220 ? 49.322 21.176 -22.979 1.00 28.67 250 VAL D CA 1
ATOM 7256 C C . VAL D 1 220 ? 48.787 19.805 -23.409 1.00 28.30 250 VAL D C 1
ATOM 7257 O O . VAL D 1 220 ? 48.996 18.788 -22.741 1.00 30.06 250 VAL D O 1
ATOM 7261 N N . GLU D 1 221 ? 48.123 19.799 -24.563 1.00 26.71 251 GLU D N 1
ATOM 7262 C CA . GLU D 1 221 ? 47.658 18.605 -25.223 1.00 25.54 251 GLU D CA 1
ATOM 7263 C C . GLU D 1 221 ? 47.282 18.972 -26.666 1.00 26.79 251 GLU D C 1
ATOM 7264 O O . GLU D 1 221 ? 47.023 20.143 -26.971 1.00 26.35 251 GLU D O 1
ATOM 7270 N N . THR D 1 222 ? 47.273 17.973 -27.544 1.00 25.89 252 THR D N 1
ATOM 7271 C CA . THR D 1 222 ? 46.757 18.123 -28.906 1.00 28.34 252 THR D CA 1
ATOM 7272 C C . THR D 1 222 ? 45.233 17.962 -28.921 1.00 28.52 252 THR D C 1
ATOM 7273 O O . THR D 1 222 ? 44.657 17.371 -28.012 1.00 28.25 252 THR D O 1
ATOM 7277 N N . HIS D 1 223 ? 44.606 18.521 -29.956 1.00 27.71 253 HIS D N 1
ATOM 7278 C CA . HIS D 1 223 ? 43.169 18.368 -30.209 1.00 26.98 253 HIS D CA 1
ATOM 7279 C C . HIS D 1 223 ? 42.950 18.220 -31.703 1.00 27.01 253 HIS D C 1
ATOM 7280 O O . HIS D 1 223 ? 42.857 19.207 -32.423 1.00 29.49 253 HIS D O 1
ATOM 7287 N N . ASP D 1 224 ? 42.876 16.976 -32.164 1.00 25.90 254 ASP D N 1
ATOM 7288 C CA . ASP D 1 224 ? 42.803 16.653 -33.582 1.00 24.80 254 ASP D CA 1
ATOM 7289 C C . ASP D 1 224 ? 41.459 16.035 -33.924 1.00 25.46 254 ASP D C 1
ATOM 7290 O O . ASP D 1 224 ? 41.027 15.119 -33.239 1.00 25.25 254 ASP D O 1
ATOM 7295 N N . VAL D 1 225 ? 40.814 16.532 -34.972 1.00 22.69 255 VAL D N 1
ATOM 7296 C CA . VAL D 1 225 ? 39.585 15.925 -35.523 1.00 22.57 255 VAL D CA 1
ATOM 7297 C C . VAL D 1 225 ? 39.942 15.151 -36.776 1.00 22.71 255 VAL D C 1
ATOM 7298 O O . VAL D 1 225 ? 40.600 15.671 -37.693 1.00 24.88 255 VAL D O 1
ATOM 7302 N N . LEU D 1 226 ? 39.552 13.880 -36.789 1.00 22.64 256 LEU D N 1
ATOM 7303 C CA . LEU D 1 226 ? 39.932 12.938 -37.830 1.00 22.69 256 LEU D CA 1
ATOM 7304 C C . LEU D 1 226 ? 38.903 12.788 -38.943 1.00 22.26 256 LEU D C 1
ATOM 7305 O O . LEU D 1 226 ? 39.254 12.456 -40.058 1.00 22.79 256 LEU D O 1
ATOM 7310 N N . ALA D 1 227 ? 37.636 13.015 -38.639 1.00 21.59 257 ALA D N 1
ATOM 7311 C CA . ALA D 1 227 ? 36.537 12.735 -39.570 1.00 22.41 257 ALA D CA 1
ATOM 7312 C C . ALA D 1 227 ? 35.296 13.424 -39.029 1.00 19.84 257 ALA D C 1
ATOM 7313 O O . ALA D 1 227 ? 35.193 13.615 -37.819 1.00 19.44 257 ALA D O 1
ATOM 7315 N N . TRP D 1 228 ? 34.388 13.796 -39.909 1.00 19.89 258 TRP D N 1
ATOM 7316 C CA . TRP D 1 228 ? 33.195 14.536 -39.529 1.00 19.54 258 TRP D CA 1
ATOM 7317 C C . TRP D 1 228 ? 32.063 14.315 -40.547 1.00 20.86 258 TRP D C 1
ATOM 7318 O O . TRP D 1 228 ? 32.282 14.502 -41.738 1.00 21.87 258 TRP D O 1
ATOM 7329 N N . THR D 1 229 ? 30.877 13.958 -40.069 1.00 20.50 259 THR D N 1
ATOM 7330 C CA . THR D 1 229 ? 29.666 13.945 -40.900 1.00 22.44 259 THR D CA 1
ATOM 7331 C C . THR D 1 229 ? 28.614 14.814 -40.223 1.00 21.98 259 THR D C 1
ATOM 7332 O O . THR D 1 229 ? 28.545 14.871 -38.989 1.00 21.70 259 THR D O 1
ATOM 7336 N N . PHE D 1 230 ? 27.783 15.465 -41.036 1.00 20.38 260 PHE D N 1
ATOM 7337 C CA . PHE D 1 230 ? 26.712 16.321 -40.527 1.00 20.77 260 PHE D CA 1
ATOM 7338 C C . PHE D 1 230 ? 25.504 16.168 -41.438 1.00 21.43 260 PHE D C 1
ATOM 7339 O O . PHE D 1 230 ? 25.653 16.122 -42.655 1.00 21.04 260 PHE D O 1
ATOM 7347 N N . ASP D 1 231 ? 24.314 16.068 -40.847 1.00 22.57 261 ASP D N 1
ATOM 7348 C CA . ASP D 1 231 ? 23.052 16.021 -41.605 1.00 24.64 261 ASP D CA 1
ATOM 7349 C C . ASP D 1 231 ? 22.015 16.811 -40.858 1.00 22.92 261 ASP D C 1
ATOM 7350 O O . ASP D 1 231 ? 21.874 16.607 -39.667 1.00 23.13 261 ASP D O 1
ATOM 7355 N N . SER D 1 232 ? 21.297 17.695 -41.536 1.00 22.60 262 SER D N 1
ATOM 7356 C CA . SER D 1 232 ? 20.194 18.444 -40.917 1.00 22.63 262 SER D CA 1
ATOM 7357 C C . SER D 1 232 ? 18.997 18.421 -41.849 1.00 23.84 262 SER D C 1
ATOM 7358 O O . SER D 1 232 ? 19.157 18.328 -43.059 1.00 24.03 262 SER D O 1
ATOM 7361 N N . ASP D 1 233 ? 17.799 18.489 -41.276 1.00 24.62 263 ASP D N 1
ATOM 7362 C CA . ASP D 1 233 ? 16.571 18.496 -42.058 1.00 27.09 263 ASP D CA 1
ATOM 7363 C C . ASP D 1 233 ? 15.542 19.418 -41.408 1.00 23.99 263 ASP D C 1
ATOM 7364 O O . ASP D 1 233 ? 15.206 19.267 -40.236 1.00 22.73 263 ASP D O 1
ATOM 7369 N N . LEU D 1 234 ? 15.115 20.400 -42.177 1.00 24.49 264 LEU D N 1
ATOM 7370 C CA . LEU D 1 234 ? 14.113 21.377 -41.752 1.00 24.87 264 LEU D CA 1
ATOM 7371 C C . LEU D 1 234 ? 12.832 20.978 -42.479 1.00 26.25 264 LEU D C 1
ATOM 7372 O O . LEU D 1 234 ? 12.742 21.102 -43.706 1.00 24.23 264 LEU D O 1
ATOM 7377 N N . PRO D 1 235 ? 11.851 20.436 -41.741 1.00 27.27 265 PRO D N 1
ATOM 7378 C CA . PRO D 1 235 ? 10.660 19.927 -42.408 1.00 29.11 265 PRO D CA 1
ATOM 7379 C C . PRO D 1 235 ? 9.689 21.025 -42.868 1.00 31.94 265 PRO D C 1
ATOM 7380 O O . PRO D 1 235 ? 9.817 22.197 -42.486 1.00 28.16 265 PRO D O 1
ATOM 7384 N N . ASP D 1 236 ? 8.749 20.616 -43.720 1.00 34.35 266 ASP D N 1
ATOM 7385 C CA . ASP D 1 236 ? 7.620 21.451 -44.093 1.00 38.49 266 ASP D CA 1
ATOM 7386 C C . ASP D 1 236 ? 6.703 21.588 -42.865 1.00 40.22 266 ASP D C 1
ATOM 7387 O O . ASP D 1 236 ? 6.672 20.696 -42.021 1.00 35.02 266 ASP D O 1
ATOM 7392 N N . PRO D 1 237 ? 5.936 22.687 -42.790 1.00 47.15 267 PRO D N 1
ATOM 7393 C CA . PRO D 1 237 ? 4.927 22.783 -41.723 1.00 48.89 267 PRO D CA 1
ATOM 7394 C C . PRO D 1 237 ? 3.823 21.715 -41.864 1.00 51.08 267 PRO D C 1
ATOM 7395 O O . PRO D 1 237 ? 3.672 21.134 -42.924 1.00 49.70 267 PRO D O 1
ATOM 7399 N N . SER D 1 238 ? 3.096 21.476 -40.789 1.00 61.13 268 SER D N 1
ATOM 7400 C CA . SER D 1 238 ? 1.833 20.677 -40.823 1.00 63.56 268 SER D CA 1
ATOM 7401 C C . SER D 1 238 ? 0.597 21.251 -41.569 1.00 63.96 268 SER D C 1
ATOM 7402 O O . SER D 1 238 ? 0.404 22.466 -41.766 1.00 67.27 268 SER D O 1
#

Nearest PDB structures (foldseek):
  5kxd-assembly1_C  TM=1.003E+00  e=5.410E-50  Wisteria floribunda
  5kxb-assembly1_A  TM=1.003E+00  e=1.274E-49  Wisteria floribunda
  4wv8-assembly1_A  TM=9.806E-01  e=1.582E-37  Vatairea macrocarpa
  4wv8-assembly1_D  TM=9.901E-01  e=3.727E-37  Vatairea macrocarpa
  1n47-assembly1_D  TM=9.943E-01  e=1.961E-33  Vicia villosa

Foldseek 3Di:
DDKDKDKDLFADFPRPQKDKAFPWGADPLRWTWAFDDDPNHTFAFGKIWIWGNDWDQQADPVQRWGKKKKKKFKKAKAAPDLVLADFWKKKKKFANPDHFEGFTNVQSQDPDQDADLVSLMWMWIQTSDDDPLDDPATWIATCARGSNGPDIDHDDHPHGFMKMKMWIADQVQQKIKIKIAGPVVRDIDIDMDHDNSVSRHDSIIIITMMGHFHNDGNRGIIMIIGIMIMMMDTDGHD/DDKDKDKDLFADFPPVQKDKAFPWGADPLRWTWAFDDDPNHTFAFGKIWIWGLDWDQQADPVQGWGKKKKKKFKKAKAAPDLVLADFWKKKKKFANPDHFEGFTNQQSQDPDQDADLVSLMWMWIQGSDDDPLDDPATWIATCARGSNGPDIDHDDHDHGFMKMKMWIADQVQQKIKIKIAGPVVRDIDIDMDRDHSVSRHDSIIIITMMGHFHNDGNRGIIMIINIMIMMMDTDGHD/DDKDKDKDLFADFPRPQKDKAFPWGQDPLRWTWAFDDDPNHTFAFGKIWIWGNDWDQQADPVQGWGKKKKKKFKKAKAAPDLVQADFWKKKKKFANPDHFEHFTNQQSQDPDQDADLVRLMWMWIQTSDDDPLDDPATWIATCARGSNGPDIDHDDDPHGFMKMKMWIADQVQQKIKIKIAGPVVRDIDIDMDRDHSVSRHDSIIIITMMGHFHNDGNRGIIMIIGIMIMMMDTDGHD/DDKDKDKDLFADFPHPQKDKAFPWGQDPLRWTWAFDDDPNHTFAFGKIWIWGNDWDQQADPVQGWGKKKKKKFKKAKAAPDLVLADFWKKKKKFANPDHFEHFTNVQSQDPDQDADLVSLMWMWIQTSDDDPLDDPATWIATCARGSNGPDIDHDDHPHGFMKMKMWIADQVQQKIKIKIAGPVVRDIDIDMDRHHSVSRHPSIIIITMMGHFHNDGNRGIIMIIGIMIMMMDTDGHD

Organism: Wisteria floribunda (NCBI:txid3922)

InterPro domains:
  IPR000985 Legume lectin, alpha chain, conserved site [PS00308] (201-210)
  IPR001220 Legume lectin domain [PF00139] (4-239)
  IPR001220 Legume lectin domain [cd06899] (4-234)
  IPR013320 Concanavalin A-like lectin/glucanase domain superfamily [SSF49899] (3-235)
  IPR016363 Legume lectin [PIRSF002690] (2-239)
  IPR019825 Legume lectin, beta chain, Mn/Ca-binding site [PS00307] (122-128)
  IPR050258 Leguminous Lectin [PTHR32401] (3-236)